Protein 5JOU (pdb70)

CATH classification: 2.60.40.1760 (+4 more: 2.60.120.380, 3.20.20.80, 2.60.40.1180)

B-factor: mean 16.51, std 10.69, range [5.91, 84.86]

Radius of gyration: 28.53 Å; Cα contacts (8 Å, |Δi|>4): 2496; chains: 1; bounding box: 74×86×73 Å

Nearest PDB structures (foldseek):
  5jou-assembly1_A  TM=1.001E+00  e=0.000E+00  Bacteroides ovatus
  7knc-assembly1_A  TM=9.736E-01  e=0.000E+00  Xanthomonas citri pv. citri str. 306
  2xvl-assembly1_A  TM=9.568E-01  e=0.000E+00  Cellvibrio japonicus
  2xvg-assembly1_A  TM=9.580E-01  e=0.000E+00  Cellvibrio japonicus
  6jr7-assembly4_D  TM=8.750E-01  e=1.855E-64  Flavobacterium johnsoniae UW101

Secondary structure (DSSP, 8-state):
--HHHH---S-GGGSSEEE-SSEEEEE-SS--TTS-SEEEEEEEETTEEEEEEESSSS---PPPSSPPPPSS----EEEEETTEEEEE-SSEEEEEETTT--EEEEETT--EEEEB-TT--EEEEEEEETTEEEEEEEEEE---TT--EEEEEE-SS-----TT--EEE--BTTBEEEEEEEETTTEEEEE---S-EEES--SPPEEHHHHEEEE-TTS-BT-EEEEEE-SSS--EEEEES--EE-STTGGGGS-TT---TT-EEEEEEEEEESS-EEEEEEEEE-EEEEEEETTEEEEEEEEE-TTS-EEEEEEEEE-TT--EEEEEEEE--SSS--EEEEEE----HHHHTSEEEEEEEESSEEEEEEE-SSHHHHHHHHHHHH-PPPPPPGGGGSEEE--TT--SHHHHHHHHHHHHHHT----EEEE-S--S-TT-TTS----TTT-S-HHHHHHHHHHTT-EEEEEE-SEEETTSHHHHHHHHTT-B--HHHHTT-B-SSTT--BEEEB-TTSHHHHHHHHHHHHHHTGGGT--EEEE--TTT-SSTT--HHHHHHHT--BTTB-TTTS-S-HHHHHHHHHHHHHHHH-TTBPP-EEESS--TTGGGGSEEEE--S-BS-HHHHHHHHHHHHHHHHTT---EE--BT-SB--HHHHHHHHHHHHH----HHHHHHHHHHHHHHHHHTTSSSEEE--SSSP-SHHHHS-TTSHHHHHHHHHHHHHHHTHHHHHHHHHHHHHS---SEE-HHHH-TT-GGGTT--S-EEETTTEEE----STT-SEEEEEE-SSS-EEETTT--EE-SSEEEEEE--TT---EEEETT-EEEE----SSTTSS---EEEEEEE-SS-EEEEEEE--SSBSGGGGT--EEEEEEEETTTTEEEEPPPB---TT--SSEEEEEEEEBTTB-----TT---EEEEESSS-EEEE-

Structure (mmCIF, N/CA/C/O backbone):
data_5JOU
#
_entry.id   5JOU
#
_cell.length_a   76.892
_cell.length_b   109.020
_cell.length_c   145.064
_cell.angle_alpha   90.00
_cell.angle_beta   90.00
_cell.angle_gamma   90.00
#
_symmetry.space_group_name_H-M   'P 21 21 21'
#
loop_
_entity.id
_entity.type
_entity.pdbx_description
1 polymer 'Alpha-xylosidase BoGH31A'
2 non-polymer 'NICKEL (II) ION'
3 non-polymer 1,2-ETHANEDIOL
4 water water
#
loop_
_atom_site.group_PDB
_atom_site.id
_atom_site.type_symbol
_atom_site.label_atom_id
_atom_site.label_alt_id
_atom_site.label_comp_id
_atom_site.label_asym_id
_atom_site.label_entity_id
_atom_site.label_seq_id
_atom_site.pdbx_PDB_ins_code
_atom_site.Cartn_x
_atom_site.Cartn_y
_atom_site.Cartn_z
_atom_site.occupancy
_atom_site.B_iso_or_equiv
_atom_site.auth_seq_id
_atom_site.auth_comp_id
_atom_site.auth_asym_id
_atom_site.auth_atom_id
_atom_site.pdbx_PDB_model_num
ATOM 1 N N . GLY A 1 2 ? 66.952 161.492 19.829 1.00 27.28 1 GLY A N 1
ATOM 2 C CA . GLY A 1 2 ? 66.723 160.342 20.748 1.00 29.10 1 GLY A CA 1
ATOM 3 C C . GLY A 1 2 ? 66.488 159.059 19.983 1.00 31.42 1 GLY A C 1
ATOM 4 O O . GLY A 1 2 ? 66.530 159.054 18.746 1.00 27.64 1 GLY A O 1
ATOM 5 N N . SER A 1 3 ? 66.210 157.983 20.723 1.00 36.94 2 SER A N 1
ATOM 6 C CA . SER A 1 3 ? 66.014 156.648 20.132 1.00 41.46 2 SER A CA 1
ATOM 7 C C . SER A 1 3 ? 64.722 156.554 19.292 1.00 46.23 2 SER A C 1
ATOM 8 O O . SER A 1 3 ? 63.800 157.364 19.463 1.00 45.42 2 SER A O 1
ATOM 11 N N . SER A 1 4 ? 64.672 155.556 18.404 1.00 49.81 3 SER A N 1
ATOM 12 C CA . SER A 1 4 ? 63.475 155.224 17.618 1.00 56.51 3 SER A CA 1
ATOM 13 C C . SER A 1 4 ? 62.223 155.067 18.504 1.00 59.89 3 SER A C 1
ATOM 14 O O . SER A 1 4 ? 61.142 155.555 18.140 1.00 60.66 3 SER A O 1
ATOM 17 N N . HIS A 1 5 ? 62.390 154.395 19.653 1.00 60.69 4 HIS A N 1
ATOM 18 C CA . HIS A 1 5 ? 61.331 154.242 20.671 1.00 61.10 4 HIS A CA 1
ATOM 19 C C . HIS A 1 5 ? 60.878 155.584 21.263 1.00 61.35 4 HIS A C 1
ATOM 20 O O . HIS A 1 5 ? 59.670 155.835 21.371 1.00 63.09 4 HIS A O 1
ATOM 22 N N . HIS A 1 6 ? 61.844 156.431 21.637 1.00 59.10 5 HIS A N 1
ATOM 23 C CA . HIS A 1 6 ? 61.565 157.765 22.197 1.00 58.33 5 HIS A CA 1
ATOM 24 C C . HIS A 1 6 ? 60.774 158.674 21.237 1.00 57.92 5 HIS A C 1
ATOM 25 O O . HIS A 1 6 ? 59.841 159.355 21.671 1.00 57.46 5 HIS A O 1
ATOM 27 N N . HIS A 1 7 ? 61.138 158.673 19.948 1.00 55.45 6 HIS A N 1
ATOM 28 C CA . HIS A 1 7 ? 60.453 159.503 18.926 1.00 54.73 6 HIS A CA 1
ATOM 29 C C . HIS A 1 7 ? 59.019 159.038 18.604 1.00 55.88 6 HIS A C 1
ATOM 30 O O . HIS A 1 7 ? 58.130 159.875 18.397 1.00 54.10 6 HIS A O 1
ATOM 37 N N . HIS A 1 8 ? 58.801 157.719 18.547 1.00 57.32 7 HIS A N 1
ATOM 38 C CA . HIS A 1 8 ? 57.513 157.147 18.117 1.00 59.23 7 HIS A CA 1
ATOM 39 C C . HIS A 1 8 ? 57.060 155.990 19.019 1.00 60.50 7 HIS A C 1
ATOM 40 O O . HIS A 1 8 ? 57.595 154.879 18.962 1.00 59.11 7 HIS A O 1
ATOM 47 N N . PHE A 1 18 ? 40.253 154.963 28.088 1.00 38.30 17 PHE A N 1
ATOM 48 C CA . PHE A 1 18 ? 39.703 153.620 27.936 1.00 36.13 17 PHE A CA 1
ATOM 49 C C . PHE A 1 18 ? 39.129 153.340 26.536 1.00 37.57 17 PHE A C 1
ATOM 50 O O . PHE A 1 18 ? 39.259 152.215 26.032 1.00 38.93 17 PHE A O 1
ATOM 58 N N . GLN A 1 19 ? 38.502 154.348 25.918 1.00 37.47 18 GLN A N 1
ATOM 59 C CA . GLN A 1 19 ? 37.767 154.170 24.648 1.00 37.93 18 GLN A CA 1
ATOM 60 C C . GLN A 1 19 ? 38.315 154.935 23.411 1.00 37.03 18 GLN A C 1
ATOM 61 O O . GLN A 1 19 ? 37.601 155.058 22.413 1.00 38.93 18 GLN A O 1
ATOM 63 N N . GLY A 1 20 ? 39.552 155.435 23.452 1.00 33.51 19 GLY A N 1
ATOM 64 C CA . GLY A 1 20 ? 40.141 156.120 22.273 1.00 30.74 19 GLY A CA 1
ATOM 65 C C . GLY A 1 20 ? 40.332 155.154 21.107 1.00 25.78 19 GLY A C 1
ATOM 66 O O . GLY A 1 20 ? 40.126 153.939 21.272 1.00 25.95 19 GLY A O 1
ATOM 67 N N . PRO A 1 21 ? 40.692 155.665 19.908 1.00 21.10 20 PRO A N 1
ATOM 68 C CA . PRO A 1 21 ? 40.895 154.725 18.801 1.00 18.87 20 PRO A CA 1
ATOM 69 C C . PRO A 1 21 ? 42.058 153.771 19.114 1.00 17.70 20 PRO A C 1
ATOM 70 O O . PRO A 1 21 ? 43.034 154.177 19.742 1.00 15.86 20 PRO A O 1
ATOM 74 N N . ALA A 1 22 ? 41.914 152.518 18.689 1.00 17.55 21 ALA A N 1
ATOM 75 C CA . ALA A 1 22 ? 42.949 151.490 18.889 1.00 17.21 21 ALA A CA 1
ATOM 76 C C . ALA A 1 22 ? 44.324 151.875 18.367 1.00 17.19 21 ALA A C 1
ATOM 77 O O . ALA A 1 22 ? 45.334 151.434 18.932 1.00 16.29 21 ALA A O 1
ATOM 79 N N . SER A 1 23 ? 44.397 152.711 17.324 1.00 15.56 22 SER A N 1
ATOM 80 C CA . SER A 1 23 ? 45.684 153.158 16.783 1.00 15.74 22 SER A CA 1
ATOM 81 C C . SER A 1 23 ? 46.550 153.966 17.750 1.00 15.89 22 SER A C 1
ATOM 82 O O . SER A 1 23 ? 47.728 154.180 17.476 1.00 16.28 22 SER A O 1
ATOM 85 N N . ASN A 1 24 ? 45.965 154.425 18.861 1.00 16.17 23 ASN A N 1
ATOM 86 C CA . ASN A 1 24 ? 46.720 155.101 19.919 1.00 16.50 23 ASN A CA 1
ATOM 87 C C . ASN A 1 24 ? 47.320 154.147 20.956 1.00 17.81 23 ASN A C 1
ATOM 88 O O . ASN A 1 24 ? 48.138 154.573 21.757 1.00 19.43 23 ASN A O 1
ATOM 93 N N . LYS A 1 25 ? 46.907 152.882 20.937 1.00 17.33 24 LYS A N 1
ATOM 94 C CA . LYS A 1 25 ? 47.188 151.942 22.021 1.00 17.78 24 LYS A CA 1
ATOM 95 C C . LYS A 1 25 ? 48.256 150.944 21.559 1.00 16.18 24 LYS A C 1
ATOM 96 O O . LYS A 1 25 ? 48.383 150.678 20.374 1.00 15.32 24 LYS A O 1
ATOM 102 N N . VAL A 1 26 ? 49.021 150.418 22.507 1.00 14.79 25 VAL A N 1
ATOM 103 C CA . VAL A 1 26 ? 49.970 149.351 22.223 1.00 14.79 25 VAL A CA 1
ATOM 104 C C . VAL A 1 26 ? 49.230 148.070 21.829 1.00 14.85 25 VAL A C 1
ATOM 105 O O . VAL A 1 26 ? 49.729 147.288 21.015 1.00 14.34 25 VAL A O 1
ATOM 109 N N . TYR A 1 27 ? 48.061 147.840 22.403 1.00 15.40 26 TYR A N 1
ATOM 110 C CA . TYR A 1 27 ? 47.276 146.655 22.061 1.00 16.88 26 TYR A CA 1
ATOM 111 C C . TYR A 1 27 ? 45.799 146.976 22.088 1.00 17.88 26 TYR A C 1
ATOM 112 O O . TYR A 1 27 ? 45.374 147.978 22.697 1.00 17.57 26 TYR A O 1
ATOM 121 N N . GLU A 1 28 ? 45.026 146.110 21.436 1.00 17.66 27 GLU A N 1
ATOM 122 C CA . GLU A 1 28 ? 43.561 146.192 21.377 1.00 19.17 27 GLU A CA 1
ATOM 123 C C . GLU A 1 28 ? 43.008 144.832 21.731 1.00 19.57 27 GLU A C 1
ATOM 124 O O . GLU A 1 28 ? 43.427 143.832 21.129 1.00 18.80 27 GLU A O 1
ATOM 130 N N . LYS A 1 29 ? 42.080 144.775 22.679 1.00 18.15 28 LYS A N 1
ATOM 131 C CA . LYS A 1 29 ? 41.360 143.552 22.977 1.00 19.12 28 LYS A CA 1
ATOM 132 C C . LYS A 1 29 ? 39.998 143.570 22.309 1.00 19.37 28 LYS A C 1
ATOM 133 O O . LYS A 1 29 ? 39.281 144.548 22.405 1.00 18.34 28 LYS A O 1
ATOM 139 N N . THR A 1 30 ? 39.657 142.472 21.642 1.00 19.71 29 THR A N 1
ATOM 140 C CA . THR A 1 30 ? 38.338 142.248 21.068 1.00 21.19 29 THR A CA 1
ATOM 141 C C . THR A 1 30 ? 37.666 141.101 21.826 1.00 22.15 29 THR A C 1
ATOM 142 O O . THR A 1 30 ? 38.212 140.568 22.824 1.00 22.36 29 THR A O 1
ATOM 146 N N . GLY A 1 31 ? 36.504 140.695 21.330 1.00 20.11 30 GLY A N 1
ATOM 147 C CA . GLY A 1 31 ? 35.759 139.589 21.905 1.00 21.63 30 GLY A CA 1
ATOM 148 C C . GLY A 1 31 ? 36.483 138.266 22.101 1.00 20.71 30 GLY A C 1
ATOM 149 O O . GLY A 1 31 ? 36.157 137.519 23.029 1.00 22.90 30 GLY A O 1
ATOM 150 N N . ASP A 1 32 ? 37.389 137.910 21.198 1.00 18.88 31 ASP A N 1
ATOM 151 C CA . ASP A 1 32 ? 38.132 136.641 21.366 1.00 17.78 31 ASP A CA 1
ATOM 152 C C . ASP A 1 32 ? 39.628 136.770 21.144 1.00 16.52 31 ASP A C 1
ATOM 153 O O . ASP A 1 32 ? 40.316 135.752 21.088 1.00 15.34 31 ASP A O 1
ATOM 158 N N . SER A 1 33 ? 40.155 137.984 21.046 1.00 15.39 32 SER A N 1
ATOM 159 C CA A SER A 1 33 ? 41.574 138.129 20.766 0.50 15.97 32 SER A CA 1
ATOM 160 C CA B SER A 1 33 ? 41.558 138.184 20.674 0.50 15.53 32 SER A CA 1
ATOM 161 C C . SER A 1 33 ? 42.174 139.393 21.333 1.00 15.79 32 SER A C 1
ATOM 162 O O . SER A 1 33 ? 41.455 140.304 21.761 1.00 15.76 32 SER A O 1
ATOM 167 N N . VAL A 1 34 ? 43.506 139.408 21.352 1.00 14.09 33 VAL A N 1
ATOM 168 C CA A VAL A 1 34 ? 44.277 140.626 21.586 0.50 13.76 33 VAL A CA 1
ATOM 169 C CA B VAL A 1 34 ? 44.288 140.603 21.608 0.50 14.07 33 VAL A CA 1
ATOM 170 C C . VAL A 1 34 ? 45.210 140.835 20.404 1.00 13.35 33 VAL A C 1
ATOM 171 O O . VAL A 1 34 ? 45.868 139.893 19.962 1.00 12.26 33 VAL A O 1
ATOM 178 N N . ILE A 1 35 ? 45.240 142.059 19.874 1.00 12.66 34 ILE A N 1
ATOM 179 C CA A ILE A 1 35 ? 46.157 142.440 18.797 0.50 12.64 34 ILE A CA 1
ATOM 180 C CA B ILE A 1 35 ? 46.167 142.435 18.801 0.50 12.75 34 ILE A CA 1
ATOM 181 C C . ILE A 1 35 ? 47.211 143.402 19.360 1.00 12.53 34 ILE A C 1
ATOM 182 O O . ILE A 1 35 ? 46.877 144.468 19.876 1.00 12.45 34 ILE A O 1
ATOM 191 N N . VAL A 1 36 ? 48.480 143.028 19.244 1.00 12.67 35 VAL A N 1
ATOM 192 C CA . VAL A 1 36 ? 49.586 143.812 19.782 1.00 12.75 35 VAL A CA 1
ATOM 193 C C . VAL A 1 36 ? 50.397 144.420 18.659 1.00 12.69 35 VAL A C 1
ATOM 194 O O . VAL A 1 36 ? 50.733 143.722 17.700 1.00 11.57 35 VAL A O 1
ATOM 198 N N . LYS A 1 37 ? 50.696 145.726 18.776 1.00 12.62 36 LYS A N 1
ATOM 199 C CA . LYS A 1 37 ? 51.566 146.443 17.838 1.00 13.25 36 LYS A CA 1
ATOM 200 C C . LYS A 1 37 ? 53.007 146.336 18.293 1.00 12.98 36 LYS A C 1
ATOM 201 O O . LYS A 1 37 ? 53.364 146.770 19.405 1.00 13.05 36 LYS A O 1
ATOM 207 N N . VAL A 1 38 ? 53.846 145.759 17.448 1.00 11.85 37 VAL A N 1
ATOM 208 C CA . VAL A 1 38 ? 55.252 145.586 17.784 1.00 12.83 37 VAL A CA 1
ATOM 209 C C . VAL A 1 38 ? 55.896 146.974 17.941 1.00 12.58 37 VAL A C 1
ATOM 210 O O . VAL A 1 38 ? 55.776 147.830 17.067 1.00 12.82 37 VAL A O 1
ATOM 214 N N . GLN A 1 39 ? 56.508 147.199 19.099 1.00 13.35 38 GLN A N 1
ATOM 215 C CA . GLN A 1 39 ? 56.996 148.532 19.444 1.00 14.60 38 GLN A CA 1
ATOM 216 C C . GLN A 1 39 ? 58.409 148.787 18.977 1.00 16.07 38 GLN A C 1
ATOM 217 O O . GLN A 1 39 ? 58.765 149.948 18.764 1.00 16.33 38 GLN A O 1
ATOM 223 N N . HIS A 1 40 ? 59.232 147.743 18.849 1.00 16.49 39 HIS A N 1
ATOM 224 C CA A HIS A 1 40 ? 60.573 147.885 18.312 0.67 18.19 39 HIS A CA 1
ATOM 225 C CA B HIS A 1 40 ? 60.594 147.880 18.323 0.33 17.35 39 HIS A CA 1
ATOM 226 C C . HIS A 1 40 ? 60.644 147.163 16.969 1.00 17.99 39 HIS A C 1
ATOM 227 O O . HIS A 1 40 ? 61.092 146.024 16.876 1.00 17.54 39 HIS A O 1
ATOM 240 N N . LYS A 1 41 ? 60.162 147.836 15.934 1.00 18.58 40 LYS A N 1
ATOM 241 C CA A LYS A 1 41 ? 60.069 147.251 14.593 0.50 19.90 40 LYS A CA 1
ATOM 242 C CA B LYS A 1 41 ? 60.065 147.263 14.589 0.50 20.04 40 LYS A CA 1
ATOM 243 C C . LYS A 1 41 ? 61.450 146.974 13.998 1.00 19.77 40 LYS A C 1
ATOM 244 O O . LYS A 1 41 ? 62.348 147.806 14.087 1.00 19.01 40 LYS A O 1
ATOM 255 N N . GLU A 1 42 ? 61.615 145.784 13.415 1.00 18.84 41 GLU A N 1
ATOM 256 C CA . GLU A 1 42 ? 62.805 145.409 12.655 1.00 19.48 41 GLU A CA 1
ATOM 257 C C . GLU A 1 42 ? 62.495 145.151 11.185 1.00 17.98 41 GLU A C 1
ATOM 258 O O . GLU A 1 42 ? 61.359 144.791 10.815 1.00 14.98 41 GLU A O 1
ATOM 264 N N . THR A 1 43 ? 63.529 145.292 10.359 1.00 17.12 42 THR A N 1
ATOM 265 C CA . THR A 1 43 ? 63.447 144.989 8.938 1.00 17.75 42 THR A CA 1
ATOM 266 C C . THR A 1 43 ? 63.119 143.507 8.801 1.00 15.76 42 THR A C 1
ATOM 267 O O . THR A 1 43 ? 63.779 142.671 9.410 1.00 16.08 42 THR A O 1
ATOM 271 N N . GLY A 1 44 ? 62.092 143.207 8.018 1.00 14.73 43 GLY A N 1
ATOM 272 C CA . GLY A 1 44 ? 61.627 141.833 7.870 1.00 13.41 43 GLY A CA 1
ATOM 273 C C . GLY A 1 44 ? 60.876 141.256 9.068 1.00 13.05 43 GLY A C 1
ATOM 274 O O . GLY A 1 44 ? 60.443 140.108 9.021 1.00 12.76 43 GLY A O 1
ATOM 275 N N . GLY A 1 45 ? 60.667 142.043 10.124 1.00 11.86 44 GLY A N 1
ATOM 276 C CA . GLY A 1 45 ? 59.988 141.556 11.309 1.00 11.60 44 GLY A CA 1
ATOM 277 C C . GLY A 1 45 ? 58.497 141.802 11.288 1.00 11.08 44 GLY A C 1
ATOM 278 O O . GLY A 1 45 ? 57.976 142.453 10.393 1.00 11.66 44 GLY A O 1
ATOM 279 N N . PRO A 1 46 ? 57.788 141.277 12.295 1.00 10.66 45 PRO A N 1
ATOM 280 C CA . PRO A 1 46 ? 56.369 141.530 12.411 1.00 11.01 45 PRO A CA 1
ATOM 281 C C . PRO A 1 46 ? 56.032 142.979 12.769 1.00 11.43 45 PRO A C 1
ATOM 282 O O . PRO A 1 46 ? 56.797 143.639 13.450 1.00 10.41 45 PRO A O 1
ATOM 286 N N . ARG A 1 47 ? 54.882 143.447 12.296 1.00 11.85 46 ARG A N 1
ATOM 287 C CA . ARG A 1 47 ? 54.298 144.719 12.742 1.00 13.16 46 ARG A CA 1
ATOM 288 C C . ARG A 1 47 ? 53.137 144.497 13.739 1.00 12.15 46 ARG A C 1
ATOM 289 O O . ARG A 1 47 ? 52.945 145.301 14.683 1.00 12.36 46 ARG A O 1
ATOM 297 N N . LEU A 1 48 ? 52.339 143.454 13.506 1.00 11.22 47 LEU A N 1
ATOM 298 C CA . LEU A 1 48 ? 51.208 143.090 14.369 1.00 10.92 47 LEU A CA 1
ATOM 299 C C . LEU A 1 48 ? 51.299 141.619 14.758 1.00 10.77 47 LEU A C 1
ATOM 300 O O . LEU A 1 48 ? 51.646 140.799 13.904 1.00 10.17 47 LEU A O 1
ATOM 305 N N . VAL A 1 49 ? 50.964 141.307 16.013 1.00 10.07 48 VAL A N 1
ATOM 306 C CA . VAL A 1 49 ? 50.856 139.923 16.489 1.00 10.35 48 VAL A CA 1
ATOM 307 C C . VAL A 1 49 ? 49.530 139.760 17.227 1.00 10.75 48 VAL A C 1
ATOM 308 O O . VAL A 1 49 ? 49.220 140.541 18.138 1.00 11.70 48 VAL A O 1
ATOM 312 N N . ARG A 1 50 ? 48.729 138.772 16.833 1.00 10.33 49 ARG A N 1
ATOM 313 C CA . ARG A 1 50 ? 47.437 138.522 17.451 1.00 10.92 49 ARG A CA 1
ATOM 314 C C . ARG A 1 50 ? 47.415 137.173 18.178 1.00 10.80 49 ARG A C 1
ATOM 315 O O . ARG A 1 50 ? 47.874 136.160 17.630 1.00 10.37 49 ARG A O 1
ATOM 323 N N . LEU A 1 51 ? 46.897 137.172 19.419 1.00 10.64 50 LEU A N 1
ATOM 324 C CA . LEU A 1 51 ? 46.557 135.931 20.126 1.00 11.05 50 LEU A CA 1
ATOM 325 C C . LEU A 1 51 ? 45.051 135.804 20.151 1.00 11.83 50 LEU A C 1
ATOM 326 O O . LEU A 1 51 ? 44.364 136.675 20.733 1.00 12.41 50 LEU A O 1
ATOM 331 N N . GLN A 1 52 ? 44.522 134.761 19.499 1.00 11.47 51 GLN A N 1
ATOM 332 C CA . GLN A 1 52 ? 43.082 134.504 19.444 1.00 11.85 51 GLN A CA 1
ATOM 333 C C . GLN A 1 52 ? 42.758 133.222 20.199 1.00 12.06 51 GLN A C 1
ATOM 334 O O . GLN A 1 52 ? 43.358 132.161 19.952 1.00 11.14 51 GLN A O 1
ATOM 340 N N . VAL A 1 53 ? 41.810 133.311 21.128 1.00 11.71 52 VAL A N 1
ATOM 341 C CA . VAL A 1 53 ? 41.424 132.153 21.948 1.00 12.01 52 VAL A CA 1
ATOM 342 C C . VAL A 1 53 ? 40.395 131.308 21.187 1.00 12.50 52 VAL A C 1
ATOM 343 O O . VAL A 1 53 ? 39.325 131.806 20.850 1.00 12.81 52 VAL A O 1
ATOM 347 N N . MET A 1 54 ? 40.742 130.050 20.892 1.00 12.68 53 MET A N 1
ATOM 348 C CA . MET A 1 54 ? 39.854 129.111 20.184 1.00 13.92 53 MET A CA 1
ATOM 349 C C . MET A 1 54 ? 39.200 128.073 21.099 1.00 13.31 53 MET A C 1
ATOM 350 O O . MET A 1 54 ? 38.215 127.446 20.709 1.00 13.94 53 MET A O 1
ATOM 355 N N . GLY A 1 55 ? 39.769 127.858 22.276 1.00 12.66 54 GLY A N 1
ATOM 356 C CA . GLY A 1 55 ? 39.287 126.860 23.234 1.00 12.72 54 GLY A CA 1
ATOM 357 C C . GLY A 1 55 ? 40.142 126.964 24.480 1.00 12.55 54 GLY A C 1
ATOM 358 O O . GLY A 1 55 ? 41.138 127.704 24.482 1.00 11.99 54 GLY A O 1
ATOM 359 N N . ASP A 1 56 ? 39.790 126.235 25.536 1.00 13.66 55 ASP A N 1
ATOM 360 C CA . ASP A 1 56 ? 40.580 126.267 26.778 1.00 14.29 55 ASP A CA 1
ATOM 361 C C . ASP A 1 56 ? 42.076 125.949 26.558 1.00 13.42 55 ASP A C 1
ATOM 362 O O . ASP A 1 56 ? 42.958 126.532 27.204 1.00 13.25 55 ASP A O 1
ATOM 367 N N . LYS A 1 57 ? 42.361 125.016 25.645 1.00 12.43 56 LYS A N 1
ATOM 368 C CA . LYS A 1 57 ? 43.740 124.585 25.388 1.00 11.88 56 LYS A CA 1
ATOM 369 C C . LYS A 1 57 ? 44.260 125.011 23.999 1.00 11.24 56 LYS A C 1
ATOM 370 O O . LYS A 1 57 ? 45.317 124.535 23.583 1.00 11.05 56 LYS A O 1
ATOM 376 N N . LEU A 1 58 ? 43.526 125.880 23.299 1.00 10.24 57 LEU A N 1
ATOM 377 C CA . LEU A 1 58 ? 43.724 126.121 21.856 1.00 10.14 57 LEU A CA 1
ATOM 378 C C . LEU A 1 58 ? 43.927 127.619 21.585 1.00 9.78 57 LEU A C 1
ATOM 379 O O . LEU A 1 58 ? 43.009 128.431 21.795 1.00 9.53 57 LEU A O 1
ATOM 384 N N . ILE A 1 59 ? 45.127 127.998 21.126 1.00 9.30 58 ILE A N 1
ATOM 385 C CA . ILE A 1 59 ? 45.437 129.394 20.814 1.00 9.26 58 ILE A CA 1
ATOM 386 C C . ILE A 1 59 ? 45.852 129.537 19.336 1.00 9.21 58 ILE A C 1
ATOM 387 O O . ILE A 1 59 ? 46.751 128.815 18.876 1.00 9.09 58 ILE A O 1
ATOM 392 N N . HIS A 1 60 ? 45.214 130.472 18.635 1.00 9.27 59 HIS A N 1
ATOM 393 C CA . HIS A 1 60 ? 45.532 130.840 17.248 1.00 9.30 59 HIS A CA 1
ATOM 394 C C . HIS A 1 60 ? 46.410 132.080 17.273 1.00 9.44 59 HIS A C 1
ATOM 395 O O . HIS A 1 60 ? 45.981 133.143 17.752 1.00 9.39 59 HIS A O 1
ATOM 402 N N . VAL A 1 61 ? 47.637 131.940 16.781 1.00 8.68 60 VAL A N 1
ATOM 403 C CA . VAL A 1 61 ? 48.577 133.052 16.651 1.00 8.87 60 VAL A CA 1
ATOM 404 C C . VAL A 1 61 ? 48.588 133.512 15.198 1.00 9.38 60 VAL A C 1
ATOM 405 O O . VAL A 1 61 ? 48.730 132.701 14.264 1.00 9.71 60 VAL A O 1
ATOM 409 N N . SER A 1 62 ? 48.427 134.818 14.996 1.00 9.27 61 SER A N 1
ATOM 410 C CA . SER A 1 62 ? 48.626 135.423 13.681 1.00 9.14 61 SER A CA 1
ATOM 411 C C . SER A 1 62 ? 49.658 136.534 13.759 1.00 8.98 61 SER A C 1
ATOM 412 O O . SER A 1 62 ? 49.774 137.220 14.779 1.00 9.12 61 SER A O 1
ATOM 415 N N . ALA A 1 63 ? 50.422 136.708 12.691 1.00 8.76 62 ALA A N 1
ATOM 416 C CA . ALA A 1 63 ? 51.366 137.800 12.637 1.00 8.80 62 ALA A CA 1
ATOM 417 C C . ALA A 1 63 ? 51.493 138.289 11.215 1.00 9.04 62 ALA A C 1
ATOM 418 O O . ALA A 1 63 ? 51.364 137.515 10.259 1.00 8.62 62 ALA A O 1
ATOM 420 N N . THR A 1 64 ? 51.763 139.586 11.060 1.00 9.11 63 THR A N 1
ATOM 421 C CA . THR A 1 64 ? 51.950 140.145 9.725 1.00 9.26 63 THR A CA 1
ATOM 422 C C . THR A 1 64 ? 52.918 141.310 9.735 1.00 9.73 63 THR A C 1
ATOM 423 O O . THR A 1 64 ? 53.058 141.969 10.768 1.00 9.45 63 THR A O 1
ATOM 427 N N . ALA A 1 65 ? 53.566 141.541 8.592 1.00 10.17 64 ALA A N 1
ATOM 428 C CA . ALA A 1 65 ? 54.382 142.743 8.363 1.00 11.19 64 ALA A CA 1
ATOM 429 C C . ALA A 1 65 ? 53.548 143.965 7.946 1.00 11.85 64 ALA A C 1
ATOM 430 O O . ALA A 1 65 ? 54.057 145.098 7.956 1.00 12.54 64 ALA A O 1
ATOM 432 N N . ASP A 1 66 ? 52.290 143.741 7.576 1.00 11.81 65 ASP A N 1
ATOM 433 C CA . ASP A 1 66 ? 51.361 144.804 7.174 1.00 12.83 65 ASP A CA 1
ATOM 434 C C . ASP A 1 66 ? 50.771 145.487 8.411 1.00 12.53 65 ASP A C 1
ATOM 435 O O . ASP A 1 66 ? 50.925 145.007 9.538 1.00 12.20 65 ASP A O 1
ATOM 440 N N . SER A 1 67 ? 50.054 146.588 8.184 1.00 12.51 66 SER A N 1
ATOM 441 C CA . SER A 1 67 ? 49.363 147.316 9.251 1.00 12.63 66 SER A CA 1
ATOM 442 C C . SER A 1 67 ? 47.903 146.886 9.426 1.00 13.15 66 SER A C 1
ATOM 443 O O . SER A 1 67 ? 47.152 147.523 10.159 1.00 13.72 66 SER A O 1
ATOM 446 N N . LYS A 1 68 ? 47.499 145.810 8.735 1.00 13.80 67 LYS A N 1
ATOM 447 C CA . LYS A 1 68 ? 46.256 145.109 9.015 1.00 14.19 67 LYS A CA 1
ATOM 448 C C . LYS A 1 68 ? 46.436 143.647 8.620 1.00 12.97 67 LYS A C 1
ATOM 449 O O . LYS A 1 68 ? 47.335 143.328 7.840 1.00 12.12 67 LYS A O 1
ATOM 455 N N . PHE A 1 69 ? 45.583 142.788 9.163 1.00 12.32 68 PHE A N 1
ATOM 456 C CA . PHE A 1 69 ? 45.582 141.357 8.795 1.00 12.29 68 PHE A CA 1
ATOM 457 C C . PHE A 1 69 ? 44.769 141.157 7.533 1.00 12.87 68 PHE A C 1
ATOM 458 O O . PHE A 1 69 ? 43.729 141.772 7.369 1.00 12.66 68 PHE A O 1
ATOM 466 N N . ALA A 1 70 ? 45.249 140.293 6.651 1.00 13.62 69 ALA A N 1
ATOM 467 C CA . ALA A 1 70 ? 44.485 139.874 5.488 1.00 13.42 69 ALA A CA 1
ATOM 468 C C . ALA A 1 70 ? 43.317 138.965 5.888 1.00 13.86 69 ALA A C 1
ATOM 469 O O . ALA A 1 70 ? 42.250 139.027 5.283 1.00 15.35 69 ALA A O 1
ATOM 471 N N . ASP A 1 71 ? 43.534 138.114 6.900 1.00 14.11 70 ASP A N 1
ATOM 472 C CA . ASP A 1 71 ? 42.543 137.160 7.416 1.00 13.93 70 ASP A CA 1
ATOM 473 C C . ASP A 1 71 ? 41.735 136.408 6.362 1.00 14.25 70 ASP A C 1
ATOM 474 O O . ASP A 1 71 ? 40.488 136.400 6.393 1.00 13.86 70 ASP A O 1
ATOM 479 N N . PRO A 1 72 ? 42.439 135.696 5.474 1.00 14.70 71 PRO A N 1
ATOM 480 C CA . PRO A 1 72 ? 41.715 134.789 4.576 1.00 15.17 71 PRO A CA 1
ATOM 481 C C . PRO A 1 72 ? 40.995 133.686 5.350 1.00 15.58 71 PRO A C 1
ATOM 482 O O . PRO A 1 72 ? 41.364 133.367 6.485 1.00 15.58 71 PRO A O 1
ATOM 486 N N . GLN A 1 73 ? 39.956 133.130 4.747 1.00 16.34 72 GLN A N 1
ATOM 487 C CA . GLN A 1 73 ? 39.251 131.998 5.345 1.00 17.80 72 GLN A CA 1
ATOM 488 C C . GLN A 1 73 ? 40.173 130.766 5.333 1.00 14.85 72 GLN A C 1
ATOM 489 O O . GLN A 1 73 ? 40.778 130.464 4.308 1.00 15.98 72 GLN A O 1
ATOM 495 N N . SER A 1 74 ? 40.289 130.074 6.468 1.00 12.17 73 SER A N 1
ATOM 496 C CA . SER A 1 74 ? 41.124 128.863 6.516 1.00 11.09 73 SER A CA 1
ATOM 497 C C . SER A 1 74 ? 40.486 127.733 5.732 1.00 10.60 73 SER A C 1
ATOM 498 O O . SER A 1 74 ? 39.269 127.550 5.785 1.00 11.17 73 SER A O 1
ATOM 501 N N . LEU A 1 75 ? 41.307 126.943 5.039 1.00 10.03 74 LEU A N 1
ATOM 502 C CA . LEU A 1 75 ? 40.818 125.735 4.394 1.00 10.38 74 LEU A CA 1
ATOM 503 C C . LEU A 1 75 ? 40.758 124.576 5.376 1.00 10.25 74 LEU A C 1
ATOM 504 O O . LEU A 1 75 ? 40.048 123.609 5.118 1.00 10.24 74 LEU A O 1
ATOM 509 N N . ILE A 1 76 ? 41.493 124.665 6.493 1.00 10.51 75 ILE A N 1
ATOM 510 C CA . ILE A 1 76 ? 41.620 123.532 7.420 1.00 10.74 75 ILE A CA 1
ATOM 511 C C . ILE A 1 76 ? 40.888 123.654 8.753 1.00 11.00 75 ILE A C 1
ATOM 512 O O . ILE A 1 76 ? 40.412 122.650 9.278 1.00 10.44 75 ILE A O 1
ATOM 517 N N . VAL A 1 77 ? 40.801 124.870 9.304 1.00 12.08 76 VAL A N 1
ATOM 518 C CA . VAL A 1 77 ? 40.197 125.072 10.613 1.00 12.44 76 VAL A CA 1
ATOM 519 C C . VAL A 1 77 ? 38.703 125.318 10.447 1.00 13.60 76 VAL A C 1
ATOM 520 O O . VAL A 1 77 ? 38.285 126.179 9.659 1.00 14.71 76 VAL A O 1
ATOM 524 N N . VAL A 1 78 ? 37.914 124.542 11.189 1.00 13.18 77 VAL A N 1
ATOM 525 C CA . VAL A 1 78 ? 36.441 124.636 11.181 1.00 14.51 77 VAL A CA 1
ATOM 526 C C . VAL A 1 78 ? 35.909 125.550 12.321 1.00 15.33 77 VAL A C 1
ATOM 527 O O . VAL A 1 78 ? 36.612 125.799 13.305 1.00 15.32 77 VAL A O 1
ATOM 531 N N . PRO A 1 79 ? 34.645 126.021 12.210 1.00 17.82 78 PRO A N 1
ATOM 532 C CA . PRO A 1 79 ? 34.035 126.792 13.323 1.00 18.17 78 PRO A CA 1
ATOM 533 C C . PRO A 1 79 ? 33.987 125.989 14.630 1.00 17.75 78 PRO A C 1
ATOM 534 O O . PRO A 1 79 ? 33.670 124.792 14.609 1.00 16.94 78 PRO A O 1
ATOM 538 N N . GLN A 1 80 ? 34.315 126.633 15.753 1.00 18.74 79 GLN A N 1
ATOM 539 C CA . GLN A 1 80 ? 34.323 125.966 17.067 1.00 19.94 79 GLN A CA 1
ATOM 540 C C . GLN A 1 80 ? 32.968 125.971 17.785 1.00 23.70 79 GLN A C 1
ATOM 541 O O . GLN A 1 80 ? 32.120 126.803 17.496 1.00 24.95 79 GLN A O 1
ATOM 547 N N . LYS A 1 81 ? 32.791 125.016 18.703 1.00 27.00 80 LYS A N 1
ATOM 548 C CA . LYS A 1 81 ? 31.481 124.731 19.317 1.00 30.77 80 LYS A CA 1
ATOM 549 C C . LYS A 1 81 ? 30.996 125.816 20.283 1.00 32.83 80 LYS A C 1
ATOM 550 O O . LYS A 1 81 ? 29.821 126.205 20.240 1.00 33.52 80 LYS A O 1
ATOM 552 N N . LYS A 1 82 ? 31.897 126.279 21.149 1.00 33.63 81 LYS A N 1
ATOM 553 C CA . LYS A 1 82 ? 31.551 127.153 22.281 1.00 34.87 81 LYS A CA 1
ATOM 554 C C . LYS A 1 82 ? 32.479 128.363 22.370 1.00 35.20 81 LYS A C 1
ATOM 555 O O . LYS A 1 82 ? 33.605 128.329 21.873 1.00 34.17 81 LYS A O 1
ATOM 557 N N . GLN A 1 83 ? 31.986 129.429 23.004 1.00 34.48 82 GLN A N 1
ATOM 558 C CA . GLN A 1 83 ? 32.807 130.577 23.390 1.00 33.75 82 GLN A CA 1
ATOM 559 C C . GLN A 1 83 ? 33.689 130.149 24.560 1.00 30.13 82 GLN A C 1
ATOM 560 O O . GLN A 1 83 ? 33.324 129.259 25.341 1.00 30.81 82 GLN A O 1
ATOM 562 N N . THR A 1 84 ? 34.872 130.749 24.663 1.00 26.21 83 THR A N 1
ATOM 563 C CA . THR A 1 84 ? 35.809 130.388 25.720 1.00 23.74 83 THR A CA 1
ATOM 564 C C . THR A 1 84 ? 36.090 131.603 26.573 1.00 22.99 83 THR A C 1
ATOM 565 O O . THR A 1 84 ? 36.416 132.643 26.034 1.00 24.31 83 THR A O 1
ATOM 569 N N . SER A 1 85 ? 36.011 131.444 27.890 1.00 23.35 84 SER A N 1
ATOM 570 C CA . SER A 1 85 ? 36.298 132.547 28.806 1.00 25.03 84 SER A CA 1
ATOM 571 C C . SER A 1 85 ? 37.806 132.716 28.982 1.00 21.32 84 SER A C 1
ATOM 572 O O . SER A 1 85 ? 38.569 131.737 29.032 1.00 19.96 84 SER A O 1
ATOM 575 N N . PHE A 1 86 ? 38.241 133.963 29.060 1.00 18.31 85 PHE A N 1
ATOM 576 C CA . PHE A 1 86 ? 39.653 134.241 29.267 1.00 16.88 85 PHE A CA 1
ATOM 577 C C . PHE A 1 86 ? 39.840 135.612 29.878 1.00 15.81 85 PHE A C 1
ATOM 578 O O . PHE A 1 86 ? 38.939 136.450 29.835 1.00 15.95 85 PHE A O 1
ATOM 586 N N . ALA A 1 87 ? 41.016 135.834 30.439 1.00 14.96 86 ALA A N 1
ATOM 587 C CA . ALA A 1 87 ? 41.388 137.142 30.969 1.00 14.94 86 ALA A CA 1
ATOM 588 C C . ALA A 1 87 ? 42.600 137.618 30.220 1.00 14.21 86 ALA A C 1
ATOM 589 O O . ALA A 1 87 ? 43.337 136.814 29.651 1.00 13.41 86 ALA A O 1
ATOM 591 N N . VAL A 1 88 ? 42.799 138.935 30.224 1.00 13.83 87 VAL A N 1
ATOM 592 C CA . VAL A 1 88 ? 43.996 139.552 29.678 1.00 14.09 87 VAL A CA 1
ATOM 593 C C . VAL A 1 88 ? 44.590 140.455 30.759 1.00 14.76 87 VAL A C 1
ATOM 594 O O . VAL A 1 88 ? 43.854 141.220 31.413 1.00 14.49 87 VAL A O 1
ATOM 598 N N . VAL A 1 89 ? 45.901 140.357 30.948 1.00 14.09 88 VAL A N 1
ATOM 599 C CA . VAL A 1 89 ? 46.644 141.256 31.842 1.00 14.76 88 VAL A CA 1
ATOM 600 C C . VAL A 1 89 ? 47.811 141.859 31.089 1.00 15.08 88 VAL A C 1
ATOM 601 O O . VAL A 1 89 ? 48.589 141.119 30.460 1.00 15.15 88 VAL A O 1
ATOM 605 N N A GLN A 1 90 ? 47.917 143.188 31.122 0.50 14.71 89 GLN A N 1
ATOM 606 N N B GLN A 1 90 ? 47.953 143.178 31.166 0.50 14.52 89 GLN A N 1
ATOM 607 C CA A GLN A 1 90 ? 49.113 143.891 30.669 0.50 14.84 89 GLN A CA 1
ATOM 608 C CA B GLN A 1 90 ? 49.118 143.868 30.634 0.50 14.55 89 GLN A CA 1
ATOM 609 C C A GLN A 1 90 ? 49.923 144.288 31.888 0.50 14.66 89 GLN A C 1
ATOM 610 C C B GLN A 1 90 ? 49.944 144.372 31.809 0.50 14.47 89 GLN A C 1
ATOM 611 O O A GLN A 1 90 ? 49.400 144.901 32.821 0.50 13.68 89 GLN A O 1
ATOM 612 O O B GLN A 1 90 ? 49.447 145.143 32.630 0.50 13.57 89 GLN A O 1
ATOM 623 N N . ASN A 1 91 ? 51.197 143.912 31.878 1.00 14.25 90 ASN A N 1
ATOM 624 C CA . ASN A 1 91 ? 52.121 144.191 32.974 1.00 14.81 90 ASN A CA 1
ATOM 625 C C . ASN A 1 91 ? 53.432 144.620 32.325 1.00 14.72 90 ASN A C 1
ATOM 626 O O . ASN A 1 91 ? 54.237 143.765 31.949 1.00 14.99 90 ASN A O 1
ATOM 631 N N . GLY A 1 92 ? 53.627 145.927 32.177 1.00 14.41 91 GLY A N 1
ATOM 632 C CA . GLY A 1 92 ? 54.792 146.462 31.457 1.00 14.46 91 GLY A CA 1
ATOM 633 C C . GLY A 1 92 ? 54.813 145.939 30.027 1.00 13.68 91 GLY A C 1
ATOM 634 O O . GLY A 1 92 ? 53.809 146.025 29.335 1.00 14.09 91 GLY A O 1
ATOM 635 N N . ASP A 1 93 ? 55.945 145.366 29.619 1.00 13.01 92 ASP A N 1
ATOM 636 C CA . ASP A 1 93 ? 56.139 144.864 28.240 1.00 12.81 92 ASP A CA 1
ATOM 637 C C . ASP A 1 93 ? 55.350 143.571 27.958 1.00 12.94 92 ASP A C 1
ATOM 638 O O . ASP A 1 93 ? 55.194 143.194 26.777 1.00 12.55 92 ASP A O 1
ATOM 643 N N . THR A 1 94 ? 54.870 142.883 29.000 1.00 12.02 93 THR A N 1
ATOM 644 C CA . THR A 1 94 ? 54.219 141.573 28.827 1.00 12.92 93 THR A CA 1
ATOM 645 C C . THR A 1 94 ? 52.695 141.699 28.802 1.00 13.06 93 THR A C 1
ATOM 646 O O . THR A 1 94 ? 52.088 142.319 29.697 1.00 13.36 93 THR A O 1
ATOM 650 N N . ILE A 1 95 ? 52.081 141.118 27.775 1.00 12.40 94 ILE A N 1
ATOM 651 C CA . ILE A 1 95 ? 50.622 140.968 27.688 1.00 12.19 94 ILE A CA 1
ATOM 652 C C . ILE A 1 95 ? 50.297 139.481 27.718 1.00 12.61 94 ILE A C 1
ATOM 653 O O . ILE A 1 95 ? 50.827 138.712 26.885 1.00 11.71 94 ILE A O 1
ATOM 658 N N . THR A 1 96 ? 49.463 139.072 28.678 1.00 12.25 95 THR A N 1
ATOM 659 C CA . THR A 1 96 ? 49.156 137.643 28.903 1.00 12.26 95 THR A CA 1
ATOM 660 C C . THR A 1 96 ? 47.666 137.365 28.775 1.00 12.83 95 THR A C 1
ATOM 661 O O . THR A 1 96 ? 46.831 138.047 29.433 1.00 12.00 95 THR A O 1
ATOM 665 N N . VAL A 1 97 ? 47.328 136.390 27.919 1.00 12.29 96 VAL A N 1
ATOM 666 C CA . VAL A 1 97 ? 45.970 135.883 27.713 1.00 12.41 96 VAL A CA 1
ATOM 667 C C . VAL A 1 97 ? 45.896 134.569 28.492 1.00 12.94 96 VAL A C 1
ATOM 668 O O . VAL A 1 97 ? 46.702 133.658 28.247 1.00 12.69 96 VAL A O 1
ATOM 672 N N . SER A 1 98 ? 44.973 134.458 29.444 1.00 13.09 97 SER A N 1
ATOM 673 C CA A SER A 1 98 ? 44.848 133.267 30.294 0.50 12.97 97 SER A CA 1
ATOM 674 C CA B SER A 1 98 ? 44.848 133.272 30.292 0.50 13.40 97 SER A CA 1
ATOM 675 C C . SER A 1 98 ? 43.462 132.649 30.172 1.00 13.30 97 SER A C 1
ATOM 676 O O . SER A 1 98 ? 42.453 133.340 30.348 1.00 13.35 97 SER A O 1
ATOM 681 N N . THR A 1 99 ? 43.428 131.358 29.842 1.00 12.92 98 THR A N 1
ATOM 682 C CA . THR A 1 99 ? 42.221 130.552 29.915 1.00 13.03 98 THR A CA 1
ATOM 683 C C . THR A 1 99 ? 42.318 129.751 31.206 1.00 14.96 98 THR A C 1
ATOM 684 O O . THR A 1 99 ? 43.249 129.928 31.992 1.00 15.11 98 THR A O 1
ATOM 688 N N . GLU A 1 100 ? 41.388 128.823 31.401 1.00 16.71 99 GLU A N 1
ATOM 689 C CA A GLU A 1 100 ? 41.435 127.918 32.552 0.50 17.90 99 GLU A CA 1
ATOM 690 C CA B GLU A 1 100 ? 41.442 127.920 32.547 0.50 17.43 99 GLU A CA 1
ATOM 691 C C . GLU A 1 100 ? 42.662 127.000 32.513 1.00 17.73 99 GLU A C 1
ATOM 692 O O . GLU A 1 100 ? 43.116 126.538 33.567 1.00 18.18 99 GLU A O 1
ATOM 703 N N . GLU A 1 101 ? 43.191 126.733 31.306 1.00 15.77 100 GLU A N 1
ATOM 704 C CA . GLU A 1 101 ? 44.241 125.724 31.120 1.00 15.44 100 GLU A CA 1
ATOM 705 C C . GLU A 1 101 ? 45.605 126.191 30.619 1.00 14.37 100 GLU A C 1
ATOM 706 O O . GLU A 1 101 ? 46.577 125.480 30.851 1.00 13.74 100 GLU A O 1
ATOM 712 N N . VAL A 1 102 ? 45.657 127.329 29.912 1.00 13.46 101 VAL A N 1
ATOM 713 C CA A VAL A 1 102 ? 46.922 127.824 29.365 0.50 12.98 101 VAL A CA 1
ATOM 714 C CA B VAL A 1 102 ? 46.865 127.836 29.240 0.50 13.20 101 VAL A CA 1
ATOM 715 C C . VAL A 1 102 ? 47.025 129.332 29.501 1.00 13.05 101 VAL A C 1
ATOM 716 O O . VAL A 1 102 ? 46.034 130.033 29.625 1.00 13.34 101 VAL A O 1
ATOM 723 N N . LYS A 1 103 ? 48.259 129.808 29.523 1.00 12.77 102 LYS A N 1
ATOM 724 C CA . LYS A 1 103 ? 48.577 131.227 29.503 1.00 13.22 102 LYS A CA 1
ATOM 725 C C . LYS A 1 103 ? 49.464 131.451 28.299 1.00 12.99 102 LYS A C 1
ATOM 726 O O . LYS A 1 103 ? 50.512 130.813 28.181 1.00 13.13 102 LYS A O 1
ATOM 732 N N . ALA A 1 104 ? 49.036 132.326 27.402 1.00 11.20 103 ALA A N 1
ATOM 733 C CA . ALA A 1 104 ? 49.805 132.687 26.216 1.00 10.79 103 ALA A CA 1
ATOM 734 C C . ALA A 1 104 ? 50.215 134.132 26.375 1.00 10.76 103 ALA A C 1
ATOM 735 O O . ALA A 1 104 ? 49.351 134.993 26.557 1.00 10.21 103 ALA A O 1
ATOM 737 N N . SER A 1 105 ? 51.516 134.402 26.309 1.00 10.98 104 SER A N 1
ATOM 738 C CA . SER A 1 105 ? 52.049 135.756 26.523 1.00 11.34 104 SER A CA 1
ATOM 739 C C . SER A 1 105 ? 52.779 136.251 25.279 1.00 11.61 104 SER A C 1
ATOM 740 O O . SER A 1 105 ? 53.326 135.465 24.515 1.00 10.67 104 SER A O 1
ATOM 743 N N . VAL A 1 106 ? 52.792 137.564 25.104 1.00 11.28 105 VAL A N 1
ATOM 744 C CA . VAL A 1 106 ? 53.528 138.208 24.030 1.00 11.07 105 VAL A CA 1
ATOM 745 C C . VAL A 1 106 ? 54.217 139.444 24.590 1.00 10.94 105 VAL A C 1
ATOM 746 O O . VAL A 1 106 ? 53.652 140.124 25.451 1.00 10.24 105 VAL A O 1
ATOM 750 N N . LEU A 1 107 ? 55.442 139.713 24.138 1.00 10.34 106 LEU A N 1
ATOM 751 C CA . LEU A 1 107 ? 56.112 140.979 24.449 1.00 10.78 106 LEU A CA 1
ATOM 752 C C . LEU A 1 107 ? 55.746 142.017 23.423 1.00 11.12 106 LEU A C 1
ATOM 753 O O . LEU A 1 107 ? 55.854 141.766 22.214 1.00 10.75 106 LEU A O 1
ATOM 758 N N . ALA A 1 108 ? 55.320 143.193 23.884 1.00 10.60 107 ALA A N 1
ATOM 759 C CA . ALA A 1 108 ? 55.029 144.294 22.977 1.00 10.72 107 ALA A CA 1
ATOM 760 C C . ALA A 1 108 ? 56.254 144.758 22.174 1.00 10.73 107 ALA A C 1
ATOM 761 O O . ALA A 1 108 ? 56.135 145.118 21.000 1.00 11.60 107 ALA A O 1
ATOM 763 N N . SER A 1 109 ? 57.414 144.761 22.820 1.00 11.00 108 SER A N 1
ATOM 764 C CA . SER A 1 109 ? 58.662 145.201 22.203 1.00 11.29 108 SER A CA 1
ATOM 765 C C . SER A 1 109 ? 59.005 144.428 20.924 1.00 11.33 108 SER A C 1
ATOM 766 O O . SER A 1 109 ? 59.248 145.033 19.885 1.00 11.40 108 SER A O 1
ATOM 769 N N . THR A 1 110 ? 59.002 143.101 21.014 1.00 10.57 109 THR A N 1
ATOM 770 C CA . THR A 1 110 ? 59.429 142.243 19.901 1.00 10.67 109 THR A CA 1
ATOM 771 C C . THR A 1 110 ? 58.344 141.440 19.203 1.00 10.82 109 THR A C 1
ATOM 772 O O . THR A 1 110 ? 58.569 140.953 18.082 1.00 11.24 109 THR A O 1
ATOM 776 N N . GLY A 1 111 ? 57.200 141.255 19.855 1.00 10.16 110 GLY A N 1
ATOM 777 C CA . GLY A 1 111 ? 56.170 140.356 19.363 1.00 10.06 110 GLY A CA 1
ATOM 778 C C . GLY A 1 111 ? 56.442 138.880 19.646 1.00 9.98 110 GLY A C 1
ATOM 779 O O . GLY A 1 111 ? 55.703 138.023 19.141 1.00 10.01 110 GLY A O 1
ATOM 780 N N . GLU A 1 112 ? 57.467 138.572 20.434 1.00 9.90 111 GLU A N 1
ATOM 781 C CA . GLU A 1 112 ? 57.785 137.158 20.723 1.00 10.05 111 GLU A CA 1
ATOM 782 C C . GLU A 1 112 ? 56.747 136.575 21.704 1.00 9.70 111 GLU A C 1
ATOM 783 O O . GLU A 1 112 ? 56.276 137.282 22.606 1.00 9.40 111 GLU A O 1
ATOM 789 N N . VAL A 1 113 ? 56.386 135.305 21.488 1.00 9.48 112 VAL A N 1
ATOM 790 C CA . VAL A 1 113 ? 55.296 134.607 22.181 1.00 9.40 112 VAL A CA 1
ATOM 791 C C . VAL A 1 113 ? 55.795 133.396 22.988 1.00 9.54 112 VAL A C 1
ATOM 792 O O . VAL A 1 113 ? 56.729 132.702 22.568 1.00 9.33 112 VAL A O 1
ATOM 796 N N . TRP A 1 114 ? 55.189 133.128 24.146 1.00 9.75 113 TRP A N 1
ATOM 797 C CA . TRP A 1 114 ? 55.424 131.872 24.842 1.00 10.22 113 TRP A CA 1
ATOM 798 C C . TRP A 1 114 ? 54.154 131.380 25.520 1.00 9.94 113 TRP A C 1
ATOM 799 O O . TRP A 1 114 ? 53.238 132.144 25.783 1.00 10.31 113 TRP A O 1
ATOM 810 N N . PHE A 1 115 ? 54.128 130.091 25.800 1.00 9.47 114 PHE A N 1
ATOM 811 C CA . PHE A 1 115 ? 52.970 129.414 26.337 1.00 9.49 114 PHE A CA 1
ATOM 812 C C . PHE A 1 115 ? 53.339 128.665 27.615 1.00 9.80 114 PHE A C 1
ATOM 813 O O . PHE A 1 115 ? 54.362 127.964 27.659 1.00 10.21 114 PHE A O 1
ATOM 821 N N . THR A 1 116 ? 52.492 128.788 28.637 1.00 10.52 115 THR A N 1
ATOM 822 C CA . THR A 1 116 ? 52.676 128.065 29.905 1.00 11.35 115 THR A CA 1
ATOM 823 C C . THR A 1 116 ? 51.380 127.347 30.264 1.00 11.88 115 THR A C 1
ATOM 824 O O . THR A 1 116 ? 50.306 127.658 29.717 1.00 11.01 115 THR A O 1
ATOM 828 N N . ASP A 1 117 ? 51.486 126.401 31.198 1.00 12.45 116 ASP A N 1
ATOM 829 C CA . ASP A 1 117 ? 50.292 125.823 31.818 1.00 14.00 116 ASP A CA 1
ATOM 830 C C . ASP A 1 117 ? 49.691 126.797 32.843 1.00 15.23 116 ASP A C 1
ATOM 831 O O . ASP A 1 117 ? 50.184 127.909 33.017 1.00 13.84 116 ASP A O 1
ATOM 836 N N . LYS A 1 118 ? 48.613 126.368 33.497 1.00 16.43 117 LYS A N 1
ATOM 837 C CA . LYS A 1 118 ? 47.890 127.210 34.447 1.00 18.88 117 LYS A CA 1
ATOM 838 C C . LYS A 1 118 ? 48.725 127.648 35.659 1.00 18.56 117 LYS A C 1
ATOM 839 O O . LYS A 1 118 ? 48.351 128.613 36.343 1.00 20.05 117 LYS A O 1
ATOM 845 N N . ASN A 1 119 ? 49.817 126.937 35.945 1.00 18.13 118 ASN A N 1
ATOM 846 C CA . ASN A 1 119 ? 50.713 127.270 37.053 1.00 18.46 118 ASN A CA 1
ATOM 847 C C . ASN A 1 119 ? 51.977 128.008 36.614 1.00 18.42 118 ASN A C 1
ATOM 848 O O . ASN A 1 119 ? 52.892 128.217 37.412 1.00 20.19 118 ASN A O 1
ATOM 853 N N . GLY A 1 120 ? 52.033 128.407 35.349 1.00 17.69 119 GLY A N 1
ATOM 854 C CA . GLY A 1 120 ? 53.171 129.135 34.826 1.00 17.38 119 GLY A CA 1
ATOM 855 C C . GLY A 1 120 ? 54.364 128.294 34.422 1.00 16.72 119 GLY A C 1
ATOM 856 O O . GLY A 1 120 ? 55.416 128.877 34.136 1.00 17.73 119 GLY A O 1
ATOM 857 N N . GLU A 1 121 ? 54.225 126.962 34.363 1.00 15.95 120 GLU A N 1
ATOM 858 C CA A GLU A 1 121 ? 55.298 126.079 33.885 0.50 16.20 120 GLU A CA 1
ATOM 859 C CA B GLU A 1 121 ? 55.320 126.108 33.894 0.50 16.24 120 GLU A CA 1
ATOM 860 C C . GLU A 1 121 ? 55.385 126.168 32.360 1.00 15.06 120 GLU A C 1
ATOM 861 O O . GLU A 1 121 ? 54.369 125.995 31.680 1.00 13.86 120 GLU A O 1
ATOM 872 N N . LEU A 1 122 ? 56.584 126.426 31.832 1.00 13.63 121 LEU A N 1
ATOM 873 C CA . LEU A 1 122 ? 56.764 126.648 30.393 1.00 12.21 121 LEU A CA 1
ATOM 874 C C . LEU A 1 122 ? 56.445 125.396 29.576 1.00 11.63 121 LEU A C 1
ATOM 875 O O . LEU A 1 122 ? 56.906 124.297 29.913 1.00 11.78 121 LEU A O 1
ATOM 880 N N . ILE A 1 123 ? 55.660 125.578 28.505 1.00 10.43 122 ILE A N 1
ATOM 881 C CA . ILE A 1 123 ? 55.368 124.508 27.532 1.00 10.32 122 ILE A CA 1
ATOM 882 C C . ILE A 1 123 ? 56.187 124.713 26.245 1.00 9.86 122 ILE A C 1
ATOM 883 O O . ILE A 1 123 ? 56.823 123.774 25.742 1.00 10.14 122 ILE A O 1
ATOM 888 N N . LEU A 1 124 ? 56.148 125.937 25.712 1.00 9.28 123 LEU A N 1
ATOM 889 C CA . LEU A 1 124 ? 56.758 126.268 24.418 1.00 8.96 123 LEU A CA 1
ATOM 890 C C . LEU A 1 124 ? 57.134 127.744 24.390 1.00 9.14 123 LEU A C 1
ATOM 891 O O . LEU A 1 124 ? 56.284 128.583 24.706 1.00 9.52 123 LEU A O 1
ATOM 896 N N . GLN A 1 125 ? 58.369 128.069 23.990 1.00 9.28 124 GLN A N 1
ATOM 897 C CA . GLN A 1 125 ? 58.852 129.442 23.890 1.00 9.73 124 GLN A CA 1
ATOM 898 C C . GLN A 1 125 ? 59.367 129.762 22.495 1.00 9.15 124 GLN A C 1
ATOM 899 O O . GLN A 1 125 ? 60.200 129.025 21.965 1.00 9.18 124 GLN A O 1
ATOM 905 N N . GLU A 1 126 ? 58.911 130.871 21.918 1.00 9.02 125 GLU A N 1
ATOM 906 C CA . GLU A 1 126 ? 59.490 131.402 20.677 1.00 8.77 125 GLU A CA 1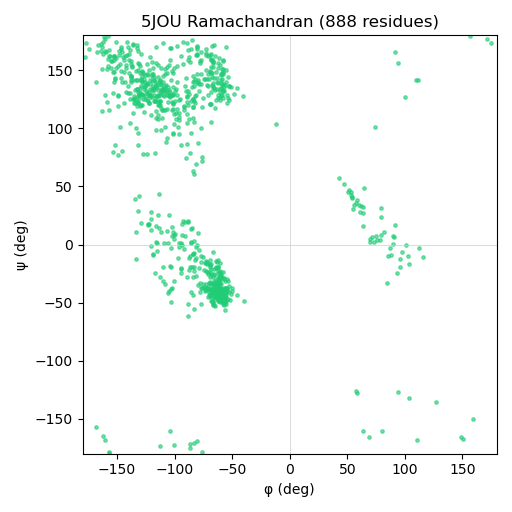
ATOM 907 C C . GLU A 1 126 ? 60.973 131.726 20.815 1.00 8.77 125 GLU A C 1
ATOM 908 O O . GLU A 1 126 ? 61.462 132.051 21.912 1.00 8.49 125 GLU A O 1
ATOM 914 N N . ASN A 1 127 ? 61.695 131.631 19.697 1.00 9.10 126 ASN A N 1
ATOM 915 C CA . ASN A 1 127 ? 63.095 132.061 19.639 1.00 9.74 126 ASN A CA 1
ATOM 916 C C . ASN A 1 127 ? 63.253 133.353 20.423 1.00 10.17 126 ASN A C 1
ATOM 917 O O . ASN A 1 127 ? 62.511 134.317 20.182 1.00 9.47 126 ASN A O 1
ATOM 922 N N . LYS A 1 128 ? 64.217 133.378 21.343 1.00 11.04 127 LYS A N 1
ATOM 923 C CA . LYS A 1 128 ? 64.409 134.544 22.220 1.00 11.90 127 LYS A CA 1
ATOM 924 C C . LYS A 1 128 ? 64.733 135.796 21.370 1.00 11.50 127 LYS A C 1
ATOM 925 O O . LYS A 1 128 ? 65.561 135.751 20.458 1.00 11.49 127 LYS A O 1
ATOM 931 N N . GLY A 1 129 ? 64.031 136.890 21.657 1.00 11.26 128 GLY A N 1
ATOM 932 C CA . GLY A 1 129 ? 64.156 138.115 20.873 1.00 11.28 128 GLY A CA 1
ATOM 933 C C . GLY A 1 129 ? 63.234 138.164 19.662 1.00 11.13 128 GLY A C 1
ATOM 934 O O . GLY A 1 129 ? 63.179 139.172 18.970 1.00 12.19 128 GLY A O 1
ATOM 935 N N . GLY A 1 130 ? 62.485 137.085 19.419 1.00 10.53 129 GLY A N 1
ATOM 936 C CA . GLY A 1 130 ? 61.634 136.956 18.244 1.00 10.59 129 GLY A CA 1
ATOM 937 C C . GLY A 1 130 ? 62.176 135.928 17.269 1.00 10.40 129 GLY A C 1
ATOM 938 O O . GLY A 1 130 ? 63.380 135.814 17.071 1.00 10.27 129 GLY A O 1
ATOM 939 N N . GLY A 1 131 ? 61.267 135.175 16.665 1.00 10.32 130 GLY A N 1
ATOM 940 C CA . GLY A 1 131 ? 61.607 134.122 15.729 1.00 10.61 130 GLY A CA 1
ATOM 941 C C . GLY A 1 131 ? 60.873 134.164 14.394 1.00 10.92 130 GLY A C 1
ATOM 942 O O . GLY A 1 131 ? 60.893 133.165 13.647 1.00 10.67 130 GLY A O 1
ATOM 943 N N . LYS A 1 132 ? 60.293 135.321 14.055 1.00 11.24 131 LYS A N 1
ATOM 944 C CA . LYS A 1 132 ? 59.448 135.485 12.873 1.00 12.22 131 LYS A CA 1
ATOM 945 C C . LYS A 1 132 ? 60.079 136.423 11.843 1.00 12.59 131 LYS A C 1
ATOM 946 O O . LYS A 1 132 ? 60.476 137.536 12.192 1.00 13.09 131 LYS A O 1
ATOM 952 N N . THR A 1 133 ? 60.168 135.983 10.590 1.00 12.03 132 THR A N 1
ATOM 953 C CA A THR A 1 133 ? 60.722 136.781 9.490 0.50 12.42 132 THR A CA 1
ATOM 954 C CA B THR A 1 133 ? 60.653 136.845 9.517 0.50 12.12 132 THR A CA 1
ATOM 955 C C . THR A 1 133 ? 59.690 136.767 8.346 1.00 12.14 132 THR A C 1
ATOM 956 O O . THR A 1 133 ? 59.064 135.724 8.100 1.00 11.63 132 THR A O 1
ATOM 963 N N . PHE A 1 134 ? 59.547 137.899 7.656 1.00 11.44 133 PHE A N 1
ATOM 964 C CA . PHE A 1 134 ? 58.644 138.068 6.542 1.00 11.46 133 PHE A CA 1
ATOM 965 C C . PHE A 1 134 ? 59.414 138.627 5.348 1.00 12.58 133 PHE A C 1
ATOM 966 O O . PHE A 1 134 ? 60.097 139.636 5.490 1.00 14.39 133 PHE A O 1
ATOM 974 N N . THR A 1 135 ? 59.287 137.980 4.189 1.00 11.63 134 THR A N 1
ATOM 975 C CA . THR A 1 135 ? 59.931 138.418 2.943 1.00 12.87 134 THR A CA 1
ATOM 976 C C . THR A 1 135 ? 58.842 138.470 1.859 1.00 13.28 134 THR A C 1
ATOM 977 O O . THR A 1 135 ? 58.173 137.479 1.613 1.00 12.63 134 THR A O 1
ATOM 981 N N . PRO A 1 136 ? 58.599 139.641 1.248 1.00 14.47 135 PRO A N 1
ATOM 982 C CA . PRO A 1 136 ? 57.563 139.719 0.222 1.00 14.55 135 PRO A CA 1
ATOM 983 C C . PRO A 1 136 ? 57.819 138.775 -0.953 1.00 15.12 135 PRO A C 1
ATOM 984 O O . PRO A 1 136 ? 58.974 138.541 -1.316 1.00 16.40 135 PRO A O 1
ATOM 988 N N . ILE A 1 137 ? 56.743 138.198 -1.481 1.00 14.50 136 ILE A N 1
ATOM 989 C CA . ILE A 1 137 ? 56.797 137.379 -2.690 1.00 14.58 136 ILE A CA 1
ATOM 990 C C . ILE A 1 137 ? 55.591 137.737 -3.557 1.00 14.91 136 ILE A C 1
ATOM 991 O O . ILE A 1 137 ? 54.509 138.045 -3.032 1.00 15.19 136 ILE A O 1
ATOM 996 N N . GLU A 1 138 ? 55.792 137.713 -4.875 1.00 16.82 137 GLU A N 1
ATOM 997 C CA . GLU A 1 138 ? 54.726 138.004 -5.829 1.00 18.00 137 GLU A CA 1
ATOM 998 C C . GLU A 1 138 ? 54.697 136.917 -6.892 1.00 17.24 137 GLU A C 1
ATOM 999 O O . GLU A 1 138 ? 55.739 136.595 -7.452 1.00 17.86 137 GLU A O 1
ATOM 1005 N N . VAL A 1 139 ? 53.516 136.347 -7.136 1.00 17.40 138 VAL A N 1
ATOM 1006 C CA . VAL A 1 139 ? 53.326 135.297 -8.144 1.00 18.34 138 VAL A CA 1
ATOM 1007 C C . VAL A 1 139 ? 52.061 135.613 -8.948 1.00 18.57 138 VAL A C 1
ATOM 1008 O O . VAL A 1 139 ? 50.996 135.766 -8.375 1.00 19.13 138 VAL A O 1
ATOM 1012 N N . GLU A 1 140 ? 52.195 135.764 -10.267 1.00 21.19 139 GLU A N 1
ATOM 1013 C CA . GLU A 1 140 ? 51.043 135.983 -11.155 1.00 22.63 139 GLU A CA 1
ATOM 1014 C C . GLU A 1 140 ? 50.161 137.146 -10.708 1.00 23.31 139 GLU A C 1
ATOM 1015 O O . GLU A 1 140 ? 48.943 137.015 -10.639 1.00 25.10 139 GLU A O 1
ATOM 1021 N N . GLY A 1 141 ? 50.786 138.266 -10.345 1.00 23.33 140 GLY A N 1
ATOM 1022 C CA . GLY A 1 141 ? 50.055 139.427 -9.848 1.00 24.57 140 GLY A CA 1
ATOM 1023 C C . GLY A 1 141 ? 49.399 139.309 -8.468 1.00 25.13 140 GLY A C 1
ATOM 1024 O O . GLY A 1 141 ? 48.698 140.218 -8.046 1.00 27.32 140 GLY A O 1
ATOM 1025 N N . THR A 1 142 ? 49.615 138.194 -7.757 1.00 23.34 141 THR A N 1
ATOM 1026 C CA . THR A 1 142 ? 49.125 138.030 -6.391 1.00 22.07 141 THR A CA 1
ATOM 1027 C C . THR A 1 142 ? 50.317 138.253 -5.461 1.00 20.91 141 THR A C 1
ATOM 1028 O O . THR A 1 142 ? 51.443 137.978 -5.835 1.00 20.46 141 THR A O 1
ATOM 1032 N N . LYS A 1 143 ? 50.065 138.769 -4.266 1.00 20.74 142 LYS A N 1
ATOM 1033 C CA . LYS A 1 143 ? 51.142 139.120 -3.340 1.00 20.57 142 LYS A CA 1
ATOM 1034 C C . LYS A 1 143 ? 50.973 138.386 -2.028 1.00 17.09 142 LYS A C 1
ATOM 1035 O O . LYS A 1 143 ? 49.864 138.078 -1.616 1.00 16.78 142 LYS A O 1
ATOM 1041 N N . GLY A 1 144 ? 52.103 138.112 -1.382 1.00 15.22 143 GLY A N 1
ATOM 1042 C CA . GLY A 1 144 ? 52.095 137.470 -0.064 1.00 14.05 143 GLY A CA 1
ATOM 1043 C C . GLY A 1 144 ? 53.468 137.533 0.562 1.00 13.31 143 GLY A C 1
ATOM 1044 O O . GLY A 1 144 ? 54.282 138.399 0.205 1.00 13.05 143 GLY A O 1
ATOM 1045 N N . TYR A 1 145 ? 53.734 136.616 1.496 1.00 12.65 144 TYR A N 1
ATOM 1046 C CA . TYR A 1 145 ? 54.992 136.565 2.202 1.00 12.13 144 TYR A CA 1
ATOM 1047 C C . TYR A 1 145 ? 55.554 135.159 2.251 1.00 11.09 144 TYR A C 1
ATOM 1048 O O . TYR A 1 145 ? 54.805 134.202 2.408 1.00 10.39 144 TYR A O 1
ATOM 1057 N N . THR A 1 146 ? 56.870 135.061 2.115 1.00 10.69 145 THR A N 1
ATOM 1058 C CA . THR A 1 146 ? 57.615 133.902 2.571 1.00 10.23 145 THR A CA 1
ATOM 1059 C C . THR A 1 146 ? 57.887 134.126 4.060 1.00 10.41 145 THR A C 1
ATOM 1060 O O . THR A 1 146 ? 58.460 135.163 4.445 1.00 10.42 145 THR A O 1
ATOM 1064 N N . VAL A 1 147 ? 57.502 133.176 4.908 1.00 10.14 146 VAL A N 1
ATOM 1065 C CA . VAL A 1 147 ? 57.567 133.368 6.358 1.00 10.60 146 VAL A CA 1
ATOM 1066 C C . VAL A 1 147 ? 58.391 132.282 7.027 1.00 11.12 146 VAL A C 1
ATOM 1067 O O . VAL A 1 147 ? 58.280 131.108 6.639 1.00 10.61 146 VAL A O 1
ATOM 1071 N N . CYS A 1 148 ? 59.212 132.685 8.007 1.00 11.26 147 CYS A N 1
ATOM 1072 C CA A CYS A 1 148 ? 59.902 131.764 8.930 0.50 11.38 147 CYS A CA 1
ATOM 1073 C CA B CYS A 1 148 ? 59.850 131.738 8.903 0.50 12.31 147 CYS A CA 1
ATOM 1074 C C . CYS A 1 148 ? 59.357 131.968 10.333 1.00 11.92 147 CYS A C 1
ATOM 1075 O O . CYS A 1 148 ? 59.198 133.107 10.748 1.00 12.32 147 CYS A O 1
ATOM 1080 N N . GLN A 1 149 ? 59.103 130.877 11.067 1.00 10.82 148 GLN A N 1
ATOM 1081 C CA . GLN A 1 149 ? 58.763 130.921 12.511 1.00 9.88 148 GLN A CA 1
ATOM 1082 C C . GLN A 1 149 ? 59.643 129.898 13.223 1.00 9.50 148 GLN A C 1
ATOM 1083 O O . GLN A 1 149 ? 59.546 128.727 12.920 1.00 8.81 148 GLN A O 1
ATOM 1089 N N . VAL A 1 150 ? 60.434 130.346 14.197 1.00 9.42 149 VAL A N 1
ATOM 1090 C CA . VAL A 1 150 ? 61.372 129.493 14.940 1.00 8.99 149 VAL A CA 1
ATOM 1091 C C . VAL A 1 150 ? 61.012 129.551 16.442 1.00 8.85 149 VAL A C 1
ATOM 1092 O O . VAL A 1 150 ? 60.743 130.637 16.987 1.00 8.67 149 VAL A O 1
ATOM 1096 N N . PHE A 1 151 ? 61.052 128.385 17.092 1.00 8.27 150 PHE A N 1
ATOM 1097 C CA . PHE A 1 151 ? 60.864 128.248 18.533 1.00 8.50 150 PHE A CA 1
ATOM 1098 C C . PHE A 1 151 ? 62.111 127.657 19.163 1.00 8.75 150 PHE A C 1
ATOM 1099 O O . PHE A 1 151 ? 62.766 126.777 18.585 1.00 9.06 150 PHE A O 1
ATOM 1107 N N . GLU A 1 152 ? 62.405 128.070 20.391 1.00 8.84 151 GLU A N 1
ATOM 1108 C CA . GLU A 1 152 ? 63.350 127.347 21.228 1.00 9.46 151 GLU A CA 1
ATOM 1109 C C . GLU A 1 152 ? 62.892 125.910 21.409 1.00 9.20 151 GLU A C 1
ATOM 1110 O O . GLU A 1 152 ? 61.692 125.623 21.389 1.00 9.14 151 GLU A O 1
ATOM 1116 N N . SER A 1 153 ? 63.845 125.001 21.602 1.00 9.26 152 SER A N 1
ATOM 1117 C CA . SER A 1 153 ? 63.543 123.576 21.851 1.00 9.52 152 SER A CA 1
ATOM 1118 C C . SER A 1 153 ? 64.617 122.941 22.737 1.00 10.12 152 SER A C 1
ATOM 1119 O O . SER A 1 153 ? 65.792 122.937 22.356 1.00 10.65 152 SER A O 1
ATOM 1122 N N . PRO A 1 154 ? 64.235 122.428 23.923 1.00 11.01 153 PRO A N 1
ATOM 1123 C CA . PRO A 1 154 ? 65.264 121.808 24.777 1.00 11.41 153 PRO A CA 1
ATOM 1124 C C . PRO A 1 154 ? 65.815 120.502 24.216 1.00 11.90 153 PRO A C 1
ATOM 1125 O O . PRO A 1 154 ? 65.205 119.869 23.328 1.00 11.19 153 PRO A O 1
ATOM 1129 N N . GLU A 1 155 ? 66.964 120.096 24.745 1.00 12.46 154 GLU A N 1
ATOM 1130 C CA . GLU A 1 155 ? 67.666 118.914 24.231 1.00 14.65 154 GLU A CA 1
ATOM 1131 C C . GLU A 1 155 ? 66.838 117.634 24.352 1.00 13.14 154 GLU A C 1
ATOM 1132 O O . GLU A 1 155 ? 67.025 116.726 23.533 1.00 13.20 154 GLU A O 1
ATOM 1138 N N . ASP A 1 156 ? 65.958 117.566 25.352 1.00 11.94 155 ASP A N 1
ATOM 1139 C CA . ASP A 1 156 ? 65.117 116.380 25.593 1.00 12.04 155 ASP A CA 1
ATOM 1140 C C . ASP A 1 156 ? 63.753 116.412 24.888 1.00 11.09 155 ASP A C 1
ATOM 1141 O O . ASP A 1 156 ? 62.952 115.516 25.114 1.00 11.26 155 ASP A O 1
ATOM 1146 N N . GLU A 1 157 ? 63.513 117.398 24.029 1.00 10.29 156 GLU A N 1
ATOM 1147 C CA . GLU A 1 157 ? 62.267 117.450 23.240 1.00 9.80 156 GLU A CA 1
ATOM 1148 C C . GLU A 1 157 ? 62.364 116.516 22.029 1.00 9.44 156 GLU A C 1
ATOM 1149 O O . GLU A 1 157 ? 63.406 116.464 21.365 1.00 9.46 156 GLU A O 1
ATOM 1155 N N . ALA A 1 158 ? 61.257 115.813 21.754 1.00 8.89 157 ALA A N 1
ATOM 1156 C CA . ALA A 1 158 ? 61.112 114.897 20.609 1.00 8.77 157 ALA A CA 1
ATOM 1157 C C . ALA A 1 158 ? 59.879 115.305 19.805 1.00 8.49 157 ALA A C 1
ATOM 1158 O O . ALA A 1 158 ? 58.889 115.772 20.392 1.00 8.66 157 ALA A O 1
ATOM 1160 N N . PHE A 1 159 ? 59.941 115.134 18.483 1.00 8.10 158 PHE A N 1
ATOM 1161 C CA . PHE A 1 159 ? 58.886 115.609 17.561 1.00 8.09 158 PHE A CA 1
ATOM 1162 C C . PHE A 1 159 ? 58.400 114.490 16.621 1.00 7.93 158 PHE A C 1
ATOM 1163 O O . PHE A 1 159 ? 59.200 113.718 16.099 1.00 7.76 158 PHE A O 1
ATOM 1171 N N . TYR A 1 160 ? 57.096 114.436 16.381 1.00 7.62 159 TYR A N 1
ATOM 1172 C CA . TYR A 1 160 ? 56.466 113.432 15.509 1.00 7.83 159 TYR A CA 1
ATOM 1173 C C . TYR A 1 160 ? 55.386 114.082 14.666 1.00 7.68 159 TYR A C 1
ATOM 1174 O O . TYR A 1 160 ? 54.748 115.032 15.108 1.00 8.53 159 TYR A O 1
ATOM 1183 N N . GLY A 1 161 ? 55.190 113.579 13.453 1.00 7.19 160 GLY A N 1
ATOM 1184 C CA . GLY A 1 161 ? 54.157 114.092 12.565 1.00 7.40 160 GLY A CA 1
ATOM 1185 C C . GLY A 1 161 ? 54.711 114.463 11.196 1.00 7.23 160 GLY A C 1
ATOM 1186 O O . GLY A 1 161 ? 55.462 113.698 10.618 1.00 7.45 160 GLY A O 1
ATOM 1187 N N . LEU A 1 162 ? 54.300 115.625 10.681 1.00 7.23 161 LEU A N 1
ATOM 1188 C CA . LEU A 1 162 ? 54.658 116.127 9.338 1.00 7.38 161 LEU A CA 1
ATOM 1189 C C . LEU A 1 162 ? 54.042 115.390 8.159 1.00 7.44 161 LEU A C 1
ATOM 1190 O O . LEU A 1 162 ? 54.294 115.752 7.005 1.00 7.51 161 LEU A O 1
ATOM 1195 N N . GLY A 1 163 ? 53.211 114.392 8.433 1.00 7.56 162 GLY A N 1
ATOM 1196 C CA . GLY A 1 163 ? 52.606 113.529 7.424 1.00 7.89 162 GLY A CA 1
ATOM 1197 C C . GLY A 1 163 ? 53.247 112.164 7.332 1.00 7.94 162 GLY A C 1
ATOM 1198 O O . GLY A 1 163 ? 53.498 111.518 8.343 1.00 8.80 162 GLY A O 1
ATOM 1199 N N . GLN A 1 164 ? 53.550 111.753 6.099 1.00 7.61 163 GLN A N 1
ATOM 1200 C CA . GLN A 1 164 ? 54.019 110.401 5.763 1.00 7.63 163 GLN A CA 1
ATOM 1201 C C . GLN A 1 164 ? 55.132 110.551 4.737 1.00 7.82 163 GLN A C 1
ATOM 1202 O O . GLN A 1 164 ? 54.869 110.796 3.555 1.00 8.10 163 GLN A O 1
ATOM 1208 N N . HIS A 1 165 ? 56.367 110.361 5.196 1.00 7.42 164 HIS A N 1
ATOM 1209 C CA A HIS A 1 165 ? 57.544 110.506 4.352 0.50 7.42 164 HIS A CA 1
ATOM 1210 C CA B HIS A 1 165 ? 57.562 110.503 4.357 0.50 7.65 164 HIS A CA 1
ATOM 1211 C C . HIS A 1 165 ? 58.302 109.176 4.291 1.00 7.64 164 HIS A C 1
ATOM 1212 O O . HIS A 1 165 ? 58.079 108.316 5.130 1.00 7.69 164 HIS A O 1
ATOM 1225 N N . GLN A 1 166 ? 59.175 109.027 3.284 1.00 7.76 165 GLN A N 1
ATOM 1226 C CA . GLN A 1 166 ? 59.737 107.711 2.891 1.00 8.25 165 GLN A CA 1
ATOM 1227 C C . GLN A 1 166 ? 61.240 107.576 3.112 1.00 8.32 165 GLN A C 1
ATOM 1228 O O . GLN A 1 166 ? 61.885 106.710 2.475 1.00 8.68 165 GLN A O 1
ATOM 1234 N N . ALA A 1 167 ? 61.784 108.351 4.056 1.00 8.32 166 ALA A N 1
ATOM 1235 C CA . ALA A 1 167 ? 63.211 108.297 4.396 1.00 8.58 166 ALA A CA 1
ATOM 1236 C C . ALA A 1 167 ? 63.528 107.526 5.682 1.00 8.62 166 ALA A C 1
ATOM 1237 O O . ALA A 1 167 ? 64.668 107.504 6.141 1.00 9.21 166 ALA A O 1
ATOM 1239 N N . ASP A 1 168 ? 62.518 106.872 6.255 1.00 9.12 167 ASP A N 1
ATOM 1240 C CA . ASP A 1 168 ? 62.639 106.140 7.499 1.00 9.58 167 ASP A CA 1
ATOM 1241 C C . ASP A 1 168 ? 63.166 106.977 8.656 1.00 9.57 167 ASP A C 1
ATOM 1242 O O . ASP A 1 168 ? 63.850 106.448 9.547 1.00 10.58 167 ASP A O 1
ATOM 1247 N N . GLU A 1 169 ? 62.819 108.259 8.672 1.00 9.13 168 GLU A N 1
ATOM 1248 C CA . GLU A 1 169 ? 63.152 109.119 9.805 1.00 9.26 168 GLU A CA 1
ATOM 1249 C C . GLU A 1 169 ? 62.125 108.967 10.917 1.00 9.36 168 GLU A C 1
ATOM 1250 O O . GLU A 1 169 ? 60.924 108.864 10.669 1.00 9.03 168 GLU A O 1
ATOM 1256 N N . PHE A 1 170 ? 62.594 108.966 12.162 1.00 8.93 169 PHE A N 1
ATOM 1257 C CA . PHE A 1 170 ? 61.694 108.890 13.298 1.00 9.36 169 PHE A CA 1
ATOM 1258 C C . PHE A 1 170 ? 62.282 109.639 14.486 1.00 9.19 169 PHE A C 1
ATOM 1259 O O . PHE A 1 170 ? 63.420 109.371 14.870 1.00 9.81 169 PHE A O 1
ATOM 1267 N N . ASN A 1 171 ? 61.463 110.543 15.053 1.00 8.62 170 ASN A N 1
ATOM 1268 C CA . ASN A 1 171 ? 61.860 111.632 15.952 1.00 8.55 170 ASN A CA 1
ATOM 1269 C C . ASN A 1 171 ? 62.541 112.732 15.150 1.00 8.31 170 ASN A C 1
ATOM 1270 O O . ASN A 1 171 ? 63.717 112.623 14.774 1.00 8.48 170 ASN A O 1
ATOM 1275 N N . TYR A 1 172 ? 61.785 113.788 14.869 1.00 8.29 171 TYR A N 1
ATOM 1276 C CA . TYR A 1 172 ? 62.275 114.880 14.019 1.00 8.64 171 TYR A CA 1
ATOM 1277 C C . TYR A 1 172 ? 63.118 115.931 14.747 1.00 8.74 171 TYR A C 1
ATOM 1278 O O . TYR A 1 172 ? 63.525 116.921 14.127 1.00 8.84 171 TYR A O 1
ATOM 1287 N N . LYS A 1 173 ? 63.395 115.744 16.040 1.00 8.69 172 LYS A N 1
ATOM 1288 C CA . LYS A 1 173 ? 64.344 116.634 16.749 1.00 8.69 172 LYS A CA 1
ATOM 1289 C C . LYS A 1 173 ? 65.654 116.719 15.990 1.00 8.59 172 LYS A C 1
ATOM 1290 O O . LYS A 1 173 ? 66.307 115.695 15.725 1.00 9.22 172 LYS A O 1
ATOM 1296 N N . GLY A 1 174 ? 66.055 117.940 15.655 1.00 8.69 173 GLY A N 1
ATOM 1297 C CA . GLY A 1 174 ? 67.274 118.185 14.916 1.00 8.83 173 GLY A CA 1
ATOM 1298 C C . GLY A 1 174 ? 67.276 117.787 13.455 1.00 9.03 173 GLY A C 1
ATOM 1299 O O . GLY A 1 174 ? 68.329 117.876 12.802 1.00 9.34 173 GLY A O 1
ATOM 1300 N N . LYS A 1 175 ? 66.125 117.361 12.914 1.00 8.81 174 LYS A N 1
ATOM 1301 C CA A LYS A 1 175 ? 66.050 116.855 11.534 0.50 8.93 174 LYS A CA 1
ATOM 1302 C CA B LYS A 1 175 ? 66.056 116.847 11.538 0.50 9.15 174 LYS A CA 1
ATOM 1303 C C . LYS A 1 175 ? 65.367 117.833 10.600 1.00 8.64 174 LYS A C 1
ATOM 1304 O O . LYS A 1 175 ? 64.804 118.841 11.047 1.00 8.88 174 LYS A O 1
ATOM 1315 N N . ASN A 1 176 ? 65.451 117.539 9.299 1.00 8.47 175 ASN A N 1
ATOM 1316 C CA . ASN A 1 176 ? 64.888 118.363 8.220 1.00 8.41 175 ASN A CA 1
ATOM 1317 C C . ASN A 1 176 ? 63.857 117.567 7.413 1.00 8.15 175 ASN A C 1
ATOM 1318 O O . ASN A 1 176 ? 64.031 116.377 7.196 1.00 8.46 175 ASN A O 1
ATOM 1323 N N . GLU A 1 177 ? 62.804 118.225 6.941 1.00 7.89 176 GLU A N 1
ATOM 1324 C CA . GLU A 1 177 ? 61.938 117.628 5.910 1.00 8.24 176 GLU A CA 1
ATOM 1325 C C . GLU A 1 177 ? 61.282 118.715 5.069 1.00 8.36 176 GLU A C 1
ATOM 1326 O O . GLU A 1 177 ? 60.909 119.778 5.586 1.00 8.24 176 GLU A O 1
ATOM 1332 N N . GLU A 1 178 ? 61.202 118.448 3.755 1.00 8.54 177 GLU A N 1
ATOM 1333 C CA . GLU A 1 178 ? 60.510 119.294 2.781 1.00 8.85 177 GLU A CA 1
ATOM 1334 C C . GLU A 1 178 ? 59.035 118.864 2.692 1.00 8.65 177 GLU A C 1
ATOM 1335 O O . GLU A 1 178 ? 58.742 117.655 2.597 1.00 8.69 177 GLU A O 1
ATOM 1341 N N . LEU A 1 179 ? 58.124 119.850 2.747 1.00 8.38 178 LEU A N 1
ATOM 1342 C CA . LEU A 1 179 ? 56.688 119.585 2.743 1.00 8.97 178 LEU A CA 1
ATOM 1343 C C . LEU A 1 179 ? 56.070 119.964 1.387 1.00 9.07 178 LEU A C 1
ATOM 1344 O O . LEU A 1 179 ? 55.675 121.107 1.166 1.00 8.78 178 LEU A O 1
ATOM 1349 N N . PHE A 1 180 ? 56.028 118.973 0.492 1.00 8.75 179 PHE A N 1
ATOM 1350 C CA . PHE A 1 180 ? 55.319 119.018 -0.787 1.00 8.69 179 PHE A CA 1
ATOM 1351 C C . PHE A 1 180 ? 54.684 117.623 -0.990 1.00 8.45 179 PHE A C 1
ATOM 1352 O O . PHE A 1 180 ? 55.029 116.674 -0.248 1.00 8.05 179 PHE A O 1
ATOM 1360 N N . GLN A 1 181 ? 53.811 117.486 -1.997 1.00 8.52 180 GLN A N 1
ATOM 1361 C CA . GLN A 1 181 ? 53.087 116.237 -2.254 1.00 8.56 180 GLN A CA 1
ATOM 1362 C C . GLN A 1 181 ? 53.624 115.524 -3.490 1.00 8.97 180 GLN A C 1
ATOM 1363 O O . GLN A 1 181 ? 53.752 116.137 -4.545 1.00 9.34 180 GLN A O 1
ATOM 1369 N N . TYR A 1 182 ? 53.956 114.244 -3.360 1.00 9.01 181 TYR A N 1
ATOM 1370 C CA . TYR A 1 182 ? 54.375 113.449 -4.510 1.00 9.47 181 TYR A CA 1
ATOM 1371 C C . TYR A 1 182 ? 54.217 111.968 -4.157 1.00 9.62 181 TYR A C 1
ATOM 1372 O O . TYR A 1 182 ? 54.745 111.559 -3.121 1.00 10.87 181 TYR A O 1
ATOM 1381 N N . ASN A 1 183 ? 53.533 111.203 -5.014 1.00 9.60 182 ASN A N 1
ATOM 1382 C CA . ASN A 1 183 ? 53.361 109.727 -4.903 1.00 9.32 182 ASN A CA 1
ATOM 1383 C C . ASN A 1 183 ? 54.284 109.047 -3.865 1.00 8.88 182 ASN A C 1
ATOM 1384 O O . ASN A 1 183 ? 55.479 108.864 -4.106 1.00 9.25 182 ASN A O 1
ATOM 1389 N N . THR A 1 184 ? 53.695 108.697 -2.729 1.00 8.91 183 THR A N 1
ATOM 1390 C CA . THR A 1 184 ? 54.317 108.098 -1.525 1.00 8.67 183 THR A CA 1
ATOM 1391 C C . THR A 1 184 ? 54.705 109.077 -0.413 1.00 8.38 183 THR A C 1
ATOM 1392 O O . THR A 1 184 ? 54.991 108.656 0.712 1.00 8.67 183 THR A O 1
ATOM 1396 N N . LYS A 1 185 ? 54.683 110.363 -0.726 1.00 8.30 184 LYS A N 1
ATOM 1397 C CA . LYS A 1 185 ? 55.095 111.414 0.199 1.00 8.20 184 LYS A CA 1
ATOM 1398 C C . LYS A 1 185 ? 53.918 112.338 0.424 1.00 8.28 184 LYS A C 1
ATOM 1399 O O . LYS A 1 185 ? 53.494 113.043 -0.487 1.00 8.54 184 LYS A O 1
ATOM 1405 N N . VAL A 1 186 ? 53.369 112.309 1.638 1.00 8.40 185 VAL A N 1
ATOM 1406 C CA . VAL A 1 186 ? 52.207 113.099 1.993 1.00 8.56 185 VAL A CA 1
ATOM 1407 C C . VAL A 1 186 ? 52.598 114.084 3.096 1.00 8.68 185 VAL A C 1
ATOM 1408 O O . VAL A 1 186 ? 53.070 113.680 4.175 1.00 8.93 185 VAL A O 1
ATOM 1412 N N . SER A 1 187 ? 52.384 115.367 2.841 1.00 8.40 186 SER A N 1
ATOM 1413 C CA . SER A 1 187 ? 52.776 116.392 3.794 1.00 8.31 186 SER A CA 1
ATOM 1414 C C . SER A 1 187 ? 51.570 116.947 4.544 1.00 8.51 186 SER A C 1
ATOM 1415 O O . SER A 1 187 ? 50.522 117.249 3.955 1.00 8.64 186 SER A O 1
ATOM 1418 N N . VAL A 1 188 ? 51.714 117.011 5.862 1.00 8.53 187 VAL A N 1
ATOM 1419 C CA . VAL A 1 188 ? 50.690 117.550 6.759 1.00 8.49 187 VAL A CA 1
ATOM 1420 C C . VAL A 1 188 ? 51.441 118.511 7.702 1.00 8.64 187 VAL A C 1
ATOM 1421 O O . VAL A 1 188 ? 52.329 118.066 8.413 1.00 8.10 187 VAL A O 1
ATOM 1425 N N . PRO A 1 189 ? 51.102 119.815 7.711 1.00 8.53 188 PRO A N 1
ATOM 1426 C CA . PRO A 1 189 ? 51.928 120.791 8.446 1.00 8.69 188 PRO A CA 1
ATOM 1427 C C . PRO A 1 189 ? 51.544 120.848 9.939 1.00 9.21 188 PRO A C 1
ATOM 1428 O O . PRO A 1 189 ? 51.061 121.876 10.429 1.00 8.82 188 PRO A O 1
ATOM 1432 N N . PHE A 1 190 ? 51.740 119.723 10.625 1.00 8.97 189 PHE A N 1
ATOM 1433 C CA . PHE A 1 190 ? 51.340 119.524 12.025 1.00 8.95 189 PHE A CA 1
ATOM 1434 C C . PHE A 1 190 ? 52.443 118.682 12.695 1.00 9.10 189 PHE A C 1
ATOM 1435 O O . PHE A 1 190 ? 52.837 117.657 12.147 1.00 8.74 189 PHE A O 1
ATOM 1443 N N . VAL A 1 191 ? 52.922 119.110 13.860 1.00 8.62 190 VAL A N 1
ATOM 1444 C CA . VAL A 1 191 ? 53.905 118.358 14.634 1.00 8.84 190 VAL A CA 1
ATOM 1445 C C . VAL A 1 191 ? 53.416 118.223 16.088 1.00 8.87 190 VAL A C 1
ATOM 1446 O O . VAL A 1 191 ? 52.771 119.132 16.614 1.00 8.26 190 VAL A O 1
ATOM 1450 N N . VAL A 1 192 ? 53.667 117.071 16.694 1.00 8.63 191 VAL A N 1
ATOM 1451 C CA . VAL A 1 192 ? 53.342 116.824 18.097 1.00 8.93 191 VAL A CA 1
ATOM 1452 C C . VAL A 1 192 ? 54.635 116.615 18.853 1.00 9.14 191 VAL A C 1
ATOM 1453 O O . VAL A 1 192 ? 55.533 115.924 18.363 1.00 9.17 191 VAL A O 1
ATOM 1457 N N . SER A 1 193 ? 54.722 117.209 20.044 1.00 8.99 192 SER A N 1
ATOM 1458 C CA . SER A 1 193 ? 55.889 117.143 20.898 1.00 9.47 192 SER A CA 1
ATOM 1459 C C . SER A 1 193 ? 55.657 116.240 22.099 1.00 9.68 192 SER A C 1
ATOM 1460 O O . SER A 1 193 ? 54.533 116.146 22.618 1.00 9.58 192 SER A O 1
ATOM 1463 N N . ASN A 1 194 ? 56.719 115.585 22.550 1.00 9.40 193 ASN A N 1
ATOM 1464 C CA . ASN A 1 194 ? 56.662 114.861 23.838 1.00 10.01 193 ASN A CA 1
ATOM 1465 C C . ASN A 1 194 ? 56.497 115.753 25.071 1.00 10.70 193 ASN A C 1
ATOM 1466 O O . ASN A 1 194 ? 56.331 115.232 26.171 1.00 11.20 193 ASN A O 1
ATOM 1471 N N . LYS A 1 195 ? 56.558 117.072 24.875 1.00 11.10 194 LYS A N 1
ATOM 1472 C CA . LYS A 1 195 ? 56.188 118.041 25.889 1.00 11.75 194 LYS A CA 1
ATOM 1473 C C . LYS A 1 195 ? 54.683 118.337 25.899 1.00 11.16 194 LYS A C 1
ATOM 1474 O O . LYS A 1 195 ? 54.244 119.302 26.522 1.00 11.47 194 LYS A O 1
ATOM 1480 N N . ASN A 1 196 ? 53.895 117.497 25.220 1.00 10.89 195 ASN A N 1
ATOM 1481 C CA . ASN A 1 196 ? 52.430 117.528 25.285 1.00 11.04 195 ASN A CA 1
ATOM 1482 C C . ASN A 1 196 ? 51.798 118.800 24.731 1.00 10.40 195 ASN A C 1
ATOM 1483 O O . ASN A 1 196 ? 50.915 119.418 25.331 1.00 10.58 195 ASN A O 1
ATOM 1488 N N . TYR A 1 197 ? 52.247 119.170 23.537 1.00 9.47 196 TYR A N 1
ATOM 1489 C CA . TYR A 1 197 ? 51.553 120.182 22.753 1.00 8.86 196 TYR A CA 1
ATOM 1490 C C . TYR A 1 197 ? 51.753 119.834 21.273 1.00 8.79 196 TYR A C 1
ATOM 1491 O O . TYR A 1 197 ? 52.578 118.972 20.931 1.00 8.09 196 TYR A O 1
ATOM 1500 N N . GLY A 1 198 ? 50.970 120.486 20.427 1.00 8.27 197 GLY A N 1
ATOM 1501 C CA . GLY A 1 198 ? 51.127 120.421 18.981 1.00 8.33 197 GLY A CA 1
ATOM 1502 C C . GLY A 1 198 ? 51.127 121.810 18.364 1.00 8.26 197 GLY A C 1
ATOM 1503 O O . GLY A 1 198 ? 50.509 122.763 18.928 1.00 8.30 197 GLY A O 1
ATOM 1504 N N . ILE A 1 199 ? 51.754 121.921 17.188 1.00 7.78 198 ILE A N 1
ATOM 1505 C CA . ILE A 1 199 ? 51.730 123.146 16.386 1.00 8.17 198 ILE A CA 1
ATOM 1506 C C . ILE A 1 199 ? 51.232 122.797 14.985 1.00 8.24 198 ILE A C 1
ATOM 1507 O O . ILE A 1 199 ? 51.777 121.921 14.349 1.00 8.64 198 ILE A O 1
ATOM 1512 N N . LEU A 1 200 ? 50.193 123.481 14.544 1.00 8.40 199 LEU A N 1
ATOM 1513 C CA . LEU A 1 200 ? 49.605 123.375 13.206 1.00 8.60 199 LEU A CA 1
ATOM 1514 C C . LEU A 1 200 ? 49.901 124.669 12.457 1.00 8.85 199 LEU A C 1
ATOM 1515 O O . LEU A 1 200 ? 49.427 125.753 12.861 1.00 9.00 199 LEU A O 1
ATOM 1520 N N . LEU A 1 201 ? 50.674 124.565 11.378 1.00 8.52 200 LEU A N 1
ATOM 1521 C CA . LEU A 1 201 ? 50.986 125.724 10.545 1.00 8.89 200 LEU A CA 1
ATOM 1522 C C . LEU A 1 201 ? 49.943 125.809 9.421 1.00 8.90 200 LEU A C 1
ATOM 1523 O O . LEU A 1 201 ? 49.852 124.930 8.569 1.00 8.23 200 LEU A O 1
ATOM 1528 N N . ASP A 1 202 ? 49.160 126.883 9.421 1.00 8.47 201 ASP A N 1
ATOM 1529 C CA . ASP A 1 202 ? 48.116 127.055 8.425 1.00 8.94 201 ASP A CA 1
ATOM 1530 C C . ASP A 1 202 ? 48.680 127.725 7.160 1.00 9.05 201 ASP A C 1
ATOM 1531 O O . ASP A 1 202 ? 48.529 128.940 6.933 1.00 9.18 201 ASP A O 1
ATOM 1536 N N . SER A 1 203 ? 49.348 126.906 6.352 1.00 8.40 202 SER A N 1
ATOM 1537 C CA . SER A 1 203 ? 49.894 127.310 5.056 1.00 8.47 202 SER A CA 1
ATOM 1538 C C . SER A 1 203 ? 49.611 126.197 4.050 1.00 8.70 202 SER A C 1
ATOM 1539 O O . SER A 1 203 ? 49.667 125.011 4.404 1.00 8.72 202 SER A O 1
ATOM 1542 N N . TYR A 1 204 ? 49.344 126.589 2.802 1.00 8.68 203 TYR A N 1
ATOM 1543 C CA . TYR A 1 204 ? 49.067 125.634 1.707 1.00 8.96 203 TYR A CA 1
ATOM 1544 C C . TYR A 1 204 ? 50.205 125.572 0.674 1.00 8.89 203 TYR A C 1
ATOM 1545 O O . TYR A 1 204 ? 50.107 124.805 -0.288 1.00 9.07 203 TYR A O 1
ATOM 1554 N N . SER A 1 205 ? 51.281 126.337 0.883 1.00 8.34 204 SER A N 1
ATOM 1555 C CA . SER A 1 205 ? 52.412 126.366 -0.037 1.00 8.17 204 SER A CA 1
ATOM 1556 C C . SER A 1 205 ? 53.452 125.301 0.319 1.00 8.38 204 SER A C 1
ATOM 1557 O O . SER A 1 205 ? 53.336 124.607 1.328 1.00 8.31 204 SER A O 1
ATOM 1560 N N . PHE A 1 206 ? 54.451 125.159 -0.541 1.00 8.29 205 PHE A N 1
ATOM 1561 C CA A PHE A 1 206 ? 55.666 124.441 -0.190 0.50 8.48 205 PHE A CA 1
ATOM 1562 C CA B PHE A 1 206 ? 55.686 124.436 -0.189 0.50 8.76 205 PHE A CA 1
ATOM 1563 C C . PHE A 1 206 ? 56.148 124.992 1.163 1.00 8.69 205 PHE A C 1
ATOM 1564 O O . PHE A 1 206 ? 56.214 126.231 1.355 1.00 9.09 205 PHE A O 1
ATOM 1579 N N . CYS A 1 207 ? 56.437 124.090 2.108 1.00 8.52 206 CYS A N 1
ATOM 1580 C CA . CYS A 1 207 ? 56.972 124.461 3.431 1.00 8.66 206 CYS A CA 1
ATOM 1581 C C . CYS A 1 207 ? 58.184 123.581 3.756 1.00 8.91 206 CYS A C 1
ATOM 1582 O O . CYS A 1 207 ? 58.434 122.558 3.073 1.00 8.40 206 CYS A O 1
ATOM 1585 N N . ARG A 1 208 ? 58.941 123.965 4.783 1.00 8.75 207 ARG A N 1
ATOM 1586 C CA . ARG A 1 208 ? 60.050 123.150 5.332 1.00 9.26 207 ARG A CA 1
ATOM 1587 C C . ARG A 1 208 ? 60.025 123.147 6.862 1.00 9.53 207 ARG A C 1
ATOM 1588 O O . ARG A 1 208 ? 59.749 124.173 7.495 1.00 10.12 207 ARG A O 1
ATOM 1596 N N . PHE A 1 209 ? 60.330 121.988 7.439 1.00 8.48 208 PHE A N 1
ATOM 1597 C CA . PHE A 1 209 ? 60.584 121.831 8.873 1.00 8.34 208 PHE A CA 1
ATOM 1598 C C . PHE A 1 209 ? 62.094 121.667 9.002 1.00 8.23 208 PHE A C 1
ATOM 1599 O O . PHE A 1 209 ? 62.707 120.796 8.329 1.00 7.90 208 PHE A O 1
ATOM 1607 N N . GLY A 1 210 ? 62.689 122.474 9.871 1.00 8.07 209 GLY A N 1
ATOM 1608 C CA . GLY A 1 210 ? 64.145 122.424 10.092 1.00 8.28 209 GLY A CA 1
ATOM 1609 C C . GLY A 1 210 ? 64.873 123.426 9.219 1.00 8.50 209 GLY A C 1
ATOM 1610 O O . GLY A 1 210 ? 64.560 124.627 9.231 1.00 8.68 209 GLY A O 1
ATOM 1611 N N . ASN A 1 211 ? 65.857 122.968 8.461 1.00 8.99 210 ASN A N 1
ATOM 1612 C CA . ASN A 1 211 ? 66.669 123.896 7.628 1.00 9.26 210 ASN A CA 1
ATOM 1613 C C . ASN A 1 211 ? 65.767 124.585 6.589 1.00 9.71 210 ASN A C 1
ATOM 1614 O O . ASN A 1 211 ? 65.065 123.897 5.825 1.00 8.99 210 ASN A O 1
ATOM 1619 N N . PRO A 1 212 ? 65.768 125.942 6.538 1.00 10.30 211 PRO A N 1
ATOM 1620 C CA . PRO A 1 212 ? 64.894 126.599 5.557 1.00 10.86 211 PRO A CA 1
ATOM 1621 C C . PRO A 1 212 ? 65.435 126.622 4.105 1.00 11.34 211 PRO A C 1
ATOM 1622 O O . PRO A 1 212 ? 64.720 127.067 3.184 1.00 12.07 211 PRO A O 1
ATOM 1626 N N . ASN A 1 213 ? 66.662 126.141 3.889 1.00 11.77 212 ASN A N 1
ATOM 1627 C CA . ASN A 1 213 ? 67.315 126.252 2.575 1.00 12.51 212 ASN A CA 1
ATOM 1628 C C . ASN A 1 213 ? 67.171 124.974 1.750 1.00 12.53 212 ASN A C 1
ATOM 1629 O O . ASN A 1 213 ? 67.056 123.874 2.328 1.00 12.09 212 ASN A O 1
ATOM 1634 N N . ASP A 1 214 ? 67.210 125.124 0.423 1.00 12.61 213 ASP A N 1
ATOM 1635 C CA A ASP A 1 214 ? 67.320 123.901 -0.382 0.50 12.30 213 ASP A CA 1
ATOM 1636 C CA B ASP A 1 214 ? 67.411 124.036 -0.561 0.50 12.81 213 ASP A CA 1
ATOM 1637 C C . ASP A 1 214 ? 68.702 123.284 -0.212 1.00 12.06 213 ASP A C 1
ATOM 1638 O O . ASP A 1 214 ? 69.684 123.933 0.167 1.00 12.48 213 ASP A O 1
ATOM 1647 N N . TYR A 1 215 ? 68.740 121.975 -0.436 1.00 12.04 214 TYR A N 1
ATOM 1648 C CA . TYR A 1 215 ? 70.003 121.256 -0.557 1.00 11.51 214 TYR A CA 1
ATOM 1649 C C . TYR A 1 215 ? 70.796 121.822 -1.737 1.00 12.14 214 TYR A C 1
ATOM 1650 O O . TYR A 1 215 ? 70.224 122.352 -2.695 1.00 12.52 214 TYR A O 1
ATOM 1659 N N . SER A 1 216 ? 72.112 121.668 -1.666 1.00 12.13 215 SER A N 1
ATOM 1660 C CA . SER A 1 216 ? 73.026 122.133 -2.716 1.00 13.06 215 SER A CA 1
ATOM 1661 C C . SER A 1 216 ? 73.634 120.971 -3.511 1.00 12.27 215 SER A C 1
ATOM 1662 O O . SER A 1 216 ? 73.910 119.907 -2.963 1.00 10.87 215 SER A O 1
ATOM 1665 N N . GLN A 1 217 ? 73.867 121.212 -4.803 1.00 12.78 216 GLN A N 1
ATOM 1666 C CA A GLN A 1 217 ? 74.643 120.254 -5.602 0.50 12.48 216 GLN A CA 1
ATOM 1667 C CA B GLN A 1 217 ? 74.694 120.334 -5.657 0.50 12.91 216 GLN A CA 1
ATOM 1668 C C . GLN A 1 217 ? 76.069 120.175 -5.043 1.00 12.42 216 GLN A C 1
ATOM 1669 O O . GLN A 1 217 ? 76.597 121.129 -4.449 1.00 12.17 216 GLN A O 1
ATOM 1680 N N . LEU A 1 218 ? 76.702 119.018 -5.226 1.00 11.82 217 LEU A N 1
ATOM 1681 C CA . LEU A 1 218 ? 77.979 118.730 -4.557 1.00 12.32 217 LEU A CA 1
ATOM 1682 C C . LEU A 1 218 ? 79.080 119.711 -4.952 1.00 12.53 217 LEU A C 1
ATOM 1683 O O . LEU A 1 218 ? 79.920 120.055 -4.112 1.00 13.18 217 LEU A O 1
ATOM 1688 N N . ASN A 1 219 ? 79.057 120.167 -6.199 1.00 13.73 218 ASN A N 1
ATOM 1689 C CA . ASN A 1 219 ? 80.081 121.123 -6.659 1.00 15.41 218 ASN A CA 1
ATOM 1690 C C . ASN A 1 219 ? 79.940 122.524 -6.077 1.00 16.60 218 ASN A C 1
ATOM 1691 O O . ASN A 1 219 ? 80.897 123.298 -6.155 1.00 16.25 218 ASN A O 1
ATOM 1696 N N . ARG A 1 220 ? 78.793 122.856 -5.488 1.00 16.78 219 ARG A N 1
ATOM 1697 C CA . ARG A 1 220 ? 78.639 124.158 -4.823 1.00 19.38 219 ARG A CA 1
ATOM 1698 C C . ARG A 1 220 ? 79.221 124.187 -3.430 1.00 18.19 219 ARG A C 1
ATOM 1699 O O . ARG A 1 220 ? 79.620 125.255 -2.947 1.00 17.95 219 ARG A O 1
ATOM 1707 N N . ILE A 1 221 ? 79.281 123.033 -2.776 1.00 17.59 220 ILE A N 1
ATOM 1708 C CA . ILE A 1 221 ? 79.739 122.986 -1.389 1.00 17.76 220 ILE A CA 1
ATOM 1709 C C . ILE A 1 221 ? 80.984 122.156 -1.093 1.00 16.38 220 ILE A C 1
ATOM 1710 O O . ILE A 1 221 ? 81.505 122.244 0.010 1.00 16.26 220 ILE A O 1
ATOM 1715 N N . PHE A 1 222 ? 81.478 121.387 -2.067 1.00 14.45 221 PHE A N 1
ATOM 1716 C CA . PHE A 1 222 ? 82.737 120.645 -1.929 1.00 13.21 221 PHE A CA 1
ATOM 1717 C C . PHE A 1 222 ? 83.650 120.953 -3.122 1.00 13.04 221 PHE A C 1
ATOM 1718 O O . PHE A 1 222 ? 83.188 121.245 -4.233 1.00 13.14 221 PHE A O 1
ATOM 1726 N N . LYS A 1 223 ? 84.951 120.913 -2.863 1.00 12.40 222 LYS A N 1
ATOM 1727 C CA A LYS A 1 223 ? 85.923 120.690 -3.921 0.50 12.53 222 LYS A CA 1
ATOM 1728 C CA B LYS A 1 223 ? 85.916 120.707 -3.908 0.50 13.30 222 LYS A CA 1
ATOM 1729 C C . LYS A 1 223 ? 85.796 119.215 -4.281 1.00 12.64 222 LYS A C 1
ATOM 1730 O O . LYS A 1 223 ? 85.709 118.358 -3.386 1.00 11.78 222 LYS A O 1
ATOM 1741 N N . LEU A 1 224 ? 85.754 118.922 -5.581 1.00 12.38 223 LEU A N 1
ATOM 1742 C CA . LEU A 1 224 ? 85.636 117.548 -6.105 1.00 12.50 223 LEU A CA 1
ATOM 1743 C C . LEU A 1 224 ? 86.915 117.131 -6.819 1.00 12.77 223 LEU A C 1
ATOM 1744 O O . LEU A 1 224 ? 87.493 117.936 -7.551 1.00 13.07 223 LEU A O 1
ATOM 1749 N N . TYR A 1 225 ? 87.354 115.893 -6.593 1.00 12.27 224 TYR A N 1
ATOM 1750 C CA . TYR A 1 225 ? 88.492 115.301 -7.312 1.00 13.24 224 TYR A CA 1
ATOM 1751 C C . TYR A 1 225 ? 88.033 113.997 -7.960 1.00 13.63 224 TYR A C 1
ATOM 1752 O O . TYR A 1 225 ? 87.328 113.196 -7.328 1.00 12.67 224 TYR A O 1
ATOM 1761 N N . ASP A 1 226 ? 88.450 113.762 -9.203 1.00 13.89 225 ASP A N 1
ATOM 1762 C CA . ASP A 1 226 ? 87.942 112.612 -9.965 1.00 14.08 225 ASP A CA 1
ATOM 1763 C C . ASP A 1 226 ? 88.775 111.367 -9.654 1.00 14.66 225 ASP A C 1
ATOM 1764 O O . ASP A 1 226 ? 89.646 111.408 -8.775 1.00 13.77 225 ASP A O 1
ATOM 1769 N N . LYS A 1 227 ? 88.509 110.262 -10.350 1.00 16.12 226 LYS A N 1
ATOM 1770 C CA . LYS A 1 227 ? 89.167 108.982 -10.084 1.00 17.42 226 LYS A CA 1
ATOM 1771 C C . LYS A 1 227 ? 90.692 109.056 -10.241 1.00 18.07 226 LYS A C 1
ATOM 1772 O O . LYS A 1 227 ? 91.409 108.309 -9.598 1.00 17.76 226 LYS A O 1
ATOM 1778 N N . THR A 1 228 ? 91.178 109.976 -11.071 1.00 18.68 227 THR A N 1
ATOM 1779 C CA . THR A 1 228 ? 92.629 110.169 -11.278 1.00 19.97 227 THR A CA 1
ATOM 1780 C C . THR A 1 228 ? 93.229 111.258 -10.381 1.00 20.07 227 THR A C 1
ATOM 1781 O O . THR A 1 228 ? 94.420 111.559 -10.478 1.00 21.98 227 THR A O 1
ATOM 1785 N N . GLY A 1 229 ? 92.411 111.870 -9.532 1.00 18.23 228 GLY A N 1
ATOM 1786 C CA . GLY A 1 229 ? 92.857 112.916 -8.613 1.00 17.44 228 GLY A CA 1
ATOM 1787 C C . GLY A 1 229 ? 92.785 114.341 -9.149 1.00 17.59 228 GLY A C 1
ATOM 1788 O O . GLY A 1 229 ? 93.282 115.260 -8.490 1.00 17.70 228 GLY A O 1
ATOM 1789 N N . GLN A 1 230 ? 92.199 114.537 -10.329 1.00 16.65 229 GLN A N 1
ATOM 1790 C CA . GLN A 1 230 ? 92.105 115.858 -10.950 1.00 17.98 229 GLN A CA 1
ATOM 1791 C C . GLN A 1 230 ? 90.924 116.638 -10.414 1.00 16.40 229 GLN A C 1
ATOM 1792 O O . GLN A 1 230 ? 89.777 116.180 -10.514 1.00 14.51 229 GLN A O 1
ATOM 1798 N N . GLU A 1 231 ? 91.207 117.822 -9.875 1.00 15.16 230 GLU A N 1
ATOM 1799 C CA . GLU A 1 231 ? 90.192 118.679 -9.270 1.00 14.94 230 GLU A CA 1
ATOM 1800 C C . GLU A 1 231 ? 89.160 119.143 -10.295 1.00 14.58 230 GLU A C 1
ATOM 1801 O O . GLU A 1 231 ? 89.482 119.286 -11.490 1.00 14.84 230 GLU A O 1
ATOM 1807 N N . GLY A 1 232 ? 87.921 119.349 -9.842 1.00 12.92 231 GLY A N 1
ATOM 1808 C CA . GLY A 1 232 ? 86.882 119.970 -10.650 1.00 12.80 231 GLY A CA 1
ATOM 1809 C C . GLY A 1 232 ? 85.729 119.078 -11.063 1.00 12.65 231 GLY A C 1
ATOM 1810 O O . GLY A 1 232 ? 84.784 119.549 -11.688 1.00 13.16 231 GLY A O 1
ATOM 1811 N N . ALA A 1 233 ? 85.794 117.799 -10.716 1.00 11.72 232 ALA A N 1
ATOM 1812 C CA . ALA A 1 233 ? 84.749 116.851 -11.115 1.00 12.04 232 ALA A CA 1
ATOM 1813 C C . ALA A 1 233 ? 84.885 115.560 -10.357 1.00 11.53 232 ALA A C 1
ATOM 1814 O O . ALA A 1 233 ? 85.926 115.303 -9.752 1.00 11.09 232 ALA A O 1
ATOM 1816 N N . LEU A 1 234 ? 83.829 114.745 -10.420 1.00 11.32 233 LEU A N 1
ATOM 1817 C CA . LEU A 1 234 ? 83.896 113.310 -10.128 1.00 11.24 233 LEU A CA 1
ATOM 1818 C C . LEU A 1 234 ? 84.009 112.539 -11.461 1.00 11.41 233 LEU A C 1
ATOM 1819 O O . LEU A 1 234 ? 83.899 113.130 -12.524 1.00 12.03 233 LEU A O 1
ATOM 1824 N N . THR A 1 235 ? 84.264 111.235 -11.390 1.00 11.49 234 THR A N 1
ATOM 1825 C CA . THR A 1 235 ? 84.285 110.353 -12.566 1.00 11.86 234 THR A CA 1
ATOM 1826 C C . THR A 1 235 ? 82.981 109.558 -12.643 1.00 11.86 234 THR A C 1
ATOM 1827 O O . THR A 1 235 ? 82.504 109.063 -11.616 1.00 11.79 234 THR A O 1
ATOM 1831 N N . GLY A 1 236 ? 82.420 109.472 -13.849 1.00 11.17 235 GLY A N 1
ATOM 1832 C CA . GLY A 1 236 ? 81.309 108.548 -14.158 1.00 11.39 235 GLY A CA 1
ATOM 1833 C C . GLY A 1 236 ? 81.742 107.472 -15.146 1.00 11.99 235 GLY A C 1
ATOM 1834 O O . GLY A 1 236 ? 82.197 107.781 -16.255 1.00 12.26 235 GLY A O 1
ATOM 1835 N N . THR A 1 237 ? 81.600 106.209 -14.736 1.00 12.32 236 THR A N 1
ATOM 1836 C CA . THR A 1 237 ? 81.956 105.040 -15.553 1.00 12.87 236 THR A CA 1
ATOM 1837 C C . THR A 1 237 ? 80.642 104.332 -15.846 1.00 13.17 236 THR A C 1
ATOM 1838 O O . THR A 1 237 ? 79.935 103.970 -14.909 1.00 13.44 236 THR A O 1
ATOM 1842 N N . TYR A 1 238 ? 80.302 104.191 -17.133 1.00 13.11 237 TYR A N 1
ATOM 1843 C CA . TYR A 1 238 ? 79.037 103.611 -17.568 1.00 13.42 237 TYR A CA 1
ATOM 1844 C C . TYR A 1 238 ? 79.321 102.320 -18.353 1.00 14.97 237 TYR A C 1
ATOM 1845 O O . TYR A 1 238 ? 79.835 102.372 -19.488 1.00 15.47 237 TYR A O 1
ATOM 1854 N N . VAL A 1 239 ? 78.993 101.173 -17.749 1.00 15.68 238 VAL A N 1
ATOM 1855 C CA . VAL A 1 239 ? 79.174 99.855 -18.400 1.00 16.70 238 VAL A CA 1
ATOM 1856 C C . VAL A 1 239 ? 77.818 99.420 -18.928 1.00 17.04 238 VAL A C 1
ATOM 1857 O O . VAL A 1 239 ? 76.948 99.013 -18.122 1.00 18.08 238 VAL A O 1
ATOM 1861 N N . PRO A 1 240 ? 77.598 99.524 -20.259 1.00 18.26 239 PRO A N 1
ATOM 1862 C CA . PRO A 1 240 ? 76.306 99.118 -20.812 1.00 18.99 239 PRO A CA 1
ATOM 1863 C C . PRO A 1 240 ? 76.180 97.598 -20.812 1.00 20.67 239 PRO A C 1
ATOM 1864 O O . PRO A 1 240 ? 77.188 96.891 -20.667 1.00 20.60 239 PRO A O 1
ATOM 1868 N N . LYS A 1 241 ? 74.951 97.111 -20.948 1.00 22.16 240 LYS A N 1
ATOM 1869 C CA . LYS A 1 241 ? 74.696 95.670 -21.045 1.00 25.39 240 LYS A CA 1
ATOM 1870 C C . LYS A 1 241 ? 75.416 95.085 -22.265 1.00 24.88 240 LYS A C 1
ATOM 1871 O O . LYS A 1 241 ? 76.061 94.043 -22.153 1.00 26.26 240 LYS A O 1
ATOM 1877 N N . LYS A 1 242 ? 75.311 95.773 -23.401 1.00 24.68 241 LYS A N 1
ATOM 1878 C CA . LYS A 1 242 ? 76.094 95.449 -24.606 1.00 27.39 241 LYS A CA 1
ATOM 1879 C C . LYS A 1 242 ? 76.871 96.668 -25.073 1.00 26.39 241 LYS A C 1
ATOM 1880 O O . LYS A 1 242 ? 76.323 97.765 -25.106 1.00 27.98 241 LYS A O 1
ATOM 1882 N N . GLY A 1 243 ? 78.132 96.472 -25.454 1.00 26.92 242 GLY A N 1
ATOM 1883 C CA . GLY A 1 243 ? 78.952 97.539 -26.061 1.00 26.21 242 GLY A CA 1
ATOM 1884 C C . GLY A 1 243 ? 80.093 98.057 -25.201 1.00 24.98 242 GLY A C 1
ATOM 1885 O O . GLY A 1 243 ? 80.436 97.469 -24.182 1.00 24.95 242 GLY A O 1
ATOM 1886 N N . GLU A 1 244 ? 80.679 99.171 -25.632 1.00 23.95 243 GLU A N 1
ATOM 1887 C CA . GLU A 1 244 ? 81.898 99.714 -25.021 1.00 23.75 243 GLU A CA 1
ATOM 1888 C C . GLU A 1 244 ? 81.583 100.538 -23.760 1.00 21.74 243 GLU A C 1
ATOM 1889 O O . GLU A 1 244 ? 80.610 101.267 -23.731 1.00 21.01 243 GLU A O 1
ATOM 1891 N N . THR A 1 245 ? 82.448 100.431 -22.761 1.00 21.00 244 THR A N 1
ATOM 1892 C CA . THR A 1 245 ? 82.351 101.233 -21.533 1.00 20.71 244 THR A CA 1
ATOM 1893 C C . THR A 1 245 ? 82.734 102.694 -21.810 1.00 20.67 244 THR A C 1
ATOM 1894 O O . THR A 1 245 ? 83.704 102.966 -22.530 1.00 21.05 244 THR A O 1
ATOM 1898 N N . LEU A 1 246 ? 81.960 103.618 -21.241 1.00 19.45 245 LEU A N 1
ATOM 1899 C CA . LEU A 1 246 ? 82.190 105.044 -21.361 1.00 19.23 245 LEU A CA 1
ATOM 1900 C C . LEU A 1 246 ? 82.668 105.559 -20.009 1.00 18.55 245 LEU A C 1
ATOM 1901 O O . LEU A 1 246 ? 82.077 105.239 -18.978 1.00 17.20 245 LEU A O 1
ATOM 1906 N N . VAL A 1 247 ? 83.747 106.342 -20.024 1.00 16.67 246 VAL A N 1
ATOM 1907 C CA . VAL A 1 247 ? 84.240 107.033 -18.844 1.00 16.57 246 VAL A CA 1
ATOM 1908 C C . VAL A 1 247 ? 84.267 108.532 -19.174 1.00 16.39 246 VAL A C 1
ATOM 1909 O O . VAL A 1 247 ? 84.793 108.948 -20.224 1.00 16.06 246 VAL A O 1
ATOM 1913 N N . ARG A 1 248 ? 83.665 109.345 -18.302 1.00 14.63 247 ARG A N 1
ATOM 1914 C CA . ARG A 1 248 ? 83.695 110.802 -18.434 1.00 14.09 247 ARG A CA 1
ATOM 1915 C C . ARG A 1 248 ? 83.742 111.464 -17.052 1.00 13.98 247 ARG A C 1
ATOM 1916 O O . ARG A 1 248 ? 83.526 110.818 -15.999 1.00 12.76 247 ARG A O 1
ATOM 1924 N N . ARG A 1 249 ? 84.065 112.751 -17.061 1.00 13.75 248 ARG A N 1
ATOM 1925 C CA . ARG A 1 249 ? 84.008 113.560 -15.845 1.00 13.77 248 ARG A CA 1
ATOM 1926 C C . ARG A 1 249 ? 82.582 114.059 -15.650 1.00 13.17 248 ARG A C 1
ATOM 1927 O O . ARG A 1 249 ? 81.879 114.348 -16.621 1.00 13.37 248 ARG A O 1
ATOM 1935 N N . GLU A 1 250 ? 82.167 114.155 -14.387 1.00 12.65 249 GLU A N 1
ATOM 1936 C CA . GLU A 1 250 ? 80.829 114.642 -14.026 1.00 12.61 249 GLU A CA 1
ATOM 1937 C C . GLU A 1 250 ? 80.977 115.914 -13.199 1.00 13.13 249 GLU A C 1
ATOM 1938 O O . GLU A 1 250 ? 81.703 115.919 -12.227 1.00 13.11 249 GLU A O 1
ATOM 1944 N N . ASP A 1 251 ? 80.271 116.977 -13.579 1.00 14.02 250 ASP A N 1
ATOM 1945 C CA . ASP A 1 251 ? 80.261 118.230 -12.807 1.00 16.12 250 ASP A CA 1
ATOM 1946 C C . ASP A 1 251 ? 79.578 118.033 -11.456 1.00 15.67 250 ASP A C 1
ATOM 1947 O O . ASP A 1 251 ? 79.963 118.641 -10.470 1.00 15.08 250 ASP A O 1
ATOM 1952 N N . SER A 1 252 ? 78.537 117.202 -11.462 1.00 15.47 251 SER A N 1
ATOM 1953 C CA . SER A 1 252 ? 77.592 117.081 -10.368 1.00 16.08 251 SER A CA 1
ATOM 1954 C C . SER A 1 252 ? 76.836 115.765 -10.563 1.00 15.82 251 SER A C 1
ATOM 1955 O O . SER A 1 252 ? 76.557 115.394 -11.717 1.00 16.99 251 SER A O 1
ATOM 1958 N N . ILE A 1 253 ? 76.379 115.142 -9.480 1.00 13.45 252 ILE A N 1
ATOM 1959 C CA . ILE A 1 253 ? 75.528 113.954 -9.613 1.00 13.00 252 ILE A CA 1
ATOM 1960 C C . ILE A 1 253 ? 74.104 114.436 -9.379 1.00 12.32 252 ILE A C 1
ATOM 1961 O O . ILE A 1 253 ? 73.690 114.597 -8.236 1.00 10.87 252 ILE A O 1
ATOM 1966 N N . TYR A 1 254 ? 73.388 114.742 -10.461 1.00 11.83 253 TYR A N 1
ATOM 1967 C CA . TYR A 1 254 ? 72.054 115.337 -10.335 1.00 12.48 253 TYR A CA 1
ATOM 1968 C C . TYR A 1 254 ? 71.205 115.002 -11.553 1.00 12.36 253 TYR A C 1
ATOM 1969 O O . TYR A 1 254 ? 71.031 115.810 -12.471 1.00 13.10 253 TYR A O 1
ATOM 1978 N N . PHE A 1 255 ? 70.665 113.787 -11.545 1.00 11.56 254 PHE A N 1
ATOM 1979 C CA . PHE A 1 255 ? 69.861 113.296 -12.651 1.00 11.40 254 PHE A CA 1
ATOM 1980 C C . PHE A 1 255 ? 68.540 112.896 -12.018 1.00 11.18 254 PHE A C 1
ATOM 1981 O O . PHE A 1 255 ? 68.284 111.714 -11.773 1.00 10.97 254 PHE A O 1
ATOM 1989 N N . GLU A 1 256 ? 67.725 113.914 -11.737 1.00 11.20 255 GLU A N 1
ATOM 1990 C CA . GLU A 1 256 ? 66.587 113.780 -10.799 1.00 11.64 255 GLU A CA 1
ATOM 1991 C C . GLU A 1 256 ? 65.216 114.082 -11.378 1.00 12.04 255 GLU A C 1
ATOM 1992 O O . GLU A 1 256 ? 64.212 113.983 -10.666 1.00 12.61 255 GLU A O 1
ATOM 1998 N N . ASN A 1 257 ? 65.151 114.454 -12.655 1.00 12.22 256 ASN A N 1
ATOM 1999 C CA . ASN A 1 257 ? 63.871 114.790 -13.282 1.00 12.82 256 ASN A CA 1
ATOM 2000 C C . ASN A 1 257 ? 63.999 114.748 -14.787 1.00 13.11 256 ASN A C 1
ATOM 2001 O O . ASN A 1 257 ? 65.091 114.530 -15.304 1.00 12.01 256 ASN A O 1
ATOM 2006 N N . LEU A 1 258 ? 62.879 114.917 -15.485 1.00 13.84 257 LEU A N 1
ATOM 2007 C CA . LEU A 1 258 ? 62.870 114.753 -16.945 1.00 15.33 257 LEU A CA 1
ATOM 2008 C C . LEU A 1 258 ? 63.881 115.668 -17.644 1.00 15.84 257 LEU A C 1
ATOM 2009 O O . LEU A 1 258 ? 64.506 115.242 -18.614 1.00 17.13 257 LEU A O 1
ATOM 2014 N N . LYS A 1 259 ? 64.060 116.890 -17.148 1.00 16.30 258 LYS A N 1
ATOM 2015 C CA . LYS A 1 259 ? 65.070 117.803 -17.718 1.00 18.17 258 LYS A CA 1
ATOM 2016 C C . LYS A 1 259 ? 66.499 117.331 -17.498 1.00 17.44 258 LYS A C 1
ATOM 2017 O O . LYS A 1 259 ? 67.303 117.324 -18.431 1.00 18.77 258 LYS A O 1
ATOM 2023 N N . THR A 1 260 ? 66.833 116.972 -16.261 1.00 15.66 259 THR A N 1
ATOM 2024 C CA . THR A 1 260 ? 68.220 116.687 -15.916 1.00 14.96 259 THR A CA 1
ATOM 2025 C C . THR A 1 260 ? 68.710 115.305 -16.343 1.00 14.76 259 THR A C 1
ATOM 2026 O O . THR A 1 260 ? 69.921 115.118 -16.471 1.00 14.75 259 THR A O 1
ATOM 2030 N N . ILE A 1 261 ? 67.808 114.346 -16.593 1.00 14.57 260 ILE A N 1
ATOM 2031 C CA . ILE A 1 261 ? 68.237 113.055 -17.143 1.00 14.95 260 ILE A CA 1
ATOM 2032 C C . ILE A 1 261 ? 68.730 113.177 -18.592 1.00 15.86 260 ILE A C 1
ATOM 2033 O O . ILE A 1 261 ? 69.446 112.301 -19.070 1.00 15.72 260 ILE A O 1
ATOM 2038 N N . GLU A 1 262 ? 68.383 114.274 -19.260 1.00 16.74 261 GLU A N 1
ATOM 2039 C CA . GLU A 1 262 ? 68.992 114.607 -20.564 1.00 18.88 261 GLU A CA 1
ATOM 2040 C C . GLU A 1 262 ? 70.494 114.880 -20.474 1.00 18.02 261 GLU A C 1
ATOM 2041 O O . GLU A 1 262 ? 71.180 114.902 -21.509 1.00 18.16 261 GLU A O 1
ATOM 2047 N N . ASN A 1 263 ? 71.023 115.077 -19.261 1.00 16.15 262 ASN A N 1
ATOM 2048 C CA . ASN A 1 263 ? 72.466 115.234 -19.055 1.00 15.66 262 ASN A CA 1
ATOM 2049 C C . ASN A 1 263 ? 73.257 113.933 -18.938 1.00 14.57 262 ASN A C 1
ATOM 2050 O O . ASN A 1 263 ? 74.471 113.960 -18.944 1.00 15.15 262 ASN A O 1
ATOM 2055 N N . LEU A 1 264 ? 72.577 112.796 -18.857 1.00 13.97 263 LEU A N 1
ATOM 2056 C CA . LEU A 1 264 ? 73.242 111.498 -18.906 1.00 14.07 263 LEU A CA 1
ATOM 2057 C C . LEU A 1 264 ? 73.769 111.237 -20.338 1.00 15.31 263 LEU A C 1
ATOM 2058 O O . LEU A 1 264 ? 73.313 111.910 -21.290 1.00 16.35 263 LEU A O 1
ATOM 2063 N N . PRO A 1 265 ? 74.711 110.282 -20.501 1.00 16.65 264 PRO A N 1
ATOM 2064 C CA . PRO A 1 265 ? 75.362 110.108 -21.825 1.00 17.80 264 PRO A CA 1
ATOM 2065 C C . PRO A 1 265 ? 74.382 109.773 -22.935 1.00 20.12 264 PRO A C 1
ATOM 2066 O O . PRO A 1 265 ? 73.502 108.933 -22.744 1.00 19.83 264 PRO A O 1
ATOM 2070 N N . LYS A 1 266 ? 74.525 110.438 -24.080 1.00 24.00 265 LYS A N 1
ATOM 2071 C CA . LYS A 1 266 ? 73.480 110.423 -25.108 1.00 30.00 265 LYS A CA 1
ATOM 2072 C C . LYS A 1 266 ? 73.234 109.078 -25.794 1.00 32.54 265 LYS A C 1
ATOM 2073 O O . LYS A 1 266 ? 72.073 108.762 -26.081 1.00 38.87 265 LYS A O 1
ATOM 2079 N N . LYS A 1 267 ? 74.279 108.301 -26.066 1.00 33.58 266 LYS A N 1
ATOM 2080 C CA . LYS A 1 267 ? 74.112 107.057 -26.849 1.00 36.07 266 LYS A CA 1
ATOM 2081 C C . LYS A 1 267 ? 74.407 105.826 -26.009 1.00 34.61 266 LYS A C 1
ATOM 2082 O O . LYS A 1 267 ? 75.092 104.913 -26.470 1.00 37.38 266 LYS A O 1
ATOM 2084 N N . LEU A 1 268 ? 73.913 105.809 -24.770 1.00 29.25 267 LEU A N 1
ATOM 2085 C CA . LEU A 1 268 ? 74.266 104.760 -23.834 1.00 26.36 267 LEU A CA 1
ATOM 2086 C C . LEU A 1 268 ? 73.008 104.243 -23.161 1.00 24.93 267 LEU A C 1
ATOM 2087 O O . LEU A 1 268 ? 72.497 104.889 -22.237 1.00 23.70 267 LEU A O 1
ATOM 2092 N N . PRO A 1 269 ? 72.481 103.093 -23.634 1.00 22.89 268 PRO A N 1
ATOM 2093 C CA . PRO A 1 269 ? 71.224 102.641 -23.039 1.00 22.06 268 PRO A CA 1
ATOM 2094 C C . PRO A 1 269 ? 71.415 102.246 -21.580 1.00 20.22 268 PRO A C 1
ATOM 2095 O O . PRO A 1 269 ? 72.386 101.545 -21.237 1.00 18.31 268 PRO A O 1
ATOM 2099 N N . LEU A 1 270 ? 70.493 102.708 -20.737 1.00 19.00 269 LEU A N 1
ATOM 2100 C CA . LEU A 1 270 ? 70.594 102.503 -19.291 1.00 18.36 269 LEU A CA 1
ATOM 2101 C C . LEU A 1 270 ? 70.083 101.145 -18.782 1.00 17.87 269 LEU A C 1
ATOM 2102 O O . LEU A 1 270 ? 70.518 100.692 -17.722 1.00 15.64 269 LEU A O 1
ATOM 2107 N N . MET A 1 271 ? 69.209 100.464 -19.527 1.00 19.17 270 MET A N 1
ATOM 2108 C CA . MET A 1 271 ? 68.661 99.185 -19.050 1.00 20.11 270 MET A CA 1
ATOM 2109 C C . MET A 1 271 ? 69.738 98.110 -19.019 1.00 18.94 270 MET A C 1
ATOM 2110 O O . MET A 1 271 ? 70.371 97.817 -20.038 1.00 19.38 270 MET A O 1
ATOM 2115 N N . GLY A 1 272 ? 69.989 97.546 -17.838 1.00 17.55 271 GLY A N 1
ATOM 2116 C CA . GLY A 1 272 ? 71.075 96.599 -17.677 1.00 17.97 271 GLY A CA 1
ATOM 2117 C C . GLY A 1 272 ? 72.479 97.195 -17.555 1.00 17.57 271 GLY A C 1
ATOM 2118 O O . GLY A 1 272 ? 73.464 96.455 -17.477 1.00 18.39 271 GLY A O 1
ATOM 2119 N N . ALA A 1 273 ? 72.578 98.519 -17.523 1.00 16.91 272 ALA A N 1
ATOM 2120 C CA . ALA A 1 273 ? 73.865 99.167 -17.337 1.00 16.52 272 ALA A CA 1
ATOM 2121 C C . ALA A 1 273 ? 74.285 99.123 -15.867 1.00 16.51 272 ALA A C 1
ATOM 2122 O O . ALA A 1 273 ? 73.433 98.959 -14.980 1.00 16.57 272 ALA A O 1
ATOM 2124 N N . LYS A 1 274 ? 75.589 99.246 -15.621 1.00 15.85 273 LYS A N 1
ATOM 2125 C CA A LYS A 1 274 ? 76.117 99.442 -14.266 0.50 15.64 273 LYS A CA 1
ATOM 2126 C CA B LYS A 1 274 ? 76.146 99.400 -14.287 0.50 16.28 273 LYS A CA 1
ATOM 2127 C C . LYS A 1 274 ? 76.988 100.692 -14.273 1.00 15.42 273 LYS A C 1
ATOM 2128 O O . LYS A 1 274 ? 77.983 100.789 -15.001 1.00 16.03 273 LYS A O 1
ATOM 2139 N N . VAL A 1 275 ? 76.584 101.666 -13.471 1.00 13.99 274 VAL A N 1
ATOM 2140 C CA . VAL A 1 275 ? 77.204 102.979 -13.473 1.00 12.81 274 VAL A CA 1
ATOM 2141 C C . VAL A 1 275 ? 77.864 103.187 -12.118 1.00 12.86 274 VAL A C 1
ATOM 2142 O O . VAL A 1 275 ? 77.255 102.894 -11.069 1.00 12.98 274 VAL A O 1
ATOM 2146 N N . THR A 1 276 ? 79.099 103.702 -12.126 1.00 12.28 275 THR A N 1
ATOM 2147 C CA . THR A 1 276 ? 79.804 104.035 -10.898 1.00 12.79 275 THR A CA 1
ATOM 2148 C C . THR A 1 276 ? 80.233 105.508 -10.936 1.00 12.40 275 THR A C 1
ATOM 2149 O O . THR A 1 276 ? 80.924 105.932 -11.876 1.00 12.62 275 THR A O 1
ATOM 2153 N N . TYR A 1 277 ? 79.815 106.261 -9.924 1.00 12.05 276 TYR A N 1
ATOM 2154 C CA . TYR A 1 277 ? 80.266 107.643 -9.722 1.00 11.96 276 TYR A CA 1
ATOM 2155 C C . TYR A 1 277 ? 81.262 107.628 -8.599 1.00 12.58 276 TYR A C 1
ATOM 2156 O O . TYR A 1 277 ? 80.957 107.114 -7.514 1.00 12.48 276 TYR A O 1
ATOM 2165 N N . GLU A 1 278 ? 82.457 108.184 -8.827 1.00 12.76 277 GLU A N 1
ATOM 2166 C CA . GLU A 1 278 ? 83.481 108.117 -7.811 1.00 13.82 277 GLU A CA 1
ATOM 2167 C C . GLU A 1 278 ? 84.513 109.216 -7.856 1.00 13.33 277 GLU A C 1
ATOM 2168 O O . GLU A 1 278 ? 84.738 109.848 -8.903 1.00 13.00 277 GLU A O 1
ATOM 2174 N N . GLY A 1 279 ? 85.134 109.399 -6.696 1.00 12.29 278 GLY A N 1
ATOM 2175 C CA . GLY A 1 279 ? 86.230 110.353 -6.527 1.00 12.16 278 GLY A CA 1
ATOM 2176 C C . GLY A 1 279 ? 86.392 110.710 -5.068 1.00 12.12 278 GLY A C 1
ATOM 2177 O O . GLY A 1 279 ? 86.146 109.875 -4.185 1.00 11.61 278 GLY A O 1
ATOM 2178 N N . GLU A 1 280 ? 86.853 111.930 -4.811 1.00 11.84 279 GLU A N 1
ATOM 2179 C CA . GLU A 1 280 ? 86.967 112.451 -3.442 1.00 12.58 279 GLU A CA 1
ATOM 2180 C C . GLU A 1 280 ? 86.292 113.816 -3.337 1.00 12.00 279 GLU A C 1
ATOM 2181 O O . GLU A 1 280 ? 86.228 114.562 -4.309 1.00 11.60 279 GLU A O 1
ATOM 2187 N N . ILE A 1 281 ? 85.756 114.100 -2.152 1.00 12.05 280 ILE A N 1
ATOM 2188 C CA . ILE A 1 281 ? 85.151 115.399 -1.846 1.00 12.14 280 ILE A CA 1
ATOM 2189 C C . ILE A 1 281 ? 85.906 116.038 -0.684 1.00 12.38 280 ILE A C 1
ATOM 2190 O O . ILE A 1 281 ? 86.405 115.339 0.199 1.00 12.20 280 ILE A O 1
ATOM 2195 N N . GLU A 1 282 ? 85.996 117.368 -0.706 1.00 12.46 281 GLU A N 1
ATOM 2196 C CA . GLU A 1 282 ? 86.723 118.130 0.316 1.00 13.29 281 GLU A CA 1
ATOM 2197 C C . GLU A 1 282 ? 85.879 119.345 0.710 1.00 13.10 281 GLU A C 1
ATOM 2198 O O . GLU A 1 282 ? 85.673 120.231 -0.119 1.00 12.52 281 GLU A O 1
ATOM 2204 N N . PRO A 1 283 ? 85.384 119.370 1.967 1.00 13.26 282 PRO A N 1
ATOM 2205 C CA . PRO A 1 283 ? 84.599 120.524 2.409 1.00 14.38 282 PRO A CA 1
ATOM 2206 C C . PRO A 1 283 ? 85.489 121.688 2.840 1.00 14.81 282 PRO A C 1
ATOM 2207 O O . PRO A 1 283 ? 86.687 121.515 3.084 1.00 14.44 282 PRO A O 1
ATOM 2211 N N . ALA A 1 284 ? 84.869 122.857 2.920 1.00 15.34 283 ALA A N 1
ATOM 2212 C CA . ALA A 1 284 ? 85.551 124.070 3.357 1.00 16.22 283 ALA A CA 1
ATOM 2213 C C . ALA A 1 284 ? 85.197 124.448 4.811 1.00 16.68 283 ALA A C 1
ATOM 2214 O O . ALA A 1 284 ? 85.714 125.436 5.324 1.00 17.72 283 ALA A O 1
ATOM 2216 N N . GLN A 1 285 ? 84.302 123.708 5.462 1.00 16.84 284 GLN A N 1
ATOM 2217 C CA . GLN A 1 285 ? 84.019 123.898 6.888 1.00 18.49 284 GLN A CA 1
ATOM 2218 C C . GLN A 1 285 ? 83.847 122.550 7.573 1.00 17.67 284 GLN A C 1
ATOM 2219 O O . GLN A 1 285 ? 83.722 121.522 6.893 1.00 16.76 284 GLN A O 1
ATOM 2225 N N . THR A 1 286 ? 83.909 122.557 8.908 1.00 16.39 285 THR A N 1
ATOM 2226 C CA . THR A 1 286 ? 83.883 121.360 9.741 1.00 16.06 285 THR A CA 1
ATOM 2227 C C . THR A 1 286 ? 82.530 121.218 10.436 1.00 15.91 285 THR A C 1
ATOM 2228 O O . THR A 1 286 ? 81.988 122.204 10.941 1.00 16.16 285 THR A O 1
ATOM 2232 N N . GLY A 1 287 ? 81.990 119.999 10.430 1.00 14.59 286 GLY A N 1
ATOM 2233 C CA . GLY A 1 287 ? 80.716 119.701 11.099 1.00 14.23 286 GLY A CA 1
ATOM 2234 C C . GLY A 1 287 ? 79.944 118.587 10.437 1.00 13.50 286 GLY A C 1
ATOM 2235 O O . GLY A 1 287 ? 80.484 117.865 9.604 1.00 12.65 286 GLY A O 1
ATOM 2236 N N . GLU A 1 288 ? 78.678 118.435 10.830 1.00 13.23 287 GLU A N 1
ATOM 2237 C CA . GLU A 1 288 ? 77.815 117.379 10.283 1.00 13.68 287 GLU A CA 1
ATOM 2238 C C . GLU A 1 288 ? 77.187 117.848 8.975 1.00 12.39 287 GLU A C 1
ATOM 2239 O O . GLU A 1 288 ? 76.339 118.748 8.970 1.00 12.42 287 GLU A O 1
ATOM 2245 N N . PHE A 1 289 ? 77.636 117.266 7.865 1.00 11.88 288 PHE A N 1
ATOM 2246 C CA . PHE A 1 289 ? 77.038 117.478 6.553 1.00 11.44 288 PHE A CA 1
ATOM 2247 C C . PHE A 1 289 ? 75.869 116.518 6.412 1.00 11.48 288 PHE A C 1
ATOM 2248 O O . PHE A 1 289 ? 75.975 115.341 6.728 1.00 12.78 288 PHE A O 1
ATOM 2256 N N . LYS A 1 290 ? 74.764 117.040 5.899 1.00 10.52 289 LYS A N 1
ATOM 2257 C CA . LYS A 1 290 ? 73.535 116.291 5.755 1.00 10.41 289 LYS A CA 1
ATOM 2258 C C . LYS A 1 290 ? 73.247 116.065 4.268 1.00 10.40 289 LYS A C 1
ATOM 2259 O O . LYS A 1 290 ? 73.050 117.029 3.512 1.00 12.46 289 LYS A O 1
ATOM 2265 N N . PHE A 1 291 ? 73.224 114.802 3.856 1.00 9.65 290 PHE A N 1
ATOM 2266 C CA . PHE A 1 291 ? 73.100 114.417 2.451 1.00 9.01 290 PHE A CA 1
ATOM 2267 C C . PHE A 1 291 ? 71.700 113.906 2.147 1.00 9.18 290 PHE A C 1
ATOM 2268 O O . PHE A 1 291 ? 71.012 113.392 3.048 1.00 8.77 290 PHE A O 1
ATOM 2276 N N . ILE A 1 292 ? 71.303 114.029 0.886 1.00 9.27 291 ILE A N 1
ATOM 2277 C CA . ILE A 1 292 ? 70.065 113.433 0.365 1.00 9.15 291 ILE A CA 1
ATOM 2278 C C . ILE A 1 292 ? 70.347 112.760 -0.977 1.00 9.46 291 ILE A C 1
ATOM 2279 O O . ILE A 1 292 ? 70.913 113.385 -1.894 1.00 8.75 291 ILE A O 1
ATOM 2284 N N . LEU A 1 293 ? 69.971 111.482 -1.061 1.00 9.44 292 LEU A N 1
ATOM 2285 C CA . LEU A 1 293 ? 70.097 110.667 -2.275 1.00 9.91 292 LEU A CA 1
ATOM 2286 C C . LEU A 1 293 ? 68.740 110.505 -2.915 1.00 10.35 292 LEU A C 1
ATOM 2287 O O . LEU A 1 293 ? 67.790 110.116 -2.231 1.00 10.37 292 LEU A O 1
ATOM 2292 N N . TYR A 1 294 ? 68.646 110.817 -4.210 1.00 10.80 293 TYR A N 1
ATOM 2293 C CA . TYR A 1 294 ? 67.454 110.573 -5.010 1.00 11.17 293 TYR A CA 1
ATOM 2294 C C . TYR A 1 294 ? 67.759 109.418 -5.958 1.00 10.69 293 TYR A C 1
ATOM 2295 O O . TYR A 1 294 ? 68.825 109.400 -6.585 1.00 10.64 293 TYR A O 1
ATOM 2304 N N . TYR A 1 295 ? 66.870 108.431 -6.019 1.00 9.81 294 TYR A N 1
ATOM 2305 C CA . TYR A 1 295 ? 67.203 107.182 -6.713 1.00 9.77 294 TYR A CA 1
ATOM 2306 C C . TYR A 1 295 ? 66.018 106.433 -7.317 1.00 10.02 294 TYR A C 1
ATOM 2307 O O . TYR A 1 295 ? 64.918 106.409 -6.759 1.00 10.37 294 TYR A O 1
ATOM 2316 N N . ALA A 1 296 ? 66.284 105.834 -8.477 1.00 9.78 295 ALA A N 1
ATOM 2317 C CA . ALA A 1 296 ? 65.536 104.674 -8.983 1.00 10.19 295 ALA A CA 1
ATOM 2318 C C . ALA A 1 296 ? 66.550 103.686 -9.528 1.00 10.37 295 ALA A C 1
ATOM 2319 O O . ALA A 1 296 ? 67.758 103.957 -9.577 1.00 9.75 295 ALA A O 1
ATOM 2321 N N . GLY A 1 297 ? 66.086 102.500 -9.888 1.00 10.98 296 GLY A N 1
ATOM 2322 C CA . GLY A 1 297 ? 66.998 101.393 -10.061 1.00 11.13 296 GLY A CA 1
ATOM 2323 C C . GLY A 1 297 ? 67.585 100.955 -8.721 1.00 10.94 296 GLY A C 1
ATOM 2324 O O . GLY A 1 297 ? 67.071 101.347 -7.659 1.00 11.20 296 GLY A O 1
ATOM 2325 N N . TYR A 1 298 ? 68.643 100.148 -8.791 1.00 11.05 297 TYR A N 1
ATOM 2326 C CA . TYR A 1 298 ? 69.375 99.669 -7.604 1.00 10.87 297 TYR A CA 1
ATOM 2327 C C . TYR A 1 298 ? 70.503 100.662 -7.327 1.00 11.03 297 TYR A C 1
ATOM 2328 O O . TYR A 1 298 ? 71.183 101.075 -8.258 1.00 11.61 297 TYR A O 1
ATOM 2337 N N . VAL A 1 299 ? 70.711 101.029 -6.062 1.00 10.50 298 VAL A N 1
ATOM 2338 C CA . VAL A 1 299 ? 71.745 102.039 -5.722 1.00 10.58 298 VAL A CA 1
ATOM 2339 C C . VAL A 1 299 ? 72.390 101.726 -4.369 1.00 10.88 298 VAL A C 1
ATOM 2340 O O . VAL A 1 299 ? 71.688 101.307 -3.424 1.00 10.90 298 VAL A O 1
ATOM 2344 N N . LYS A 1 300 ? 73.708 101.913 -4.307 1.00 11.48 299 LYS A N 1
ATOM 2345 C CA . LYS A 1 300 ? 74.482 101.846 -3.057 1.00 12.24 299 LYS A CA 1
ATOM 2346 C C . LYS A 1 300 ? 75.352 103.105 -2.962 1.00 11.26 299 LYS A C 1
ATOM 2347 O O . LYS A 1 300 ? 75.805 103.589 -3.988 1.00 10.94 299 LYS A O 1
ATOM 2353 N N . VAL A 1 301 ? 75.602 103.589 -1.745 1.00 10.44 300 VAL A N 1
ATOM 2354 C CA . VAL A 1 301 ? 76.525 104.728 -1.530 1.00 10.58 300 VAL A CA 1
ATOM 2355 C C . VAL A 1 301 ? 77.532 104.363 -0.442 1.00 10.94 300 VAL A C 1
ATOM 2356 O O . VAL A 1 301 ? 77.162 103.791 0.594 1.00 10.90 300 VAL A O 1
ATOM 2360 N N . TYR A 1 302 ? 78.804 104.684 -0.719 1.00 10.91 301 TYR A N 1
ATOM 2361 C CA . TYR A 1 302 ? 79.902 104.607 0.219 1.00 11.77 301 TYR A CA 1
ATOM 2362 C C . TYR A 1 302 ? 80.511 106.003 0.387 1.00 11.94 301 TYR A C 1
ATOM 2363 O O . TYR A 1 302 ? 80.749 106.692 -0.597 1.00 11.54 301 TYR A O 1
ATOM 2372 N N . LEU A 1 303 ? 80.761 106.399 1.632 1.00 12.52 302 LEU A N 1
ATOM 2373 C CA . LEU A 1 303 ? 81.448 107.660 1.952 1.00 13.81 302 LEU A CA 1
ATOM 2374 C C . LEU A 1 303 ? 82.522 107.350 2.963 1.00 15.89 302 LEU A C 1
ATOM 2375 O O . LEU A 1 303 ? 82.241 106.716 3.994 1.00 16.09 302 LEU A O 1
ATOM 2380 N N . ASN A 1 304 ? 83.749 107.770 2.677 1.00 17.57 303 ASN A N 1
ATOM 2381 C CA . ASN A 1 304 ? 84.866 107.537 3.590 1.00 21.68 303 ASN A CA 1
ATOM 2382 C C . ASN A 1 304 ? 84.954 106.049 3.932 1.00 23.59 303 ASN A C 1
ATOM 2383 O O . ASN A 1 304 ? 85.122 105.685 5.103 1.00 25.14 303 ASN A O 1
ATOM 2388 N N . ASN A 1 305 ? 84.789 105.214 2.903 1.00 25.07 304 ASN A N 1
ATOM 2389 C CA . ASN A 1 305 ? 84.839 103.751 2.992 1.00 28.05 304 ASN A CA 1
ATOM 2390 C C . ASN A 1 305 ? 83.746 103.084 3.872 1.00 28.28 304 ASN A C 1
ATOM 2391 O O . ASN A 1 305 ? 83.873 101.908 4.225 1.00 32.72 304 ASN A O 1
ATOM 2396 N N . GLU A 1 306 ? 82.686 103.823 4.207 1.00 25.98 305 GLU A N 1
ATOM 2397 C CA . GLU A 1 306 ? 81.587 103.320 5.039 1.00 24.70 305 GLU A CA 1
ATOM 2398 C C . GLU A 1 306 ? 80.394 103.115 4.110 1.00 20.91 305 GLU A C 1
ATOM 2399 O O . GLU A 1 306 ? 80.105 104.005 3.308 1.00 17.15 305 GLU A O 1
ATOM 2405 N N . PRO A 1 307 ? 79.652 101.990 4.266 1.00 18.89 306 PRO A N 1
ATOM 2406 C CA . PRO A 1 307 ? 78.417 101.806 3.495 1.00 17.45 306 PRO A CA 1
ATOM 2407 C C . PRO A 1 307 ? 77.243 102.654 4.037 1.00 16.37 306 PRO A C 1
ATOM 2408 O O . PRO A 1 307 ? 76.287 102.130 4.631 1.00 16.67 306 PRO A O 1
ATOM 2412 N N . VAL A 1 308 ? 77.279 103.948 3.757 1.00 14.37 307 VAL A N 1
ATOM 2413 C CA . VAL A 1 308 ? 76.307 104.879 4.297 1.00 13.52 307 VAL A CA 1
ATOM 2414 C C . VAL A 1 308 ? 74.902 104.679 3.735 1.00 12.59 307 VAL A C 1
ATOM 2415 O O . VAL A 1 308 ? 73.913 105.040 4.386 1.00 12.86 307 VAL A O 1
ATOM 2419 N N . VAL A 1 309 ? 74.796 104.130 2.521 1.00 11.50 308 VAL A N 1
ATOM 2420 C CA . VAL A 1 309 ? 73.488 103.712 2.000 1.00 10.92 308 VAL A CA 1
ATOM 2421 C C . VAL A 1 309 ? 73.607 102.297 1.444 1.00 10.76 308 VAL A C 1
ATOM 2422 O O . VAL A 1 309 ? 74.018 102.112 0.291 1.00 10.37 308 VAL A O 1
ATOM 2426 N N . PRO A 1 310 ? 73.252 101.292 2.268 1.00 10.86 309 PRO A N 1
ATOM 2427 C CA . PRO A 1 310 ? 73.128 99.917 1.766 1.00 10.79 309 PRO A CA 1
ATOM 2428 C C . PRO A 1 310 ? 72.056 99.841 0.685 1.00 10.76 309 PRO A C 1
ATOM 2429 O O . PRO A 1 310 ? 71.208 100.731 0.589 1.00 9.63 309 PRO A O 1
ATOM 2433 N N . GLU A 1 311 ? 72.096 98.798 -0.135 1.00 11.31 310 GLU A N 1
ATOM 2434 C CA . GLU A 1 311 ? 71.336 98.801 -1.398 1.00 11.48 310 GLU A CA 1
ATOM 2435 C C . GLU A 1 311 ? 69.847 99.094 -1.224 1.00 11.24 310 GLU A C 1
ATOM 2436 O O . GLU A 1 311 ? 69.180 98.451 -0.397 1.00 11.55 310 GLU A O 1
ATOM 2442 N N . ARG A 1 312 ? 69.349 100.063 -1.989 1.00 10.64 311 ARG A N 1
ATOM 2443 C CA . ARG A 1 312 ? 67.916 100.360 -2.089 1.00 10.75 311 ARG A CA 1
ATOM 2444 C C . ARG A 1 312 ? 67.504 100.215 -3.546 1.00 10.58 311 ARG A C 1
ATOM 2445 O O . ARG A 1 312 ? 68.350 100.242 -4.452 1.00 10.29 311 ARG A O 1
ATOM 2453 N N . TRP A 1 313 ? 66.194 100.063 -3.772 1.00 10.03 312 TRP A N 1
ATOM 2454 C CA . TRP A 1 313 ? 65.648 99.986 -5.135 1.00 10.30 312 TRP A CA 1
ATOM 2455 C C . TRP A 1 313 ? 64.275 100.610 -5.244 1.00 10.76 312 TRP A C 1
ATOM 2456 O O . TRP A 1 313 ? 63.463 100.509 -4.326 1.00 10.82 312 TRP A O 1
ATOM 2467 N N . ARG A 1 314 ? 64.057 101.252 -6.387 1.00 11.36 313 ARG A N 1
ATOM 2468 C CA . ARG A 1 314 ? 62.742 101.647 -6.855 1.00 12.36 313 ARG A CA 1
ATOM 2469 C C . ARG A 1 314 ? 62.715 101.469 -8.363 1.00 13.74 313 ARG A C 1
ATOM 2470 O O . ARG A 1 314 ? 63.738 101.320 -9.047 1.00 12.65 313 ARG A O 1
ATOM 2478 N N . THR A 1 315 ? 61.495 101.439 -8.866 1.00 17.98 314 THR A N 1
ATOM 2479 C CA . THR A 1 315 ? 61.295 101.398 -10.297 1.00 19.94 314 THR A CA 1
ATOM 2480 C C . THR A 1 315 ? 61.431 102.810 -10.873 1.00 18.27 314 THR A C 1
ATOM 2481 O O . THR A 1 315 ? 61.221 103.830 -10.192 1.00 16.19 314 THR A O 1
ATOM 2485 N N A ALA A 1 316 ? 61.992 102.687 -12.064 0.50 18.46 315 ALA A N 1
ATOM 2486 N N B ALA A 1 316 ? 61.535 103.023 -12.208 0.50 17.24 315 ALA A N 1
ATOM 2487 C CA A ALA A 1 316 ? 62.585 103.696 -12.813 0.50 17.30 315 ALA A CA 1
ATOM 2488 C CA B ALA A 1 316 ? 61.369 104.415 -12.810 0.50 15.54 315 ALA A CA 1
ATOM 2489 C C A ALA A 1 316 ? 61.686 104.903 -12.777 0.50 16.59 315 ALA A C 1
ATOM 2490 C C B ALA A 1 316 ? 59.962 105.074 -12.721 0.50 14.86 315 ALA A C 1
ATOM 2491 O O A ALA A 1 316 ? 62.183 105.999 -12.726 0.50 16.29 315 ALA A O 1
ATOM 2492 O O B ALA A 1 316 ? 59.806 106.307 -12.740 0.50 14.22 315 ALA A O 1
ATOM 2495 N N A TRP A 1 317 ? 60.376 104.670 -12.695 0.50 16.79 316 TRP A N 1
ATOM 2496 N N B TRP A 1 317 ? 58.928 104.250 -12.707 0.50 13.79 316 TRP A N 1
ATOM 2497 C CA A TRP A 1 317 ? 59.363 105.722 -12.725 0.50 16.35 316 TRP A CA 1
ATOM 2498 C CA B TRP A 1 317 ? 57.583 104.700 -12.373 0.50 13.56 316 TRP A CA 1
ATOM 2499 C C A TRP A 1 317 ? 58.649 106.206 -11.403 0.50 16.59 316 TRP A C 1
ATOM 2500 C C B TRP A 1 317 ? 57.592 105.579 -11.123 0.50 14.20 316 TRP A C 1
ATOM 2501 O O A TRP A 1 317 ? 58.169 107.335 -11.467 0.50 15.99 316 TRP A O 1
ATOM 2502 O O B TRP A 1 317 ? 56.633 106.337 -10.932 0.50 13.42 316 TRP A O 1
ATOM 2523 N N . ASN A 1 318 ? 58.613 105.456 -10.246 1.00 16.84 317 ASN A N 1
ATOM 2524 C CA . ASN A 1 318 ? 58.477 106.121 -8.924 1.00 15.24 317 ASN A CA 1
ATOM 2525 C C . ASN A 1 318 ? 59.736 106.098 -8.012 1.00 14.79 317 ASN A C 1
ATOM 2526 O O . ASN A 1 318 ? 59.827 105.249 -7.107 1.00 13.81 317 ASN A O 1
ATOM 2531 N N . PRO A 1 319 ? 60.655 107.037 -8.228 1.00 14.06 318 PRO A N 1
ATOM 2532 C CA . PRO A 1 319 ? 61.902 107.172 -7.470 1.00 14.25 318 PRO A CA 1
ATOM 2533 C C . PRO A 1 319 ? 61.645 107.574 -6.024 1.00 14.43 318 PRO A C 1
ATOM 2534 O O . PRO A 1 319 ? 60.501 107.897 -5.671 1.00 16.34 318 PRO A O 1
ATOM 2538 N N . ASN A 1 320 ? 62.683 107.537 -5.205 1.00 11.87 319 ASN A N 1
ATOM 2539 C CA . ASN A 1 320 ? 62.561 107.914 -3.792 1.00 11.04 319 ASN A CA 1
ATOM 2540 C C . ASN A 1 320 ? 63.766 108.735 -3.348 1.00 10.67 319 ASN A C 1
ATOM 2541 O O . ASN A 1 320 ? 64.770 108.779 -4.080 1.00 10.69 319 ASN A O 1
ATOM 2546 N N . SER A 1 321 ? 63.654 109.351 -2.166 1.00 10.08 320 SER A N 1
ATOM 2547 C CA . SER A 1 321 ? 64.753 110.057 -1.491 1.00 10.45 320 SER A CA 1
ATOM 2548 C C . SER A 1 321 ? 65.132 109.301 -0.212 1.00 10.74 320 SER A C 1
ATOM 2549 O O . SER A 1 321 ? 64.259 108.782 0.503 1.00 10.56 320 SER A O 1
ATOM 2552 N N . TYR A 1 322 ? 66.428 109.234 0.078 1.00 10.54 321 TYR A N 1
ATOM 2553 C CA . TYR A 1 322 ? 66.917 108.692 1.357 1.00 10.61 321 TYR A CA 1
ATOM 2554 C C . TYR A 1 322 ? 68.050 109.586 1.869 1.00 10.16 321 TYR A C 1
ATOM 2555 O O . TYR A 1 322 ? 68.891 110.040 1.081 1.00 10.29 321 TYR A O 1
ATOM 2564 N N . LYS A 1 323 ? 68.080 109.831 3.181 1.00 9.70 322 LYS A N 1
ATOM 2565 C CA . LYS A 1 323 ? 69.049 110.780 3.776 1.00 9.67 322 LYS A CA 1
ATOM 2566 C C . LYS A 1 323 ? 70.075 110.075 4.635 1.00 10.21 322 LYS A C 1
ATOM 2567 O O . LYS A 1 323 ? 69.802 109.016 5.216 1.00 10.87 322 LYS A O 1
ATOM 2573 N N . PHE A 1 324 ? 71.266 110.679 4.730 1.00 10.15 323 PHE A N 1
ATOM 2574 C CA . PHE A 1 324 ? 72.292 110.233 5.670 1.00 10.27 323 PHE A CA 1
ATOM 2575 C C . PHE A 1 324 ? 73.148 111.437 6.007 1.00 10.53 323 PHE A C 1
ATOM 2576 O O . PHE A 1 324 ? 73.131 112.409 5.281 1.00 10.86 323 PHE A O 1
ATOM 2584 N N . ALA A 1 325 ? 73.895 111.344 7.096 1.00 10.45 324 ALA A N 1
ATOM 2585 C CA . ALA A 1 325 ? 74.743 112.449 7.529 1.00 10.99 324 ALA A CA 1
ATOM 2586 C C . ALA A 1 325 ? 76.085 111.941 7.981 1.00 11.75 324 ALA A C 1
ATOM 2587 O O . ALA A 1 325 ? 76.210 110.807 8.463 1.00 12.52 324 ALA A O 1
ATOM 2589 N N . ALA A 1 326 ? 77.078 112.821 7.902 1.00 11.92 325 ALA A N 1
ATOM 2590 C CA . ALA A 1 326 ? 78.417 112.477 8.360 1.00 13.14 325 ALA A CA 1
ATOM 2591 C C . ALA A 1 326 ? 79.180 113.716 8.820 1.00 13.15 325 ALA A C 1
ATOM 2592 O O . ALA A 1 326 ? 79.074 114.786 8.208 1.00 12.59 325 ALA A O 1
ATOM 2594 N N . HIS A 1 327 ? 79.970 113.544 9.884 1.00 13.58 326 HIS A N 1
ATOM 2595 C CA . HIS A 1 327 ? 80.898 114.590 10.325 1.00 14.93 326 HIS A CA 1
ATOM 2596 C C . HIS A 1 327 ? 82.096 114.610 9.377 1.00 14.67 326 HIS A C 1
ATOM 2597 O O . HIS A 1 327 ? 82.713 113.571 9.167 1.00 15.27 326 HIS A O 1
ATOM 2604 N N . LEU A 1 328 ? 82.410 115.777 8.811 1.00 14.69 327 LEU A N 1
ATOM 2605 C CA . LEU A 1 328 ? 83.566 115.944 7.924 1.00 14.36 327 LEU A CA 1
ATOM 2606 C C . LEU A 1 328 ? 84.404 117.111 8.426 1.00 14.95 327 LEU A C 1
ATOM 2607 O O . LEU A 1 328 ? 83.863 118.061 8.964 1.00 14.38 327 LEU A O 1
ATOM 2612 N N . GLU A 1 329 ? 85.719 117.018 8.229 1.00 15.17 328 GLU A N 1
ATOM 2613 C CA . GLU A 1 329 ? 86.680 118.045 8.627 1.00 15.94 328 GLU A CA 1
ATOM 2614 C C . GLU A 1 329 ? 87.068 118.931 7.441 1.00 16.16 328 GLU A C 1
ATOM 2615 O O . GLU A 1 329 ? 87.364 118.422 6.355 1.00 15.83 328 GLU A O 1
ATOM 2617 N N . ALA A 1 330 ? 87.078 120.254 7.649 1.00 15.28 329 ALA A N 1
ATOM 2618 C CA . ALA A 1 330 ? 87.472 121.211 6.615 1.00 16.12 329 ALA A CA 1
ATOM 2619 C C . ALA A 1 330 ? 88.852 120.849 6.037 1.00 16.41 329 ALA A C 1
ATOM 2620 O O . ALA A 1 330 ? 89.756 120.478 6.780 1.00 17.19 329 ALA A O 1
ATOM 2622 N N . GLY A 1 331 ? 88.982 120.918 4.720 1.00 16.75 330 GLY A N 1
ATOM 2623 C CA . GLY A 1 331 ? 90.267 120.681 4.055 1.00 17.39 330 GLY A CA 1
ATOM 2624 C C . GLY A 1 331 ? 90.758 119.255 3.922 1.00 18.14 330 GLY A C 1
ATOM 2625 O O . GLY A 1 331 ? 91.859 119.044 3.400 1.00 18.74 330 GLY A O 1
ATOM 2626 N N . LYS A 1 332 ? 89.968 118.267 4.351 1.00 17.33 331 LYS A N 1
ATOM 2627 C CA . LYS A 1 332 ? 90.364 116.864 4.244 1.00 18.11 331 LYS A CA 1
ATOM 2628 C C . LYS A 1 332 ? 89.563 116.210 3.144 1.00 16.78 331 LYS A C 1
ATOM 2629 O O . LYS A 1 332 ? 88.351 116.388 3.075 1.00 16.32 331 LYS A O 1
ATOM 2635 N N . ARG A 1 333 ? 90.246 115.485 2.264 1.00 15.00 332 ARG A N 1
ATOM 2636 C CA . ARG A 1 333 ? 89.589 114.774 1.184 1.00 15.05 332 ARG A CA 1
ATOM 2637 C C . ARG A 1 333 ? 89.072 113.460 1.702 1.00 14.32 332 ARG A C 1
ATOM 2638 O O . ARG A 1 333 ? 89.786 112.763 2.433 1.00 14.58 332 ARG A O 1
ATOM 2646 N N . VAL A 1 334 ? 87.839 113.112 1.327 1.00 13.16 333 VAL A N 1
ATOM 2647 C CA A VAL A 1 334 ? 87.305 111.793 1.676 0.50 12.54 333 VAL A CA 1
ATOM 2648 C CA B VAL A 1 334 ? 87.172 111.872 1.720 0.50 13.21 333 VAL A CA 1
ATOM 2649 C C . VAL A 1 334 ? 86.715 111.134 0.444 1.00 12.54 333 VAL A C 1
ATOM 2650 O O . VAL A 1 334 ? 86.141 111.776 -0.437 1.00 12.23 333 VAL A O 1
ATOM 2657 N N . PRO A 1 335 ? 86.913 109.808 0.344 1.00 12.53 334 PRO A N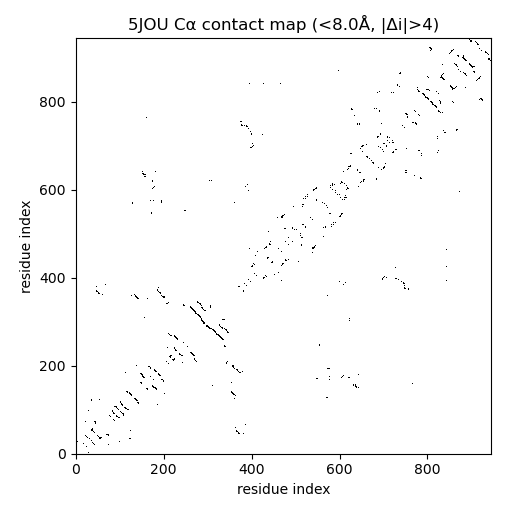 1
ATOM 2658 C CA . PRO A 1 335 ? 86.366 109.124 -0.832 1.00 12.36 334 PRO A CA 1
ATOM 2659 C C . PRO A 1 335 ? 84.838 109.011 -0.842 1.00 11.98 334 PRO A C 1
ATOM 2660 O O . PRO A 1 335 ? 84.200 108.905 0.216 1.00 11.63 334 PRO A O 1
ATOM 2664 N N . LEU A 1 336 ? 84.292 109.070 -2.045 1.00 11.52 335 LEU A N 1
ATOM 2665 C CA . LEU A 1 336 ? 82.854 108.924 -2.281 1.00 11.59 335 LEU A CA 1
ATOM 2666 C C . LEU A 1 336 ? 82.673 107.986 -3.446 1.00 11.66 335 LEU A C 1
ATOM 2667 O O . LEU A 1 336 ? 83.339 108.140 -4.479 1.00 11.17 335 LEU A O 1
ATOM 2672 N N . LYS A 1 337 ? 81.768 107.016 -3.300 1.00 11.76 336 LYS A N 1
ATOM 2673 C CA . LYS A 1 337 ? 81.428 106.127 -4.423 1.00 12.35 336 LYS A CA 1
ATOM 2674 C C . LYS A 1 337 ? 79.925 105.848 -4.427 1.00 11.77 336 LYS A C 1
ATOM 2675 O O . LYS A 1 337 ? 79.363 105.492 -3.395 1.00 11.83 336 LYS A O 1
ATOM 2681 N N . ILE A 1 338 ? 79.299 106.014 -5.587 1.00 11.49 337 ILE A N 1
ATOM 2682 C CA . ILE A 1 338 ? 77.907 105.625 -5.808 1.00 11.92 337 ILE A CA 1
ATOM 2683 C C . ILE A 1 338 ? 77.929 104.528 -6.862 1.00 12.42 337 ILE A C 1
ATOM 2684 O O . ILE A 1 338 ? 78.505 104.700 -7.943 1.00 12.00 337 ILE A O 1
ATOM 2689 N N . GLU A 1 339 ? 77.298 103.396 -6.543 1.00 12.83 338 GLU A N 1
ATOM 2690 C CA . GLU A 1 339 ? 77.085 102.327 -7.516 1.00 14.42 338 GLU A CA 1
ATOM 2691 C C . GLU A 1 339 ? 75.602 102.247 -7.852 1.00 13.87 338 GLU A C 1
ATOM 2692 O O . GLU A 1 339 ? 74.757 102.171 -6.936 1.00 13.77 338 GLU A O 1
ATOM 2698 N N . TRP A 1 340 ? 75.285 102.269 -9.149 1.00 12.92 339 TRP A N 1
ATOM 2699 C CA . TRP A 1 340 ? 73.921 102.470 -9.637 1.00 13.39 339 TRP A CA 1
ATOM 2700 C C . TRP A 1 340 ? 73.642 101.522 -10.802 1.00 14.26 339 TRP A C 1
ATOM 2701 O O . TRP A 1 340 ? 74.416 101.477 -11.769 1.00 14.64 339 TRP A O 1
ATOM 2712 N N . GLN A 1 341 ? 72.575 100.736 -10.681 1.00 14.48 340 GLN A N 1
ATOM 2713 C CA . GLN A 1 341 ? 72.058 99.951 -11.809 1.00 15.40 340 GLN A CA 1
ATOM 2714 C C . GLN A 1 341 ? 70.716 100.520 -12.195 1.00 14.73 340 GLN A C 1
ATOM 2715 O O . GLN A 1 341 ? 69.704 100.243 -11.531 1.00 13.60 340 GLN A O 1
ATOM 2721 N N . PRO A 1 342 ? 70.675 101.368 -13.242 1.00 13.94 341 PRO A N 1
ATOM 2722 C CA . PRO A 1 342 ? 69.453 102.103 -13.572 1.00 13.79 341 PRO A CA 1
ATOM 2723 C C . PRO A 1 342 ? 68.169 101.273 -13.668 1.00 14.40 341 PRO A C 1
ATOM 2724 O O . PRO A 1 342 ? 67.113 101.760 -13.274 1.00 14.25 341 PRO A O 1
ATOM 2728 N N . ASP A 1 343 ? 68.288 100.065 -14.205 1.00 15.15 342 ASP A N 1
ATOM 2729 C CA . ASP A 1 343 ? 67.155 99.103 -14.251 1.00 16.51 342 ASP A CA 1
ATOM 2730 C C . ASP A 1 343 ? 65.971 99.593 -15.098 1.00 18.05 342 ASP A C 1
ATOM 2731 O O . ASP A 1 343 ? 64.802 99.198 -14.886 1.00 19.24 342 ASP A O 1
ATOM 2736 N N . GLY A 1 344 ? 66.260 100.443 -16.074 1.00 17.71 343 GLY A N 1
ATOM 2737 C CA . GLY A 1 344 ? 65.254 100.937 -16.985 1.00 18.39 343 GLY A CA 1
ATOM 2738 C C . GLY A 1 344 ? 65.873 101.851 -18.016 1.00 19.30 343 GLY A C 1
ATOM 2739 O O . GLY A 1 344 ? 66.970 102.386 -17.802 1.00 18.63 343 GLY A O 1
ATOM 2740 N N . GLY A 1 345 ? 65.165 102.059 -19.120 1.00 20.66 344 GLY A N 1
ATOM 2741 C CA . GLY A 1 345 ? 65.615 103.006 -20.139 1.00 21.08 344 GLY A CA 1
ATOM 2742 C C . GLY A 1 345 ? 65.662 104.430 -19.614 1.00 20.82 344 GLY A C 1
ATOM 2743 O O . GLY A 1 345 ? 66.512 105.215 -20.023 1.00 21.26 344 GLY A O 1
ATOM 2744 N N . GLN A 1 346 ? 64.735 104.741 -18.700 1.00 19.99 345 GLN A N 1
ATOM 2745 C CA A GLN A 1 346 ? 64.783 105.999 -17.957 0.50 20.20 345 GLN A CA 1
ATOM 2746 C CA B GLN A 1 346 ? 64.700 105.984 -17.951 0.50 20.46 345 GLN A CA 1
ATOM 2747 C C . GLN A 1 346 ? 64.961 105.628 -16.493 1.00 19.56 345 GLN A C 1
ATOM 2748 O O . GLN A 1 346 ? 64.407 104.637 -16.017 1.00 20.58 345 GLN A O 1
ATOM 2759 N N . SER A 1 347 ? 65.803 106.384 -15.795 1.00 16.77 346 SER A N 1
ATOM 2760 C CA . SER A 1 347 ? 66.041 106.135 -14.353 1.00 14.51 346 SER A CA 1
ATOM 2761 C C . SER A 1 347 ? 66.629 107.418 -13.740 1.00 13.66 346 SER A C 1
ATOM 2762 O O . SER A 1 347 ? 66.873 108.384 -14.452 1.00 12.72 346 SER A O 1
ATOM 2765 N N . TYR A 1 348 ? 66.858 107.408 -12.428 1.00 12.21 347 TYR A N 1
ATOM 2766 C CA . TYR A 1 348 ? 67.235 108.617 -11.677 1.00 11.72 347 TYR A CA 1
ATOM 2767 C C . TYR A 1 348 ? 68.341 108.319 -10.672 1.00 11.48 347 TYR A C 1
ATOM 2768 O O . TYR A 1 348 ? 68.381 107.243 -10.085 1.00 11.00 347 TYR A O 1
ATOM 2777 N N . CYS A 1 349 ? 69.244 109.284 -10.497 1.00 11.07 348 CYS A N 1
ATOM 2778 C CA . CYS A 1 349 ? 70.306 109.209 -9.487 1.00 11.30 348 CYS A CA 1
ATOM 2779 C C . CYS A 1 349 ? 70.803 110.621 -9.204 1.00 10.85 348 CYS A C 1
ATOM 2780 O O . CYS A 1 349 ? 71.208 111.321 -10.133 1.00 11.40 348 CYS A O 1
ATOM 2783 N N . GLY A 1 350 ? 70.745 111.040 -7.947 1.00 9.74 349 GLY A N 1
ATOM 2784 C CA . GLY A 1 350 ? 71.297 112.332 -7.554 1.00 9.86 349 GLY A CA 1
ATOM 2785 C C . GLY A 1 350 ? 71.733 112.379 -6.120 1.00 9.47 349 GLY A C 1
ATOM 2786 O O . GLY A 1 350 ? 71.142 111.725 -5.269 1.00 9.32 349 GLY A O 1
ATOM 2787 N N . LEU A 1 351 ? 72.768 113.161 -5.833 1.00 9.04 350 LEU A N 1
ATOM 2788 C CA . LEU A 1 351 ? 73.240 113.336 -4.470 1.00 8.88 350 LEU A CA 1
ATOM 2789 C C . LEU A 1 351 ? 73.503 114.816 -4.223 1.00 9.08 350 LEU A C 1
ATOM 2790 O O . LEU A 1 351 ? 74.201 115.470 -4.994 1.00 8.89 350 LEU A O 1
ATOM 2795 N N . ARG A 1 352 ? 72.868 115.337 -3.172 1.00 8.89 351 ARG A N 1
ATOM 2796 C CA . ARG A 1 352 ? 73.005 116.732 -2.750 1.00 8.87 351 ARG A CA 1
ATOM 2797 C C . ARG A 1 352 ? 73.248 116.797 -1.243 1.00 8.93 351 ARG A C 1
ATOM 2798 O O . ARG A 1 352 ? 73.102 115.796 -0.539 1.00 8.52 351 ARG A O 1
ATOM 2806 N N . ALA A 1 353 ? 73.609 117.986 -0.739 1.00 9.17 352 ALA A N 1
ATOM 2807 C CA . ALA A 1 353 ? 73.892 118.152 0.678 1.00 9.97 352 ALA A CA 1
ATOM 2808 C C . ALA A 1 353 ? 73.656 119.551 1.218 1.00 10.70 352 ALA A C 1
ATOM 2809 O O . ALA A 1 353 ? 73.571 120.505 0.466 1.00 10.44 352 ALA A O 1
ATOM 2811 N N . LEU A 1 354 ? 73.543 119.618 2.547 1.00 11.56 353 LEU A N 1
ATOM 2812 C CA . LEU A 1 354 ? 73.513 120.870 3.301 1.00 11.85 353 LEU A CA 1
ATOM 2813 C C . LEU A 1 354 ? 74.785 121.002 4.095 1.00 12.00 353 LEU A C 1
ATOM 2814 O O . LEU A 1 354 ? 75.240 120.033 4.698 1.00 12.67 353 LEU A O 1
ATOM 2819 N N . THR A 1 355 ? 75.333 122.217 4.145 1.00 12.92 354 THR A N 1
ATOM 2820 C CA . THR A 1 355 ? 76.473 122.496 4.994 1.00 13.56 354 THR A CA 1
ATOM 2821 C C . THR A 1 355 ? 76.068 122.435 6.476 1.00 13.74 354 THR A C 1
ATOM 2822 O O . THR A 1 355 ? 74.882 122.542 6.810 1.00 12.90 354 THR A O 1
ATOM 2826 N N . PRO A 1 356 ? 77.035 122.233 7.369 1.00 13.73 355 PRO A N 1
ATOM 2827 C CA . PRO A 1 356 ? 76.720 122.078 8.791 1.00 13.39 355 PRO A CA 1
ATOM 2828 C C . PRO A 1 356 ? 76.018 123.275 9.389 1.00 13.69 355 PRO A C 1
ATOM 2829 O O . PRO A 1 356 ? 76.382 124.420 9.108 1.00 13.46 355 PRO A O 1
ATOM 2833 N N . VAL A 1 357 ? 75.026 122.999 10.221 1.00 13.22 356 VAL A N 1
ATOM 2834 C CA . VAL A 1 357 ? 74.351 124.032 11.006 1.00 13.98 356 VAL A CA 1
ATOM 2835 C C . VAL A 1 357 ? 74.716 123.790 12.464 1.00 14.74 356 VAL A C 1
ATOM 2836 O O . VAL A 1 357 ? 74.676 122.676 12.952 1.00 14.69 356 VAL A O 1
ATOM 2840 N N . ASN A 1 358 ? 75.103 124.864 13.155 1.00 17.19 357 ASN A N 1
ATOM 2841 C CA . ASN A 1 358 ? 75.415 124.788 14.565 1.00 19.46 357 ASN A CA 1
ATOM 2842 C C . ASN A 1 358 ? 74.302 124.042 15.287 1.00 18.28 357 ASN A C 1
ATOM 2843 O O . ASN A 1 358 ? 73.137 124.388 15.101 1.00 15.78 357 ASN A O 1
ATOM 2848 N N . PRO A 1 359 ? 74.639 123.031 16.099 1.00 17.74 358 PRO A N 1
ATOM 2849 C CA . PRO A 1 359 ? 73.610 122.274 16.812 1.00 18.07 358 PRO A CA 1
ATOM 2850 C C . PRO A 1 359 ? 72.621 123.115 17.650 1.00 17.24 358 PRO A C 1
ATOM 2851 O O . PRO A 1 359 ? 71.470 122.718 17.796 1.00 17.69 358 PRO A O 1
ATOM 2855 N N . GLU A 1 360 ? 73.075 124.249 18.190 1.00 16.09 359 GLU A N 1
ATOM 2856 C CA . GLU A 1 360 ? 72.194 125.175 18.929 1.00 16.55 359 GLU A CA 1
ATOM 2857 C C . GLU A 1 360 ? 71.062 125.675 18.037 1.00 15.79 359 GLU A C 1
ATOM 2858 O O . GLU A 1 360 ? 69.935 125.828 18.502 1.00 17.37 359 GLU A O 1
ATOM 2860 N N . GLU A 1 361 ? 71.341 125.934 16.765 1.00 14.18 360 GLU A N 1
ATOM 2861 C CA . GLU A 1 361 ? 70.307 126.355 15.815 1.00 13.48 360 GLU A CA 1
ATOM 2862 C C . GLU A 1 361 ? 69.571 125.170 15.186 1.00 11.86 360 GLU A C 1
ATOM 2863 O O . GLU A 1 361 ? 68.367 125.218 15.024 1.00 11.44 360 GLU A O 1
ATOM 2869 N N . GLN A 1 362 ? 70.297 124.104 14.840 1.00 10.66 361 GLN A N 1
ATOM 2870 C CA . GLN A 1 362 ? 69.683 122.946 14.192 1.00 9.77 361 GLN A CA 1
ATOM 2871 C C . GLN A 1 362 ? 68.700 122.232 15.110 1.00 9.68 361 GLN A C 1
ATOM 2872 O O . GLN A 1 362 ? 67.764 121.578 14.609 1.00 8.91 361 GLN A O 1
ATOM 2878 N N . GLY A 1 363 ? 68.899 122.345 16.431 1.00 9.43 362 GLY A N 1
ATOM 2879 C CA . GLY A 1 363 ? 67.956 121.745 17.374 1.00 9.18 362 GLY A CA 1
ATOM 2880 C C . GLY A 1 363 ? 66.654 122.497 17.578 1.00 8.92 362 GLY A C 1
ATOM 2881 O O . GLY A 1 363 ? 65.708 121.935 18.131 1.00 8.55 362 GLY A O 1
ATOM 2882 N N . LYS A 1 364 ? 66.600 123.752 17.156 1.00 8.85 363 LYS A N 1
ATOM 2883 C CA . LYS A 1 364 ? 65.370 124.545 17.282 1.00 8.64 363 LYS A CA 1
ATOM 2884 C C . LYS A 1 364 ? 64.246 124.008 16.394 1.00 8.83 363 LYS A C 1
ATOM 2885 O O . LYS A 1 364 ? 64.478 123.257 15.445 1.00 8.67 363 LYS A O 1
ATOM 2891 N N . GLN A 1 365 ? 63.008 124.350 16.764 1.00 8.64 364 GLN A N 1
ATOM 2892 C CA . GLN A 1 365 ? 61.835 124.015 15.965 1.00 8.84 364 GLN A CA 1
ATOM 2893 C C . GLN A 1 365 ? 61.651 125.147 14.958 1.00 9.08 364 GLN A C 1
ATOM 2894 O O . GLN A 1 365 ? 61.249 126.233 15.344 1.00 9.26 364 GLN A O 1
ATOM 2900 N N . SER A 1 366 ? 61.947 124.883 13.686 1.00 9.35 365 SER A N 1
ATOM 2901 C CA A SER A 1 366 ? 61.926 125.893 12.629 0.50 9.37 365 SER A CA 1
ATOM 2902 C CA B SER A 1 366 ? 61.907 125.893 12.636 0.50 9.69 365 SER A CA 1
ATOM 2903 C C . SER A 1 366 ? 60.924 125.538 11.541 1.00 9.46 365 SER A C 1
ATOM 2904 O O . SER A 1 366 ? 60.973 124.438 10.987 1.00 9.55 365 SER A O 1
ATOM 2909 N N . TRP A 1 367 ? 60.042 126.484 11.227 1.00 8.89 366 TRP A N 1
ATOM 2910 C CA . TRP A 1 367 ? 59.102 126.343 10.135 1.00 9.06 366 TRP A CA 1
ATOM 2911 C C . TRP A 1 367 ? 59.387 127.404 9.074 1.00 9.20 366 TRP A C 1
ATOM 2912 O O . TRP A 1 367 ? 59.626 128.570 9.422 1.00 10.06 366 TRP A O 1
ATOM 2923 N N . TRP A 1 368 ? 59.331 127.009 7.796 1.00 8.79 367 TRP A N 1
ATOM 2924 C CA . TRP A 1 368 ? 59.467 127.925 6.660 1.00 8.95 367 TRP A CA 1
ATOM 2925 C C . TRP A 1 368 ? 58.306 127.679 5.729 1.00 8.90 367 TRP A C 1
ATOM 2926 O O . TRP A 1 368 ? 57.940 126.527 5.488 1.00 9.10 367 TRP A O 1
ATOM 2937 N N . SER A 1 369 ? 57.696 128.756 5.229 1.00 8.60 368 SER A N 1
ATOM 2938 C CA . SER A 1 369 ? 56.538 128.655 4.322 1.00 8.74 368 SER A CA 1
ATOM 2939 C C . SER A 1 369 ? 56.759 129.589 3.127 1.00 9.12 368 SER A C 1
ATOM 2940 O O . SER A 1 369 ? 56.966 130.795 3.315 1.00 9.02 368 SER A O 1
ATOM 2943 N N . GLU A 1 370 ? 56.714 129.041 1.919 1.00 8.93 369 GLU A N 1
ATOM 2944 C CA . GLU A 1 370 ? 56.979 129.854 0.724 1.00 9.57 369 GLU A CA 1
ATOM 2945 C C . GLU A 1 370 ? 55.998 131.023 0.471 1.00 9.49 369 GLU A C 1
ATOM 2946 O O . GLU A 1 370 ? 56.428 132.107 0.041 1.00 10.02 369 GLU A O 1
ATOM 2952 N N . MET A 1 371 ? 54.697 130.817 0.677 1.00 9.36 370 MET A N 1
ATOM 2953 C CA . MET A 1 371 ? 53.727 131.869 0.328 1.00 9.70 370 MET A CA 1
ATOM 2954 C C . MET A 1 371 ? 52.415 131.752 1.080 1.00 9.29 370 MET A C 1
ATOM 2955 O O . MET A 1 371 ? 51.694 130.787 0.886 1.00 8.92 370 MET A O 1
ATOM 2960 N N . THR A 1 372 ? 52.119 132.756 1.914 1.00 9.07 371 THR A N 1
ATOM 2961 C CA . THR A 1 372 ? 50.823 132.938 2.565 1.00 9.44 371 THR A CA 1
ATOM 2962 C C . THR A 1 372 ? 50.530 134.449 2.581 1.00 10.07 371 THR A C 1
ATOM 2963 O O . THR A 1 372 ? 51.388 135.245 2.197 1.00 10.66 371 THR A O 1
ATOM 2967 N N . LYS A 1 373 ? 49.341 134.839 3.020 1.00 10.56 372 LYS A N 1
ATOM 2968 C CA . LYS A 1 373 ? 49.001 136.257 3.141 1.00 11.91 372 LYS A CA 1
ATOM 2969 C C . LYS A 1 373 ? 49.426 136.863 4.480 1.00 11.52 372 LYS A C 1
ATOM 2970 O O . LYS A 1 373 ? 49.496 138.085 4.596 1.00 12.02 372 LYS A O 1
ATOM 2976 N N . GLN A 1 374 ? 49.651 135.998 5.470 1.00 10.24 373 GLN A N 1
ATOM 2977 C CA . GLN A 1 374 ? 50.125 136.339 6.802 1.00 10.38 373 GLN A CA 1
ATOM 2978 C C . GLN A 1 374 ? 50.614 135.031 7.464 1.00 10.10 373 GLN A C 1
ATOM 2979 O O . GLN A 1 374 ? 50.392 133.953 6.920 1.00 10.55 373 GLN A O 1
ATOM 2985 N N . LEU A 1 375 ? 51.232 135.121 8.640 1.00 9.73 374 LEU A N 1
ATOM 2986 C CA . LEU A 1 375 ? 51.534 133.930 9.440 1.00 9.97 374 LEU A CA 1
ATOM 2987 C C . LEU A 1 375 ? 50.313 133.550 10.270 1.00 9.71 374 LEU A C 1
ATOM 2988 O O . LEU A 1 375 ? 49.748 134.394 10.985 1.00 9.51 374 LEU A O 1
ATOM 2993 N N . ASP A 1 376 ? 49.869 132.306 10.142 1.00 9.81 375 ASP A N 1
ATOM 2994 C CA . ASP A 1 376 ? 48.828 131.749 10.997 1.00 10.13 375 ASP A CA 1
ATOM 2995 C C . ASP A 1 376 ? 49.285 130.389 11.515 1.00 9.51 375 ASP A C 1
ATOM 2996 O O . ASP A 1 376 ? 49.627 129.498 10.703 1.00 9.47 375 ASP A O 1
ATOM 3001 N N . TYR A 1 377 ? 49.330 130.216 12.841 1.00 8.87 376 TYR A N 1
ATOM 3002 C CA . TYR A 1 377 ? 49.566 128.881 13.410 1.00 8.72 376 TYR A CA 1
ATOM 3003 C C . TYR A 1 377 ? 48.691 128.641 14.617 1.00 8.69 376 TYR A C 1
ATOM 3004 O O . TYR A 1 377 ? 48.138 129.587 15.203 1.00 9.08 376 TYR A O 1
ATOM 3013 N N . TYR A 1 378 ? 48.490 127.371 14.944 1.00 8.35 377 TYR A N 1
ATOM 3014 C CA . TYR A 1 378 ? 47.647 126.991 16.069 1.00 8.38 377 TYR A CA 1
ATOM 3015 C C . TYR A 1 378 ? 48.457 126.174 17.064 1.00 8.38 377 TYR A C 1
ATOM 3016 O O . TYR A 1 378 ? 49.116 125.213 16.675 1.00 8.44 377 TYR A O 1
ATOM 3025 N N . PHE A 1 379 ? 48.411 126.590 18.332 1.00 8.43 378 PHE A N 1
ATOM 3026 C CA . PHE A 1 379 ? 49.031 125.899 19.466 1.00 8.60 378 PHE A CA 1
ATOM 3027 C C . PHE A 1 379 ? 47.943 125.143 20.189 1.00 8.77 378 PHE A C 1
ATOM 3028 O O . PHE A 1 379 ? 46.923 125.752 20.524 1.00 8.71 378 PHE A O 1
ATOM 3036 N N . MET A 1 380 ? 48.159 123.850 20.443 1.00 9.08 379 MET A N 1
ATOM 3037 C CA . MET A 1 380 ? 47.222 123.068 21.241 1.00 9.47 379 MET A CA 1
ATOM 3038 C C . MET A 1 380 ? 47.943 122.312 22.341 1.00 9.63 379 MET A C 1
ATOM 3039 O O . MET A 1 380 ? 48.843 121.514 22.066 1.00 9.51 379 MET A O 1
ATOM 3044 N N . ALA A 1 381 ? 47.588 122.602 23.599 1.00 9.51 380 ALA A N 1
ATOM 3045 C CA . ALA A 1 381 ? 48.195 121.929 24.746 1.00 10.02 380 ALA A CA 1
ATOM 3046 C C . ALA A 1 381 ? 47.357 120.724 25.136 1.00 10.16 380 ALA A C 1
ATOM 3047 O O . ALA A 1 381 ? 46.150 120.678 24.874 1.00 10.72 380 ALA A O 1
ATOM 3049 N N . GLY A 1 382 ? 47.993 119.755 25.788 1.00 10.73 381 GLY A N 1
ATOM 3050 C CA . GLY A 1 382 ? 47.284 118.588 26.295 1.00 10.76 381 GLY A CA 1
ATOM 3051 C C . GLY A 1 382 ? 47.884 118.007 27.562 1.00 11.52 381 GLY A C 1
ATOM 3052 O O . GLY A 1 382 ? 49.029 118.290 27.899 1.00 11.86 381 GLY A O 1
ATOM 3053 N N . GLU A 1 383 ? 47.095 117.188 28.249 1.00 12.39 382 GLU A N 1
ATOM 3054 C CA . GLU A 1 383 ? 47.558 116.396 29.400 1.00 13.58 382 GLU A CA 1
ATOM 3055 C C . GLU A 1 383 ? 48.466 115.261 28.950 1.00 13.03 382 GLU A C 1
ATOM 3056 O O . GLU A 1 383 ? 49.256 114.744 29.721 1.00 13.97 382 GLU A O 1
ATOM 3058 N N . ASN A 1 384 ? 48.305 114.858 27.690 1.00 11.81 383 ASN A N 1
ATOM 3059 C CA . ASN A 1 384 ? 49.076 113.802 27.087 1.00 12.11 383 ASN A CA 1
ATOM 3060 C C . ASN A 1 384 ? 48.950 113.934 25.556 1.00 11.56 383 ASN A C 1
ATOM 3061 O O . ASN A 1 384 ? 48.254 114.827 25.064 1.00 10.82 383 ASN A O 1
ATOM 3066 N N . MET A 1 385 ? 49.616 113.067 24.807 1.00 11.11 384 MET A N 1
ATOM 3067 C CA A MET A 1 385 ? 49.620 113.202 23.352 0.50 11.48 384 MET A CA 1
ATOM 3068 C CA B MET A 1 385 ? 49.595 113.162 23.339 0.50 10.60 384 MET A CA 1
ATOM 3069 C C . MET A 1 385 ? 48.216 112.942 22.733 1.00 10.72 384 MET A C 1
ATOM 3070 O O . MET A 1 385 ? 47.849 113.581 21.751 1.00 10.42 384 MET A O 1
ATOM 3079 N N . ASP A 1 386 ? 47.413 112.038 23.310 1.00 10.58 385 ASP A N 1
ATOM 3080 C CA . ASP A 1 386 ? 46.020 111.886 22.848 1.00 10.92 385 ASP A CA 1
ATOM 3081 C C . ASP A 1 386 ? 45.219 113.200 23.001 1.00 10.16 385 ASP A C 1
ATOM 3082 O O . ASP A 1 386 ? 44.368 113.520 22.159 1.00 9.79 385 ASP A O 1
ATOM 3087 N N . ASP A 1 387 ? 45.468 113.931 24.082 1.00 10.24 386 ASP A N 1
ATOM 3088 C CA . ASP A 1 387 ? 44.759 115.192 24.322 1.00 10.11 386 ASP A CA 1
ATOM 3089 C C . ASP A 1 387 ? 45.194 116.272 23.318 1.00 9.68 386 ASP A C 1
ATOM 3090 O O . ASP A 1 387 ? 44.388 117.092 22.891 1.00 9.10 386 ASP A O 1
ATOM 3095 N N . VAL A 1 388 ? 46.455 116.237 22.910 1.00 8.77 387 VAL A N 1
ATOM 3096 C CA . VAL A 1 388 ? 46.937 117.101 21.827 1.00 8.72 387 VAL A CA 1
ATOM 3097 C C . VAL A 1 388 ? 46.183 116.778 20.518 1.00 8.68 387 VAL A C 1
ATOM 3098 O O . VAL A 1 388 ? 45.706 117.694 19.807 1.00 8.64 387 VAL A O 1
ATOM 3102 N N . ILE A 1 389 ? 46.087 115.497 20.180 1.00 8.83 388 ILE A N 1
ATOM 3103 C CA A ILE A 1 389 ? 45.343 115.053 18.991 0.50 8.80 388 ILE A CA 1
ATOM 3104 C CA B ILE A 1 389 ? 45.351 115.099 18.980 0.50 8.96 388 ILE A CA 1
ATOM 3105 C C . ILE A 1 389 ? 43.871 115.495 19.092 1.00 8.74 388 ILE A C 1
ATOM 3106 O O . ILE A 1 389 ? 43.268 115.898 18.100 1.00 8.53 388 ILE A O 1
ATOM 3115 N N . SER A 1 390 ? 43.295 115.426 20.293 1.00 8.47 389 SER A N 1
ATOM 3116 C CA . SER A 1 390 ? 41.936 115.930 20.465 1.00 8.75 389 SER A CA 1
ATOM 3117 C C . SER A 1 390 ? 41.827 117.416 20.079 1.00 8.52 389 SER A C 1
ATOM 3118 O O . SER A 1 390 ? 40.852 117.811 19.436 1.00 8.27 389 SER A O 1
ATOM 3121 N N . GLY A 1 391 ? 42.811 118.238 20.457 1.00 8.48 390 GLY A N 1
ATOM 3122 C CA . GLY A 1 391 ? 42.857 119.651 20.010 1.00 8.30 390 GLY A CA 1
ATOM 3123 C C . GLY A 1 391 ? 42.860 119.787 18.491 1.00 7.99 390 GLY A C 1
ATOM 3124 O O . GLY A 1 391 ? 42.140 120.608 17.922 1.00 8.26 390 GLY A O 1
ATOM 3125 N N . TYR A 1 392 ? 43.678 118.967 17.837 1.00 7.54 391 TYR A N 1
ATOM 3126 C CA . TYR A 1 392 ? 43.732 118.927 16.376 1.00 7.40 391 TYR A CA 1
ATOM 3127 C C . TYR A 1 392 ? 42.350 118.546 15.760 1.00 7.72 391 TYR A C 1
ATOM 3128 O O . TYR A 1 392 ? 41.947 119.118 14.744 1.00 7.90 391 TYR A O 1
ATOM 3137 N N . ARG A 1 393 ? 41.651 117.580 16.377 1.00 7.81 392 ARG A N 1
ATOM 3138 C CA . ARG A 1 393 ? 40.329 117.155 15.903 1.00 7.63 392 ARG A CA 1
ATOM 3139 C C . ARG A 1 393 ? 39.287 118.243 16.164 1.00 8.02 392 ARG A C 1
ATOM 3140 O O . ARG A 1 393 ? 38.415 118.481 15.333 1.00 7.59 392 ARG A O 1
ATOM 3148 N N . SER A 1 394 ? 39.391 118.916 17.306 1.00 7.59 393 SER A N 1
ATOM 3149 C CA . SER A 1 394 ? 38.533 120.099 17.535 1.00 8.47 393 SER A CA 1
ATOM 3150 C C . SER A 1 394 ? 38.724 121.145 16.439 1.00 8.72 393 SER A C 1
ATOM 3151 O O . SER A 1 394 ? 37.760 121.624 15.854 1.00 9.31 393 SER A O 1
ATOM 3154 N N . LEU A 1 395 ? 39.978 121.480 16.153 1.00 8.69 394 LEU A N 1
ATOM 3155 C CA . LEU A 1 395 ? 40.285 122.550 15.202 1.00 8.56 394 LEU A CA 1
ATOM 3156 C C . LEU A 1 395 ? 40.007 122.173 13.751 1.00 8.44 394 LEU A C 1
ATOM 3157 O O . LEU A 1 395 ? 39.578 123.019 12.983 1.00 8.84 394 LEU A O 1
ATOM 3162 N N . THR A 1 396 ? 40.277 120.924 13.362 1.00 8.26 395 THR A N 1
ATOM 3163 C CA . THR A 1 396 ? 40.183 120.536 11.938 1.00 8.43 395 THR A CA 1
ATOM 3164 C C . THR A 1 396 ? 39.110 119.495 11.619 1.00 8.67 395 THR A C 1
ATOM 3165 O O . THR A 1 396 ? 38.942 119.114 10.446 1.00 9.29 395 THR A O 1
ATOM 3169 N N . GLY A 1 397 ? 38.358 119.081 12.637 1.00 8.66 396 GLY A N 1
ATOM 3170 C CA . GLY A 1 397 ? 37.187 118.217 12.482 1.00 8.96 396 GLY A CA 1
ATOM 3171 C C . GLY A 1 397 ? 37.407 116.827 13.053 1.00 9.23 396 GLY A C 1
ATOM 3172 O O . GLY A 1 397 ? 38.493 116.243 12.927 1.00 9.45 396 GLY A O 1
ATOM 3173 N N . LYS A 1 398 ? 36.371 116.277 13.673 1.00 9.08 397 LYS A N 1
ATOM 3174 C CA . LYS A 1 398 ? 36.404 114.913 14.172 1.00 9.47 397 LYS A CA 1
ATOM 3175 C C . LYS A 1 398 ? 36.429 113.903 13.026 1.00 8.95 397 LYS A C 1
ATOM 3176 O O . LYS A 1 398 ? 35.908 114.157 11.931 1.00 8.93 397 LYS A O 1
ATOM 3182 N N . SER A 1 399 ? 37.080 112.767 13.266 1.00 8.76 398 SER A N 1
ATOM 3183 C CA . SER A 1 399 ? 37.057 111.636 12.322 1.00 8.77 398 SER A CA 1
ATOM 3184 C C . SER A 1 399 ? 35.795 110.786 12.560 1.00 9.00 398 SER A C 1
ATOM 3185 O O . SER A 1 399 ? 35.635 110.232 13.667 1.00 8.99 398 SER A O 1
ATOM 3188 N N . PRO A 1 400 ? 34.903 110.675 11.540 1.00 8.62 399 PRO A N 1
ATOM 3189 C CA . PRO A 1 400 ? 33.805 109.725 11.688 1.00 8.66 399 PRO A CA 1
ATOM 3190 C C . PRO A 1 400 ? 34.242 108.286 11.927 1.00 8.70 399 PRO A C 1
ATOM 3191 O O . PRO A 1 400 ? 35.376 107.881 11.613 1.00 8.58 399 PRO A O 1
ATOM 3195 N N . VAL A 1 401 ? 33.339 107.493 12.486 1.00 8.64 400 VAL A N 1
ATOM 3196 C CA . VAL A 1 401 ? 33.604 106.049 12.643 1.00 8.41 400 VAL A CA 1
ATOM 3197 C C . VAL A 1 401 ? 33.594 105.434 11.231 1.00 8.55 400 VAL A C 1
ATOM 3198 O O . VAL A 1 401 ? 32.594 105.541 10.511 1.00 8.33 400 VAL A O 1
ATOM 3202 N N . MET A 1 402 ? 34.692 104.818 10.803 1.00 8.23 401 MET A N 1
ATOM 3203 C CA . MET A 1 402 ? 34.675 104.142 9.511 1.00 8.42 401 MET A CA 1
ATOM 3204 C C . MET A 1 402 ? 33.588 103.047 9.505 1.00 8.34 401 MET A C 1
ATOM 3205 O O . MET A 1 402 ? 33.292 102.448 10.553 1.00 8.35 401 MET A O 1
ATOM 3210 N N . PRO A 1 403 ? 32.976 102.804 8.331 1.00 8.27 402 PRO A N 1
ATOM 3211 C CA . PRO A 1 403 ? 32.062 101.657 8.270 1.00 8.22 402 PRO A CA 1
ATOM 3212 C C . PRO A 1 403 ? 32.763 100.384 8.744 1.00 8.12 402 PRO A C 1
ATOM 3213 O O . PRO A 1 403 ? 33.949 100.192 8.480 1.00 7.60 402 PRO A O 1
ATOM 3217 N N . LYS A 1 404 ? 32.033 99.506 9.430 1.00 8.29 403 LYS A N 1
ATOM 3218 C CA . LYS A 1 404 ? 32.656 98.347 10.070 1.00 8.77 403 LYS A CA 1
ATOM 3219 C C . LYS A 1 404 ? 33.376 97.465 9.053 1.00 8.46 403 LYS A C 1
ATOM 3220 O O . LYS A 1 404 ? 34.462 96.953 9.328 1.00 8.18 403 LYS A O 1
ATOM 3226 N N . TRP A 1 405 ? 32.783 97.306 7.875 1.00 8.31 404 TRP A N 1
ATOM 3227 C CA . TRP A 1 405 ? 33.376 96.518 6.809 1.00 8.51 404 TRP A CA 1
ATOM 3228 C C . TRP A 1 405 ? 34.778 96.996 6.420 1.00 8.25 404 TRP A C 1
ATOM 3229 O O . TRP A 1 405 ? 35.624 96.169 6.042 1.00 8.17 404 TRP A O 1
ATOM 3240 N N . ALA A 1 406 ? 35.056 98.301 6.538 1.00 7.86 405 ALA A N 1
ATOM 3241 C CA . ALA A 1 406 ? 36.394 98.845 6.256 1.00 8.24 405 ALA A CA 1
ATOM 3242 C C . ALA A 1 406 ? 37.483 98.343 7.197 1.00 8.01 405 ALA A C 1
ATOM 3243 O O . ALA A 1 406 ? 38.674 98.443 6.856 1.00 8.28 405 ALA A O 1
ATOM 3245 N N . MET A 1 407 ? 37.085 97.836 8.360 1.00 8.09 406 MET A N 1
ATOM 3246 C CA . MET A 1 407 ? 37.999 97.273 9.355 1.00 8.17 406 MET A CA 1
ATOM 3247 C C . MET A 1 407 ? 38.378 95.806 9.091 1.00 8.22 406 MET A C 1
ATOM 3248 O O . MET A 1 407 ? 39.267 95.254 9.774 1.00 8.08 406 MET A O 1
ATOM 3253 N N . GLY A 1 408 ? 37.721 95.177 8.111 1.00 7.79 407 GLY A N 1
ATOM 3254 C CA . GLY A 1 408 ? 38.086 93.828 7.664 1.00 8.07 407 GLY A CA 1
ATOM 3255 C C . GLY A 1 408 ? 39.167 93.806 6.606 1.00 8.11 407 GLY A C 1
ATOM 3256 O O . GLY A 1 408 ? 39.769 94.827 6.307 1.00 9.33 407 GLY A O 1
ATOM 3257 N N . PHE A 1 409 ? 39.426 92.631 6.040 1.00 7.80 408 PHE A N 1
ATOM 3258 C CA . PHE A 1 409 ? 40.466 92.492 5.034 1.00 7.46 408 PHE A CA 1
ATOM 3259 C C . PHE A 1 409 ? 40.002 93.028 3.667 1.00 7.50 408 PHE A C 1
ATOM 3260 O O . PHE A 1 409 ? 38.877 92.786 3.270 1.00 7.62 408 PHE A O 1
ATOM 3268 N N . TRP A 1 410 ? 40.896 93.742 2.983 1.00 7.41 409 TRP A N 1
ATOM 3269 C CA . TRP A 1 410 ? 40.701 94.274 1.627 1.00 7.62 409 TRP A CA 1
ATOM 3270 C C . TRP A 1 410 ? 41.645 93.550 0.664 1.00 7.87 409 TRP A C 1
ATOM 3271 O O . TRP A 1 410 ? 42.887 93.613 0.846 1.00 8.12 409 TRP A O 1
ATOM 3282 N N . GLN A 1 411 ? 41.096 92.932 -0.380 1.00 7.83 410 GLN A N 1
ATOM 3283 C CA . GLN A 1 411 ? 41.914 92.381 -1.468 1.00 8.14 410 GLN A CA 1
ATOM 3284 C C . GLN A 1 411 ? 41.840 93.272 -2.691 1.00 8.51 410 GLN A C 1
ATOM 3285 O O . GLN A 1 411 ? 40.750 93.637 -3.156 1.00 8.11 410 GLN A O 1
ATOM 3291 N N . SER A 1 412 ? 43.009 93.628 -3.207 1.00 8.80 411 SER A N 1
ATOM 3292 C CA . SER A 1 412 ? 43.106 94.450 -4.405 1.00 8.96 411 SER A CA 1
ATOM 3293 C C . SER A 1 412 ? 44.103 93.859 -5.404 1.00 9.04 411 SER A C 1
ATOM 3294 O O . SER A 1 412 ? 44.812 92.863 -5.123 1.00 8.75 411 SER A O 1
ATOM 3297 N N . ARG A 1 413 ? 44.117 94.453 -6.598 1.00 9.26 412 ARG A N 1
ATOM 3298 C CA . ARG A 1 413 ? 45.086 94.093 -7.655 1.00 9.39 412 ARG A CA 1
ATOM 3299 C C . ARG A 1 413 ? 45.298 95.287 -8.574 1.00 9.70 412 ARG A C 1
ATOM 3300 O O . ARG A 1 413 ? 44.359 96.059 -8.769 1.00 9.31 412 ARG A O 1
ATOM 3308 N N . GLU A 1 414 ? 46.508 95.422 -9.135 1.00 10.10 413 GLU A N 1
ATOM 3309 C CA . GLU A 1 414 ? 46.749 96.308 -10.314 1.00 10.60 413 GLU A CA 1
ATOM 3310 C C . GLU A 1 414 ? 46.964 95.344 -11.483 1.00 10.59 413 GLU A C 1
ATOM 3311 O O . GLU A 1 414 ? 48.107 94.935 -11.706 1.00 10.50 413 GLU A O 1
ATOM 3317 N N . LYS A 1 415 ? 45.916 94.908 -12.204 1.00 10.04 414 LYS A N 1
ATOM 3318 C CA . LYS A 1 415 ? 44.493 95.238 -12.017 1.00 10.60 414 LYS A CA 1
ATOM 3319 C C . LYS A 1 415 ? 43.658 93.988 -12.297 1.00 9.97 414 LYS A C 1
ATOM 3320 O O . LYS A 1 415 ? 44.104 93.092 -13.041 1.00 10.14 414 LYS A O 1
ATOM 3326 N N . TYR A 1 416 ? 42.461 93.889 -11.722 1.00 9.70 415 TYR A N 1
ATOM 3327 C CA . TYR A 1 416 ? 41.492 92.891 -12.228 1.00 9.67 415 TYR A CA 1
ATOM 3328 C C . TYR A 1 416 ? 41.080 93.387 -13.602 1.00 10.80 415 TYR A C 1
ATOM 3329 O O . TYR A 1 416 ? 40.622 94.528 -13.739 1.00 10.30 415 TYR A O 1
ATOM 3338 N N . ASN A 1 417 ? 41.314 92.556 -14.619 1.00 11.39 416 ASN A N 1
ATOM 3339 C CA . ASN A 1 417 ? 41.091 92.975 -16.026 1.00 12.46 416 ASN A CA 1
ATOM 3340 C C . ASN A 1 417 ? 39.679 92.757 -16.548 1.00 12.24 416 ASN A C 1
ATOM 3341 O O . ASN A 1 417 ? 39.266 93.397 -17.543 1.00 12.91 416 ASN A O 1
ATOM 3346 N N . THR A 1 418 ? 38.939 91.848 -15.905 1.00 12.17 417 THR A N 1
ATOM 3347 C CA . THR A 1 418 ? 37.591 91.503 -16.309 1.00 12.45 417 THR A CA 1
ATOM 3348 C C . THR A 1 418 ? 36.683 91.273 -15.107 1.00 12.90 417 THR A C 1
ATOM 3349 O O . THR A 1 418 ? 37.135 91.032 -13.987 1.00 12.59 417 THR A O 1
ATOM 3353 N N . GLN A 1 419 ? 35.389 91.299 -15.381 1.00 12.75 418 GLN A N 1
ATOM 3354 C CA . GLN A 1 419 ? 34.354 90.961 -14.420 1.00 13.29 418 GLN A CA 1
ATOM 3355 C C . GLN A 1 419 ? 34.536 89.554 -13.844 1.00 13.75 418 GLN A C 1
ATOM 3356 O O . GLN A 1 419 ? 34.475 89.366 -12.624 1.00 12.10 418 GLN A O 1
ATOM 3362 N N . GLU A 1 420 ? 34.822 88.583 -14.712 1.00 13.75 419 GLU A N 1
ATOM 3363 C CA . GLU A 1 420 ? 35.089 87.208 -14.275 1.00 16.02 419 GLU A CA 1
ATOM 3364 C C . GLU A 1 420 ? 36.281 87.114 -13.311 1.00 14.56 419 GLU A C 1
ATOM 3365 O O . GLU A 1 420 ? 36.219 86.361 -12.320 1.00 13.48 419 GLU A O 1
ATOM 3371 N N . GLU A 1 421 ? 37.353 87.863 -13.580 1.00 13.97 420 GLU A N 1
ATOM 3372 C CA . GLU A 1 421 ? 38.524 87.812 -12.727 1.00 13.53 420 GLU A CA 1
ATOM 3373 C C . GLU A 1 421 ? 38.236 88.332 -11.315 1.00 12.71 420 GLU A C 1
ATOM 3374 O O . GLU A 1 421 ? 38.625 87.721 -10.308 1.00 11.91 420 GLU A O 1
ATOM 3380 N N . MET A 1 422 ? 37.546 89.462 -11.234 1.00 12.33 421 MET A N 1
ATOM 3381 C CA A MET A 1 422 ? 37.228 90.069 -9.947 0.50 11.59 421 MET A CA 1
ATOM 3382 C CA B MET A 1 422 ? 37.263 90.046 -9.921 0.50 12.81 421 MET A CA 1
ATOM 3383 C C . MET A 1 422 ? 36.329 89.140 -9.124 1.00 12.04 421 MET A C 1
ATOM 3384 O O . MET A 1 422 ? 36.602 88.855 -7.951 1.00 11.39 421 MET A O 1
ATOM 3393 N N . LEU A 1 423 ? 35.244 88.658 -9.749 1.00 11.69 422 LEU A N 1
ATOM 3394 C CA . LEU A 1 423 ? 34.304 87.800 -9.053 1.00 12.07 422 LEU A CA 1
ATOM 3395 C C . LEU A 1 423 ? 34.955 86.473 -8.654 1.00 11.65 422 LEU A C 1
ATOM 3396 O O . LEU A 1 423 ? 34.659 85.929 -7.599 1.00 11.58 422 LEU A O 1
ATOM 3401 N N . GLY A 1 424 ? 35.842 85.964 -9.499 1.00 11.34 423 GLY A N 1
ATOM 3402 C CA . GLY A 1 424 ? 36.575 84.730 -9.208 1.00 10.79 423 GLY A CA 1
ATOM 3403 C C . GLY A 1 424 ? 37.479 84.839 -7.979 1.00 10.72 423 GLY A C 1
ATOM 3404 O O . GLY A 1 424 ? 37.574 83.908 -7.166 1.00 10.63 423 GLY A O 1
ATOM 3405 N N . ALA A 1 425 ? 38.128 85.987 -7.829 1.00 9.71 424 ALA A N 1
ATOM 3406 C CA . ALA A 1 425 ? 38.956 86.250 -6.653 1.00 9.88 424 ALA A CA 1
ATOM 3407 C C . ALA A 1 425 ? 38.127 86.247 -5.381 1.00 9.76 424 ALA A C 1
ATOM 3408 O O . ALA A 1 425 ? 38.472 85.554 -4.425 1.00 9.92 424 ALA A O 1
ATOM 3410 N N . LEU A 1 426 ? 37.006 86.972 -5.381 1.00 9.62 425 LEU A N 1
ATOM 3411 C CA . LEU A 1 426 ? 36.126 87.019 -4.207 1.00 9.71 425 LEU A CA 1
ATOM 3412 C C . LEU A 1 426 ? 35.586 85.618 -3.852 1.00 10.19 425 LEU A C 1
ATOM 3413 O O . LEU A 1 426 ? 35.635 85.187 -2.680 1.00 10.14 425 LEU A O 1
ATOM 3418 N N . LYS A 1 427 ? 35.132 84.879 -4.869 1.00 10.00 426 LYS A N 1
ATOM 3419 C CA . LYS A 1 427 ? 34.604 83.531 -4.622 1.00 10.81 426 LYS A CA 1
ATOM 3420 C C . LYS A 1 427 ? 35.700 82.612 -4.065 1.00 10.64 426 LYS A C 1
ATOM 3421 O O . LYS A 1 427 ? 35.422 81.735 -3.239 1.00 10.77 426 LYS A O 1
ATOM 3427 N N . GLY A 1 428 ? 36.940 82.845 -4.501 1.00 10.01 427 GLY A N 1
ATOM 3428 C CA . GLY A 1 428 ? 38.101 82.127 -3.995 1.00 9.53 427 GLY A CA 1
ATOM 3429 C C . GLY A 1 428 ? 38.318 82.240 -2.490 1.00 9.36 427 GLY A C 1
ATOM 3430 O O . GLY A 1 428 ? 38.650 81.259 -1.833 1.00 10.12 427 GLY A O 1
ATOM 3431 N N . PHE A 1 429 ? 38.075 83.420 -1.917 1.00 8.76 428 PHE A N 1
ATOM 3432 C CA . PHE A 1 429 ? 38.115 83.589 -0.462 1.00 9.30 428 PHE A CA 1
ATOM 3433 C C . PHE A 1 429 ? 37.000 82.810 0.237 1.00 9.29 428 PHE A C 1
ATOM 3434 O O . PHE A 1 429 ? 37.231 82.088 1.210 1.00 9.66 428 PHE A O 1
ATOM 3442 N N . ARG A 1 430 ? 35.785 82.966 -0.274 1.00 8.90 429 ARG A N 1
ATOM 3443 C CA . ARG A 1 430 ? 34.630 82.312 0.334 1.00 8.84 429 ARG A CA 1
ATOM 3444 C C . ARG A 1 430 ? 34.756 80.790 0.316 1.00 9.18 429 ARG A C 1
ATOM 3445 O O . ARG A 1 430 ? 34.525 80.131 1.332 1.00 9.03 429 ARG A O 1
ATOM 3453 N N . ASP A 1 431 ? 35.182 80.256 -0.825 1.00 9.08 430 ASP A N 1
ATOM 3454 C CA . ASP A 1 431 ? 35.366 78.806 -0.969 1.00 10.09 430 ASP A CA 1
ATOM 3455 C C . ASP A 1 431 ? 36.506 78.237 -0.098 1.00 9.96 430 ASP A C 1
ATOM 3456 O O . ASP A 1 431 ? 36.446 77.071 0.312 1.00 11.74 430 ASP A O 1
ATOM 3461 N N . ARG A 1 432 ? 37.514 79.050 0.212 1.00 9.65 431 ARG A N 1
ATOM 3462 C CA . ARG A 1 432 ? 38.620 78.621 1.081 1.00 9.60 431 ARG A CA 1
ATOM 3463 C C . ARG A 1 432 ? 38.418 78.957 2.567 1.00 9.85 431 ARG A C 1
ATOM 3464 O O . ARG A 1 432 ? 39.271 78.631 3.398 1.00 10.18 431 ARG A O 1
ATOM 3472 N N . LYS A 1 433 ? 37.299 79.597 2.911 1.00 10.14 432 LYS A N 1
ATOM 3473 C CA . LYS A 1 433 ? 37.037 80.070 4.270 1.00 10.55 432 LYS A CA 1
ATOM 3474 C C . LYS A 1 433 ? 38.162 80.966 4.792 1.00 9.79 432 LYS A C 1
ATOM 3475 O O . LYS A 1 433 ? 38.570 80.881 5.951 1.00 10.43 432 LYS A O 1
ATOM 3481 N N . ILE A 1 434 ? 38.655 81.822 3.905 1.00 9.27 433 ILE A N 1
ATOM 3482 C CA . ILE A 1 434 ? 39.605 82.874 4.269 1.00 8.67 433 ILE A CA 1
ATOM 3483 C C . ILE A 1 434 ? 38.769 84.149 4.318 1.00 8.47 433 ILE A C 1
ATOM 3484 O O . ILE A 1 434 ? 38.231 84.556 3.272 1.00 9.01 433 ILE A O 1
ATOM 3489 N N . PRO A 1 435 ? 38.643 84.759 5.507 1.00 8.25 434 PRO A N 1
ATOM 3490 C CA . PRO A 1 435 ? 37.695 85.880 5.627 1.00 8.40 434 PRO A CA 1
ATOM 3491 C C . PRO A 1 435 ? 38.135 87.130 4.85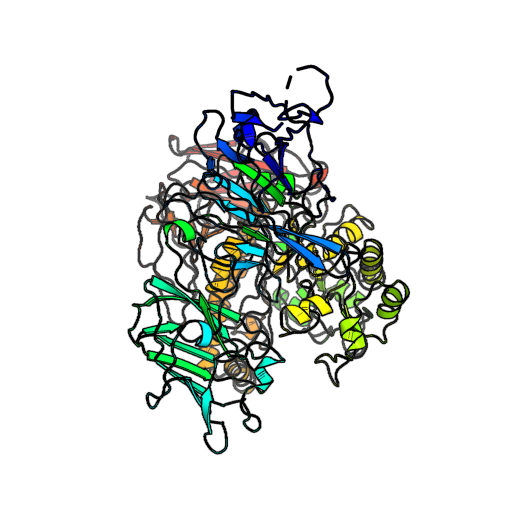1 1.00 8.42 434 PRO A C 1
ATOM 3492 O O . PRO A 1 435 ? 39.334 87.371 4.635 1.00 8.67 434 PRO A O 1
ATOM 3496 N N . LEU A 1 436 ? 37.140 87.921 4.438 1.00 8.05 435 LEU A N 1
ATOM 3497 C CA . LEU A 1 436 ? 37.358 89.107 3.606 1.00 8.41 435 LEU A CA 1
ATOM 3498 C C . LEU A 1 436 ? 36.085 89.929 3.566 1.00 8.11 435 LEU A C 1
ATOM 3499 O O . LEU A 1 436 ? 35.003 89.357 3.434 1.00 8.17 435 LEU A O 1
ATOM 3504 N N . ASP A 1 437 ? 36.221 91.261 3.626 1.00 7.82 436 ASP A N 1
ATOM 3505 C CA . ASP A 1 437 ? 35.104 92.184 3.422 1.00 7.73 436 ASP A CA 1
ATOM 3506 C C . ASP A 1 437 ? 35.079 92.891 2.092 1.00 7.90 436 ASP A C 1
ATOM 3507 O O . ASP A 1 437 ? 33.996 93.118 1.571 1.00 8.17 436 ASP A O 1
ATOM 3512 N N . ASN A 1 438 ? 36.242 93.329 1.588 1.00 7.55 437 ASN A N 1
ATOM 3513 C CA . ASN A 1 438 ? 36.307 94.322 0.510 1.00 7.85 437 ASN A CA 1
ATOM 3514 C C . ASN A 1 438 ? 37.132 93.849 -0.664 1.00 7.91 437 ASN A C 1
ATOM 3515 O O . ASN A 1 438 ? 38.189 93.213 -0.484 1.00 8.04 437 ASN A O 1
ATOM 3520 N N . ILE A 1 439 ? 36.649 94.147 -1.868 1.00 8.54 438 ILE A N 1
ATOM 3521 C CA . ILE A 1 439 ? 37.370 93.847 -3.100 1.00 9.07 438 ILE A CA 1
ATOM 3522 C C . ILE A 1 439 ? 37.413 95.107 -3.964 1.00 8.81 438 ILE A C 1
ATOM 3523 O O . ILE A 1 439 ? 36.442 95.884 -3.989 1.00 8.16 438 ILE A O 1
ATOM 3528 N N . VAL A 1 440 ? 38.542 95.342 -4.638 1.00 7.98 439 VAL A N 1
ATOM 3529 C CA . VAL A 1 440 ? 38.828 96.639 -5.247 1.00 8.16 439 VAL A CA 1
ATOM 3530 C C . VAL A 1 440 ? 39.080 96.493 -6.735 1.00 8.24 439 VAL A C 1
ATOM 3531 O O . VAL A 1 440 ? 39.906 95.685 -7.150 1.00 8.59 439 VAL A O 1
ATOM 3535 N N . LEU A 1 441 ? 38.418 97.329 -7.527 1.00 8.15 440 LEU A N 1
ATOM 3536 C CA . LEU A 1 441 ? 38.657 97.468 -8.960 1.00 8.91 440 LEU A CA 1
ATOM 3537 C C . LEU A 1 441 ? 39.498 98.718 -9.252 1.00 9.21 440 LEU A C 1
ATOM 3538 O O . LEU A 1 441 ? 39.092 99.846 -8.965 1.00 9.47 440 LEU A O 1
ATOM 3543 N N . ASP A 1 442 ? 40.652 98.508 -9.880 1.00 9.46 441 ASP A N 1
ATOM 3544 C CA . ASP A 1 442 ? 41.614 99.560 -10.199 1.00 9.89 441 ASP A CA 1
ATOM 3545 C C . ASP A 1 442 ? 41.223 100.272 -11.511 1.00 10.75 441 ASP A C 1
ATOM 3546 O O . ASP A 1 442 ? 40.112 100.082 -12.039 1.00 10.83 441 ASP A O 1
ATOM 3551 N N . TRP A 1 443 ? 42.140 101.109 -11.982 1.00 10.79 442 TRP A N 1
ATOM 3552 C CA . TRP A 1 443 ? 42.045 101.827 -13.252 1.00 11.64 442 TRP A CA 1
ATOM 3553 C C . TRP A 1 443 ? 41.818 100.938 -14.483 1.00 11.97 442 TRP A C 1
ATOM 3554 O O . TRP A 1 443 ? 41.874 99.697 -14.412 1.00 11.06 442 TRP A O 1
ATOM 3565 N N . ASN A 1 444 ? 41.515 101.596 -15.599 1.00 12.57 443 ASN A N 1
ATOM 3566 C CA . ASN A 1 444 ? 41.457 100.973 -16.929 1.00 13.74 443 ASN A CA 1
ATOM 3567 C C . ASN A 1 444 ? 40.399 99.879 -17.048 1.00 13.34 443 ASN A C 1
ATOM 3568 O O . ASN A 1 444 ? 40.549 98.902 -17.794 1.00 13.40 443 ASN A O 1
ATOM 3573 N N . HIS A 1 445 ? 39.315 100.092 -16.308 1.00 12.49 444 HIS A N 1
ATOM 3574 C CA . HIS A 1 445 ? 38.069 99.315 -16.464 1.00 12.55 444 HIS A CA 1
ATOM 3575 C C . HIS A 1 445 ? 37.195 99.950 -17.553 1.00 12.67 444 HIS A C 1
ATOM 3576 O O . HIS A 1 445 ? 36.180 99.372 -17.975 1.00 13.03 444 HIS A O 1
ATOM 3583 N N . TRP A 1 446 ? 37.604 101.142 -17.990 1.00 12.87 445 TRP A N 1
ATOM 3584 C CA . TRP A 1 446 ? 36.979 101.898 -19.078 1.00 13.23 445 TRP A CA 1
ATOM 3585 C C . TRP A 1 446 ? 37.547 101.504 -20.452 1.00 13.57 445 TRP A C 1
ATOM 3586 O O . TRP A 1 446 ? 38.615 100.924 -20.536 1.00 14.58 445 TRP A O 1
ATOM 3597 N N . PRO A 1 447 ? 36.822 101.821 -21.547 1.00 14.46 446 PRO A N 1
ATOM 3598 C CA . PRO A 1 447 ? 37.451 101.647 -22.874 1.00 14.46 446 PRO A CA 1
ATOM 3599 C C . PRO A 1 447 ? 38.752 102.432 -22.938 1.00 15.54 446 PRO A C 1
ATOM 3600 O O . PRO A 1 447 ? 38.807 103.568 -22.438 1.00 15.04 446 PRO A O 1
ATOM 3604 N N . GLU A 1 448 ? 39.801 101.832 -23.508 1.00 16.37 447 GLU A N 1
ATOM 3605 C CA . GLU A 1 448 ? 41.153 102.424 -23.458 1.00 16.85 447 GLU A CA 1
ATOM 3606 C C . GLU A 1 448 ? 41.216 103.932 -23.773 1.00 16.20 447 GLU A C 1
ATOM 3607 O O . GLU A 1 448 ? 41.911 104.669 -23.077 1.00 15.60 447 GLU A O 1
ATOM 3613 N N . ASN A 1 449 ? 40.501 104.391 -24.801 1.00 16.48 448 ASN A N 1
ATOM 3614 C CA . ASN A 1 449 ? 40.596 105.802 -25.231 1.00 16.50 448 ASN A CA 1
ATOM 3615 C C . ASN A 1 449 ? 39.680 106.781 -24.476 1.00 15.94 448 ASN A C 1
ATOM 3616 O O . ASN A 1 449 ? 39.508 107.934 -24.899 1.00 15.37 448 ASN A O 1
ATOM 3621 N N . ALA A 1 450 ? 39.108 106.351 -23.352 1.00 14.79 449 ALA A N 1
ATOM 3622 C CA . ALA A 1 450 ? 38.043 107.109 -22.682 1.00 14.16 449 ALA A CA 1
ATOM 3623 C C . ALA A 1 450 ? 38.198 107.243 -21.151 1.00 13.78 449 ALA A C 1
ATOM 3624 O O . ALA A 1 450 ? 37.217 107.210 -20.415 1.00 12.50 449 ALA A O 1
ATOM 3626 N N . TRP A 1 451 ? 39.433 107.443 -20.704 1.00 13.88 450 TRP A N 1
ATOM 3627 C CA . TRP A 1 451 ? 39.716 107.795 -19.299 1.00 13.16 450 TRP A CA 1
ATOM 3628 C C . TRP A 1 451 ? 38.921 109.031 -18.910 1.00 13.36 450 TRP A C 1
ATOM 3629 O O . TRP A 1 451 ? 39.089 110.095 -19.538 1.00 13.20 450 TRP A O 1
ATOM 3640 N N . GLY A 1 452 ? 38.086 108.898 -17.877 1.00 12.64 451 GLY A N 1
ATOM 3641 C CA . GLY A 1 452 ? 37.287 110.005 -17.363 1.00 13.62 451 GLY A CA 1
ATOM 3642 C C . GLY A 1 452 ? 35.845 109.936 -17.807 1.00 13.66 451 GLY A C 1
ATOM 3643 O O . GLY A 1 452 ? 35.016 110.711 -17.315 1.00 13.76 451 GLY A O 1
ATOM 3644 N N . SER A 1 453 ? 35.532 109.031 -18.746 1.00 14.11 452 SER A N 1
ATOM 3645 C CA . SER A 1 453 ? 34.128 108.796 -19.166 1.00 14.13 452 SER A CA 1
ATOM 3646 C C . SER A 1 453 ? 33.294 108.090 -18.118 1.00 15.00 452 SER A C 1
ATOM 3647 O O . SER A 1 453 ? 32.066 108.199 -18.130 1.00 14.38 452 SER A O 1
ATOM 3650 N N . HIS A 1 454 ? 33.959 107.331 -17.236 1.00 14.11 453 HIS A N 1
ATOM 3651 C CA . HIS A 1 454 ? 33.317 106.549 -16.189 1.00 13.95 453 HIS A CA 1
ATOM 3652 C C . HIS A 1 454 ? 32.369 105.484 -16.730 1.00 14.67 453 HIS A C 1
ATOM 3653 O O . HIS A 1 454 ? 31.438 105.081 -16.045 1.00 14.92 453 HIS A O 1
ATOM 3660 N N . GLU A 1 455 ? 32.665 105.014 -17.936 1.00 15.86 454 GLU A N 1
ATOM 3661 C CA . GLU A 1 455 ? 31.931 103.917 -18.554 1.00 18.07 454 GLU A CA 1
ATOM 3662 C C . GLU A 1 455 ? 32.835 102.694 -18.550 1.00 16.93 454 GLU A C 1
ATOM 3663 O O . GLU A 1 455 ? 34.049 102.824 -18.563 1.00 18.13 454 GLU A O 1
ATOM 3669 N N . PHE A 1 456 ? 32.233 101.513 -18.490 1.00 15.86 455 PHE A N 1
ATOM 3670 C CA . PHE A 1 456 ? 32.959 100.247 -18.472 1.00 15.83 455 PHE A CA 1
ATOM 3671 C C . PHE A 1 456 ? 33.175 99.717 -19.875 1.00 16.18 455 PHE A C 1
ATOM 3672 O O . PHE A 1 456 ? 32.294 99.851 -20.730 1.00 16.37 455 PHE A O 1
ATOM 3680 N N . ASP A 1 457 ? 34.334 99.108 -20.104 1.00 15.46 456 ASP A N 1
ATOM 3681 C CA . ASP A 1 457 ? 34.622 98.360 -21.336 1.00 16.14 456 ASP A CA 1
ATOM 3682 C C . ASP A 1 457 ? 33.744 97.117 -21.314 1.00 16.66 456 ASP A C 1
ATOM 3683 O O . ASP A 1 457 ? 33.997 96.196 -20.552 1.00 15.28 456 ASP A O 1
ATOM 3688 N N . LYS A 1 458 ? 32.686 97.099 -22.125 1.00 17.38 457 LYS A N 1
ATOM 3689 C CA . LYS A 1 458 ? 31.715 95.986 -22.086 1.00 18.09 457 LYS A CA 1
ATOM 3690 C C . LYS A 1 458 ? 32.215 94.629 -22.616 1.00 17.51 457 LYS A C 1
ATOM 3691 O O . LYS A 1 458 ? 31.621 93.587 -22.300 1.00 17.87 457 LYS A O 1
ATOM 3697 N N . ALA A 1 459 ? 33.314 94.624 -23.361 1.00 16.92 458 ALA A N 1
ATOM 3698 C CA . ALA A 1 459 ? 33.992 93.364 -23.702 1.00 17.05 458 ALA A CA 1
ATOM 3699 C C . ALA A 1 459 ? 34.555 92.653 -22.454 1.00 17.21 458 ALA A C 1
ATOM 3700 O O . ALA A 1 459 ? 34.565 91.420 -22.388 1.00 19.20 458 ALA A O 1
ATOM 3702 N N . ARG A 1 460 ? 35.017 93.432 -21.478 1.00 15.64 459 ARG A N 1
ATOM 3703 C CA . ARG A 1 460 ? 35.642 92.888 -20.259 1.00 14.78 459 ARG A CA 1
ATOM 3704 C C . ARG A 1 460 ? 34.694 92.862 -19.062 1.00 14.04 459 ARG A C 1
ATOM 3705 O O . ARG A 1 460 ? 34.807 92.000 -18.181 1.00 13.95 459 ARG A O 1
ATOM 3713 N N . PHE A 1 461 ? 33.777 93.821 -19.014 1.00 14.05 460 PHE A N 1
ATOM 3714 C CA . PHE A 1 461 ? 32.789 93.926 -17.949 1.00 14.12 460 PHE A CA 1
ATOM 3715 C C . PHE A 1 461 ? 31.405 94.016 -18.583 1.00 15.08 460 PHE A C 1
ATOM 3716 O O . PHE A 1 461 ? 30.830 95.094 -18.658 1.00 16.46 460 PHE A O 1
ATOM 3724 N N . PRO A 1 462 ? 30.856 92.874 -19.035 1.00 16.48 461 PRO A N 1
ATOM 3725 C CA . PRO A 1 462 ? 29.595 92.937 -19.796 1.00 17.64 461 PRO A CA 1
ATOM 3726 C C . PRO A 1 462 ? 28.359 93.423 -19.028 1.00 17.32 461 PRO A C 1
ATOM 3727 O O . PRO A 1 462 ? 27.406 93.902 -19.656 1.00 17.27 461 PRO A O 1
ATOM 3731 N N . ASP A 1 463 ? 28.332 93.265 -17.701 1.00 16.15 462 ASP A N 1
ATOM 3732 C CA . ASP A 1 463 ? 27.205 93.707 -16.903 1.00 15.83 462 ASP A CA 1
ATOM 3733 C C . ASP A 1 463 ? 27.682 94.215 -15.531 1.00 14.63 462 ASP A C 1
ATOM 3734 O O . ASP A 1 463 ? 27.619 93.497 -14.540 1.00 13.66 462 ASP A O 1
ATOM 3739 N N . PRO A 1 464 ? 28.168 95.467 -15.489 1.00 14.05 463 PRO A N 1
ATOM 3740 C CA . PRO A 1 464 ? 28.714 96.012 -14.242 1.00 13.76 463 PRO A CA 1
ATOM 3741 C C . PRO A 1 464 ? 27.751 96.001 -13.057 1.00 14.75 463 PRO A C 1
ATOM 3742 O O . PRO A 1 464 ? 28.170 95.674 -11.929 1.00 13.43 463 PRO A O 1
ATOM 3746 N N . LYS A 1 465 ? 26.471 96.304 -13.288 1.00 13.85 464 LYS A N 1
ATOM 3747 C CA . LYS A 1 465 ? 25.476 96.232 -12.205 1.00 15.18 464 LYS A CA 1
ATOM 3748 C C . LYS A 1 465 ? 25.342 94.791 -11.666 1.00 14.65 464 LYS A C 1
ATOM 3749 O O . LYS A 1 465 ? 25.345 94.582 -10.441 1.00 13.65 464 LYS A O 1
ATOM 3755 N N . ALA A 1 466 ? 25.270 93.797 -12.558 1.00 13.26 465 ALA A N 1
ATOM 3756 C CA . ALA A 1 466 ? 25.219 92.395 -12.103 1.00 13.64 465 ALA A CA 1
ATOM 3757 C C . ALA A 1 466 ? 26.488 92.033 -11.306 1.00 12.95 465 ALA A C 1
ATOM 3758 O O . ALA A 1 466 ? 26.384 91.316 -10.328 1.00 12.81 465 ALA A O 1
ATOM 3760 N N . MET A 1 467 ? 27.654 92.545 -11.723 1.00 12.96 466 MET A N 1
ATOM 3761 C CA . MET A 1 467 ? 28.906 92.301 -10.973 1.00 12.79 466 MET A CA 1
ATOM 3762 C C . MET A 1 467 ? 28.802 92.824 -9.530 1.00 12.22 466 MET A C 1
ATOM 3763 O O . MET A 1 467 ? 29.130 92.102 -8.584 1.00 11.42 466 MET A O 1
ATOM 3768 N N . VAL A 1 468 ? 28.334 94.061 -9.353 1.00 12.03 467 VAL A N 1
ATOM 3769 C CA . VAL A 1 468 ? 28.262 94.652 -8.010 1.00 11.76 467 VAL A CA 1
ATOM 3770 C C . VAL A 1 468 ? 27.209 93.933 -7.190 1.00 11.36 467 VAL A C 1
ATOM 3771 O O . VAL A 1 468 ? 27.433 93.633 -6.013 1.00 10.66 467 VAL A O 1
ATOM 3775 N N . ASP A 1 469 ? 26.082 93.578 -7.821 1.00 11.86 468 ASP A N 1
ATOM 3776 C CA . ASP A 1 469 ? 25.092 92.771 -7.119 1.00 12.45 468 ASP A CA 1
ATOM 3777 C C . ASP A 1 469 ? 25.661 91.416 -6.624 1.00 11.82 468 ASP A C 1
ATOM 3778 O O . ASP A 1 469 ? 25.327 90.974 -5.520 1.00 11.97 468 ASP A O 1
ATOM 3783 N N . SER A 1 470 ? 26.493 90.767 -7.441 1.00 11.56 469 SER A N 1
ATOM 3784 C CA . SER A 1 470 ? 27.134 89.507 -7.058 1.00 11.51 469 SER A CA 1
ATOM 3785 C C . SER A 1 470 ? 28.117 89.678 -5.910 1.00 10.97 469 SER A C 1
ATOM 3786 O O . SER A 1 470 ? 28.166 88.845 -5.017 1.00 10.57 469 SER A O 1
ATOM 3789 N N . ILE A 1 471 ? 28.879 90.770 -5.936 1.00 10.23 470 ILE A N 1
ATOM 3790 C CA . ILE A 1 471 ? 29.786 91.093 -4.828 1.00 9.82 470 ILE A CA 1
ATOM 3791 C C . ILE A 1 471 ? 28.981 91.233 -3.532 1.00 9.26 470 ILE A C 1
ATOM 3792 O O . ILE A 1 471 ? 29.328 90.662 -2.494 1.00 8.66 470 ILE A O 1
ATOM 3797 N N . HIS A 1 472 ? 27.874 91.973 -3.606 1.00 8.90 471 HIS A N 1
ATOM 3798 C CA A HIS A 1 472 ? 26.997 92.161 -2.446 0.50 8.92 471 HIS A CA 1
ATOM 3799 C CA B HIS A 1 472 ? 27.021 92.159 -2.436 0.50 8.64 471 HIS A CA 1
ATOM 3800 C C . HIS A 1 472 ? 26.347 90.856 -1.983 1.00 8.80 471 HIS A C 1
ATOM 3801 O O . HIS A 1 472 ? 26.202 90.618 -0.773 1.00 8.11 471 HIS A O 1
ATOM 3814 N N . ALA A 1 473 ? 25.948 90.020 -2.944 1.00 8.82 472 ALA A N 1
ATOM 3815 C CA . ALA A 1 473 ? 25.371 88.714 -2.599 1.00 9.23 472 ALA A CA 1
ATOM 3816 C C . ALA A 1 473 ? 26.371 87.809 -1.842 1.00 9.45 472 ALA A C 1
ATOM 3817 O O . ALA A 1 473 ? 25.968 86.997 -0.992 1.00 9.93 472 ALA A O 1
ATOM 3819 N N . MET A 1 474 ? 27.664 88.018 -2.099 1.00 9.53 473 MET A N 1
ATOM 3820 C CA . MET A 1 474 ? 28.723 87.325 -1.356 1.00 10.04 473 MET A CA 1
ATOM 3821 C C . MET A 1 474 ? 29.177 88.118 -0.110 1.00 9.38 473 MET A C 1
ATOM 3822 O O . MET A 1 474 ? 30.252 87.870 0.431 1.00 9.22 473 MET A O 1
ATOM 3827 N N . HIS A 1 475 ? 28.341 89.045 0.355 1.00 9.13 474 HIS A N 1
ATOM 3828 C CA . HIS A 1 475 ? 28.558 89.810 1.591 1.00 9.63 474 HIS A CA 1
ATOM 3829 C C . HIS A 1 475 ? 29.877 90.569 1.568 1.00 9.69 474 HIS A C 1
ATOM 3830 O O . HIS A 1 475 ? 30.567 90.678 2.592 1.00 10.23 474 HIS A O 1
ATOM 3837 N N . ALA A 1 476 ? 30.235 91.061 0.391 1.00 8.94 475 ALA A N 1
ATOM 3838 C CA . ALA A 1 476 ? 31.424 91.908 0.265 1.00 9.13 475 ALA A CA 1
ATOM 3839 C C . ALA A 1 476 ? 31.037 93.320 -0.176 1.00 9.45 475 ALA A C 1
ATOM 3840 O O . ALA A 1 476 ? 29.883 93.581 -0.574 1.00 9.73 475 ALA A O 1
ATOM 3842 N N . ARG A 1 477 ? 32.021 94.212 -0.122 1.00 9.13 476 ARG A N 1
ATOM 3843 C CA A ARG A 1 477 ? 31.872 95.598 -0.543 0.50 9.42 476 ARG A CA 1
ATOM 3844 C CA B ARG A 1 477 ? 31.840 95.587 -0.542 0.50 9.98 476 ARG A CA 1
ATOM 3845 C C . ARG A 1 477 ? 32.831 95.888 -1.671 1.00 9.54 476 ARG A C 1
ATOM 3846 O O . ARG A 1 477 ? 33.939 95.319 -1.709 1.00 9.33 476 ARG A O 1
ATOM 3861 N N . MET A 1 478 ? 32.420 96.778 -2.588 1.00 9.57 477 MET A N 1
ATOM 3862 C CA . MET A 1 478 ? 33.256 97.148 -3.734 1.00 10.03 477 MET A CA 1
ATOM 3863 C C . MET A 1 478 ? 33.759 98.586 -3.653 1.00 9.49 477 MET A C 1
ATOM 3864 O O . MET A 1 478 ? 32.984 99.502 -3.409 1.00 8.93 477 MET A O 1
ATOM 3869 N N . MET A 1 479 ? 35.045 98.763 -3.915 1.00 8.70 478 MET A N 1
ATOM 3870 C CA . MET A 1 479 ? 35.678 100.058 -4.128 1.00 8.95 478 MET A CA 1
ATOM 3871 C C . MET A 1 479 ? 36.164 100.152 -5.560 1.00 8.85 478 MET A C 1
ATOM 3872 O O . MET A 1 479 ? 36.626 99.163 -6.122 1.00 8.79 478 MET A O 1
ATOM 3877 N N . ILE A 1 480 ? 36.071 101.341 -6.145 1.00 8.84 479 ILE A N 1
ATOM 3878 C CA . ILE A 1 480 ? 36.543 101.596 -7.510 1.00 8.94 479 ILE A CA 1
ATOM 3879 C C . ILE A 1 480 ? 37.472 102.803 -7.568 1.00 8.99 479 ILE A C 1
ATOM 3880 O O . ILE A 1 480 ? 37.266 103.788 -6.852 1.00 8.79 479 ILE A O 1
ATOM 3885 N N . SER A 1 481 ? 38.459 102.707 -8.452 1.00 9.11 480 SER A N 1
ATOM 3886 C CA . SER A 1 481 ? 39.385 103.793 -8.749 1.00 9.94 480 SER A CA 1
ATOM 3887 C C . SER A 1 481 ? 38.715 104.920 -9.516 1.00 10.37 480 SER A C 1
ATOM 3888 O O . SER A 1 481 ? 38.106 104.659 -10.546 1.00 11.21 480 SER A O 1
ATOM 3891 N N . VAL A 1 482 ? 38.880 106.163 -9.022 1.00 10.31 481 VAL A N 1
ATOM 3892 C CA A VAL A 1 482 ? 38.467 107.388 -9.722 0.50 10.09 481 VAL A CA 1
ATOM 3893 C CA B VAL A 1 482 ? 38.498 107.349 -9.781 0.50 10.93 481 VAL A CA 1
ATOM 3894 C C . VAL A 1 482 ? 39.593 108.416 -9.585 1.00 10.60 481 VAL A C 1
ATOM 3895 O O . VAL A 1 482 ? 39.891 108.857 -8.465 1.00 10.48 481 VAL A O 1
ATOM 3902 N N . TRP A 1 483 ? 40.227 108.770 -10.700 1.00 10.84 482 TRP A N 1
ATOM 3903 C CA . TRP A 1 483 ? 41.275 109.801 -10.752 1.00 10.87 482 TRP A CA 1
ATOM 3904 C C . TRP A 1 483 ? 40.623 111.184 -10.973 1.00 11.24 482 TRP A C 1
ATOM 3905 O O . TRP A 1 483 ? 39.454 111.252 -11.363 1.00 11.26 482 TRP A O 1
ATOM 3916 N N . PRO A 1 484 ? 41.385 112.289 -10.783 1.00 10.78 483 PRO A N 1
ATOM 3917 C CA . PRO A 1 484 ? 40.923 113.636 -11.177 1.00 11.34 483 PRO A CA 1
ATOM 3918 C C . PRO A 1 484 ? 41.283 113.966 -12.646 1.00 11.46 483 PRO A C 1
ATOM 3919 O O . PRO A 1 484 ? 41.259 115.156 -13.034 1.00 11.02 483 PRO A O 1
ATOM 3923 N N . LYS A 1 485 ? 41.561 112.916 -13.438 1.00 11.05 484 LYS A N 1
ATOM 3924 C CA . LYS A 1 485 ? 42.172 112.963 -14.776 1.00 11.54 484 LYS A CA 1
ATOM 3925 C C . LYS A 1 485 ? 41.112 112.631 -15.819 1.00 11.56 484 LYS A C 1
ATOM 3926 O O . LYS A 1 485 ? 40.331 111.682 -15.644 1.00 11.91 484 LYS A O 1
ATOM 3932 N N . PHE A 1 486 ? 41.099 113.402 -16.906 1.00 11.92 485 PHE A N 1
ATOM 3933 C CA . PHE A 1 486 ? 40.103 113.237 -17.986 1.00 12.20 485 PHE A CA 1
ATOM 3934 C C . PHE A 1 486 ? 40.807 113.387 -19.334 1.00 12.48 485 PHE A C 1
ATOM 3935 O O . PHE A 1 486 ? 41.574 114.329 -19.537 1.00 12.92 485 PHE A O 1
ATOM 3943 N N . TYR A 1 487 ? 40.576 112.441 -20.247 1.00 13.37 486 TYR A N 1
ATOM 3944 C CA . TYR A 1 487 ? 41.076 112.596 -21.610 1.00 13.38 486 TYR A CA 1
ATOM 3945 C C . TYR A 1 487 ? 40.352 113.748 -22.329 1.00 14.00 486 TYR A C 1
ATOM 3946 O O . TYR A 1 487 ? 39.138 113.949 -22.146 1.00 13.65 486 TYR A O 1
ATOM 3955 N N . VAL A 1 488 ? 41.104 114.467 -23.171 1.00 14.58 487 VAL A N 1
ATOM 3956 C CA . VAL A 1 488 ? 40.581 115.683 -23.831 1.00 15.53 487 VAL A CA 1
ATOM 3957 C C . VAL A 1 488 ? 39.388 115.399 -24.742 1.00 15.80 487 VAL A C 1
ATOM 3958 O O . VAL A 1 488 ? 38.594 116.289 -24.990 1.00 15.69 487 VAL A O 1
ATOM 3962 N N . THR A 1 489 ? 39.251 114.155 -25.204 1.00 16.67 488 THR A N 1
ATOM 3963 C CA . THR A 1 489 ? 38.143 113.772 -26.090 1.00 16.87 488 THR A CA 1
ATOM 3964 C C . THR A 1 489 ? 36.822 113.483 -25.385 1.00 17.75 488 THR A C 1
ATOM 3965 O O . THR A 1 489 ? 35.781 113.364 -26.055 1.00 18.57 488 THR A O 1
ATOM 3969 N N . THR A 1 490 ? 36.832 113.363 -24.051 1.00 16.92 489 THR A N 1
ATOM 3970 C CA . THR A 1 490 ? 35.642 112.992 -23.305 1.00 16.37 489 THR A CA 1
ATOM 3971 C C . THR A 1 490 ? 34.687 114.174 -23.071 1.00 16.88 489 THR A C 1
ATOM 3972 O O . THR A 1 490 ? 35.106 115.324 -22.883 1.00 16.20 489 THR A O 1
ATOM 3976 N N . GLU A 1 491 ? 33.397 113.864 -23.058 1.00 18.25 490 GLU A N 1
ATOM 3977 C CA A GLU A 1 491 ? 32.358 114.836 -22.716 0.50 18.88 490 GLU A CA 1
ATOM 3978 C CA B GLU A 1 491 ? 32.393 114.864 -22.736 0.50 18.58 490 GLU A CA 1
ATOM 3979 C C . GLU A 1 491 ? 32.610 115.418 -21.327 1.00 17.69 490 GLU A C 1
ATOM 3980 O O . GLU A 1 491 ? 32.455 116.604 -21.113 1.00 16.26 490 GLU A O 1
ATOM 3991 N N . HIS A 1 492 ? 33.006 114.563 -20.376 1.00 16.26 491 HIS A N 1
ATOM 3992 C CA . HIS A 1 492 ? 33.281 115.031 -19.009 1.00 15.13 491 HIS A CA 1
ATOM 3993 C C . HIS A 1 492 ? 34.425 116.073 -18.967 1.00 14.56 491 HIS A C 1
ATOM 3994 O O . HIS A 1 492 ? 34.277 117.107 -18.316 1.00 14.78 491 HIS A O 1
ATOM 4001 N N . PHE A 1 493 ? 35.520 115.839 -19.693 1.00 14.13 492 PHE A N 1
ATOM 4002 C CA . PHE A 1 493 ? 36.615 116.840 -19.830 1.00 14.49 492 PHE A CA 1
ATOM 4003 C C . PHE A 1 493 ? 36.063 118.161 -20.339 1.00 15.26 492 PHE A C 1
ATOM 4004 O O . PHE A 1 493 ? 36.357 119.235 -19.809 1.00 15.66 492 PHE A O 1
ATOM 4012 N N . LYS A 1 494 ? 35.268 118.063 -21.398 1.00 17.41 493 LYS A N 1
ATOM 4013 C CA . LYS A 1 494 ? 34.728 119.249 -22.050 1.00 18.46 493 LYS A CA 1
ATOM 4014 C C . LYS A 1 494 ? 33.779 120.027 -21.123 1.00 18.36 493 LYS A C 1
ATOM 4015 O O . LYS A 1 494 ? 33.767 121.268 -21.162 1.00 19.69 493 LYS A O 1
ATOM 4021 N N . GLU A 1 495 ? 33.023 119.338 -20.268 1.00 17.71 494 GLU A N 1
ATOM 4022 C CA . GLU A 1 495 ? 32.187 120.032 -19.267 1.00 19.39 494 GLU A CA 1
ATOM 4023 C C . GLU A 1 495 ? 33.030 120.901 -18.321 1.00 18.23 494 GLU A C 1
ATOM 4024 O O . GLU A 1 495 ? 32.688 122.042 -18.061 1.00 18.76 494 GLU A O 1
ATOM 4030 N N . PHE A 1 496 ? 34.111 120.346 -17.778 1.00 16.08 495 PHE A N 1
ATOM 4031 C CA . PHE A 1 496 ? 35.034 121.153 -16.977 1.00 15.43 495 PHE A CA 1
ATOM 4032 C C . PHE A 1 496 ? 35.637 122.286 -17.809 1.00 16.17 495 PHE A C 1
ATOM 4033 O O . PHE A 1 496 ? 35.659 123.441 -17.369 1.00 16.99 495 PHE A O 1
ATOM 4041 N N . ASP A 1 497 ? 36.143 121.948 -18.993 1.00 17.09 496 ASP A N 1
ATOM 4042 C CA . ASP A 1 497 ? 36.949 122.880 -19.776 1.00 17.71 496 ASP A CA 1
ATOM 4043 C C . ASP A 1 497 ? 36.156 124.116 -20.192 1.00 18.75 496 ASP A C 1
ATOM 4044 O O . ASP A 1 497 ? 36.677 125.225 -20.122 1.00 19.20 496 ASP A O 1
ATOM 4049 N N . GLU A 1 498 ? 34.900 123.924 -20.592 1.00 19.85 497 GLU A N 1
ATOM 4050 C CA . GLU A 1 498 ? 34.062 125.047 -21.026 1.00 21.95 497 GLU A CA 1
ATOM 4051 C C . GLU A 1 498 ? 33.754 126.026 -19.879 1.00 21.42 497 GLU A C 1
ATOM 4052 O O . GLU A 1 498 ? 33.411 127.180 -20.142 1.00 19.57 497 GLU A O 1
ATOM 4058 N N . ASN A 1 499 ? 33.871 125.567 -18.622 1.00 20.03 498 ASN A N 1
ATOM 4059 C CA . ASN A 1 499 ? 33.684 126.414 -17.435 1.00 19.47 498 ASN A CA 1
ATOM 4060 C C . ASN A 1 499 ? 34.982 126.979 -16.847 1.00 19.18 498 ASN A C 1
ATOM 4061 O O . ASN A 1 499 ? 34.937 127.683 -15.846 1.00 19.52 498 ASN A O 1
ATOM 4066 N N . GLY A 1 500 ? 36.116 126.672 -17.466 1.00 17.17 499 GLY A N 1
ATOM 4067 C CA . GLY A 1 500 ? 37.425 127.118 -16.983 1.00 17.12 499 GLY A CA 1
ATOM 4068 C C . GLY A 1 500 ? 37.977 126.301 -15.811 1.00 17.39 499 GLY A C 1
ATOM 4069 O O . GLY A 1 500 ? 38.822 126.799 -15.058 1.00 18.74 499 GLY A O 1
ATOM 4070 N N . TRP A 1 501 ? 37.527 125.055 -15.659 1.00 16.16 500 TRP A N 1
ATOM 4071 C CA . TRP A 1 501 ? 37.841 124.255 -14.461 1.00 15.93 500 TRP A CA 1
ATOM 4072 C C . TRP A 1 501 ? 38.863 123.139 -14.679 1.00 15.71 500 TRP A C 1
ATOM 4073 O O . TRP A 1 501 ? 39.014 122.294 -13.797 1.00 14.58 500 TRP A O 1
ATOM 4084 N N . MET A 1 502 ? 39.530 123.145 -15.839 1.00 15.76 501 MET A N 1
ATOM 4085 C CA A MET A 1 502 ? 40.624 122.188 -16.146 0.50 15.61 501 MET A CA 1
ATOM 4086 C CA B MET A 1 502 ? 40.591 122.202 -16.172 0.50 15.54 501 MET A CA 1
ATOM 4087 C C . MET A 1 502 ? 41.941 122.933 -16.162 1.00 15.71 501 MET A C 1
ATOM 4088 O O . MET A 1 502 ? 42.076 123.988 -16.797 1.00 15.47 501 MET A O 1
ATOM 4097 N N . TYR A 1 503 ? 42.951 122.386 -15.477 1.00 14.79 502 TYR A N 1
ATOM 4098 C CA . TYR A 1 503 ? 44.286 122.955 -15.579 1.00 14.05 502 TYR A CA 1
ATOM 4099 C C . TYR A 1 503 ? 44.745 122.806 -17.046 1.00 14.92 502 TYR A C 1
ATOM 4100 O O . TYR A 1 503 ? 44.576 121.745 -17.642 1.00 14.91 502 TYR A O 1
ATOM 4109 N N . GLN A 1 504 ? 45.301 123.872 -17.629 1.00 16.12 503 GLN A N 1
ATOM 4110 C CA . GLN A 1 504 ? 45.621 123.896 -19.073 1.00 16.66 503 GLN A CA 1
ATOM 4111 C C . GLN A 1 504 ? 47.019 123.505 -19.480 1.00 16.38 503 GLN A C 1
ATOM 4112 O O . GLN A 1 504 ? 47.244 123.150 -20.645 1.00 15.56 503 GLN A O 1
ATOM 4118 N N . GLN A 1 505 ? 47.981 123.579 -18.569 1.00 15.74 504 GLN A N 1
ATOM 4119 C CA . GLN A 1 505 ? 49.370 123.362 -18.958 1.00 16.30 504 GLN A CA 1
ATOM 4120 C C . GLN A 1 505 ? 49.606 121.995 -19.638 1.00 15.47 504 GLN A C 1
ATOM 4121 O O . GLN A 1 505 ? 50.296 121.913 -20.670 1.00 15.10 504 GLN A O 1
ATOM 4127 N N . SER A 1 506 ? 49.044 120.926 -19.076 1.00 14.69 505 SER A N 1
ATOM 4128 C CA . SER A 1 506 ? 49.213 119.600 -19.678 1.00 14.63 505 SER A CA 1
ATOM 4129 C C . SER A 1 506 ? 48.606 119.502 -21.091 1.00 15.43 505 SER A C 1
ATOM 4130 O O . SER A 1 506 ? 49.072 118.722 -21.923 1.00 16.05 505 SER A O 1
ATOM 4133 N N . VAL A 1 507 ? 47.560 120.287 -21.325 1.00 16.17 506 VAL A N 1
ATOM 4134 C CA . VAL A 1 507 ? 46.879 120.333 -22.618 1.00 17.46 506 VAL A CA 1
ATOM 4135 C C . VAL A 1 507 ? 47.715 121.171 -23.603 1.00 19.10 506 VAL A C 1
ATOM 4136 O O . VAL A 1 507 ? 48.043 120.709 -24.710 1.00 18.33 506 VAL A O 1
ATOM 4140 N N . LYS A 1 508 ? 48.090 122.374 -23.180 1.00 19.79 507 LYS A N 1
ATOM 4141 C CA . LYS A 1 508 ? 48.917 123.283 -23.990 1.00 22.24 507 LYS A CA 1
ATOM 4142 C C . LYS A 1 508 ? 50.233 122.640 -24.445 1.00 21.59 507 LYS A C 1
ATOM 4143 O O . LYS A 1 508 ? 50.674 122.853 -25.582 1.00 21.72 507 LYS A O 1
ATOM 4149 N N . ASP A 1 509 ? 50.858 121.865 -23.556 1.00 19.44 508 ASP A N 1
ATOM 4150 C CA . ASP A 1 509 ? 52.129 121.195 -23.845 1.00 19.14 508 ASP A CA 1
ATOM 4151 C C . ASP A 1 509 ? 52.005 119.837 -24.550 1.00 18.49 508 ASP A C 1
ATOM 4152 O O . ASP A 1 509 ? 53.032 119.170 -24.776 1.00 18.39 508 ASP A O 1
ATOM 4157 N N . SER A 1 510 ? 50.776 119.425 -24.872 1.00 17.95 509 SER A N 1
ATOM 4158 C CA . SER A 1 510 ? 50.495 118.205 -25.639 1.00 18.74 509 SER A CA 1
ATOM 4159 C C . SER A 1 510 ? 51.047 116.944 -24.960 1.00 17.97 509 SER A C 1
ATOM 4160 O O . SER A 1 510 ? 51.553 116.024 -25.611 1.00 17.71 509 SER A O 1
ATOM 4163 N N . LEU A 1 511 ? 50.963 116.895 -23.637 1.00 16.72 510 LEU A N 1
ATOM 4164 C CA . LEU A 1 511 ? 51.477 115.732 -22.916 1.00 15.76 510 LEU A CA 1
ATOM 4165 C C . LEU A 1 511 ? 50.631 114.515 -23.262 1.00 16.41 510 LEU A C 1
ATOM 4166 O O . LEU A 1 511 ? 49.407 114.614 -23.373 1.00 16.59 510 LEU A O 1
ATOM 4171 N N . LYS A 1 512 ? 51.295 113.381 -23.456 1.00 16.93 511 LYS A N 1
ATOM 4172 C CA . LYS A 1 512 ? 50.632 112.096 -23.659 1.00 17.92 511 LYS A CA 1
ATOM 4173 C C . LYS A 1 512 ? 50.944 111.201 -22.477 1.00 16.61 511 LYS A C 1
ATOM 4174 O O . LYS A 1 512 ? 52.083 111.169 -22.004 1.00 17.32 511 LYS A O 1
ATOM 4180 N N . ASP A 1 513 ? 49.947 110.452 -22.028 1.00 15.73 512 ASP A N 1
ATOM 4181 C CA . ASP A 1 513 ? 50.152 109.468 -20.949 1.00 15.39 512 ASP A CA 1
ATOM 4182 C C . ASP A 1 513 ? 50.769 108.162 -21.489 1.00 15.70 512 ASP A C 1
ATOM 4183 O O . ASP A 1 513 ? 51.220 108.108 -22.639 1.00 16.28 512 ASP A O 1
ATOM 4188 N N . TRP A 1 514 ? 50.786 107.129 -20.652 1.00 15.09 513 TRP A N 1
ATOM 4189 C CA . TRP A 1 514 ? 51.527 105.887 -20.884 1.00 15.58 513 TRP A CA 1
ATOM 4190 C C . TRP A 1 514 ? 50.658 104.777 -21.497 1.00 16.02 513 TRP A C 1
ATOM 4191 O O . TRP A 1 514 ? 51.144 103.668 -21.739 1.00 17.43 513 TRP A O 1
ATOM 4202 N N . VAL A 1 515 ? 49.369 105.044 -21.703 1.00 15.63 514 VAL A N 1
ATOM 4203 C CA . VAL A 1 515 ? 48.414 103.999 -22.067 1.00 15.71 514 VAL A CA 1
ATOM 4204 C C . VAL A 1 515 ? 48.351 103.847 -23.589 1.00 16.77 514 VAL A C 1
ATOM 4205 O O . VAL A 1 515 ? 48.039 104.802 -24.305 1.00 15.59 514 VAL A O 1
ATOM 4209 N N . GLY A 1 516 ? 48.622 102.638 -24.074 1.00 17.71 515 GLY A N 1
ATOM 4210 C CA . GLY A 1 516 ? 48.515 102.362 -25.514 1.00 19.07 515 GLY A CA 1
ATOM 4211 C C . GLY A 1 516 ? 49.411 103.307 -26.299 1.00 19.12 515 GLY A C 1
ATOM 4212 O O . GLY A 1 516 ? 50.581 103.421 -25.970 1.00 20.33 515 GLY A O 1
ATOM 4213 N N . PRO A 1 517 ? 48.860 104.028 -27.298 1.00 20.58 516 PRO A N 1
ATOM 4214 C CA . PRO A 1 517 ? 49.684 104.963 -28.076 1.00 20.86 516 PRO A CA 1
ATOM 4215 C C . PRO A 1 517 ? 49.987 106.291 -27.357 1.00 20.69 516 PRO A C 1
ATOM 4216 O O . PRO A 1 517 ? 50.797 107.071 -27.836 1.00 19.99 516 PRO A O 1
ATOM 4220 N N . GLY A 1 518 ? 49.334 106.540 -26.223 1.00 19.77 517 GLY A N 1
ATOM 4221 C CA . GLY A 1 518 ? 49.536 107.777 -25.462 1.00 18.64 517 GLY A CA 1
ATOM 4222 C C . GLY A 1 518 ? 48.397 108.715 -25.789 1.00 17.96 517 GLY A C 1
ATOM 4223 O O . GLY A 1 518 ? 48.101 108.959 -26.983 1.00 18.81 517 GLY A O 1
ATOM 4224 N N . TYR A 1 519 ? 47.733 109.214 -24.747 1.00 16.14 518 TYR A N 1
ATOM 4225 C CA . TYR A 1 519 ? 46.549 110.048 -24.908 1.00 16.12 518 TYR A CA 1
ATOM 4226 C C . TYR A 1 519 ? 46.724 111.394 -24.216 1.00 15.54 518 TYR A C 1
ATOM 4227 O O . TYR A 1 519 ? 47.368 111.491 -23.162 1.00 14.41 518 TYR A O 1
ATOM 4236 N N . HIS A 1 520 ? 46.134 112.424 -24.815 1.00 15.25 519 HIS A N 1
ATOM 4237 C CA . HIS A 1 520 ? 46.140 113.775 -24.251 1.00 16.24 519 HIS A CA 1
ATOM 4238 C C . HIS A 1 520 ? 45.128 113.850 -23.121 1.00 14.77 519 HIS A C 1
ATOM 4239 O O . HIS A 1 520 ? 44.069 113.215 -23.190 1.00 13.69 519 HIS A O 1
ATOM 4246 N N . TYR A 1 521 ? 45.433 114.655 -22.102 1.00 13.97 520 TYR A N 1
ATOM 4247 C CA . TYR A 1 521 ? 44.648 114.657 -20.874 1.00 13.35 520 TYR A CA 1
ATOM 4248 C C . TYR A 1 521 ? 44.829 115.939 -20.057 1.00 12.89 520 TYR A C 1
ATOM 4249 O O . TYR A 1 521 ? 45.776 116.704 -20.274 1.00 12.73 520 TYR A O 1
ATOM 4258 N N . GLY A 1 522 ? 43.930 116.134 -19.090 1.00 12.84 521 GLY A N 1
ATOM 4259 C CA . GLY A 1 522 ? 44.131 117.137 -18.039 1.00 12.91 521 GLY A CA 1
ATOM 4260 C C . GLY A 1 522 ? 43.547 116.712 -16.709 1.00 12.22 521 GLY A C 1
ATOM 4261 O O . GLY A 1 522 ? 42.797 115.726 -16.629 1.00 12.34 521 GLY A O 1
ATOM 4262 N N . PHE A 1 523 ? 43.877 117.480 -15.669 1.00 12.28 522 PHE A N 1
ATOM 4263 C CA . PHE A 1 523 ? 43.320 117.308 -14.310 1.00 12.08 522 PHE A CA 1
ATOM 4264 C C . PHE A 1 523 ? 42.427 118.502 -13.933 1.00 12.24 522 PHE A C 1
ATOM 4265 O O . PHE A 1 523 ? 42.767 119.647 -14.245 1.00 12.71 522 PHE A O 1
ATOM 4273 N N . TYR A 1 524 ? 41.316 118.232 -13.245 1.00 12.02 523 TYR A N 1
ATOM 4274 C CA . TYR A 1 524 ? 40.366 119.297 -12.845 1.00 11.63 523 TYR A CA 1
ATOM 4275 C C . TYR A 1 524 ? 40.850 120.098 -11.618 1.00 11.72 523 TYR A C 1
ATOM 4276 O O . TYR A 1 524 ? 41.637 119.607 -10.791 1.00 11.85 523 TYR A O 1
ATOM 4285 N N . ASP A 1 525 ? 40.360 121.325 -11.493 1.00 11.44 524 ASP A N 1
ATOM 4286 C CA . ASP A 1 525 ? 40.724 122.201 -10.371 1.00 11.45 524 ASP A CA 1
ATOM 4287 C C . ASP A 1 525 ? 39.819 121.938 -9.163 1.00 11.17 524 ASP A C 1
ATOM 4288 O O . ASP A 1 525 ? 38.735 122.529 -9.009 1.00 10.57 524 ASP A O 1
ATOM 4293 N N . ALA A 1 526 ? 40.318 121.104 -8.251 1.00 11.08 525 ALA A N 1
ATOM 4294 C CA . ALA A 1 526 ? 39.592 120.762 -7.027 1.00 11.23 525 ALA A CA 1
ATOM 4295 C C . ALA A 1 526 ? 39.350 121.949 -6.083 1.00 11.24 525 ALA A C 1
ATOM 4296 O O . ALA A 1 526 ? 38.486 121.866 -5.232 1.00 11.21 525 ALA A O 1
ATOM 4298 N N . TYR A 1 527 ? 40.111 123.036 -6.213 1.00 11.63 526 TYR A N 1
ATOM 4299 C CA . TYR A 1 527 ? 39.904 124.237 -5.380 1.00 11.46 526 TYR A CA 1
ATOM 4300 C C . TYR A 1 527 ? 38.653 125.048 -5.769 1.00 12.49 526 TYR A C 1
ATOM 4301 O O . TYR A 1 527 ? 38.220 125.907 -4.997 1.00 12.80 526 TYR A O 1
ATOM 4310 N N . ASP A 1 528 ? 38.089 124.797 -6.958 1.00 12.26 527 ASP A N 1
ATOM 4311 C CA . ASP A 1 528 ? 36.846 125.483 -7.363 1.00 12.46 527 ASP A CA 1
ATOM 4312 C C . ASP A 1 528 ? 35.622 124.734 -6.839 1.00 12.22 527 ASP A C 1
ATOM 4313 O O . ASP A 1 528 ? 35.468 123.558 -7.121 1.00 11.93 527 ASP A O 1
ATOM 4318 N N . PRO A 1 529 ? 34.749 125.404 -6.070 1.00 12.47 528 PRO A N 1
ATOM 4319 C CA . PRO A 1 529 ? 33.610 124.668 -5.462 1.00 12.59 528 PRO A CA 1
ATOM 4320 C C . PRO A 1 529 ? 32.587 124.119 -6.458 1.00 13.14 528 PRO A C 1
ATOM 4321 O O . PRO A 1 529 ? 31.976 123.072 -6.218 1.00 12.22 528 PRO A O 1
ATOM 4325 N N . ASP A 1 530 ? 32.406 124.811 -7.587 1.00 13.49 529 ASP A N 1
ATOM 4326 C CA . ASP A 1 530 ? 31.521 124.287 -8.634 1.00 14.32 529 ASP A CA 1
ATOM 4327 C C . ASP A 1 530 ? 32.153 123.137 -9.414 1.00 13.28 529 ASP A C 1
ATOM 4328 O O . ASP A 1 530 ? 31.460 122.204 -9.791 1.00 14.38 529 ASP A O 1
ATOM 4333 N N . ALA A 1 531 ? 33.466 123.171 -9.607 1.00 12.83 530 ALA A N 1
ATOM 4334 C CA . ALA A 1 531 ? 34.173 122.032 -10.207 1.00 12.58 530 ALA A CA 1
ATOM 4335 C C . ALA A 1 531 ? 34.048 120.790 -9.315 1.00 12.31 530 ALA A C 1
ATOM 4336 O O . ALA A 1 531 ? 33.842 119.695 -9.819 1.00 11.30 530 ALA A O 1
ATOM 4338 N N . ARG A 1 532 ? 34.153 120.964 -7.992 1.00 12.03 531 ARG A N 1
ATOM 4339 C CA . ARG A 1 532 ? 33.934 119.833 -7.058 1.00 12.05 531 ARG A CA 1
ATOM 4340 C C . ARG A 1 532 ? 32.547 119.215 -7.207 1.00 12.10 531 ARG A C 1
ATOM 4341 O O . ARG A 1 532 ? 32.399 117.989 -7.193 1.00 12.69 531 ARG A O 1
ATOM 4349 N N . LYS A 1 533 ? 31.525 120.062 -7.325 1.00 12.05 532 LYS A N 1
ATOM 4350 C CA . LYS A 1 533 ? 30.181 119.557 -7.504 1.00 12.95 532 LYS A CA 1
ATOM 4351 C C . LYS A 1 533 ? 30.022 118.768 -8.792 1.00 12.49 532 LYS A C 1
ATOM 4352 O O . LYS A 1 533 ? 29.352 117.748 -8.788 1.00 13.07 532 LYS A O 1
ATOM 4358 N N . LEU A 1 534 ? 30.621 119.256 -9.880 1.00 12.52 533 LEU A N 1
ATOM 4359 C CA . LEU A 1 534 ? 30.553 118.576 -11.168 1.00 12.43 533 LEU A CA 1
ATOM 4360 C C . LEU A 1 534 ? 31.301 117.246 -11.126 1.00 12.07 533 LEU A C 1
ATOM 4361 O O . LEU A 1 534 ? 30.825 116.255 -11.670 1.00 11.77 533 LEU A O 1
ATOM 4366 N N . PHE A 1 535 ? 32.468 117.229 -10.465 1.00 11.40 534 PHE A N 1
ATOM 4367 C CA . PHE A 1 535 ? 33.275 116.010 -10.334 1.00 10.99 534 PHE A CA 1
ATOM 4368 C C . PHE A 1 535 ? 32.469 114.911 -9.617 1.00 11.15 534 PHE A C 1
ATOM 4369 O O . PHE A 1 535 ? 32.405 113.774 -10.102 1.00 10.75 534 PHE A O 1
ATOM 4377 N N . TRP A 1 536 ? 31.833 115.264 -8.494 1.00 11.30 535 TRP A N 1
ATOM 4378 C CA . TRP A 1 536 ? 30.927 114.334 -7.816 1.00 11.58 535 TRP A CA 1
ATOM 4379 C C . TRP A 1 536 ? 29.726 113.979 -8.702 1.00 12.61 535 TRP A C 1
ATOM 4380 O O . TRP A 1 536 ? 29.385 112.806 -8.830 1.00 13.24 535 TRP A O 1
ATOM 4391 N N . LYS A 1 537 ? 29.082 114.974 -9.318 1.00 13.20 536 LYS A N 1
ATOM 4392 C CA . LYS A 1 537 ? 27.907 114.671 -10.149 1.00 14.43 536 LYS A CA 1
ATOM 4393 C C . LYS A 1 537 ? 28.187 113.607 -11.248 1.00 13.71 536 LYS A C 1
ATOM 4394 O O . LYS A 1 537 ? 27.360 112.704 -11.482 1.00 13.41 536 LYS A O 1
ATOM 4400 N N . GLN A 1 538 ? 29.354 113.675 -11.880 1.00 13.87 537 GLN A N 1
ATOM 4401 C CA . GLN A 1 538 ? 29.717 112.676 -12.893 1.00 13.78 537 GLN A CA 1
ATOM 4402 C C . GLN A 1 538 ? 29.840 111.269 -12.275 1.00 13.96 537 GLN A C 1
ATOM 4403 O O . GLN A 1 538 ? 29.356 110.279 -12.854 1.00 13.47 537 GLN A O 1
ATOM 4409 N N . MET A 1 539 ? 30.454 111.176 -11.089 1.00 13.18 538 MET A N 1
ATOM 4410 C CA . MET A 1 539 ? 30.512 109.897 -10.364 1.00 13.47 538 MET A CA 1
ATOM 4411 C C . MET A 1 539 ? 29.127 109.404 -9.956 1.00 13.51 538 MET A C 1
ATOM 4412 O O . MET A 1 539 ? 28.831 108.205 -10.062 1.00 14.39 538 MET A O 1
ATOM 4417 N N . TYR A 1 540 ? 28.275 110.336 -9.527 1.00 13.37 539 TYR A N 1
ATOM 4418 C CA . TYR A 1 540 ? 26.914 110.035 -9.138 1.00 14.84 539 TYR A CA 1
ATOM 4419 C C . TYR A 1 540 ? 26.068 109.477 -10.298 1.00 14.53 539 TYR A C 1
ATOM 4420 O O . TYR A 1 540 ? 25.268 108.568 -10.085 1.00 14.76 539 TYR A O 1
ATOM 4429 N N . GLU A 1 541 ? 26.267 110.013 -11.497 1.00 15.00 540 GLU A N 1
ATOM 4430 C CA A GLU A 1 541 ? 25.470 109.585 -12.647 0.67 16.07 540 GLU A CA 1
ATOM 4431 C CA B GLU A 1 541 ? 25.496 109.604 -12.683 0.33 15.31 540 GLU A CA 1
ATOM 4432 C C . GLU A 1 541 ? 25.960 108.260 -13.226 1.00 15.60 540 GLU A C 1
ATOM 4433 O O . GLU A 1 541 ? 25.152 107.469 -13.715 1.00 15.89 540 GLU A O 1
ATOM 4444 N N . HIS A 1 542 ? 27.264 107.984 -13.136 1.00 14.88 541 HIS A N 1
ATOM 4445 C CA . HIS A 1 542 ? 27.863 106.809 -13.785 1.00 15.06 541 HIS A CA 1
ATOM 4446 C C . HIS A 1 542 ? 28.179 105.637 -12.866 1.00 14.73 541 HIS A C 1
ATOM 4447 O O . HIS A 1 542 ? 28.019 104.489 -13.262 1.00 14.68 541 HIS A O 1
ATOM 4454 N N . TYR A 1 543 ? 28.644 105.902 -11.643 1.00 13.65 542 TYR A N 1
ATOM 4455 C CA . TYR A 1 543 ? 29.081 104.815 -10.744 1.00 13.02 542 TYR A CA 1
ATOM 4456 C C . TYR A 1 543 ? 28.119 104.505 -9.602 1.00 13.42 542 TYR A C 1
ATOM 4457 O O . TYR A 1 543 ? 27.878 103.336 -9.284 1.00 12.42 542 TYR A O 1
ATOM 4466 N N . TYR A 1 544 ? 27.562 105.545 -8.981 1.00 13.95 543 TYR A N 1
ATOM 4467 C CA . TYR A 1 544 ? 26.702 105.388 -7.805 1.00 14.74 543 TYR A CA 1
ATOM 4468 C C . TYR A 1 544 ? 25.502 104.465 -8.026 1.00 15.17 543 TYR A C 1
ATOM 4469 O O . TYR A 1 544 ? 25.214 103.640 -7.153 1.00 14.65 543 TYR A O 1
ATOM 4478 N N . PRO A 1 545 ? 24.804 104.567 -9.192 1.00 15.18 544 PRO A N 1
ATOM 4479 C CA . PRO A 1 545 ? 23.667 103.642 -9.415 1.00 15.44 544 PRO A CA 1
ATOM 4480 C C . PRO A 1 545 ? 24.040 102.152 -9.470 1.00 14.90 544 PRO A C 1
ATOM 4481 O O . PRO A 1 545 ? 23.170 101.307 -9.280 1.00 14.75 544 PRO A O 1
ATOM 4485 N N . LEU A 1 546 ? 25.319 101.840 -9.720 1.00 14.24 545 LEU A N 1
ATOM 4486 C CA . LEU A 1 546 ? 25.784 100.449 -9.716 1.00 14.49 545 LEU A CA 1
ATOM 4487 C C . LEU A 1 546 ? 25.830 99.858 -8.298 1.00 13.89 545 LEU A C 1
ATOM 4488 O O . LEU A 1 546 ? 25.889 98.641 -8.144 1.00 14.11 545 LEU A O 1
ATOM 4493 N N . GLY A 1 547 ? 25.793 100.707 -7.266 1.00 12.84 546 GLY A N 1
ATOM 4494 C CA . GLY A 1 547 ? 25.859 100.264 -5.887 1.00 13.01 546 GLY A CA 1
ATOM 4495 C C . GLY A 1 547 ? 27.262 100.203 -5.296 1.00 12.27 546 GLY A C 1
ATOM 4496 O O . GLY A 1 547 ? 27.458 99.609 -4.241 1.00 12.61 546 GLY A O 1
ATOM 4497 N N . ILE A 1 548 ? 28.212 100.866 -5.942 1.00 12.00 547 ILE A N 1
ATOM 4498 C CA . ILE A 1 548 ? 29.592 100.918 -5.458 1.00 12.68 547 ILE A CA 1
ATOM 4499 C C . ILE A 1 548 ? 29.635 101.571 -4.065 1.00 11.79 547 ILE A C 1
ATOM 4500 O O . ILE A 1 5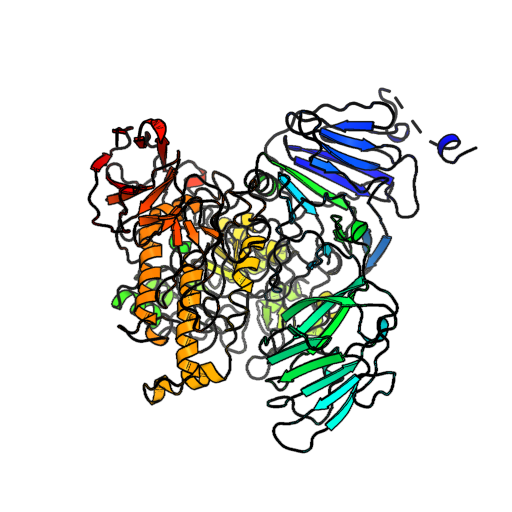48 ? 28.934 102.556 -3.817 1.00 11.89 547 ILE A O 1
ATOM 4505 N N . ASP A 1 549 ? 30.382 100.961 -3.131 1.00 10.45 548 ASP A N 1
ATOM 4506 C CA . ASP A 1 549 ? 30.363 101.301 -1.709 1.00 10.23 548 ASP A CA 1
ATOM 4507 C C . ASP A 1 549 ? 31.428 102.296 -1.278 1.00 9.84 548 ASP A C 1
ATOM 4508 O O . ASP A 1 549 ? 31.267 102.976 -0.263 1.00 10.07 548 ASP A O 1
ATOM 4513 N N . ALA A 1 550 ? 32.522 102.365 -2.028 1.00 9.08 549 ALA A N 1
ATOM 4514 C CA . ALA A 1 550 ? 33.729 103.061 -1.579 1.00 8.97 549 ALA A CA 1
ATOM 4515 C C . ALA A 1 550 ? 34.491 103.602 -2.778 1.00 8.91 549 ALA A C 1
ATOM 4516 O O . ALA A 1 550 ? 34.420 103.051 -3.893 1.00 9.21 549 ALA A O 1
ATOM 4518 N N . TRP A 1 551 ? 35.227 104.681 -2.546 1.00 8.84 550 TRP A N 1
ATOM 4519 C CA . TRP A 1 551 ? 35.867 105.453 -3.598 1.00 8.98 550 TRP A CA 1
ATOM 4520 C C . TRP A 1 551 ? 37.379 105.544 -3.417 1.00 9.32 550 TRP A C 1
ATOM 4521 O O . TRP A 1 551 ? 37.853 106.010 -2.381 1.00 8.89 550 TRP A O 1
ATOM 4532 N N . TRP A 1 552 ? 38.122 105.088 -4.421 1.00 9.29 551 TRP A N 1
ATOM 4533 C CA . TRP A 1 552 ? 39.582 105.065 -4.363 1.00 9.85 551 TRP A CA 1
ATOM 4534 C C . TRP A 1 552 ? 40.087 106.266 -5.174 1.00 9.98 551 TRP A C 1
ATOM 4535 O O . TRP A 1 552 ? 40.208 106.187 -6.402 1.00 9.79 551 TRP A O 1
ATOM 4546 N N . MET A 1 553 ? 40.377 107.368 -4.480 1.00 10.12 552 MET A N 1
ATOM 4547 C CA . MET A 1 553 ? 40.615 108.671 -5.134 1.00 10.77 552 MET A CA 1
ATOM 4548 C C . MET A 1 553 ? 42.109 108.823 -5.345 1.00 11.09 552 MET A C 1
ATOM 4549 O O . MET A 1 553 ? 42.852 109.381 -4.500 1.00 10.84 552 MET A O 1
ATOM 4554 N N . ASP A 1 554 ? 42.562 108.278 -6.463 1.00 10.93 553 ASP A N 1
ATOM 4555 C CA . ASP A 1 554 ? 43.987 108.146 -6.741 1.00 11.11 553 ASP A CA 1
ATOM 4556 C C . ASP A 1 554 ? 44.518 109.488 -7.257 1.00 11.01 553 ASP A C 1
ATOM 4557 O O . ASP A 1 554 ? 43.762 110.379 -7.627 1.00 10.86 553 ASP A O 1
ATOM 4562 N N . ALA A 1 555 ? 45.835 109.637 -7.224 1.00 10.49 554 ALA A N 1
ATOM 4563 C CA . ALA A 1 555 ? 46.546 110.714 -7.897 1.00 10.74 554 ALA A CA 1
ATOM 4564 C C . ALA A 1 555 ? 46.160 112.121 -7.455 1.00 10.73 554 ALA A C 1
ATOM 4565 O O . ALA A 1 555 ? 46.239 113.079 -8.245 1.00 10.21 554 ALA A O 1
ATOM 4567 N N . SER A 1 556 ? 45.827 112.252 -6.174 1.00 10.69 555 SER A N 1
ATOM 4568 C CA . SER A 1 556 ? 45.285 113.491 -5.615 1.00 10.81 555 SER A CA 1
ATOM 4569 C C . SER A 1 556 ? 46.361 114.465 -5.119 1.00 10.96 555 SER A C 1
ATOM 4570 O O . SER A 1 556 ? 46.053 115.383 -4.344 1.00 10.75 555 SER A O 1
ATOM 4573 N N . GLU A 1 557 ? 47.607 114.307 -5.592 1.00 10.70 556 GLU A N 1
ATOM 4574 C CA . GLU A 1 557 ? 48.698 115.247 -5.262 1.00 10.71 556 GLU A CA 1
ATOM 4575 C C . GLU A 1 557 ? 48.532 116.723 -5.728 1.00 10.83 556 GLU A C 1
ATOM 4576 O O . GLU A 1 557 ? 48.978 117.593 -4.970 1.00 10.37 556 GLU A O 1
ATOM 4582 N N . PRO A 1 558 ? 47.991 117.058 -6.914 1.00 10.85 557 PRO A N 1
ATOM 4583 C CA . PRO A 1 558 ? 47.594 116.174 -8.022 1.00 10.93 557 PRO A CA 1
ATOM 4584 C C . PRO A 1 558 ? 48.792 115.747 -8.865 1.00 11.50 557 PRO A C 1
ATOM 4585 O O . PRO A 1 558 ? 49.664 116.566 -9.167 1.00 11.68 557 PRO A O 1
ATOM 4589 N N . ASN A 1 559 ? 48.810 114.488 -9.281 1.00 11.85 558 ASN A N 1
ATOM 4590 C CA . ASN A 1 559 ? 49.930 113.935 -10.050 1.00 12.07 558 ASN A CA 1
ATOM 4591 C C . ASN A 1 559 ? 49.705 114.120 -11.555 1.00 12.31 558 ASN A C 1
ATOM 4592 O O . ASN A 1 559 ? 49.386 113.181 -12.279 1.00 12.35 558 ASN A O 1
ATOM 4597 N N . VAL A 1 560 ? 49.879 115.347 -12.014 1.00 12.32 559 VAL A N 1
ATOM 4598 C CA . VAL A 1 560 ? 49.594 115.678 -13.410 1.00 12.25 559 VAL A CA 1
ATOM 4599 C C . VAL A 1 560 ? 50.629 115.036 -14.352 1.00 12.57 559 VAL A C 1
ATOM 4600 O O . VAL A 1 560 ? 50.244 114.498 -15.375 1.00 12.38 559 VAL A O 1
ATOM 4604 N N . ARG A 1 561 ? 51.919 115.085 -13.996 1.00 12.36 560 ARG A N 1
ATOM 4605 C CA A ARG A 1 561 ? 52.996 114.478 -14.787 0.50 13.08 560 ARG A CA 1
ATOM 4606 C CA B ARG A 1 561 ? 52.982 114.443 -14.780 0.50 12.89 560 ARG A CA 1
ATOM 4607 C C . ARG A 1 561 ? 54.120 113.992 -13.862 1.00 12.99 560 ARG A C 1
ATOM 4608 O O . ARG A 1 561 ? 54.695 114.788 -13.109 1.00 13.66 560 ARG A O 1
ATOM 4623 N N . ASP A 1 562 ? 54.448 112.702 -13.934 1.00 13.03 561 ASP A N 1
ATOM 4624 C CA . ASP A 1 562 ? 55.562 112.120 -13.143 1.00 13.72 561 ASP A CA 1
ATOM 4625 C C . ASP A 1 562 ? 56.931 112.759 -13.431 1.00 13.71 561 ASP A C 1
ATOM 4626 O O . ASP A 1 562 ? 57.226 113.162 -14.570 1.00 13.13 561 ASP A O 1
ATOM 4631 N N . CYS A 1 563 ? 57.749 112.821 -12.379 1.00 13.52 562 CYS A N 1
ATOM 4632 C CA . CYS A 1 563 ? 59.189 113.076 -12.474 1.00 14.34 562 CYS A CA 1
ATOM 4633 C C . CYS A 1 563 ? 59.527 114.451 -13.039 1.00 14.32 562 CYS A C 1
ATOM 4634 O O . CYS A 1 563 ? 60.553 114.627 -13.694 1.00 13.79 562 CYS A O 1
ATOM 4637 N N . THR A 1 564 ? 58.665 115.426 -12.756 1.00 14.52 563 THR A N 1
ATOM 4638 C CA . THR A 1 564 ? 58.865 116.808 -13.199 1.00 15.40 563 THR A CA 1
ATOM 4639 C C . THR A 1 564 ? 59.423 117.639 -12.042 1.00 16.09 563 THR A C 1
ATOM 4640 O O . THR A 1 564 ? 59.150 117.329 -10.863 1.00 16.09 563 THR A O 1
ATOM 4644 N N . ASP A 1 565 ? 60.193 118.690 -12.355 1.00 16.57 564 ASP A N 1
ATOM 4645 C CA . ASP A 1 565 ? 60.756 119.541 -11.303 1.00 17.04 564 ASP A CA 1
ATOM 4646 C C . ASP A 1 565 ? 59.712 120.432 -10.633 1.00 17.25 564 ASP A C 1
ATOM 4647 O O . ASP A 1 565 ? 58.563 120.537 -11.087 1.00 16.11 564 ASP A O 1
ATOM 4652 N N . LEU A 1 566 ? 60.105 121.048 -9.525 1.00 17.59 565 LEU A N 1
ATOM 4653 C CA . LEU A 1 566 ? 59.178 121.855 -8.717 1.00 17.67 565 LEU A CA 1
ATOM 4654 C C . LEU A 1 566 ? 58.497 122.954 -9.528 1.00 17.78 565 LEU A C 1
ATOM 4655 O O . LEU A 1 566 ? 57.281 123.117 -9.456 1.00 16.29 565 LEU A O 1
ATOM 4660 N N . GLU A 1 567 ? 59.294 123.677 -10.318 1.00 17.93 566 GLU A N 1
ATOM 4661 C CA . GLU A 1 567 ? 58.789 124.758 -11.153 1.00 18.84 566 GLU A CA 1
ATOM 4662 C C . GLU A 1 567 ? 57.687 124.272 -12.096 1.00 17.43 566 GLU A C 1
ATOM 4663 O O . GLU A 1 567 ? 56.609 124.872 -12.167 1.00 17.27 566 GLU A O 1
ATOM 4669 N N . TYR A 1 568 ? 57.941 123.171 -12.803 1.00 15.58 567 TYR A N 1
ATOM 4670 C CA . TYR A 1 568 ? 56.968 122.662 -13.768 1.00 15.09 567 TYR A CA 1
ATOM 4671 C C . TYR A 1 568 ? 55.763 122.029 -13.048 1.00 14.27 567 TYR A C 1
ATOM 4672 O O . TYR A 1 568 ? 54.628 122.131 -13.535 1.00 13.35 567 TYR A O 1
ATOM 4681 N N . ARG A 1 569 ? 55.973 121.397 -11.888 1.00 13.41 568 ARG A N 1
ATOM 4682 C CA . ARG A 1 569 ? 54.811 120.868 -11.130 1.00 13.82 568 ARG A CA 1
ATOM 4683 C C . ARG A 1 569 ? 53.862 122.014 -10.773 1.00 13.33 568 ARG A C 1
ATOM 4684 O O . ARG A 1 569 ? 52.645 121.879 -10.938 1.00 12.89 568 ARG A O 1
ATOM 4692 N N . LYS A 1 570 ? 54.415 123.158 -10.361 1.00 12.71 569 LYS A N 1
ATOM 4693 C CA . LYS A 1 570 ? 53.595 124.353 -10.084 1.00 13.04 569 LYS A CA 1
ATOM 4694 C C . LYS A 1 570 ? 52.845 124.831 -11.331 1.00 13.37 569 LYS A C 1
ATOM 4695 O O . LYS A 1 570 ? 51.644 125.129 -11.281 1.00 13.27 569 LYS A O 1
ATOM 4701 N N . ALA A 1 571 ? 53.535 124.874 -12.470 1.00 13.86 570 ALA A N 1
ATOM 4702 C CA . ALA A 1 571 ? 52.874 125.257 -13.729 1.00 13.46 570 ALA A CA 1
ATOM 4703 C C . ALA A 1 571 ? 51.729 124.293 -14.068 1.00 13.90 570 ALA A C 1
ATOM 4704 O O . ALA A 1 571 ? 50.669 124.721 -14.549 1.00 13.71 570 ALA A O 1
ATOM 4706 N N . LEU A 1 572 ? 51.929 122.994 -13.806 1.00 13.19 571 LEU A N 1
ATOM 4707 C CA . LEU A 1 572 ? 50.930 121.989 -14.126 1.00 13.48 571 LEU A CA 1
ATOM 4708 C C . LEU A 1 572 ? 49.660 122.017 -13.272 1.00 13.48 571 LEU A C 1
ATOM 4709 O O . LEU A 1 572 ? 48.629 121.506 -13.726 1.00 13.95 571 LEU A O 1
ATOM 4714 N N . CYS A 1 573 ? 49.721 122.575 -12.057 1.00 13.26 572 CYS A N 1
ATOM 4715 C CA . CYS A 1 573 ? 48.576 122.496 -11.139 1.00 13.46 572 CYS A CA 1
ATOM 4716 C C . CYS A 1 573 ? 48.022 123.857 -10.713 1.00 13.29 572 CYS A C 1
ATOM 4717 O O . CYS A 1 573 ? 47.409 123.997 -9.645 1.00 12.07 572 CYS A O 1
ATOM 4720 N N . GLY A 1 574 ? 48.192 124.854 -11.585 1.00 13.58 573 GLY A N 1
ATOM 4721 C CA . GLY A 1 574 ? 47.515 126.131 -11.410 1.00 14.03 573 GLY A CA 1
ATOM 4722 C C . GLY A 1 574 ? 47.373 126.903 -12.719 1.00 14.63 573 GLY A C 1
ATOM 4723 O O . GLY A 1 574 ? 47.802 126.424 -13.771 1.00 14.49 573 GLY A O 1
ATOM 4724 N N . PRO A 1 575 ? 46.772 128.092 -12.687 1.00 14.71 574 PRO A N 1
ATOM 4725 C CA . PRO A 1 575 ? 46.220 128.720 -11.478 1.00 14.59 574 PRO A CA 1
ATOM 4726 C C . PRO A 1 575 ? 45.013 127.993 -10.892 1.00 13.81 574 PRO A C 1
ATOM 4727 O O . PRO A 1 575 ? 44.332 127.250 -11.601 1.00 14.08 574 PRO A O 1
ATOM 4731 N N . THR A 1 576 ? 44.768 128.191 -9.593 1.00 12.70 575 THR A N 1
ATOM 4732 C CA . THR A 1 576 ? 43.608 127.608 -8.933 1.00 12.53 575 THR A CA 1
ATOM 4733 C C . THR A 1 576 ? 42.566 128.693 -8.730 1.00 12.83 575 THR A C 1
ATOM 4734 O O . THR A 1 576 ? 42.848 129.887 -8.883 1.00 13.47 575 THR A O 1
ATOM 4738 N N . ALA A 1 577 ? 41.367 128.273 -8.350 1.00 13.13 576 ALA A N 1
ATOM 4739 C CA . ALA A 1 577 ? 40.279 129.210 -8.075 1.00 13.08 576 ALA A CA 1
ATOM 4740 C C . ALA A 1 577 ? 40.583 130.193 -6.939 1.00 13.01 576 ALA A C 1
ATOM 4741 O O . ALA A 1 577 ? 40.012 131.283 -6.894 1.00 12.91 576 ALA A O 1
ATOM 4743 N N . LEU A 1 578 ? 41.480 129.821 -6.029 1.00 12.47 577 LEU A N 1
ATOM 4744 C CA . LEU A 1 578 ? 41.806 130.643 -4.863 1.00 12.45 577 LEU A CA 1
ATOM 4745 C C . LEU A 1 578 ? 43.049 131.514 -5.005 1.00 12.55 577 LEU A C 1
ATOM 4746 O O . LEU A 1 578 ? 43.289 132.374 -4.149 1.00 12.68 577 LEU A O 1
ATOM 4751 N N . GLY A 1 579 ? 43.839 131.282 -6.052 1.00 11.69 578 GLY A N 1
ATOM 4752 C CA . GLY A 1 579 ? 45.127 131.951 -6.255 1.00 12.06 578 GLY A CA 1
ATOM 4753 C C . GLY A 1 579 ? 46.107 131.044 -6.986 1.00 11.54 578 GLY A C 1
ATOM 4754 O O . GLY A 1 579 ? 45.719 130.022 -7.576 1.00 11.61 578 GLY A O 1
ATOM 4755 N N . SER A 1 580 ? 47.371 131.427 -6.960 1.00 11.08 579 SER A N 1
ATOM 4756 C CA . SER A 1 580 ? 48.419 130.691 -7.663 1.00 10.64 579 SER A CA 1
ATOM 4757 C C . SER A 1 580 ? 48.634 129.319 -7.028 1.00 11.06 579 SER A C 1
ATOM 4758 O O . SER A 1 580 ? 48.336 129.104 -5.835 1.00 10.74 579 SER A O 1
ATOM 4761 N N . SER A 1 581 ? 49.207 128.423 -7.818 1.00 10.98 580 SER A N 1
ATOM 4762 C CA . SER A 1 581 ? 49.616 127.124 -7.299 1.00 11.21 580 SER A CA 1
ATOM 4763 C C . SER A 1 581 ? 50.775 127.231 -6.334 1.00 10.54 580 SER A C 1
ATOM 4764 O O . SER A 1 581 ? 51.020 126.305 -5.561 1.00 11.15 580 SER A O 1
ATOM 4767 N N . THR A 1 582 ? 51.534 128.320 -6.393 1.00 10.21 581 THR A N 1
ATOM 4768 C CA . THR A 1 582 ? 52.599 128.553 -5.415 1.00 10.33 581 THR A CA 1
ATOM 4769 C C . THR A 1 582 ? 51.981 128.752 -4.028 1.00 10.33 581 THR A C 1
ATOM 4770 O O . THR A 1 582 ? 52.474 128.210 -3.034 1.00 11.12 581 THR A O 1
ATOM 4774 N N . GLU A 1 583 ? 50.904 129.523 -3.964 1.00 10.29 582 GLU A N 1
ATOM 4775 C CA . GLU A 1 583 ? 50.202 129.723 -2.695 1.00 10.54 582 GLU A CA 1
ATOM 4776 C C . GLU A 1 583 ? 49.339 128.501 -2.289 1.00 9.76 582 GLU A C 1
ATOM 4777 O O . GLU A 1 583 ? 49.259 128.154 -1.093 1.00 9.62 582 GLU A O 1
ATOM 4783 N N . PHE A 1 584 ? 48.713 127.854 -3.279 1.00 9.53 583 PHE A N 1
ATOM 4784 C CA . PHE A 1 584 ? 47.800 126.723 -3.079 1.00 9.87 583 PHE A CA 1
ATOM 4785 C C . PHE A 1 584 ? 48.411 125.491 -3.765 1.00 9.91 583 PHE A C 1
ATOM 4786 O O . PHE A 1 584 ? 48.044 125.121 -4.894 1.00 10.01 583 PHE A O 1
ATOM 4794 N N . PHE A 1 585 ? 49.383 124.894 -3.070 1.00 9.55 584 PHE A N 1
ATOM 4795 C CA . PHE A 1 585 ? 50.233 123.842 -3.629 1.00 9.93 584 PHE A CA 1
ATOM 4796 C C . PHE A 1 585 ? 49.968 122.460 -3.026 1.00 9.77 584 PHE A C 1
ATOM 4797 O O . PHE A 1 585 ? 50.153 121.468 -3.721 1.00 9.85 584 PHE A O 1
ATOM 4805 N N . ASN A 1 586 ? 49.567 122.397 -1.752 1.00 8.79 585 ASN A N 1
ATOM 4806 C CA . ASN A 1 586 ? 49.570 121.128 -0.969 1.00 8.63 585 ASN A CA 1
ATOM 4807 C C . ASN A 1 586 ? 48.212 120.591 -0.509 1.00 8.92 585 ASN A C 1
ATOM 4808 O O . ASN A 1 586 ? 48.142 119.493 0.068 1.00 8.94 585 ASN A O 1
ATOM 4813 N N . ALA A 1 587 ? 47.125 121.346 -0.740 1.00 8.62 586 ALA A N 1
ATOM 4814 C CA . ALA A 1 587 ? 45.818 120.997 -0.187 1.00 8.74 586 ALA A CA 1
ATOM 4815 C C . ALA A 1 587 ? 44.834 120.293 -1.142 1.00 8.93 586 ALA A C 1
ATOM 4816 O O . ALA A 1 587 ? 43.680 120.121 -0.793 1.00 9.25 586 ALA A O 1
ATOM 4818 N N . TYR A 1 588 ? 45.285 119.880 -2.323 1.00 9.20 587 TYR A N 1
ATOM 4819 C CA . TYR A 1 588 ? 44.380 119.336 -3.346 1.00 9.10 587 TYR A CA 1
ATOM 4820 C C . TYR A 1 588 ? 43.581 118.150 -2.827 1.00 8.77 587 TYR A C 1
ATOM 4821 O O . TYR A 1 588 ? 42.390 118.066 -3.076 1.00 8.05 587 TYR A O 1
ATOM 4830 N N . ALA A 1 589 ? 44.230 117.217 -2.132 1.00 8.51 588 ALA A N 1
ATOM 4831 C CA . ALA A 1 589 ? 43.528 116.022 -1.657 1.00 8.57 588 ALA A CA 1
ATOM 4832 C C . ALA A 1 589 ? 42.429 116.316 -0.638 1.00 8.42 588 ALA A C 1
ATOM 4833 O O . ALA A 1 589 ? 41.446 115.563 -0.541 1.00 8.37 588 ALA A O 1
ATOM 4835 N N . LEU A 1 590 ? 42.610 117.373 0.149 1.00 8.62 589 LEU A N 1
ATOM 4836 C CA . LEU A 1 590 ? 41.579 117.811 1.080 1.00 8.80 589 LEU A CA 1
ATOM 4837 C C . LEU A 1 590 ? 40.358 118.309 0.307 1.00 9.05 589 LEU A C 1
ATOM 4838 O O . LEU A 1 590 ? 39.217 117.924 0.615 1.00 9.09 589 LEU A O 1
ATOM 4843 N N . MET A 1 591 ? 40.605 119.107 -0.721 1.00 9.66 590 MET A N 1
ATOM 4844 C CA . MET A 1 591 ? 39.512 119.678 -1.539 1.00 10.60 590 MET A CA 1
ATOM 4845 C C . MET A 1 591 ? 38.772 118.552 -2.277 1.00 10.15 590 MET A C 1
ATOM 4846 O O . MET A 1 591 ? 37.539 118.478 -2.279 1.00 9.22 590 MET A O 1
ATOM 4851 N N . ASN A 1 592 ? 39.541 117.638 -2.856 1.00 9.82 591 ASN A N 1
ATOM 4852 C CA . ASN A 1 592 ? 39.000 116.487 -3.616 1.00 10.21 591 ASN A CA 1
ATOM 4853 C C . ASN A 1 592 ? 38.165 115.583 -2.699 1.00 9.94 591 ASN A C 1
ATOM 4854 O O . ASN A 1 592 ? 37.073 115.087 -3.082 1.00 10.01 591 ASN A O 1
ATOM 4859 N N . ALA A 1 593 ? 38.647 115.367 -1.470 1.00 9.14 592 ALA A N 1
ATOM 4860 C CA . ALA A 1 593 ? 37.899 114.562 -0.498 1.00 9.07 592 ALA A CA 1
ATOM 4861 C C . ALA A 1 593 ? 36.578 115.231 -0.090 1.00 9.28 592 ALA A C 1
ATOM 4862 O O . ALA A 1 593 ? 35.562 114.529 0.030 1.00 8.72 592 ALA A O 1
ATOM 4864 N N . GLU A 1 594 ? 36.579 116.556 0.127 1.00 9.20 593 GLU A N 1
ATOM 4865 C CA A GLU A 1 594 ? 35.332 117.295 0.400 0.50 9.58 593 GLU A CA 1
ATOM 4866 C CA B GLU A 1 594 ? 35.343 117.310 0.397 0.50 10.12 593 GLU A CA 1
ATOM 4867 C C . GLU A 1 594 ? 34.290 117.055 -0.686 1.00 9.84 593 GLU A C 1
ATOM 4868 O O . GLU A 1 594 ? 33.102 116.866 -0.384 1.00 9.87 593 GLU A O 1
ATOM 4879 N N . ALA A 1 595 ? 34.737 117.046 -1.934 1.00 9.63 594 ALA A N 1
ATOM 4880 C CA . ALA A 1 595 ? 33.840 116.862 -3.083 1.00 9.29 594 ALA A CA 1
ATOM 4881 C C . ALA A 1 595 ? 33.033 115.598 -2.970 1.00 9.65 594 ALA A C 1
ATOM 4882 O O . ALA A 1 595 ? 31.828 115.586 -3.205 1.00 10.83 594 ALA A O 1
ATOM 4884 N N . ILE A 1 596 ? 33.708 114.533 -2.570 1.00 9.13 595 ILE A N 1
ATOM 4885 C CA . ILE A 1 596 ? 33.082 113.219 -2.517 1.00 9.73 595 ILE A CA 1
ATOM 4886 C C . ILE A 1 596 ? 32.296 112.999 -1.220 1.00 9.37 595 ILE A C 1
ATOM 4887 O O . ILE A 1 596 ? 31.178 112.437 -1.239 1.00 9.89 595 ILE A O 1
ATOM 4892 N N . TYR A 1 597 ? 32.855 113.385 -0.077 1.00 9.25 596 TYR A N 1
ATOM 4893 C CA . TYR A 1 597 ? 32.173 113.187 1.193 1.00 8.98 596 TYR A CA 1
ATOM 4894 C C . TYR A 1 597 ? 30.902 114.040 1.262 1.00 9.31 596 TYR A C 1
ATOM 4895 O O . TYR A 1 597 ? 29.809 113.527 1.555 1.00 8.91 596 TYR A O 1
ATOM 4904 N N . ASP A 1 598 ? 31.030 115.333 0.988 1.00 9.53 597 ASP A N 1
ATOM 4905 C CA . ASP A 1 598 ? 29.842 116.193 1.008 1.00 10.25 597 ASP A CA 1
ATOM 4906 C C . ASP A 1 598 ? 28.915 115.820 -0.155 1.00 10.28 597 ASP A C 1
ATOM 4907 O O . ASP A 1 598 ? 27.690 115.939 -0.016 1.00 10.00 597 ASP A O 1
ATOM 4912 N N . GLY A 1 599 ? 29.470 115.408 -1.295 1.00 9.84 598 GLY A N 1
ATOM 4913 C CA . GLY A 1 599 ? 28.661 114.908 -2.419 1.00 10.10 598 GLY A CA 1
ATOM 4914 C C . GLY A 1 599 ? 27.773 113.749 -2.012 1.00 10.03 598 GLY A C 1
ATOM 4915 O O . GLY A 1 599 ? 26.543 113.794 -2.189 1.00 10.85 598 GLY A O 1
ATOM 4916 N N . GLN A 1 600 ? 28.376 112.691 -1.475 1.00 9.70 599 GLN A N 1
ATOM 4917 C CA . GLN A 1 600 ? 27.620 111.484 -1.155 1.00 9.90 599 GLN A CA 1
ATOM 4918 C C . GLN A 1 600 ? 26.614 111.693 -0.016 1.00 10.01 599 GLN A C 1
ATOM 4919 O O . GLN A 1 600 ? 25.478 111.217 -0.086 1.00 10.30 599 GLN A O 1
ATOM 4925 N N . ARG A 1 601 ? 27.001 112.408 1.032 1.00 10.18 600 ARG A N 1
ATOM 4926 C CA . ARG A 1 601 ? 26.066 112.670 2.125 1.00 10.16 600 ARG A CA 1
ATOM 4927 C C . ARG A 1 601 ? 24.935 113.606 1.661 1.00 11.08 600 ARG A C 1
ATOM 4928 O O . ARG A 1 601 ? 23.884 113.602 2.252 1.00 11.90 600 ARG A O 1
ATOM 4936 N N . GLY A 1 602 ? 25.196 114.405 0.632 1.00 12.03 601 GLY A N 1
ATOM 4937 C CA . GLY A 1 602 ? 24.166 115.218 -0.042 1.00 13.06 601 GLY A CA 1
ATOM 4938 C C . GLY A 1 602 ? 23.082 114.375 -0.678 1.00 13.06 601 GLY A C 1
ATOM 4939 O O . GLY A 1 602 ? 21.900 114.757 -0.656 1.00 15.42 601 GLY A O 1
ATOM 4940 N N . VAL A 1 603 ? 23.460 113.251 -1.256 1.00 13.13 602 VAL A N 1
ATOM 4941 C CA A VAL A 1 603 ? 22.532 112.291 -1.889 0.50 13.04 602 VAL A CA 1
ATOM 4942 C CA B VAL A 1 603 ? 22.458 112.370 -1.866 0.50 13.23 602 VAL A CA 1
ATOM 4943 C C . VAL A 1 603 ? 21.834 111.437 -0.839 1.00 13.64 602 VAL A C 1
ATOM 4944 O O . VAL A 1 603 ? 20.640 111.163 -0.919 1.00 13.96 602 VAL A O 1
ATOM 4951 N N . ASP A 1 604 ? 22.607 110.965 0.143 1.00 13.30 603 ASP A N 1
ATOM 4952 C CA . ASP A 1 604 ? 22.071 110.064 1.160 1.00 13.59 603 ASP A CA 1
ATOM 4953 C C . ASP A 1 604 ? 22.832 110.364 2.433 1.00 13.79 603 ASP A C 1
ATOM 4954 O O . ASP A 1 604 ? 23.966 109.902 2.622 1.00 12.13 603 ASP A O 1
ATOM 4959 N N . ASN A 1 605 ? 22.211 111.120 3.324 1.00 13.77 604 ASN A N 1
ATOM 4960 C CA . ASN A 1 605 ? 22.904 111.568 4.516 1.00 14.43 604 ASN A CA 1
ATOM 4961 C C . ASN A 1 605 ? 23.153 110.474 5.561 1.00 14.39 604 ASN A C 1
ATOM 4962 O O . ASN A 1 605 ? 23.963 110.684 6.480 1.00 14.24 604 ASN A O 1
ATOM 4967 N N . ASN A 1 606 ? 22.478 109.324 5.439 1.00 13.25 605 ASN A N 1
ATOM 4968 C CA . ASN A 1 606 ? 22.626 108.274 6.439 1.00 13.80 605 ASN A CA 1
ATOM 4969 C C . ASN A 1 606 ? 23.666 107.210 6.097 1.00 12.45 605 ASN A C 1
ATOM 4970 O O . ASN A 1 606 ? 24.118 106.524 6.981 1.00 12.43 605 ASN A O 1
ATOM 4975 N N . LYS A 1 607 ? 24.023 107.072 4.831 1.00 12.00 606 LYS A N 1
ATOM 4976 C CA . LYS A 1 607 ? 24.927 106.024 4.381 1.00 11.84 606 LYS A CA 1
ATOM 4977 C C . LYS A 1 607 ? 26.366 106.416 4.698 1.00 10.46 606 LYS A C 1
ATOM 4978 O O . LYS A 1 607 ? 26.789 107.520 4.373 1.00 10.68 606 LYS A O 1
ATOM 4984 N N . ARG A 1 608 ? 27.153 105.515 5.283 1.00 9.47 607 ARG A N 1
ATOM 4985 C CA . ARG A 1 608 ? 28.564 105.872 5.549 1.00 9.01 607 ARG A CA 1
ATOM 4986 C C . ARG A 1 608 ? 29.380 106.042 4.281 1.00 8.92 607 ARG A C 1
ATOM 4987 O O . ARG A 1 608 ? 29.108 105.418 3.250 1.00 9.07 607 ARG A O 1
ATOM 4995 N N . VAL A 1 609 ? 30.342 106.963 4.368 1.00 8.81 608 VAL A N 1
ATOM 4996 C CA . VAL A 1 609 ? 31.233 107.274 3.282 1.00 9.05 608 VAL A CA 1
ATOM 4997 C C . VAL A 1 609 ? 32.593 106.616 3.576 1.00 8.92 608 VAL A C 1
ATOM 4998 O O . VAL A 1 609 ? 33.051 106.605 4.730 1.00 9.25 608 VAL A O 1
ATOM 5002 N N . PHE A 1 610 ? 33.235 106.087 2.537 1.00 8.76 609 PHE A N 1
ATOM 5003 C CA . PHE A 1 610 ? 34.637 105.654 2.617 1.00 8.36 609 PHE A CA 1
ATOM 5004 C C . PHE A 1 610 ? 35.403 106.156 1.402 1.00 8.71 609 PHE A C 1
ATOM 5005 O O . PHE A 1 610 ? 35.039 105.832 0.280 1.00 8.08 609 PHE A O 1
ATOM 5013 N N . LEU A 1 611 ? 36.465 106.945 1.645 1.00 8.82 610 LEU A N 1
ATOM 5014 C CA . LEU A 1 611 ? 37.467 107.269 0.632 1.00 9.71 610 LEU A CA 1
ATOM 5015 C C . LEU A 1 611 ? 38.848 106.786 1.050 1.00 9.42 610 LEU A C 1
ATOM 5016 O O . LEU A 1 611 ? 39.215 106.893 2.228 1.00 9.13 610 LEU A O 1
ATOM 5021 N N . LEU A 1 612 ? 39.593 106.271 0.066 1.00 9.12 611 LEU A N 1
ATOM 5022 C CA . LEU A 1 612 ? 41.036 106.031 0.189 1.00 9.13 611 LEU A CA 1
ATOM 5023 C C . LEU A 1 612 ? 41.716 106.895 -0.859 1.00 9.10 611 LEU A C 1
ATOM 5024 O O . LEU A 1 612 ? 41.412 106.770 -2.039 1.00 9.11 611 LEU A O 1
ATOM 5029 N N . THR A 1 613 ? 42.645 107.756 -0.441 1.00 8.71 612 THR A N 1
ATOM 5030 C CA . THR A 1 613 ? 43.275 108.691 -1.350 1.00 8.99 612 THR A CA 1
ATOM 5031 C C . THR A 1 613 ? 44.825 108.662 -1.227 1.00 8.80 612 THR A C 1
ATOM 5032 O O . THR A 1 613 ? 45.380 108.263 -0.189 1.00 7.97 612 THR A O 1
ATOM 5036 N N . ARG A 1 614 ? 45.518 109.017 -2.309 1.00 8.95 613 ARG A N 1
ATOM 5037 C CA . ARG A 1 614 ? 46.987 108.834 -2.345 1.00 9.22 613 ARG A CA 1
ATOM 5038 C C . ARG A 1 614 ? 47.772 109.964 -1.696 1.00 9.24 613 ARG A C 1
ATOM 5039 O O . ARG A 1 614 ? 48.880 109.740 -1.218 1.00 10.34 613 ARG A O 1
ATOM 5047 N N . SER A 1 615 ? 47.211 111.169 -1.704 1.00 8.93 614 SER A N 1
ATOM 5048 C CA . SER A 1 615 ? 47.816 112.297 -1.004 1.00 8.42 614 SER A CA 1
ATOM 5049 C C . SER A 1 615 ? 47.024 112.550 0.298 1.00 8.39 614 SER A C 1
ATOM 5050 O O . SER A 1 615 ? 46.342 111.655 0.798 1.00 8.18 614 SER A O 1
ATOM 5053 N N . GLY A 1 616 ? 47.148 113.742 0.858 1.00 7.71 615 GLY A N 1
ATOM 5054 C CA . GLY A 1 616 ? 46.495 114.082 2.127 1.00 7.88 615 GLY A CA 1
ATOM 5055 C C . GLY A 1 616 ? 46.916 115.472 2.578 1.00 7.81 615 GLY A C 1
ATOM 5056 O O . GLY A 1 616 ? 47.778 116.098 1.971 1.00 8.16 615 GLY A O 1
ATOM 5057 N N . PHE A 1 617 ? 46.285 115.951 3.650 1.00 7.82 616 PHE A N 1
ATOM 5058 C CA . PHE A 1 617 ? 46.622 117.258 4.226 1.00 7.72 616 PHE A CA 1
ATOM 5059 C C . PHE A 1 617 ? 45.960 117.341 5.597 1.00 7.62 616 PHE A C 1
ATOM 5060 O O . PHE A 1 617 ? 45.169 116.474 5.960 1.00 7.12 616 PHE A O 1
ATOM 5068 N N . ALA A 1 618 ? 46.282 118.373 6.371 1.00 7.96 617 ALA A N 1
ATOM 5069 C CA . ALA A 1 618 ? 45.543 118.627 7.610 1.00 7.87 617 ALA A CA 1
ATOM 5070 C C . ALA A 1 618 ? 44.056 118.749 7.346 1.00 8.06 617 ALA A C 1
ATOM 5071 O O . ALA A 1 618 ? 43.647 119.299 6.315 1.00 8.21 617 ALA A O 1
ATOM 5073 N N . GLY A 1 619 ? 43.259 118.183 8.251 1.00 7.85 618 GLY A N 1
ATOM 5074 C CA . GLY A 1 619 ? 41.814 118.166 8.113 1.00 8.24 618 GLY A CA 1
ATOM 5075 C C . GLY A 1 619 ? 41.210 117.003 7.343 1.00 8.19 618 GLY A C 1
ATOM 5076 O O . GLY A 1 619 ? 39.990 116.841 7.340 1.00 8.21 618 GLY A O 1
ATOM 5077 N N . LEU A 1 620 ? 42.028 116.169 6.687 1.00 7.76 619 LEU A N 1
ATOM 5078 C CA . LEU A 1 620 ? 41.523 115.118 5.808 1.00 7.80 619 LEU A CA 1
ATOM 5079 C C . LEU A 1 620 ? 40.529 114.214 6.513 1.00 7.84 619 LEU A C 1
ATOM 5080 O O . LEU A 1 620 ? 39.545 113.763 5.928 1.00 7.83 619 LEU A O 1
ATOM 5085 N N . GLN A 1 621 ? 40.801 113.923 7.782 1.00 7.93 620 GLN A N 1
ATOM 5086 C CA . GLN A 1 621 ? 39.971 112.967 8.535 1.00 7.98 620 GLN A CA 1
ATOM 5087 C C . GLN A 1 621 ? 38.507 113.351 8.686 1.00 8.22 620 GLN A C 1
ATOM 5088 O O . GLN A 1 621 ? 37.661 112.480 8.912 1.00 8.19 620 GLN A O 1
ATOM 5094 N N . ARG A 1 622 ? 38.182 114.641 8.572 1.00 8.30 621 ARG A N 1
ATOM 5095 C CA . ARG A 1 622 ? 36.793 115.057 8.719 1.00 8.58 621 ARG A CA 1
ATOM 5096 C C . ARG A 1 622 ? 35.912 114.586 7.566 1.00 8.57 621 ARG A C 1
ATOM 5097 O O . ARG A 1 622 ? 34.681 114.652 7.688 1.00 8.75 621 ARG A O 1
ATOM 5105 N N . TYR A 1 623 ? 36.521 114.115 6.476 1.00 8.37 622 TYR A N 1
ATOM 5106 C CA . TYR A 1 623 ? 35.783 113.634 5.308 1.00 8.53 622 TYR A CA 1
ATOM 5107 C C . TYR A 1 623 ? 35.762 112.102 5.192 1.00 8.33 622 TYR A C 1
ATOM 5108 O O . TYR A 1 623 ? 35.590 111.576 4.090 1.00 8.25 622 TYR A O 1
ATOM 5117 N N . SER A 1 624 ? 35.902 111.398 6.325 1.00 8.43 623 SER A N 1
ATOM 5118 C CA . SER A 1 624 ? 35.899 109.934 6.358 1.00 8.47 623 SER A CA 1
ATOM 5119 C C . SER A 1 624 ? 36.816 109.371 5.269 1.00 8.84 623 SER A C 1
ATOM 5120 O O . SER A 1 624 ? 36.412 108.509 4.460 1.00 8.77 623 SER A O 1
ATOM 5123 N N . THR A 1 625 ? 38.050 109.878 5.267 1.00 8.65 624 THR A N 1
ATOM 5124 C CA . THR A 1 625 ? 39.012 109.636 4.190 1.00 8.86 624 THR A CA 1
ATOM 5125 C C . THR A 1 625 ? 40.301 109.136 4.834 1.00 8.81 624 THR A C 1
ATOM 5126 O O . THR A 1 625 ? 40.852 109.787 5.747 1.00 9.79 624 THR A O 1
ATOM 5130 N N . ALA A 1 626 ? 40.796 108.021 4.311 1.00 8.43 625 ALA A N 1
ATOM 5131 C CA . ALA A 1 626 ? 42.097 107.443 4.658 1.00 8.18 625 ALA A CA 1
ATOM 5132 C C . ALA A 1 626 ? 43.096 107.725 3.556 1.00 7.91 625 ALA A C 1
ATOM 5133 O O . ALA A 1 626 ? 42.714 107.954 2.392 1.00 7.60 625 ALA A O 1
ATOM 5135 N N . THR A 1 627 ? 44.386 107.658 3.924 1.00 7.85 626 THR A N 1
ATOM 5136 C CA . THR A 1 627 ? 45.483 107.726 2.968 1.00 8.11 626 THR A CA 1
ATOM 5137 C C . THR A 1 627 ? 46.150 106.357 2.872 1.00 7.79 626 THR A C 1
ATOM 5138 O O . THR A 1 627 ? 46.238 105.647 3.855 1.00 7.79 626 THR A O 1
ATOM 5142 N N . TRP A 1 628 ? 46.609 105.996 1.682 1.00 7.92 627 TRP A N 1
ATOM 5143 C CA . TRP A 1 628 ? 47.553 104.860 1.567 1.00 8.19 627 TRP A CA 1
ATOM 5144 C C . TRP A 1 628 ? 48.878 105.373 1.093 1.00 8.29 627 TRP A C 1
ATOM 5145 O O . TRP A 1 628 ? 48.970 106.412 0.449 1.00 8.62 627 TRP A O 1
ATOM 5156 N N . SER A 1 629 ? 49.921 104.622 1.442 1.00 8.09 628 SER A N 1
ATOM 5157 C CA . SER A 1 629 ? 51.288 105.114 1.273 1.00 8.49 628 SER A CA 1
ATOM 5158 C C . SER A 1 629 ? 51.852 105.023 -0.149 1.00 8.47 628 SER A C 1
ATOM 5159 O O . SER A 1 629 ? 53.045 105.276 -0.352 1.00 8.58 628 SER A O 1
ATOM 5162 N N . GLY A 1 630 ? 51.012 104.703 -1.139 1.00 8.40 629 GLY A N 1
ATOM 5163 C CA . GLY A 1 630 ? 51.354 104.870 -2.544 1.00 8.61 629 GLY A CA 1
ATOM 5164 C C . GLY A 1 630 ? 52.226 103.797 -3.174 1.00 8.67 629 GLY A C 1
ATOM 5165 O O . GLY A 1 630 ? 52.342 102.683 -2.675 1.00 8.72 629 GLY A O 1
ATOM 5166 N N . ASP A 1 631 ? 52.844 104.155 -4.302 1.00 8.71 630 ASP A N 1
ATOM 5167 C CA . ASP A 1 631 ? 53.573 103.179 -5.133 1.00 9.18 630 ASP A CA 1
ATOM 5168 C C . ASP A 1 631 ? 54.973 102.897 -4.623 1.00 9.25 630 ASP A C 1
ATOM 5169 O O . ASP A 1 631 ? 55.945 103.325 -5.220 1.00 10.80 630 ASP A O 1
ATOM 5174 N N . ILE A 1 632 ? 55.064 102.229 -3.478 1.00 8.64 631 ILE A N 1
ATOM 5175 C CA . ILE A 1 632 ? 56.316 101.803 -2.886 1.00 8.67 631 ILE A CA 1
ATOM 5176 C C . ILE A 1 632 ? 56.800 100.513 -3.554 1.00 8.41 631 ILE A C 1
ATOM 5177 O O . ILE A 1 632 ? 56.057 99.857 -4.299 1.00 8.78 631 ILE A O 1
ATOM 5182 N N . GLY A 1 633 ? 58.037 100.145 -3.281 1.00 7.98 632 GLY A N 1
ATOM 5183 C CA . GLY A 1 633 ? 58.651 98.942 -3.853 1.00 8.21 632 GLY A CA 1
ATOM 5184 C C . GLY A 1 633 ? 58.452 97.651 -3.071 1.00 8.03 632 GLY A C 1
ATOM 5185 O O . GLY A 1 633 ? 58.252 97.665 -1.832 1.00 7.86 632 GLY A O 1
ATOM 5186 N N . THR A 1 634 ? 58.606 96.537 -3.797 1.00 8.32 633 THR A N 1
ATOM 5187 C CA . THR A 1 634 ? 58.645 95.191 -3.192 1.00 8.40 633 THR A CA 1
ATOM 5188 C C . THR A 1 634 ? 60.020 94.980 -2.540 1.00 8.19 633 THR A C 1
ATOM 5189 O O . THR A 1 634 ? 60.872 94.239 -3.064 1.00 8.25 633 THR A O 1
ATOM 5193 N N . ARG A 1 635 ? 60.248 95.677 -1.422 1.00 7.67 634 ARG A N 1
ATOM 5194 C CA . ARG A 1 635 ? 61.579 95.770 -0.799 1.00 7.28 634 ARG A CA 1
ATOM 5195 C C . ARG A 1 635 ? 61.464 95.775 0.727 1.00 7.33 634 ARG A C 1
ATOM 5196 O O . ARG A 1 635 ? 60.582 96.410 1.301 1.00 7.30 634 ARG A O 1
ATOM 5204 N N . TRP A 1 636 ? 62.378 95.067 1.372 1.00 6.82 635 TRP A N 1
ATOM 5205 C CA . TRP A 1 636 ? 62.444 95.009 2.811 1.00 7.18 635 TRP A CA 1
ATOM 5206 C C . TRP A 1 636 ? 62.632 96.434 3.417 1.00 7.58 635 TRP A C 1
ATOM 5207 O O . TRP A 1 636 ? 62.032 96.769 4.466 1.00 7.64 635 TRP A O 1
ATOM 5218 N N . GLU A 1 637 ? 63.523 97.226 2.798 1.00 7.89 636 GLU A N 1
ATOM 5219 C CA . GLU A 1 637 ? 63.756 98.576 3.268 1.00 8.15 636 GLU A CA 1
ATOM 5220 C C . GLU A 1 637 ? 62.504 99.439 3.139 1.00 8.08 636 GLU A C 1
ATOM 5221 O O . GLU A 1 637 ? 62.288 100.321 3.971 1.00 7.96 636 GLU A O 1
ATOM 5227 N N . ASP A 1 638 ? 61.680 99.192 2.125 1.00 8.22 637 ASP A N 1
ATOM 5228 C CA . ASP A 1 638 ? 60.425 99.957 1.993 1.00 8.31 637 ASP A CA 1
ATOM 5229 C C . ASP A 1 638 ? 59.444 99.481 3.075 1.00 8.05 637 ASP A C 1
ATOM 5230 O O . ASP A 1 638 ? 58.698 100.294 3.634 1.00 7.71 637 ASP A O 1
ATOM 5235 N N . MET A 1 639 ? 59.426 98.187 3.386 1.00 8.03 638 MET A N 1
ATOM 5236 C CA A MET A 1 639 ? 58.565 97.656 4.451 0.50 7.88 638 MET A CA 1
ATOM 5237 C CA B MET A 1 639 ? 58.550 97.694 4.427 0.50 8.28 638 MET A CA 1
ATOM 5238 C C . MET A 1 639 ? 58.917 98.342 5.774 1.00 8.05 638 MET A C 1
ATOM 5239 O O . MET A 1 639 ? 58.034 98.827 6.482 1.00 7.87 638 MET A O 1
ATOM 5248 N N . LYS A 1 640 ? 60.209 98.382 6.098 1.00 7.80 639 LYS A N 1
ATOM 5249 C CA . LYS A 1 640 ? 60.692 99.041 7.320 1.00 7.88 639 LYS A CA 1
ATOM 5250 C C . LYS A 1 640 ? 60.226 100.521 7.335 1.00 7.60 639 LYS A C 1
ATOM 5251 O O . LYS A 1 640 ? 59.707 101.025 8.356 1.00 7.41 639 LYS A O 1
ATOM 5257 N N . ALA A 1 641 ? 60.439 101.212 6.216 1.00 7.36 640 ALA A N 1
ATOM 5258 C CA . ALA A 1 641 ? 60.060 102.642 6.118 1.00 7.53 640 ALA A CA 1
ATOM 5259 C C . ALA A 1 641 ? 58.564 102.862 6.323 1.00 7.38 640 ALA A C 1
ATOM 5260 O O . ALA A 1 641 ? 58.155 103.942 6.747 1.00 7.53 640 ALA A O 1
ATOM 5262 N N . GLN A 1 642 ? 57.728 101.871 6.017 1.00 7.13 641 GLN A N 1
ATOM 5263 C CA . GLN A 1 642 ? 56.279 102.078 6.213 1.00 7.27 641 GLN A CA 1
ATOM 5264 C C . GLN A 1 642 ? 55.900 102.067 7.676 1.00 7.31 641 GLN A C 1
ATOM 5265 O O . GLN A 1 642 ? 54.858 102.661 8.049 1.00 7.31 641 GLN A O 1
ATOM 5271 N N . ILE A 1 643 ? 56.713 101.454 8.532 1.00 7.30 642 ILE A N 1
ATOM 5272 C CA . ILE A 1 643 ? 56.398 101.480 9.970 1.00 7.28 642 ILE A CA 1
ATOM 5273 C C . ILE A 1 643 ? 56.534 102.919 10.480 1.00 7.29 642 ILE A C 1
ATOM 5274 O O . ILE A 1 643 ? 55.603 103.467 11.070 1.00 6.64 642 ILE A O 1
ATOM 5279 N N . SER A 1 644 ? 57.670 103.556 10.197 1.00 7.35 643 SER A N 1
ATOM 5280 C CA . SER A 1 644 ? 57.891 104.922 10.638 1.00 7.70 643 SER A CA 1
ATOM 5281 C C . SER A 1 644 ? 56.981 105.922 9.924 1.00 7.45 643 SER A C 1
ATOM 5282 O O . SER A 1 644 ? 56.508 106.876 10.554 1.00 7.47 643 SER A O 1
ATOM 5285 N N . ALA A 1 645 ? 56.737 105.713 8.626 1.00 7.44 644 ALA A N 1
ATOM 5286 C CA . ALA A 1 645 ? 55.801 106.560 7.872 1.00 7.27 644 ALA A CA 1
ATOM 5287 C C . ALA A 1 645 ? 54.408 106.509 8.487 1.00 7.07 644 ALA A C 1
ATOM 5288 O O . ALA A 1 645 ? 53.762 107.556 8.674 1.00 7.42 644 ALA A O 1
ATOM 5290 N N . GLY A 1 646 ? 53.931 105.299 8.789 1.00 7.03 645 GLY A N 1
ATOM 5291 C CA . GLY A 1 646 ? 52.614 105.133 9.361 1.00 6.94 645 GLY A CA 1
ATOM 5292 C C . GLY A 1 646 ? 52.481 105.796 10.720 1.00 7.06 645 GLY A C 1
ATOM 5293 O O . GLY A 1 646 ? 51.460 106.415 11.044 1.00 7.38 645 GLY A O 1
ATOM 5294 N N . LEU A 1 647 ? 53.506 105.684 11.536 1.00 7.11 646 LEU A N 1
ATOM 5295 C CA . LEU A 1 647 ? 53.472 106.248 12.903 1.00 7.29 646 LEU A CA 1
ATOM 5296 C C . LEU A 1 647 ? 53.512 107.761 12.864 1.00 7.31 646 LEU A C 1
ATOM 5297 O O . LEU A 1 647 ? 52.782 108.418 13.593 1.00 7.83 646 LEU A O 1
ATOM 5302 N N . ASN A 1 648 ? 54.330 108.336 11.990 1.00 7.42 647 ASN A N 1
ATOM 5303 C CA . ASN A 1 648 ? 54.286 109.787 11.786 1.00 7.18 647 ASN A CA 1
ATOM 5304 C C . ASN A 1 648 ? 52.931 110.250 11.267 1.00 7.19 647 ASN A C 1
ATOM 5305 O O . ASN A 1 648 ? 52.444 111.297 11.715 1.00 7.06 647 ASN A O 1
ATOM 5310 N N . PHE A 1 649 ? 52.336 109.507 10.331 1.00 7.06 648 PHE A N 1
ATOM 5311 C CA . PHE A 1 649 ? 51.033 109.905 9.764 1.00 7.18 648 PHE A CA 1
ATOM 5312 C C . PHE A 1 649 ? 49.971 109.902 10.883 1.00 7.41 648 PHE A C 1
ATOM 5313 O O . PHE A 1 649 ? 49.157 110.828 10.986 1.00 7.22 648 PHE A O 1
ATOM 5321 N N . ALA A 1 650 ? 49.963 108.860 11.710 1.00 7.61 649 ALA A N 1
ATOM 5322 C CA . ALA A 1 650 ? 49.049 108.808 12.870 1.00 7.87 649 ALA A CA 1
ATOM 5323 C C . ALA A 1 650 ? 49.229 110.023 13.811 1.00 8.11 649 ALA A C 1
ATOM 5324 O O . ALA A 1 650 ? 48.244 110.627 14.273 1.00 8.49 649 ALA A O 1
ATOM 5326 N N . MET A 1 651 ? 50.479 110.414 14.054 1.00 8.29 650 MET A N 1
ATOM 5327 C CA A MET A 1 651 ? 50.797 111.563 14.906 0.50 8.45 650 MET A CA 1
ATOM 5328 C CA B MET A 1 651 ? 50.780 111.561 14.909 0.50 8.60 650 MET A CA 1
ATOM 5329 C C . MET A 1 651 ? 50.459 112.893 14.226 1.00 8.55 650 MET A C 1
ATOM 5330 O O . MET A 1 651 ? 50.487 113.937 14.866 1.00 9.20 650 MET A O 1
ATOM 5339 N N . SER A 1 652 ? 50.156 112.856 12.924 1.00 8.37 651 SER A N 1
ATOM 5340 C CA . SER A 1 652 ? 49.693 114.020 12.171 1.00 8.22 651 SER A CA 1
ATOM 5341 C C . SER A 1 652 ? 48.173 114.205 12.292 1.00 8.02 651 SER A C 1
ATOM 5342 O O . SER A 1 652 ? 47.611 115.117 11.662 1.00 8.49 651 SER A O 1
ATOM 5345 N N . GLY A 1 653 ? 47.508 113.332 13.064 1.00 8.00 652 GLY A N 1
ATOM 5346 C CA . GLY A 1 653 ? 46.102 113.541 13.452 1.00 7.97 652 GLY A CA 1
ATOM 5347 C C . GLY A 1 653 ? 45.075 112.747 12.663 1.00 7.96 652 GLY A C 1
ATOM 5348 O O . GLY A 1 653 ? 43.865 112.888 12.919 1.00 7.98 652 GLY A O 1
ATOM 5349 N N . ILE A 1 654 ? 45.534 111.945 11.702 1.00 7.77 653 ILE A N 1
ATOM 5350 C CA . ILE A 1 654 ? 44.659 111.288 10.724 1.00 7.78 653 ILE A CA 1
ATOM 5351 C C . ILE A 1 654 ? 44.693 109.784 11.047 1.00 7.72 653 ILE A C 1
ATOM 5352 O O . ILE A 1 654 ? 45.732 109.157 10.875 1.00 7.76 653 ILE A O 1
ATOM 5357 N N . PRO A 1 655 ? 43.595 109.210 11.581 1.00 7.32 654 PRO A N 1
ATOM 5358 C CA . PRO A 1 655 ? 43.692 107.908 12.235 1.00 7.35 654 PRO A CA 1
ATOM 5359 C C . PRO A 1 655 ? 43.428 106.694 11.345 1.00 7.16 654 PRO A C 1
ATOM 5360 O O . PRO A 1 655 ? 43.558 105.556 11.829 1.00 7.45 654 PRO A O 1
ATOM 5364 N N . TYR A 1 656 ? 43.057 106.907 10.074 1.00 6.94 655 TYR A N 1
ATOM 5365 C CA . TYR A 1 656 ? 42.875 105.780 9.139 1.00 7.31 655 TYR A CA 1
ATOM 5366 C C . TYR A 1 656 ? 43.879 105.909 7.997 1.00 7.37 655 TYR A C 1
ATOM 5367 O O . TYR A 1 656 ? 43.962 106.946 7.340 1.00 7.67 655 TYR A O 1
ATOM 5376 N N . TRP A 1 657 ? 44.679 104.853 7.830 1.00 7.44 656 TRP A N 1
ATOM 5377 C CA . TRP A 1 657 ? 45.868 104.812 6.995 1.00 7.46 656 TRP A CA 1
ATOM 5378 C C . TRP A 1 657 ? 46.108 103.359 6.603 1.00 7.86 656 TRP A C 1
ATOM 5379 O O . TRP A 1 657 ? 45.743 102.444 7.344 1.00 7.91 656 TRP A O 1
ATOM 5390 N N . THR A 1 658 ? 46.738 103.171 5.451 1.00 8.09 657 THR A N 1
ATOM 5391 C CA . THR A 1 658 ? 47.083 101.838 4.980 1.00 8.33 657 THR A CA 1
ATOM 5392 C C . THR A 1 658 ? 48.243 101.893 3.995 1.00 8.22 657 THR A C 1
ATOM 5393 O O . THR A 1 658 ? 48.853 102.960 3.792 1.00 7.98 657 THR A O 1
ATOM 5397 N N . MET A 1 659 ? 48.609 100.714 3.486 1.00 7.85 658 MET A N 1
ATOM 5398 C CA . MET A 1 659 ? 49.769 100.545 2.616 1.00 7.89 658 MET A CA 1
ATOM 5399 C C . MET A 1 659 ? 49.501 99.348 1.736 1.00 7.75 658 MET A C 1
ATOM 5400 O O . MET A 1 659 ? 48.597 98.537 2.046 1.00 7.03 658 MET A O 1
ATOM 5405 N N . ASP A 1 660 ? 50.244 99.251 0.638 1.00 7.59 659 ASP A N 1
ATOM 5406 C CA . ASP A 1 660 ? 50.188 98.057 -0.219 1.00 7.88 659 ASP A CA 1
ATOM 5407 C C . ASP A 1 660 ? 50.980 96.935 0.429 1.00 7.80 659 ASP A C 1
ATOM 5408 O O . ASP A 1 660 ? 52.213 96.911 0.333 1.00 7.70 659 ASP A O 1
ATOM 5413 N N . ILE A 1 661 ? 50.310 95.990 1.085 1.00 7.62 660 ILE A N 1
ATOM 5414 C CA . ILE A 1 661 ? 51.034 94.829 1.627 1.00 7.63 660 ILE A CA 1
ATOM 5415 C C . ILE A 1 661 ? 51.713 94.112 0.456 1.00 7.62 660 ILE A C 1
ATOM 5416 O O . ILE A 1 661 ? 51.073 93.793 -0.546 1.00 7.69 660 ILE A O 1
ATOM 5421 N N . GLY A 1 662 ? 53.009 93.869 0.613 1.00 7.54 661 GLY A N 1
ATOM 5422 C CA . GLY A 1 662 ? 53.868 93.263 -0.380 1.00 7.74 661 GLY A CA 1
ATOM 5423 C C . GLY A 1 662 ? 54.636 94.258 -1.234 1.00 8.08 661 GLY A C 1
ATOM 5424 O O . GLY A 1 662 ? 55.618 93.875 -1.871 1.00 8.27 661 GLY A O 1
ATOM 5425 N N . GLY A 1 663 ? 54.173 95.508 -1.276 1.00 8.27 662 GLY A N 1
ATOM 5426 C CA . GLY A 1 663 ? 54.756 96.550 -2.130 1.00 8.33 662 GLY A CA 1
ATOM 5427 C C . GLY A 1 663 ? 54.022 96.649 -3.473 1.00 8.40 662 GLY A C 1
ATOM 5428 O O . GLY A 1 663 ? 53.376 95.685 -3.925 1.00 8.41 662 GLY A O 1
ATOM 5429 N N . PHE A 1 664 ? 54.099 97.821 -4.111 1.00 8.57 663 PHE A N 1
ATOM 5430 C CA . PHE A 1 664 ? 53.411 98.071 -5.391 1.00 8.49 663 PHE A CA 1
ATOM 5431 C C . PHE A 1 664 ? 54.240 97.679 -6.631 1.00 8.91 663 PHE A C 1
ATOM 5432 O O . PHE A 1 664 ? 53.799 96.850 -7.433 1.00 8.76 663 PHE A O 1
ATOM 5440 N N . CYS A 1 665 ? 55.400 98.329 -6.809 1.00 9.21 664 CYS A N 1
ATOM 5441 C CA A CYS A 1 665 ? 56.236 98.066 -7.975 0.50 9.28 664 CYS A CA 1
ATOM 5442 C CA B CYS A 1 665 ? 56.304 98.105 -7.954 0.50 9.68 664 CYS A CA 1
ATOM 5443 C C . CYS A 1 665 ? 57.197 96.915 -7.660 1.00 9.20 664 CYS A C 1
ATOM 5444 O O . CYS A 1 665 ? 57.810 96.879 -6.610 1.00 8.74 664 CYS A O 1
ATOM 5449 N N . VAL A 1 666 ? 57.305 95.990 -8.612 1.00 8.98 665 VAL A N 1
ATOM 5450 C CA . VAL A 1 666 ? 57.901 94.670 -8.386 1.00 8.75 665 VAL A CA 1
ATOM 5451 C C . VAL A 1 666 ? 59.234 94.473 -9.086 1.00 8.95 665 VAL A C 1
ATOM 5452 O O . VAL A 1 666 ? 59.374 94.791 -10.276 1.00 9.43 665 VAL A O 1
ATOM 5456 N N . GLU A 1 667 ? 60.207 93.946 -8.356 1.00 8.59 666 GLU A N 1
ATOM 5457 C CA . GLU A 1 667 ? 61.493 93.617 -8.983 1.00 9.13 666 GLU A CA 1
ATOM 5458 C C . GLU A 1 667 ? 61.280 92.601 -10.103 1.00 9.39 666 GLU A C 1
ATOM 5459 O O . GLU A 1 667 ? 60.459 91.680 -9.963 1.00 9.04 666 GLU A O 1
ATOM 5465 N N . ASN A 1 668 ? 62.010 92.754 -11.211 1.00 9.88 667 ASN A N 1
ATOM 5466 C CA . ASN A 1 668 ? 61.870 91.844 -12.365 1.00 10.66 667 ASN A CA 1
ATOM 5467 C C . ASN A 1 668 ? 62.067 90.391 -11.970 1.00 10.15 667 ASN A C 1
ATOM 5468 O O . ASN A 1 668 ? 61.327 89.499 -12.442 1.00 10.22 667 ASN A O 1
ATOM 5473 N N . ARG A 1 669 ? 63.010 90.146 -11.068 1.00 9.61 668 ARG A N 1
ATOM 5474 C CA . ARG A 1 669 ? 63.295 88.766 -10.615 1.00 9.31 668 ARG A CA 1
ATOM 5475 C C . ARG A 1 669 ? 62.097 88.072 -9.947 1.00 9.14 668 ARG A C 1
ATOM 5476 O O . ARG A 1 669 ? 61.945 86.851 -10.037 1.00 9.44 668 ARG A O 1
ATOM 5484 N N . TYR A 1 670 ? 61.234 88.852 -9.288 1.00 8.99 669 TYR A N 1
ATOM 5485 C CA . TYR A 1 670 ? 60.035 88.282 -8.673 1.00 8.97 669 TYR A CA 1
ATOM 5486 C C . TYR A 1 670 ? 58.981 87.884 -9.718 1.00 9.10 669 TYR A C 1
ATOM 5487 O O . TYR A 1 670 ? 58.327 86.842 -9.583 1.00 9.13 669 TYR A O 1
ATOM 5496 N N . VAL A 1 671 ? 58.810 88.703 -10.758 1.00 9.49 670 VAL A N 1
ATOM 5497 C CA . VAL A 1 671 ? 57.934 88.387 -11.870 1.00 9.74 670 VAL A CA 1
ATOM 5498 C C . VAL A 1 671 ? 58.414 87.084 -12.534 1.00 9.86 670 VAL A C 1
ATOM 5499 O O . VAL A 1 671 ? 57.617 86.179 -12.746 1.00 9.91 670 VAL A O 1
ATOM 5503 N N . ALA A 1 672 ? 59.717 86.987 -12.803 1.00 9.96 671 ALA A N 1
ATOM 5504 C CA . ALA A 1 672 ? 60.312 85.768 -13.366 1.00 10.26 671 ALA A CA 1
ATOM 5505 C C . ALA A 1 672 ? 60.090 84.535 -12.468 1.00 10.43 671 ALA A C 1
ATOM 5506 O O . ALA A 1 672 ? 59.809 83.438 -12.961 1.00 10.52 671 ALA A O 1
ATOM 5508 N N . GLY A 1 673 ? 60.203 84.721 -11.156 1.00 10.18 672 GLY A N 1
ATOM 5509 C CA . GLY A 1 673 ? 59.907 83.648 -10.197 1.00 9.76 672 GLY A CA 1
ATOM 5510 C C . GLY A 1 673 ? 58.490 83.132 -10.271 1.00 10.03 672 GLY A C 1
ATOM 5511 O O . GLY A 1 673 ? 58.245 81.920 -10.238 1.00 9.85 672 GLY A O 1
ATOM 5512 N N . GLN A 1 674 ? 57.541 84.060 -10.374 1.00 9.65 673 GLN A N 1
ATOM 5513 C CA . GLN A 1 674 ? 56.145 83.669 -10.525 1.00 10.46 673 GLN A CA 1
ATOM 5514 C C . GLN A 1 674 ? 55.868 82.919 -11.836 1.00 10.72 673 GLN A C 1
ATOM 5515 O O . GLN A 1 674 ? 55.108 81.925 -11.842 1.00 10.30 673 GLN A O 1
ATOM 5521 N N . LYS A 1 675 ? 56.418 83.427 -12.929 1.00 11.34 674 LYS A N 1
ATOM 5522 C CA A LYS A 1 675 ? 56.224 82.780 -14.232 0.50 11.74 674 LYS A CA 1
ATOM 5523 C CA B LYS A 1 675 ? 56.251 82.793 -14.253 0.50 11.63 674 LYS A CA 1
ATOM 5524 C C . LYS A 1 675 ? 56.808 81.368 -14.210 1.00 11.58 674 LYS A C 1
ATOM 5525 O O . LYS A 1 675 ? 56.211 80.443 -14.755 1.00 11.41 674 LYS A O 1
ATOM 5536 N N . GLN A 1 676 ? 57.940 81.196 -13.533 1.00 10.84 675 GLN A N 1
ATOM 5537 C CA . GLN A 1 676 ? 58.500 79.863 -13.347 1.00 10.85 675 GLN A CA 1
ATOM 5538 C C . GLN A 1 676 ? 57.582 78.968 -12.523 1.00 10.71 675 GLN A C 1
ATOM 5539 O O . GLN A 1 676 ? 57.401 77.793 -12.849 1.00 11.41 675 GLN A O 1
ATOM 5545 N N . TRP A 1 677 ? 57.013 79.500 -11.437 1.00 10.55 676 TRP A N 1
ATOM 5546 C CA . TRP A 1 677 ? 56.079 78.734 -10.622 1.00 10.71 676 TRP A CA 1
ATOM 5547 C C . TRP A 1 677 ? 54.852 78.310 -11.460 1.00 11.01 676 TRP A C 1
ATOM 5548 O O . TRP A 1 677 ? 54.405 77.147 -11.387 1.00 11.33 676 TRP A O 1
ATOM 5559 N N . ASN A 1 678 ? 54.324 79.235 -12.252 1.00 11.78 677 ASN A N 1
ATOM 5560 C CA . ASN A 1 678 ? 53.166 78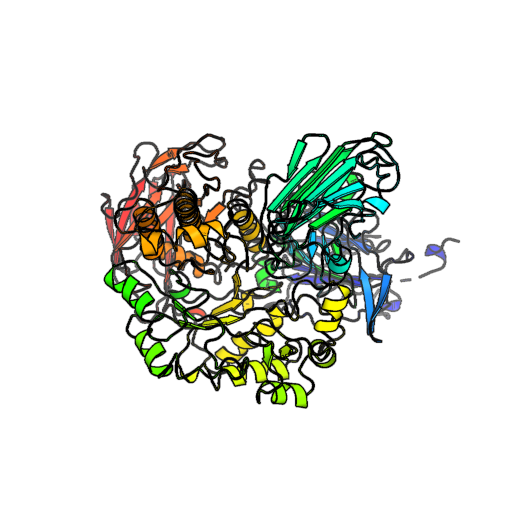.927 -13.102 1.00 13.26 677 ASN A CA 1
ATOM 5561 C C . ASN A 1 678 ? 53.435 77.772 -14.070 1.00 13.44 677 ASN A C 1
ATOM 5562 O O . ASN A 1 678 ? 52.573 76.896 -14.236 1.00 14.00 677 ASN A O 1
ATOM 5567 N N . ALA A 1 679 ? 54.613 77.787 -14.682 1.00 13.37 678 ALA A N 1
ATOM 5568 C CA . ALA A 1 679 ? 55.001 76.809 -15.702 1.00 13.80 678 ALA A CA 1
ATOM 5569 C C . ALA A 1 679 ? 55.420 75.434 -15.155 1.00 14.29 678 ALA A C 1
ATOM 5570 O O . ALA A 1 679 ? 55.180 74.419 -15.806 1.00 14.78 678 ALA A O 1
ATOM 5572 N N . THR A 1 680 ? 56.042 75.404 -13.973 1.00 13.27 679 THR A N 1
ATOM 5573 C CA . THR A 1 680 ? 56.730 74.198 -13.472 1.00 12.90 679 THR A CA 1
ATOM 5574 C C . THR A 1 680 ? 56.457 73.808 -12.019 1.00 12.48 679 THR A C 1
ATOM 5575 O O . THR A 1 680 ? 56.840 72.719 -11.618 1.00 11.94 679 THR A O 1
ATOM 5579 N N . LYS A 1 681 ? 55.842 74.682 -11.215 1.00 11.92 680 LYS A N 1
ATOM 5580 C CA . LYS A 1 681 ? 55.669 74.438 -9.797 1.00 12.37 680 LYS A CA 1
ATOM 5581 C C . LYS A 1 681 ? 56.988 74.122 -9.100 1.00 11.38 680 LYS A C 1
ATOM 5582 O O . LYS A 1 681 ? 57.044 73.288 -8.204 1.00 11.61 680 LYS A O 1
ATOM 5588 N N . THR A 1 682 ? 58.034 74.848 -9.510 1.00 10.87 681 THR A N 1
ATOM 5589 C CA . THR A 1 682 ? 59.320 74.850 -8.829 1.00 10.40 681 THR A CA 1
ATOM 5590 C C . THR A 1 682 ? 59.630 76.278 -8.401 1.00 9.99 681 THR A C 1
ATOM 5591 O O . THR A 1 682 ? 59.351 77.218 -9.128 1.00 10.34 681 THR A O 1
ATOM 5595 N N . GLU A 1 683 ? 60.213 76.391 -7.216 1.00 9.70 682 GLU A N 1
ATOM 5596 C CA . GLU A 1 683 ? 60.534 77.660 -6.557 1.00 9.65 682 GLU A CA 1
ATOM 5597 C C . GLU A 1 683 ? 62.019 77.957 -6.731 1.00 9.63 682 GLU A C 1
ATOM 5598 O O . GLU A 1 683 ? 62.861 77.211 -6.181 1.00 10.11 682 GLU A O 1
ATOM 5604 N N . ASN A 1 684 ? 62.342 79.041 -7.417 1.00 8.50 683 ASN A N 1
ATOM 5605 C CA . ASN A 1 684 ? 63.719 79.501 -7.486 1.00 8.48 683 ASN A CA 1
ATOM 5606 C C . ASN A 1 684 ? 64.061 80.382 -6.257 1.00 8.40 683 ASN A C 1
ATOM 5607 O O . ASN A 1 684 ? 63.190 80.666 -5.413 1.00 8.75 683 ASN A O 1
ATOM 5612 N N . ALA A 1 685 ? 65.315 80.805 -6.139 1.00 8.30 684 ALA A N 1
ATOM 5613 C CA . ALA A 1 685 ? 65.734 81.555 -4.951 1.00 8.33 684 ALA A CA 1
ATOM 5614 C C . ALA A 1 685 ? 64.987 82.879 -4.808 1.00 8.31 684 ALA A C 1
ATOM 5615 O O . ALA A 1 685 ? 64.694 83.312 -3.678 1.00 8.23 684 ALA A O 1
ATOM 5617 N N . ASP A 1 686 ? 64.708 83.526 -5.940 1.00 8.16 685 ASP A N 1
ATOM 5618 C CA . ASP A 1 686 ? 63.957 84.797 -5.907 1.00 8.55 685 ASP A CA 1
ATOM 5619 C C . ASP A 1 686 ? 62.520 84.568 -5.439 1.00 8.49 685 ASP A C 1
ATOM 5620 O O . ASP A 1 686 ? 61.987 85.351 -4.646 1.00 8.46 685 ASP A O 1
ATOM 5625 N N . TYR A 1 687 ? 61.898 83.506 -5.923 1.00 8.12 686 TYR A N 1
ATOM 5626 C CA . TYR A 1 687 ? 60.511 83.208 -5.538 1.00 8.26 686 TYR A CA 1
ATOM 5627 C C . TYR A 1 687 ? 60.386 82.839 -4.045 1.00 8.18 686 TYR A C 1
ATOM 5628 O O . TYR A 1 687 ? 59.384 83.170 -3.394 1.00 8.30 686 TYR A O 1
ATOM 5637 N N . LYS A 1 688 ? 61.397 82.170 -3.497 1.00 8.04 687 LYS A N 1
ATOM 5638 C CA . LYS A 1 688 ? 61.459 81.895 -2.070 1.00 8.13 687 LYS A CA 1
ATOM 5639 C C . LYS A 1 688 ? 61.454 83.213 -1.259 1.00 8.23 687 LYS A C 1
ATOM 5640 O O . LYS A 1 688 ? 60.690 83.368 -0.292 1.00 8.14 687 LYS A O 1
ATOM 5646 N N . GLU A 1 689 ? 62.262 84.175 -1.704 1.00 7.75 688 GLU A N 1
ATOM 5647 C CA . GLU A 1 689 ? 62.275 85.480 -1.063 1.00 7.92 688 GLU A CA 1
ATOM 5648 C C . GLU A 1 689 ? 60.924 86.222 -1.204 1.00 7.66 688 GLU A C 1
ATOM 5649 O O . GLU A 1 689 ? 60.445 86.818 -0.215 1.00 7.78 688 GLU A O 1
ATOM 5655 N N . TRP A 1 690 ? 60.310 86.160 -2.386 1.00 7.35 689 TRP A N 1
ATOM 5656 C CA . TRP A 1 690 ? 58.970 86.732 -2.607 1.00 7.39 689 TRP A CA 1
ATOM 5657 C C . TRP A 1 690 ? 57.973 86.250 -1.575 1.00 7.77 689 TRP A C 1
ATOM 5658 O O . TRP A 1 690 ? 57.213 87.050 -1.000 1.00 7.56 689 TRP A O 1
ATOM 5669 N N . ARG A 1 691 ? 57.954 84.944 -1.341 1.00 7.62 690 ARG A N 1
ATOM 5670 C CA . ARG A 1 691 ? 57.036 84.371 -0.343 1.00 7.70 690 ARG A CA 1
ATOM 5671 C C . ARG A 1 691 ? 57.298 84.856 1.096 1.00 7.67 690 ARG A C 1
ATOM 5672 O O . ARG A 1 691 ? 56.352 85.201 1.843 1.00 7.50 690 ARG A O 1
ATOM 5680 N N . GLU A 1 692 ? 58.572 84.963 1.465 1.00 7.63 691 GLU A N 1
ATOM 5681 C CA . GLU A 1 692 ? 58.938 85.443 2.801 1.00 7.84 691 GLU A CA 1
ATOM 5682 C C . GLU A 1 692 ? 58.628 86.938 2.995 1.00 7.58 691 GLU A C 1
ATOM 5683 O O . GLU A 1 692 ? 58.130 87.342 4.046 1.00 7.49 691 GLU A O 1
ATOM 5689 N N . LEU A 1 693 ? 58.930 87.731 1.976 1.00 7.57 692 LEU A N 1
ATOM 5690 C CA . LEU A 1 693 ? 58.600 89.175 1.969 1.00 7.74 692 LEU A CA 1
ATOM 5691 C C . LEU A 1 693 ? 57.108 89.378 2.174 1.00 7.70 692 LEU A C 1
ATOM 5692 O O . LEU A 1 693 ? 56.713 90.163 3.046 1.00 7.31 692 LEU A O 1
ATOM 5697 N N . ASN A 1 694 ? 56.300 88.678 1.386 1.00 7.61 693 ASN A N 1
ATOM 5698 C CA . ASN A 1 694 ? 54.848 88.814 1.537 1.00 8.05 693 ASN A CA 1
ATOM 5699 C C . ASN A 1 694 ? 54.352 88.300 2.902 1.00 7.72 693 ASN A C 1
ATOM 5700 O O . ASN A 1 694 ? 53.501 88.940 3.520 1.00 7.72 693 ASN A O 1
ATOM 5705 N N . THR A 1 695 ? 54.896 87.190 3.395 1.00 7.76 694 THR A N 1
ATOM 5706 C CA . THR A 1 695 ? 54.512 86.672 4.705 1.00 7.55 694 THR A CA 1
ATOM 57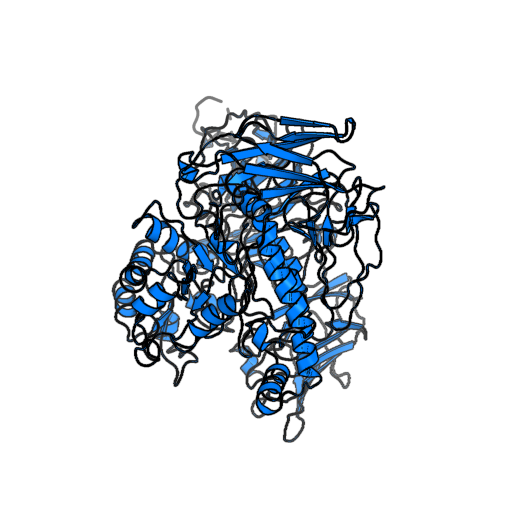07 C C . THR A 1 695 ? 54.747 87.709 5.815 1.00 7.38 694 THR A C 1
ATOM 5708 O O . THR A 1 695 ? 53.834 88.022 6.625 1.00 7.08 694 THR A O 1
ATOM 5712 N N . ARG A 1 696 ? 55.957 88.261 5.858 1.00 7.04 695 ARG A N 1
ATOM 5713 C CA . ARG A 1 696 ? 56.265 89.276 6.855 1.00 7.24 695 ARG A CA 1
ATOM 5714 C C . ARG A 1 696 ? 55.418 90.544 6.685 1.00 7.12 695 ARG A C 1
ATOM 5715 O O . ARG A 1 696 ? 55.033 91.178 7.678 1.00 7.36 695 ARG A O 1
ATOM 5723 N N . TRP A 1 697 ? 55.140 90.922 5.451 1.00 7.26 696 TRP A N 1
ATOM 5724 C CA . TRP A 1 697 ? 54.428 92.181 5.220 1.00 7.06 696 TRP A CA 1
ATOM 5725 C C . TRP A 1 697 ? 52.949 92.021 5.600 1.00 7.00 696 TRP A C 1
ATOM 5726 O O . TRP A 1 697 ? 52.371 92.937 6.170 1.00 7.01 696 TRP A O 1
ATOM 5737 N N . TYR A 1 698 ? 52.349 90.867 5.310 1.00 6.79 697 TYR A N 1
ATOM 5738 C CA . TYR A 1 698 ? 50.990 90.580 5.780 1.00 6.95 697 TYR A CA 1
ATOM 5739 C C . TYR A 1 698 ? 50.913 90.564 7.323 1.00 7.08 697 TYR A C 1
ATOM 5740 O O . TYR A 1 698 ? 49.921 91.038 7.902 1.00 7.29 697 TYR A O 1
ATOM 5749 N N . GLN A 1 699 ? 51.912 89.966 7.985 1.00 7.19 698 GLN A N 1
ATOM 5750 C CA . GLN A 1 699 ? 51.977 89.962 9.468 1.00 7.46 698 GLN A CA 1
ATOM 5751 C C . GLN A 1 699 ? 51.881 91.374 10.047 1.00 7.35 698 GLN A C 1
ATOM 5752 O O . GLN A 1 699 ? 51.122 91.623 10.982 1.00 7.85 698 GLN A O 1
ATOM 5758 N N . PHE A 1 700 ? 52.653 92.284 9.463 1.00 7.30 699 PHE A N 1
ATOM 5759 C CA . PHE A 1 700 ? 52.681 93.690 9.817 1.00 7.28 699 PHE A CA 1
ATOM 5760 C C . PHE A 1 700 ? 51.328 94.346 9.507 1.00 7.06 699 PHE A C 1
ATOM 5761 O O . PHE A 1 700 ? 50.715 94.984 10.391 1.00 7.36 699 PHE A O 1
ATOM 5769 N N . GLY A 1 701 ? 50.850 94.180 8.275 1.00 6.87 700 GLY A N 1
ATOM 5770 C CA . GLY A 1 701 ? 49.594 94.826 7.827 1.00 6.92 700 GLY A CA 1
ATOM 5771 C C . GLY A 1 701 ? 48.342 94.448 8.605 1.00 7.17 700 GLY A C 1
ATOM 5772 O O . GLY A 1 701 ? 47.429 95.253 8.705 1.00 7.04 700 GLY A O 1
ATOM 5773 N N . ALA A 1 702 ? 48.316 93.253 9.196 1.00 7.35 701 ALA A N 1
ATOM 5774 C CA . ALA A 1 702 ? 47.205 92.826 10.035 1.00 7.65 701 ALA A CA 1
ATOM 5775 C C . ALA A 1 702 ? 46.980 93.721 11.264 1.00 7.70 701 ALA A C 1
ATOM 5776 O O . ALA A 1 702 ? 45.908 93.691 11.873 1.00 7.65 701 ALA A O 1
ATOM 5778 N N . PHE A 1 703 ? 47.966 94.557 11.614 1.00 7.63 702 PHE A N 1
ATOM 5779 C CA . PHE A 1 703 ? 47.890 95.428 12.781 1.00 7.94 702 PHE A CA 1
ATOM 5780 C C . PHE A 1 703 ? 48.017 96.906 12.426 1.00 8.06 702 PHE A C 1
ATOM 5781 O O . PHE A 1 703 ? 48.380 97.700 13.286 1.00 8.36 702 PHE A O 1
ATOM 5789 N N . VAL A 1 704 ? 47.729 97.277 11.177 1.00 7.72 703 VAL A N 1
ATOM 5790 C CA . VAL A 1 704 ? 47.599 98.711 10.809 1.00 8.02 703 VAL A CA 1
ATOM 5791 C C . VAL A 1 704 ? 46.120 99.076 10.666 1.00 7.81 703 VAL A C 1
ATOM 5792 O O . VAL A 1 704 ? 45.268 98.187 10.693 1.00 7.98 703 VAL A O 1
ATOM 5796 N N . PRO A 1 705 ? 45.777 100.372 10.552 1.00 7.63 704 PRO A N 1
ATOM 5797 C CA . PRO A 1 705 ? 44.341 100.680 10.678 1.00 8.07 704 PRO A CA 1
ATOM 5798 C C . PRO A 1 705 ? 43.444 100.020 9.636 1.00 8.01 704 PRO A C 1
ATOM 5799 O O . PRO A 1 705 ? 42.370 99.517 10.003 1.00 8.11 704 PRO A O 1
ATOM 5803 N N . LEU A 1 706 ? 43.868 100.026 8.372 1.00 7.96 705 LEU A N 1
ATOM 5804 C CA . LEU A 1 706 ? 43.198 99.261 7.318 1.00 8.25 705 LEU A CA 1
ATOM 5805 C C . LEU A 1 706 ? 44.116 98.170 6.778 1.00 7.89 705 LEU A C 1
ATOM 5806 O O . LEU A 1 706 ? 45.240 98.454 6.382 1.00 8.00 705 LEU A O 1
ATOM 5811 N N . TYR A 1 707 ? 43.600 96.940 6.749 1.00 7.48 706 TYR A N 1
ATOM 5812 C CA . TYR A 1 707 ? 44.362 95.735 6.419 1.00 7.46 706 TYR A CA 1
ATOM 5813 C C . TYR A 1 707 ? 44.099 95.396 4.955 1.00 7.58 706 TYR A C 1
ATOM 5814 O O . TYR A 1 707 ? 42.992 94.948 4.631 1.00 7.64 706 TYR A O 1
ATOM 5823 N N . ARG A 1 708 ? 45.083 95.604 4.069 1.00 7.59 707 ARG A N 1
ATOM 5824 C CA . ARG A 1 708 ? 44.865 95.648 2.623 1.00 7.59 707 ARG A CA 1
ATOM 5825 C C . ARG A 1 708 ? 46.068 95.165 1.825 1.00 7.68 707 ARG A C 1
ATOM 5826 O O . ARG A 1 708 ? 47.171 95.685 2.026 1.00 7.00 707 ARG A O 1
ATOM 5834 N N . ALA A 1 709 ? 45.843 94.225 0.895 1.00 7.33 708 ALA A N 1
ATOM 5835 C CA . ALA A 1 709 ? 46.884 93.771 -0.060 1.00 7.60 708 ALA A CA 1
ATOM 5836 C C . ALA A 1 709 ? 46.628 94.351 -1.455 1.00 7.72 708 ALA A C 1
ATOM 5837 O O . ALA A 1 709 ? 45.494 94.304 -1.939 1.00 7.97 708 ALA A O 1
ATOM 5839 N N . HIS A 1 710 ? 47.674 94.890 -2.081 1.00 7.56 709 HIS A N 1
ATOM 5840 C CA . HIS A 1 710 ? 47.589 95.486 -3.414 1.00 7.82 709 HIS A CA 1
ATOM 5841 C C . HIS A 1 710 ? 48.966 95.506 -4.065 1.00 7.90 709 HIS A C 1
ATOM 5842 O O . HIS A 1 710 ? 49.968 95.520 -3.360 1.00 8.11 709 HIS A O 1
ATOM 5849 N N . GLY A 1 711 ? 48.999 95.500 -5.397 1.00 7.52 710 GLY A N 1
ATOM 5850 C CA . GLY A 1 711 ? 50.214 95.781 -6.139 1.00 8.03 710 GLY A CA 1
ATOM 5851 C C . GLY A 1 711 ? 50.181 95.190 -7.533 1.00 8.30 710 GLY A C 1
ATOM 5852 O O . GLY A 1 711 ? 49.204 94.549 -7.936 1.00 7.98 710 GLY A O 1
ATOM 5853 N N . GLN A 1 712 ? 51.258 95.429 -8.257 1.00 8.54 711 GLN A N 1
ATOM 5854 C CA . GLN A 1 712 ? 51.413 94.934 -9.618 1.00 8.95 711 GLN A CA 1
ATOM 5855 C C . GLN A 1 712 ? 51.780 93.448 -9.582 1.00 8.73 711 GLN A C 1
ATOM 5856 O O . GLN A 1 712 ? 52.147 92.890 -8.532 1.00 7.71 711 GLN A O 1
ATOM 5862 N N . TYR A 1 713 ? 51.655 92.821 -10.755 1.00 8.67 712 TYR A N 1
ATOM 5863 C CA . TYR A 1 713 ? 51.945 91.394 -10.936 1.00 9.20 712 TYR A CA 1
ATOM 5864 C C . TYR A 1 713 ? 53.284 90.996 -10.270 1.00 9.09 712 TYR A C 1
ATOM 5865 O O . TYR A 1 713 ? 54.272 91.728 -10.449 1.00 9.05 712 TYR A O 1
ATOM 5874 N N . PRO A 1 714 ? 53.378 89.886 -9.522 1.00 8.51 713 PRO A N 1
ATOM 5875 C CA . PRO A 1 714 ? 52.384 88.804 -9.363 1.00 8.76 713 PRO A CA 1
ATOM 5876 C C . PRO A 1 714 ? 51.053 89.135 -8.697 1.00 8.82 713 PRO A C 1
ATOM 5877 O O . PRO A 1 714 ? 50.943 90.122 -7.952 1.00 9.28 713 PRO A O 1
ATOM 5881 N N . PHE A 1 715 ? 50.073 88.260 -8.897 1.00 8.92 714 PHE A N 1
ATOM 5882 C CA . PHE A 1 715 ? 48.805 88.367 -8.176 1.00 8.79 714 PHE A CA 1
ATOM 5883 C C . PHE A 1 715 ? 49.063 88.211 -6.674 1.00 8.42 714 PHE A C 1
ATOM 5884 O O . PHE A 1 715 ? 49.992 87.504 -6.248 1.00 8.14 714 PHE A O 1
ATOM 5892 N N . ARG A 1 716 ? 48.201 88.823 -5.866 1.00 7.72 715 ARG A N 1
ATOM 5893 C CA . ARG A 1 716 ? 48.458 88.977 -4.434 1.00 7.72 715 ARG A CA 1
ATOM 5894 C C . ARG A 1 716 ? 47.498 88.241 -3.510 1.00 7.74 715 ARG A C 1
ATOM 5895 O O . ARG A 1 716 ? 47.666 88.284 -2.281 1.00 8.10 715 ARG A O 1
ATOM 5903 N N . GLU A 1 717 ? 46.529 87.507 -4.064 1.00 8.05 716 GLU A N 1
ATOM 5904 C CA . GLU A 1 717 ? 45.712 86.631 -3.223 1.00 8.26 716 GLU A CA 1
ATOM 5905 C C . GLU A 1 717 ? 46.622 85.564 -2.603 1.00 8.06 716 GLU A C 1
ATOM 5906 O O . GLU A 1 717 ? 47.536 85.054 -3.289 1.00 8.07 716 GLU A O 1
ATOM 5912 N N . ILE A 1 718 ? 46.412 85.226 -1.332 1.00 7.82 717 ILE A N 1
ATOM 5913 C CA . ILE A 1 718 ? 47.380 84.367 -0.641 1.00 8.15 717 ILE A CA 1
ATOM 5914 C C . ILE A 1 718 ? 47.636 83.037 -1.366 1.00 8.31 717 ILE A C 1
ATOM 5915 O O . ILE A 1 718 ? 48.787 82.577 -1.418 1.00 8.49 717 ILE A O 1
ATOM 5920 N N . TRP A 1 719 ? 46.598 82.431 -1.962 1.00 8.37 718 TRP A N 1
ATOM 5921 C CA . TRP A 1 719 ? 46.788 81.157 -2.677 1.00 8.94 718 TRP A CA 1
ATOM 5922 C C . TRP A 1 719 ? 47.609 81.269 -3.956 1.00 9.54 718 TRP A C 1
ATOM 5923 O O . TRP A 1 719 ? 48.074 80.247 -4.478 1.00 9.90 718 TRP A O 1
ATOM 5934 N N . GLU A 1 720 ? 47.774 82.486 -4.483 1.00 9.55 719 GLU A N 1
ATOM 5935 C CA . GLU A 1 720 ? 48.690 82.708 -5.603 1.00 10.17 719 GLU A CA 1
ATOM 5936 C C . GLU A 1 720 ? 50.144 82.786 -5.106 1.00 9.96 719 GLU A C 1
ATOM 5937 O O . GLU A 1 720 ? 51.046 82.338 -5.774 1.00 10.13 719 GLU A O 1
ATOM 5943 N N . ILE A 1 721 ? 50.359 83.340 -3.927 1.00 9.34 720 ILE A N 1
ATOM 5944 C CA . ILE A 1 721 ? 51.692 83.483 -3.350 1.00 9.51 720 ILE A CA 1
ATOM 5945 C C . ILE A 1 721 ? 52.264 82.127 -2.963 1.00 9.46 720 ILE A C 1
ATOM 5946 O O . ILE A 1 721 ? 53.437 81.875 -3.208 1.00 9.02 720 ILE A O 1
ATOM 5951 N N . ALA A 1 722 ? 51.446 81.280 -2.334 1.00 9.51 721 ALA A N 1
ATOM 5952 C CA . ALA A 1 722 ? 51.905 79.947 -1.913 1.00 9.61 721 ALA A CA 1
ATOM 5953 C C . ALA A 1 722 ? 50.685 79.061 -1.728 1.00 10.12 721 ALA A C 1
ATOM 5954 O O . ALA A 1 722 ? 49.632 79.557 -1.350 1.00 9.86 721 ALA A O 1
ATOM 5956 N N . PRO A 1 723 ? 50.829 77.745 -1.929 1.00 10.69 722 PRO A N 1
ATOM 5957 C CA . PRO A 1 723 ? 49.671 76.858 -1.792 1.00 11.09 722 PRO A CA 1
ATOM 5958 C C . PRO A 1 723 ? 49.316 76.481 -0.359 1.00 11.63 722 PRO A C 1
ATOM 5959 O O . PRO A 1 723 ? 50.122 76.612 0.546 1.00 11.27 722 PRO A O 1
ATOM 5963 N N . GLU A 1 724 ? 48.108 75.967 -0.185 1.00 12.70 723 GLU A N 1
ATOM 5964 C CA . GLU A 1 724 ? 47.646 75.477 1.111 1.00 14.89 723 GLU A CA 1
ATOM 5965 C C . GLU A 1 724 ? 48.660 74.522 1.693 1.00 14.26 723 GLU A C 1
ATOM 5966 O O . GLU A 1 724 ? 49.190 73.674 0.979 1.00 15.31 723 GLU A O 1
ATOM 5972 N N . GLY A 1 725 ? 48.942 74.671 2.977 1.00 13.98 724 GLY A N 1
ATOM 5973 C CA . GLY A 1 725 ? 49.961 73.868 3.638 1.00 14.01 724 GLY A CA 1
ATOM 5974 C C . GLY A 1 725 ? 51.356 74.457 3.688 1.00 13.68 724 GLY A C 1
ATOM 5975 O O . GLY A 1 725 ? 52.155 74.052 4.556 1.00 15.63 724 GLY A O 1
ATOM 5976 N N . HIS A 1 726 ? 51.686 75.358 2.755 1.00 11.80 725 HIS A N 1
ATOM 5977 C CA . HIS A 1 726 ? 52.991 76.008 2.742 1.00 10.86 725 HIS A CA 1
ATOM 5978 C C . HIS A 1 726 ? 52.991 76.991 3.911 1.00 10.64 725 HIS A C 1
ATOM 5979 O O . HIS A 1 726 ? 51.946 77.616 4.188 1.00 9.29 725 HIS A O 1
ATOM 5986 N N . PRO A 1 727 ? 54.130 77.145 4.608 1.00 9.98 726 PRO A N 1
ATOM 5987 C CA . PRO A 1 727 ? 54.215 78.066 5.749 1.00 10.03 726 PRO A CA 1
ATOM 5988 C C . PRO A 1 727 ? 53.694 79.507 5.511 1.00 9.55 726 PRO A C 1
ATOM 5989 O O . PRO A 1 727 ? 53.073 80.114 6.405 1.00 9.24 726 PRO A O 1
ATOM 5993 N N . ALA A 1 728 ? 53.982 80.065 4.342 1.00 8.97 727 ALA A N 1
ATOM 5994 C CA . ALA A 1 728 ? 53.441 81.381 3.956 1.00 8.65 727 ALA A CA 1
ATOM 5995 C C . ALA A 1 728 ? 51.928 81.428 3.936 1.00 8.87 727 ALA A C 1
ATOM 5996 O O . ALA A 1 728 ? 51.321 82.352 4.510 1.00 9.00 727 ALA A O 1
ATOM 5998 N N . TYR A 1 729 ? 51.297 80.440 3.295 1.00 8.63 728 TYR A N 1
ATOM 5999 C CA . TYR A 1 729 ? 49.840 80.359 3.310 1.00 8.89 728 TYR A CA 1
ATOM 6000 C C . TYR A 1 729 ? 49.294 80.191 4.735 1.00 9.03 728 TYR A C 1
ATOM 6001 O O . TYR A 1 729 ? 48.342 80.887 5.147 1.00 8.04 728 TYR A O 1
ATOM 6010 N N . GLN A 1 730 ? 49.884 79.280 5.492 1.00 9.53 729 GLN A N 1
ATOM 6011 C CA . GLN A 1 730 ? 49.418 79.026 6.849 1.00 10.38 729 GLN A CA 1
ATOM 6012 C C . GLN A 1 730 ? 49.495 80.287 7.722 1.00 9.57 729 GLN A C 1
ATOM 6013 O O . GLN A 1 730 ? 48.534 80.602 8.456 1.00 10.00 729 GLN A O 1
ATOM 6019 N N . SER A 1 731 ? 50.602 81.013 7.624 1.00 8.95 730 SER A N 1
ATOM 6020 C CA . SER A 1 731 ? 50.815 82.206 8.441 1.00 8.34 730 SER A CA 1
ATOM 6021 C C . SER A 1 731 ? 49.852 83.322 8.048 1.00 8.07 730 SER A C 1
ATOM 6022 O O . SER A 1 731 ? 49.196 83.924 8.909 1.00 7.91 730 SER A O 1
ATOM 6025 N N . VAL A 1 732 ? 49.754 83.598 6.750 1.00 7.69 731 VAL A N 1
ATOM 6026 C CA . VAL A 1 732 ? 48.903 84.692 6.294 1.00 7.91 731 VAL A CA 1
ATOM 6027 C C . VAL A 1 732 ? 47.433 84.385 6.628 1.00 8.09 731 VAL A C 1
ATOM 6028 O O . VAL A 1 732 ? 46.716 85.278 7.078 1.00 8.27 731 VAL A O 1
ATOM 6032 N N . VAL A 1 733 ? 46.970 83.152 6.407 1.00 8.23 732 VAL A N 1
ATOM 6033 C CA . VAL A 1 733 ? 45.587 82.786 6.794 1.00 8.60 732 VAL A CA 1
ATOM 6034 C C . VAL A 1 733 ? 45.360 82.914 8.313 1.00 8.42 732 VAL A C 1
ATOM 6035 O O . VAL A 1 733 ? 44.311 83.406 8.752 1.00 8.10 732 VAL A O 1
ATOM 6039 N N . TYR A 1 734 ? 46.355 82.527 9.118 1.00 7.98 733 TYR A N 1
ATOM 6040 C CA . TYR A 1 734 ? 46.288 82.708 10.565 1.00 8.18 733 TYR A CA 1
ATOM 6041 C C . TYR A 1 734 ? 46.021 84.184 10.910 1.00 7.69 733 TYR A C 1
ATOM 6042 O O . TYR A 1 734 ? 45.099 84.496 11.695 1.00 7.62 733 TYR A O 1
ATOM 6051 N N . TYR A 1 735 ? 46.816 85.096 10.342 1.00 7.78 734 TYR A N 1
ATOM 6052 C CA . TYR A 1 735 ? 46.663 86.519 10.656 1.00 7.65 734 TYR A CA 1
ATOM 6053 C C . TYR A 1 735 ? 45.388 87.136 10.103 1.00 7.80 734 TYR A C 1
ATOM 6054 O O . TYR A 1 735 ? 44.797 87.995 10.754 1.00 8.01 734 TYR A O 1
ATOM 6063 N N . THR A 1 736 ? 44.920 86.643 8.952 1.00 7.63 735 THR A N 1
ATOM 6064 C CA . THR A 1 736 ? 43.676 87.133 8.368 1.00 7.74 735 THR A CA 1
ATOM 6065 C C . THR A 1 736 ? 42.506 86.685 9.280 1.00 8.11 735 THR A C 1
ATOM 6066 O O . THR A 1 736 ? 41.654 87.493 9.634 1.00 8.26 735 THR A O 1
ATOM 6070 N N . LYS A 1 737 ? 42.516 85.435 9.714 1.00 8.37 736 LYS A N 1
ATOM 6071 C CA . LYS A 1 737 ? 41.529 84.961 10.703 1.00 8.80 736 LYS A CA 1
ATOM 6072 C C . LYS A 1 737 ? 41.617 85.745 12.028 1.00 8.21 736 LYS A C 1
ATOM 6073 O O . LYS A 1 737 ? 40.582 86.155 12.578 1.00 8.14 736 LYS A O 1
ATOM 6079 N N . LEU A 1 738 ? 42.823 86.020 12.514 1.00 7.62 737 LEU A N 1
ATOM 6080 C CA . LEU A 1 738 ? 43.002 86.694 13.807 1.00 7.79 737 LEU A CA 1
ATOM 6081 C C . LEU A 1 738 ? 42.424 88.102 13.764 1.00 7.33 737 LEU A C 1
ATOM 6082 O O . LEU A 1 738 ? 41.828 88.558 14.751 1.00 7.40 737 LEU A O 1
ATOM 6087 N N . ARG A 1 739 ? 42.586 88.783 12.624 1.00 7.26 738 ARG A N 1
ATOM 6088 C CA . ARG A 1 739 ? 41.990 90.114 12.430 1.00 7.12 738 ARG A CA 1
ATOM 6089 C C . ARG A 1 739 ? 40.510 90.055 12.735 1.00 7.29 738 ARG A C 1
ATOM 6090 O O . ARG A 1 739 ? 39.969 90.951 13.390 1.00 7.31 738 ARG A O 1
ATOM 6098 N N . TYR A 1 740 ? 39.854 88.983 12.295 1.00 7.36 739 TYR A N 1
ATOM 6099 C CA . TYR A 1 740 ? 38.421 88.819 12.552 1.00 7.40 739 TYR A CA 1
ATOM 6100 C C . TYR A 1 740 ? 38.070 88.377 13.987 1.00 7.60 739 TYR A C 1
ATOM 6101 O O . TYR A 1 740 ? 37.091 88.868 14.529 1.00 8.09 739 TYR A O 1
ATOM 6110 N N . ASN A 1 741 ? 38.860 87.508 14.603 1.00 7.97 740 ASN A N 1
ATOM 6111 C CA . ASN A 1 741 ? 38.687 87.220 16.037 1.00 8.39 740 ASN A CA 1
ATOM 6112 C C . ASN A 1 741 ? 38.870 88.489 16.903 1.00 8.74 740 ASN A C 1
ATOM 6113 O O . ASN A 1 741 ? 38.229 88.631 17.955 1.00 9.20 740 ASN A O 1
ATOM 6118 N N . MET A 1 742 ? 39.754 89.403 16.464 1.00 9.03 741 MET A N 1
ATOM 6119 C CA . MET A 1 742 ? 39.976 90.680 17.141 1.00 9.50 741 MET A CA 1
ATOM 6120 C C . MET A 1 742 ? 38.936 91.736 16.814 1.00 9.23 741 MET A C 1
ATOM 6121 O O . MET A 1 742 ? 39.035 92.835 17.322 1.00 8.96 741 MET A O 1
ATOM 6126 N N . MET A 1 743 ? 37.941 91.436 15.969 1.00 8.81 742 MET A N 1
ATOM 6127 C CA . MET A 1 743 ? 37.037 92.474 15.498 1.00 8.92 742 MET A CA 1
ATOM 6128 C C . MET A 1 743 ? 36.307 93.228 16.612 1.00 9.11 742 MET A C 1
ATOM 6129 O O . MET A 1 743 ? 36.133 94.448 16.499 1.00 8.66 742 MET A O 1
ATOM 6134 N N . PRO A 1 744 ? 35.888 92.551 17.705 1.00 9.32 743 PRO A N 1
ATOM 6135 C CA . PRO A 1 744 ? 35.233 93.357 18.770 1.00 8.80 743 PRO A CA 1
ATOM 6136 C C . PRO A 1 744 ? 36.158 94.449 19.350 1.00 8.26 743 PRO A C 1
ATOM 6137 O O . PRO A 1 744 ? 35.707 95.554 19.592 1.00 8.56 743 PRO A O 1
ATOM 6141 N N . TYR A 1 745 ? 37.440 94.123 19.506 1.00 7.90 744 TYR A N 1
ATOM 6142 C CA . TYR A 1 745 ? 38.466 95.092 19.917 1.00 7.60 744 TYR A CA 1
ATOM 6143 C C . TYR A 1 745 ? 38.698 96.155 18.843 1.00 7.60 744 TYR A C 1
ATOM 6144 O O . TYR A 1 745 ? 38.639 97.347 19.136 1.00 7.27 744 TYR A O 1
ATOM 6153 N N . ILE A 1 746 ? 38.952 95.709 17.608 1.00 7.35 745 ILE A N 1
ATOM 6154 C CA . ILE A 1 746 ? 39.270 96.639 16.504 1.00 7.49 745 ILE A CA 1
ATOM 6155 C C . ILE A 1 746 ? 38.147 97.650 16.254 1.00 7.45 745 ILE A C 1
ATOM 6156 O O . ILE A 1 746 ? 38.402 98.864 16.137 1.00 7.66 745 ILE A O 1
ATOM 6161 N N . TYR A 1 747 ? 36.906 97.169 16.190 1.00 7.40 746 TYR A N 1
ATOM 6162 C CA . TYR A 1 747 ? 35.809 98.085 15.917 1.00 7.45 746 TYR A CA 1
ATOM 6163 C C . TYR A 1 747 ? 35.554 99.031 17.091 1.00 7.71 746 TYR A C 1
ATOM 6164 O O . TYR A 1 747 ? 35.052 100.160 16.893 1.00 7.98 746 TYR A O 1
ATOM 6173 N N . SER A 1 748 ? 35.875 98.598 18.308 1.00 7.93 747 SER A N 1
ATOM 6174 C CA . SER A 1 748 ? 35.844 99.509 19.467 1.00 7.80 747 SER A CA 1
ATOM 6175 C C . SER A 1 748 ? 36.845 100.657 19.305 1.00 8.06 747 SER A C 1
ATOM 6176 O O . SER A 1 748 ? 36.529 101.805 19.637 1.00 8.30 747 SER A O 1
ATOM 6179 N N . LEU A 1 749 ? 38.018 100.362 18.750 1.00 7.96 748 LEU A N 1
ATOM 6180 C CA . LEU A 1 749 ? 39.002 101.438 18.441 1.00 8.18 748 LEU A CA 1
ATOM 6181 C C . LEU A 1 749 ? 38.428 102.412 17.413 1.00 8.19 748 LEU A C 1
ATOM 6182 O O . LEU A 1 749 ? 38.571 103.622 17.571 1.00 8.09 748 LEU A O 1
ATOM 6187 N N . ALA A 1 750 ? 37.762 101.877 16.378 1.00 8.16 749 ALA A N 1
ATOM 6188 C CA . ALA A 1 750 ? 37.082 102.713 15.378 1.00 8.36 749 ALA A CA 1
ATOM 6189 C C . ALA A 1 750 ? 36.021 103.621 16.031 1.00 8.52 749 ALA A C 1
ATOM 6190 O O . ALA A 1 750 ? 35.937 104.812 15.741 1.00 8.76 749 ALA A O 1
ATOM 6192 N N . GLY A 1 751 ? 35.218 103.071 16.932 1.00 8.55 750 GLY A N 1
ATOM 6193 C CA . GLY A 1 751 ? 34.279 103.929 17.667 1.00 9.25 750 GLY A CA 1
ATOM 6194 C C . GLY A 1 751 ? 34.978 105.036 18.415 1.00 9.72 750 GLY A C 1
ATOM 6195 O O . GLY A 1 751 ? 34.518 106.190 18.378 1.00 9.76 750 GLY A O 1
ATOM 6196 N N . MET A 1 752 ? 36.099 104.707 19.054 1.00 9.66 751 MET A N 1
ATOM 6197 C CA A MET A 1 752 ? 36.925 105.641 19.862 0.50 9.77 751 MET A CA 1
ATOM 6198 C CA B MET A 1 752 ? 36.782 105.719 19.855 0.50 10.88 751 MET A CA 1
ATOM 6199 C C . MET A 1 752 ? 37.474 106.792 19.010 1.00 9.94 751 MET A C 1
ATOM 6200 O O . MET A 1 752 ? 37.669 107.910 19.501 1.00 9.66 751 MET A O 1
ATOM 6209 N N . THR A 1 753 ? 37.748 106.524 17.728 1.00 9.78 752 THR A N 1
ATOM 6210 C CA . THR A 1 753 ? 38.257 107.612 16.861 1.00 9.36 752 THR A CA 1
ATOM 6211 C C . THR A 1 753 ? 37.317 108.822 16.862 1.00 9.32 752 THR A C 1
ATOM 6212 O O . THR A 1 753 ? 37.774 109.947 16.889 1.00 9.29 752 THR A O 1
ATOM 6216 N N . TRP A 1 754 ? 36.013 108.570 16.830 1.00 9.51 753 TRP A N 1
ATOM 6217 C CA . TRP A 1 754 ? 35.009 109.626 16.851 1.00 10.72 753 TRP A CA 1
ATOM 6218 C C . TRP A 1 754 ? 34.727 110.086 18.293 1.00 11.09 753 TRP A C 1
ATOM 6219 O O . TRP A 1 754 ? 34.817 111.282 18.592 1.00 11.44 753 TRP A O 1
ATOM 6230 N N . PHE A 1 755 ? 34.356 109.141 19.164 1.00 11.21 754 PHE A N 1
ATOM 6231 C CA . PHE A 1 755 ? 33.881 109.487 20.529 1.00 12.25 754 PHE A CA 1
ATOM 6232 C C . PHE A 1 755 ? 34.979 110.031 21.453 1.00 12.83 754 PHE A C 1
ATOM 6233 O O . PHE A 1 755 ? 34.700 110.884 22.304 1.00 14.62 754 PHE A O 1
ATOM 6241 N N . ASP A 1 756 ? 36.210 109.548 21.295 1.00 12.15 755 ASP A N 1
ATOM 6242 C CA . ASP A 1 756 ? 37.313 109.900 22.187 1.00 13.61 755 ASP A CA 1
ATOM 6243 C C . ASP A 1 756 ? 38.479 110.570 21.434 1.00 11.73 755 ASP A C 1
ATOM 6244 O O . ASP A 1 756 ? 39.566 110.696 22.008 1.00 11.83 755 ASP A O 1
ATOM 6249 N N . ASP A 1 757 ? 38.283 110.979 20.171 1.00 10.46 756 ASP A N 1
ATOM 6250 C CA . ASP A 1 757 ? 39.375 111.574 19.356 1.00 9.73 756 ASP A CA 1
ATOM 6251 C C . ASP A 1 757 ? 40.630 110.702 19.379 1.00 9.50 756 ASP A C 1
ATOM 6252 O O . ASP A 1 757 ? 41.741 111.195 19.544 1.00 9.62 756 ASP A O 1
ATOM 6257 N N . TYR A 1 758 ? 40.422 109.403 19.200 1.00 8.99 757 TYR A N 1
ATOM 6258 C CA . TYR A 1 758 ? 41.475 108.407 19.351 1.00 8.67 757 TYR A CA 1
ATOM 6259 C C . TYR A 1 758 ? 42.306 108.196 18.074 1.00 8.67 757 TYR A C 1
ATOM 6260 O O . TYR A 1 758 ? 41.955 108.666 16.984 1.00 9.00 757 TYR A O 1
ATOM 6269 N N . THR A 1 759 ? 43.421 107.486 18.266 1.00 8.54 758 THR A N 1
ATOM 6270 C CA . THR A 1 759 ? 44.421 107.157 17.249 1.00 8.48 758 THR A CA 1
ATOM 6271 C C . THR A 1 759 ? 44.685 105.662 17.390 1.00 8.59 758 THR A C 1
ATOM 6272 O O . THR A 1 759 ? 44.893 105.196 18.505 1.00 8.52 758 THR A O 1
ATOM 6276 N N . ILE A 1 760 ? 44.647 104.936 16.275 1.00 8.43 759 ILE A N 1
ATOM 6277 C CA . ILE A 1 760 ? 44.658 103.446 16.254 1.00 8.73 759 ILE A CA 1
ATOM 6278 C C . ILE A 1 760 ? 46.077 102.846 16.225 1.00 8.73 759 ILE A C 1
ATOM 6279 O O . ILE A 1 760 ? 46.435 102.003 17.064 1.00 8.38 759 ILE A O 1
ATOM 6284 N N . MET A 1 761 ? 46.885 103.320 15.282 1.00 8.52 760 MET A N 1
ATOM 6285 C CA . MET A 1 761 ? 48.277 102.860 15.118 1.00 8.67 760 MET A CA 1
ATOM 6286 C C . MET A 1 761 ? 49.164 103.900 15.793 1.00 8.71 760 MET A C 1
ATOM 6287 O O . MET A 1 761 ? 49.223 105.054 15.356 1.00 9.70 760 MET A O 1
ATOM 6292 N N . ARG A 1 762 ? 49.828 103.514 16.876 1.00 8.55 761 ARG A N 1
ATOM 6293 C CA . ARG A 1 762 ? 50.361 104.483 17.838 1.00 8.71 761 ARG A CA 1
ATOM 6294 C C . ARG A 1 762 ? 51.850 104.239 18.106 1.00 8.48 761 ARG A C 1
ATOM 6295 O O . ARG A 1 762 ? 52.227 103.139 18.506 1.00 8.74 761 ARG A O 1
ATOM 6303 N N . PRO A 1 763 ? 52.708 105.260 17.923 1.00 8.27 762 PRO A N 1
ATOM 6304 C CA . PRO A 1 763 ? 54.093 105.040 18.350 1.00 8.32 762 PRO A CA 1
ATOM 6305 C C . PRO A 1 763 ? 54.167 104.887 19.878 1.00 8.73 762 PRO A C 1
ATOM 6306 O O . PRO A 1 763 ? 53.293 105.377 20.580 1.00 8.59 762 PRO A O 1
ATOM 6310 N N . LEU A 1 764 ? 55.217 104.237 20.363 1.00 8.97 763 LEU A N 1
ATOM 6311 C CA . LEU A 1 764 ? 55.355 103.932 21.793 1.00 9.12 763 LEU A CA 1
ATOM 6312 C C . LEU A 1 764 ? 55.377 105.190 22.655 1.00 9.27 763 LEU A C 1
ATOM 6313 O O . LEU A 1 764 ? 54.938 105.160 23.801 1.00 9.76 763 LEU A O 1
ATOM 6318 N N . VAL A 1 765 ? 55.868 106.296 22.088 1.00 9.39 764 VAL A N 1
ATOM 6319 C CA . VAL A 1 765 ? 55.920 107.572 22.779 1.00 9.70 764 VAL A CA 1
ATOM 6320 C C . VAL A 1 765 ? 54.536 108.072 23.254 1.00 9.67 764 VAL A C 1
ATOM 6321 O O . VAL A 1 765 ? 54.468 108.842 24.224 1.00 9.70 764 VAL A O 1
ATOM 6325 N N . MET A 1 766 ? 53.444 107.623 22.620 1.00 9.77 765 MET A N 1
ATOM 6326 C CA . MET A 1 766 ? 52.099 108.089 23.034 1.00 10.59 765 MET A CA 1
ATOM 6327 C C . MET A 1 766 ? 51.706 107.571 24.420 1.00 11.09 765 MET A C 1
ATOM 6328 O O . MET A 1 766 ? 51.250 108.353 25.252 1.00 11.47 765 MET A O 1
ATOM 6333 N N . ASP A 1 767 ? 51.880 106.264 24.642 1.00 11.51 766 ASP A N 1
ATOM 6334 C CA A ASP A 1 767 ? 51.456 105.597 25.873 0.50 11.74 766 ASP A CA 1
ATOM 6335 C CA B ASP A 1 767 ? 51.473 105.665 25.916 0.50 12.24 766 ASP A CA 1
ATOM 6336 C C . ASP A 1 767 ? 52.597 105.525 26.915 1.00 11.77 766 ASP A C 1
ATOM 6337 O O . ASP A 1 767 ? 52.345 105.265 28.084 1.00 12.13 766 ASP A O 1
ATOM 6346 N N . PHE A 1 768 ? 53.845 105.751 26.479 1.00 11.38 767 PHE A N 1
ATOM 6347 C CA . PHE A 1 768 ? 55.032 105.567 27.332 1.00 11.85 767 PHE A CA 1
ATOM 6348 C C . PHE A 1 768 ? 55.937 106.795 27.258 1.00 12.12 767 PHE A C 1
ATOM 6349 O O . PHE A 1 768 ? 57.154 106.678 27.265 1.00 12.31 767 PHE A O 1
ATOM 6357 N N . THR A 1 769 ? 55.313 107.974 27.273 1.00 13.42 768 THR A N 1
ATOM 6358 C CA . THR A 1 769 ? 56.018 109.243 27.085 1.00 14.36 768 THR A CA 1
ATOM 6359 C C . THR A 1 769 ? 57.076 109.428 28.171 1.00 15.07 768 THR A C 1
ATOM 6360 O O . THR A 1 769 ? 58.154 109.972 27.912 1.00 15.93 768 THR A O 1
ATOM 6364 N N . ALA A 1 770 ? 56.784 108.935 29.380 1.00 14.95 769 ALA A N 1
ATOM 6365 C CA . ALA A 1 770 ? 57.705 109.046 30.518 1.00 16.27 769 ALA A CA 1
ATOM 6366 C C . ALA A 1 770 ? 58.966 108.200 30.379 1.00 15.85 769 ALA A C 1
ATOM 6367 O O . ALA A 1 770 ? 59.949 108.469 31.065 1.00 18.50 769 ALA A O 1
ATOM 6369 N N . ASP A 1 771 ? 58.954 107.189 29.520 1.00 14.27 770 ASP A N 1
ATOM 6370 C CA . ASP A 1 771 ? 60.146 106.365 29.258 1.00 13.21 770 ASP A CA 1
ATOM 6371 C C . ASP A 1 771 ? 60.859 106.886 28.013 1.00 12.92 770 ASP A C 1
ATOM 6372 O O . ASP A 1 771 ? 60.535 106.495 26.898 1.00 12.60 770 ASP A O 1
ATOM 6377 N N . ALA A 1 772 ? 61.871 107.743 28.200 1.00 12.78 771 ALA A N 1
ATOM 6378 C CA . ALA A 1 772 ? 62.576 108.338 27.044 1.00 12.93 771 ALA A CA 1
ATOM 6379 C C . ALA A 1 772 ? 63.320 107.348 26.128 1.00 12.22 771 ALA A C 1
ATOM 6380 O O . ALA A 1 772 ? 63.686 107.707 24.984 1.00 11.62 771 ALA A O 1
ATOM 6382 N N . GLU A 1 773 ? 63.532 106.115 26.598 1.00 12.06 772 GLU A N 1
ATOM 6383 C CA A GLU A 1 773 ? 64.128 105.078 25.752 0.50 12.39 772 GLU A CA 1
ATOM 6384 C CA B GLU A 1 773 ? 64.102 105.058 25.765 0.50 12.76 772 GLU A CA 1
ATOM 6385 C C . GLU A 1 773 ? 63.238 104.766 24.534 1.00 11.85 772 GLU A C 1
ATOM 6386 O O . GLU A 1 773 ? 63.727 104.254 23.535 1.00 11.69 772 GLU A O 1
ATOM 6397 N N . VAL A 1 774 ? 61.947 105.097 24.593 1.00 10.97 773 VAL A N 1
ATOM 6398 C CA . VAL A 1 774 ? 61.088 104.876 23.416 1.00 10.56 773 VAL A CA 1
ATOM 6399 C C . VAL A 1 774 ? 61.132 105.975 22.347 1.00 10.21 773 VAL A C 1
ATOM 6400 O O . VAL A 1 774 ? 60.569 105.796 21.280 1.00 10.22 773 VAL A O 1
ATOM 6404 N N . ASN A 1 775 ? 61.794 107.098 22.603 1.00 9.79 774 ASN A N 1
ATOM 6405 C CA . ASN A 1 775 ? 61.624 108.271 21.748 1.00 9.88 774 ASN A CA 1
ATOM 6406 C C . ASN A 1 775 ? 62.047 108.031 20.298 1.00 10.07 774 ASN A C 1
ATOM 6407 O O . ASN A 1 775 ? 61.461 108.592 19.374 1.00 9.71 774 ASN A O 1
ATOM 6412 N N . ASP A 1 776 ? 63.085 107.224 20.088 1.00 10.43 775 ASP A N 1
ATOM 6413 C CA . ASP A 1 776 ? 63.613 107.001 18.739 1.00 10.93 775 ASP A CA 1
ATOM 6414 C C . ASP A 1 776 ? 63.140 105.671 18.130 1.00 11.09 775 ASP A C 1
ATOM 6415 O O . ASP A 1 776 ? 63.607 105.305 17.030 1.00 11.35 775 ASP A O 1
ATOM 6420 N N . ILE A 1 777 ? 62.251 104.943 18.819 1.00 10.04 776 ILE A N 1
ATOM 6421 C CA . ILE A 1 777 ? 61.810 103.622 18.329 1.00 10.34 776 ILE A CA 1
ATOM 6422 C C . ILE A 1 777 ? 60.692 103.790 17.304 1.00 9.98 776 ILE A C 1
ATOM 6423 O O . ILE A 1 777 ? 59.571 104.148 17.667 1.00 10.30 776 ILE A O 1
ATOM 6428 N N . GLY A 1 778 ? 61.031 103.597 16.029 1.00 9.88 777 GLY A N 1
ATOM 6429 C CA . GLY A 1 778 ? 60.096 103.694 14.934 1.00 9.66 777 GLY A CA 1
ATOM 6430 C C . GLY A 1 778 ? 59.844 102.366 14.225 1.00 9.72 777 GLY A C 1
ATOM 6431 O O . GLY A 1 778 ? 59.290 102.376 13.125 1.00 9.55 777 GLY A O 1
ATOM 6432 N N . ASP A 1 779 ? 60.265 101.240 14.844 1.00 9.32 778 ASP A N 1
ATOM 6433 C CA . ASP A 1 779 ? 60.075 99.887 14.279 1.00 9.12 778 ASP A CA 1
ATOM 6434 C C . ASP A 1 779 ? 59.301 98.940 15.217 1.00 9.09 778 ASP A C 1
ATOM 6435 O O . ASP A 1 779 ? 59.308 97.728 15.034 1.00 9.04 778 ASP A O 1
ATOM 6440 N N . GLN A 1 780 ? 58.622 99.518 16.209 1.00 8.62 779 GLN A N 1
ATOM 6441 C CA . GLN A 1 780 ? 57.651 98.826 17.057 1.00 8.55 779 GLN A CA 1
ATOM 6442 C C . GLN A 1 780 ? 56.499 99.810 17.209 1.00 8.51 779 GLN A C 1
ATOM 6443 O O . GLN A 1 780 ? 56.714 101.008 17.086 1.00 8.25 779 GLN A O 1
ATOM 6449 N N . PHE A 1 781 ? 55.298 99.326 17.534 1.00 8.31 780 PHE A N 1
ATOM 6450 C CA . PHE A 1 781 ? 54.168 100.232 17.776 1.00 8.43 780 PHE A CA 1
ATOM 6451 C C . PHE A 1 781 ? 53.055 99.565 18.564 1.00 8.43 780 PHE A C 1
ATOM 6452 O O . PHE A 1 781 ? 53.052 98.340 18.727 1.00 8.89 780 PHE A O 1
ATOM 6460 N N . MET A 1 782 ? 52.122 100.377 19.066 1.00 8.46 781 MET A N 1
ATOM 6461 C CA . MET A 1 782 ? 50.939 99.839 19.713 1.00 8.59 781 MET A CA 1
ATOM 6462 C C . MET A 1 782 ? 49.776 99.832 18.712 1.00 8.48 781 MET A C 1
ATOM 6463 O O . MET A 1 782 ? 49.599 100.791 17.939 1.00 8.27 781 MET A O 1
ATOM 6468 N N . PHE A 1 783 ? 48.983 98.757 18.747 1.00 8.11 782 PHE A N 1
ATOM 6469 C CA . PHE A 1 783 ? 47.741 98.646 17.962 1.00 8.21 782 PHE A CA 1
ATOM 6470 C C . PHE A 1 783 ? 46.619 98.759 18.990 1.00 8.38 782 PHE A C 1
ATOM 6471 O O . PHE A 1 783 ? 46.345 97.812 19.721 1.00 8.13 782 PHE A O 1
ATOM 6479 N N . GLY A 1 784 ? 46.027 99.954 19.074 1.00 8.11 783 GLY A N 1
ATOM 6480 C CA . GLY A 1 784 ? 45.163 100.311 20.191 1.00 8.48 783 GLY A CA 1
ATOM 6481 C C . GLY A 1 784 ? 45.948 100.329 21.502 1.00 8.87 783 GLY A C 1
ATOM 6482 O O . GLY A 1 784 ? 47.174 100.450 21.504 1.00 9.16 783 GLY A O 1
ATOM 6483 N N . PRO A 1 785 ? 45.247 100.244 22.643 1.00 9.25 784 PRO A N 1
ATOM 6484 C CA . PRO A 1 785 ? 45.941 100.400 23.935 1.00 9.35 784 PRO A CA 1
ATOM 6485 C C . PRO A 1 785 ? 46.786 99.212 24.363 1.00 9.44 784 PRO A C 1
ATOM 6486 O O . PRO A 1 785 ? 47.665 99.387 25.218 1.00 9.99 784 PRO A O 1
ATOM 6490 N N . SER A 1 786 ? 46.500 98.019 23.825 1.00 9.18 785 SER A N 1
ATOM 6491 C CA . SER A 1 786 ? 46.941 96.782 24.468 1.00 9.34 785 SER A CA 1
ATOM 6492 C C . SER A 1 786 ? 47.995 95.944 23.755 1.00 9.01 785 SER A C 1
ATOM 6493 O O . SER A 1 786 ? 48.706 95.203 24.433 1.00 9.60 785 SER A O 1
ATOM 6496 N N . PHE A 1 787 ? 48.079 95.995 22.426 1.00 8.31 786 PHE A N 1
ATOM 6497 C CA . PHE A 1 787 ? 49.012 95.126 21.685 1.00 8.43 786 PHE A CA 1
ATOM 6498 C C . PHE A 1 787 ? 50.243 95.921 21.269 1.00 8.54 786 PHE A C 1
ATOM 6499 O O . PHE A 1 787 ? 50.084 96.969 20.639 1.00 8.49 786 PHE A O 1
ATOM 6507 N N . MET A 1 788 ? 51.439 95.403 21.578 1.00 8.45 787 MET A N 1
ATOM 6508 C CA . MET A 1 788 ? 52.697 95.930 21.036 1.00 8.69 787 MET A CA 1
ATOM 6509 C C . MET A 1 788 ? 53.161 95.002 19.918 1.00 8.53 787 MET A C 1
ATOM 6510 O O . MET A 1 788 ? 53.358 93.798 20.133 1.00 8.26 787 MET A O 1
ATOM 6515 N N . VAL A 1 789 ? 53.339 95.592 18.732 1.00 8.17 788 VAL A N 1
ATOM 6516 C CA . VAL A 1 789 ? 53.659 94.876 17.496 1.00 8.34 788 VAL A CA 1
ATOM 6517 C C . VAL A 1 789 ? 55.091 95.229 17.071 1.00 8.08 788 VAL A C 1
ATOM 6518 O O . VAL A 1 789 ? 55.434 96.399 17.019 1.00 7.89 788 VAL A O 1
ATOM 6522 N N . SER A 1 790 ? 55.911 94.220 16.751 1.00 8.08 789 SER A N 1
ATOM 6523 C CA . SER A 1 790 ? 57.325 94.430 16.393 1.00 8.20 789 SER A CA 1
ATOM 6524 C C . SER A 1 790 ? 57.652 93.659 15.100 1.00 8.10 789 SER A C 1
ATOM 6525 O O . SER A 1 790 ? 58.115 92.523 15.149 1.00 8.12 789 SER A O 1
ATOM 6528 N N . PRO A 1 791 ? 57.391 94.263 13.923 1.00 7.78 790 PRO A N 1
ATOM 6529 C CA . PRO A 1 791 ? 57.607 93.580 12.648 1.00 8.36 790 PRO A CA 1
ATOM 6530 C C . PRO A 1 791 ? 59.029 93.101 12.405 1.00 8.68 790 PRO A C 1
ATOM 6531 O O . PRO A 1 791 ? 59.990 93.768 12.825 1.00 8.28 790 PRO A O 1
ATOM 6535 N N . VAL A 1 792 ? 59.142 91.971 11.711 1.00 9.23 791 VAL A N 1
ATOM 6536 C CA . VAL A 1 792 ? 60.440 91.483 11.234 1.00 9.76 791 VAL A CA 1
ATOM 6537 C C . VAL A 1 792 ? 60.579 91.959 9.797 1.00 9.54 791 VAL A C 1
ATOM 6538 O O . VAL A 1 792 ? 59.700 91.694 8.974 1.00 9.78 791 VAL A O 1
ATOM 6542 N N . TYR A 1 793 ? 61.663 92.686 9.492 1.00 9.23 792 TYR A N 1
ATOM 6543 C CA . TYR A 1 793 ? 61.795 93.380 8.209 1.00 9.64 792 TYR A CA 1
ATOM 6544 C C . TYR A 1 793 ? 63.166 93.136 7.511 1.00 10.00 792 TYR A C 1
ATOM 6545 O O . TYR A 1 793 ? 63.638 93.958 6.718 1.00 9.93 792 TYR A O 1
ATOM 6554 N N . ARG A 1 794 ? 63.741 91.967 7.776 1.00 10.54 793 ARG A N 1
ATOM 6555 C CA A ARG A 1 794 ? 64.937 91.487 7.090 0.50 11.42 793 ARG A CA 1
ATOM 6556 C CA B ARG A 1 794 ? 64.930 91.490 7.073 0.50 11.28 793 ARG A CA 1
ATOM 6557 C C . ARG A 1 794 ? 64.716 90.035 6.666 1.00 10.88 793 ARG A C 1
ATOM 6558 O O . ARG A 1 794 ? 64.287 89.213 7.485 1.00 9.82 793 ARG A O 1
ATOM 6573 N N . TYR A 1 795 ? 65.017 89.737 5.402 1.00 9.81 794 TYR A N 1
ATOM 6574 C CA . TYR A 1 795 ? 64.994 88.366 4.896 1.00 9.58 794 TYR A CA 1
ATOM 6575 C C . TYR A 1 795 ? 65.932 87.427 5.679 1.00 9.67 794 TYR A C 1
ATOM 6576 O O . TYR A 1 795 ? 67.095 87.770 5.920 1.00 9.86 794 TYR A O 1
ATOM 6585 N N . GLY A 1 796 ? 65.425 86.261 6.061 1.00 10.05 795 GLY A N 1
ATOM 6586 C CA . GLY A 1 796 ? 66.198 85.254 6.797 1.00 10.56 795 GLY A CA 1
ATOM 6587 C C . GLY A 1 796 ? 66.227 85.437 8.300 1.00 11.37 795 GLY A C 1
ATOM 6588 O O . GLY A 1 796 ? 66.691 84.539 9.009 1.00 12.31 795 GLY A O 1
ATOM 6589 N N . ASP A 1 797 ? 65.742 86.563 8.835 1.00 11.51 796 ASP A N 1
ATOM 6590 C CA A ASP A 1 797 ? 65.834 86.692 10.270 0.50 11.96 796 ASP A CA 1
ATOM 6591 C CA B ASP A 1 797 ? 65.687 86.838 10.299 0.50 11.51 796 ASP A CA 1
ATOM 6592 C C . ASP A 1 797 ? 64.765 85.834 10.955 1.00 11.61 796 ASP A C 1
ATOM 6593 O O . ASP A 1 797 ? 63.606 85.692 10.484 1.00 11.59 796 ASP A O 1
ATOM 6602 N N . ARG A 1 798 ? 65.201 85.180 12.044 1.00 10.90 797 ARG A N 1
ATOM 6603 C CA . ARG A 1 798 ? 64.323 84.324 12.837 1.00 11.03 797 ARG A CA 1
ATOM 6604 C C . ARG A 1 798 ? 64.253 84.781 14.305 1.00 10.95 797 ARG A C 1
ATOM 6605 O O . ARG A 1 798 ? 63.807 84.050 15.177 1.00 11.82 797 ARG A O 1
ATOM 6613 N N . SER A 1 799 ? 64.662 86.027 14.520 1.00 11.26 798 SER A N 1
ATOM 6614 C CA . SER A 1 799 ? 64.581 86.732 15.782 1.00 11.04 798 SER A CA 1
ATOM 6615 C C . SER A 1 799 ? 64.785 88.229 15.503 1.00 10.80 798 SER A C 1
ATOM 6616 O O . SER A 1 799 ? 65.210 88.610 14.425 1.00 10.84 798 SER A O 1
ATOM 6619 N N . ARG A 1 800 ? 64.484 89.070 16.478 1.00 10.56 799 ARG A N 1
ATOM 6620 C CA . ARG A 1 800 ? 64.846 90.488 16.406 1.00 10.38 799 ARG A CA 1
ATOM 6621 C C . ARG A 1 800 ? 64.948 91.048 17.801 1.00 10.34 799 ARG A C 1
ATOM 6622 O O . ARG A 1 800 ? 64.390 90.490 18.731 1.00 10.41 799 ARG A O 1
ATOM 6630 N N . GLU A 1 801 ? 65.696 92.143 17.928 1.00 11.17 800 GLU A N 1
ATOM 6631 C CA A GLU A 1 801 ? 65.774 92.910 19.166 0.50 11.63 800 GLU A CA 1
ATOM 6632 C CA B GLU A 1 801 ? 65.752 92.892 19.186 0.50 11.53 800 GLU A CA 1
ATOM 6633 C C . GLU A 1 801 ? 64.467 93.683 19.376 1.00 11.10 800 GLU A C 1
ATOM 6634 O O . GLU A 1 801 ? 63.939 94.259 18.416 1.00 10.36 800 GLU A O 1
ATOM 6645 N N . ILE A 1 802 ? 63.943 93.656 20.602 1.00 10.12 801 ILE A N 1
ATOM 6646 C CA . ILE A 1 802 ? 62.749 94.393 21.002 1.00 9.82 801 ILE A CA 1
ATOM 6647 C C . ILE A 1 802 ? 63.023 95.102 22.324 1.00 10.41 801 ILE A C 1
ATOM 6648 O O . ILE A 1 802 ? 63.574 94.482 23.233 1.00 10.38 801 ILE A O 1
ATOM 6653 N N . TYR A 1 803 ? 62.652 96.382 22.417 1.00 10.17 802 TYR A N 1
ATOM 6654 C CA . TYR A 1 803 ? 62.636 97.111 23.672 1.00 10.71 802 TYR A CA 1
ATOM 6655 C C . TYR A 1 803 ? 61.226 97.068 24.264 1.00 10.38 802 TYR A C 1
ATOM 6656 O O . TYR A 1 803 ? 60.243 97.459 23.594 1.00 10.66 802 TYR A O 1
ATOM 6665 N N . PHE A 1 804 ? 61.135 96.598 25.510 1.00 9.97 803 PHE A N 1
ATOM 6666 C CA . PHE A 1 804 ? 59.865 96.559 26.245 1.00 10.52 803 PHE A CA 1
ATOM 6667 C C . PHE A 1 804 ? 59.772 97.799 27.132 1.00 10.76 803 PHE A C 1
ATOM 6668 O O . PHE A 1 804 ? 60.570 97.917 28.079 1.00 10.86 803 PHE A O 1
ATOM 6676 N N . PRO A 1 805 ? 58.819 98.717 26.841 1.00 10.70 804 PRO A N 1
ATOM 6677 C CA . PRO A 1 805 ? 58.684 99.921 27.658 1.00 10.61 804 PRO A CA 1
ATOM 6678 C C . PRO A 1 805 ? 58.493 99.614 29.145 1.00 10.97 804 PRO A C 1
ATOM 6679 O O . PRO A 1 805 ? 57.916 98.579 29.495 1.00 10.82 804 PRO A O 1
ATOM 6683 N N . GLN A 1 806 ? 58.960 100.530 29.980 1.00 11.98 805 GLN A N 1
ATOM 6684 C CA . GLN A 1 806 ? 58.693 100.481 31.418 1.00 13.94 805 GLN A CA 1
ATOM 6685 C C . GLN A 1 806 ? 57.175 100.386 31.675 1.00 13.72 805 GLN A C 1
ATOM 6686 O O . GLN A 1 806 ? 56.396 101.200 31.183 1.00 14.29 805 GLN A O 1
ATOM 6692 N N . ALA A 1 807 ? 56.789 99.375 32.435 1.00 13.69 806 ALA A N 1
ATOM 6693 C CA . ALA A 1 807 ? 55.409 99.023 32.683 1.00 13.87 806 ALA A CA 1
ATOM 6694 C C . ALA A 1 807 ? 55.412 97.911 33.715 1.00 13.51 806 ALA A C 1
ATOM 6695 O O . ALA A 1 807 ? 56.464 97.325 34.002 1.00 13.65 806 ALA A O 1
ATOM 6697 N N . GLU A 1 808 ? 54.238 97.606 34.261 1.00 13.72 807 GLU A N 1
ATOM 6698 C CA . GLU A 1 808 ? 54.133 96.522 35.252 1.00 14.38 807 GLU A CA 1
ATOM 6699 C C . GLU A 1 808 ? 54.528 95.191 34.643 1.00 14.64 807 GLU A C 1
ATOM 6700 O O . GLU A 1 808 ? 55.110 94.334 35.310 1.00 15.23 807 GLU A O 1
ATOM 6706 N 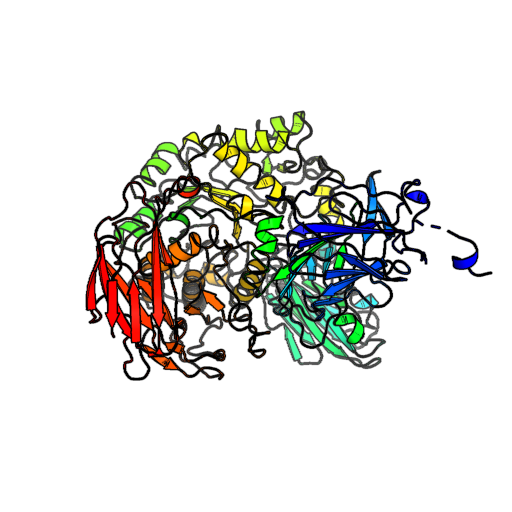N . GLY A 1 809 ? 54.237 95.018 33.354 1.00 13.29 808 GLY A N 1
ATOM 6707 C CA . GLY A 1 809 ? 54.703 93.833 32.654 1.00 13.02 808 GLY A CA 1
ATOM 6708 C C . GLY A 1 809 ? 54.103 93.697 31.267 1.00 11.66 808 GLY A C 1
ATOM 6709 O O . GLY A 1 809 ? 53.275 94.500 30.861 1.00 11.32 808 GLY A O 1
ATOM 6710 N N . TRP A 1 810 ? 54.555 92.671 30.576 1.00 10.80 809 TRP A N 1
ATOM 6711 C CA . TRP A 1 810 ? 54.141 92.330 29.225 1.00 10.44 809 TRP A CA 1
ATOM 6712 C C . TRP A 1 810 ? 53.938 90.817 29.137 1.00 10.61 809 TRP A C 1
ATOM 6713 O O . TRP A 1 810 ? 54.559 90.059 29.876 1.00 10.64 809 TRP A O 1
ATOM 6724 N N . TYR A 1 811 ? 53.078 90.375 28.234 1.00 10.19 810 TYR A N 1
ATOM 6725 C CA . TYR A 1 811 ? 52.838 88.959 28.017 1.00 10.29 810 TYR A CA 1
ATOM 6726 C C . TYR A 1 811 ? 52.939 88.619 26.538 1.00 10.54 810 TYR A C 1
ATOM 6727 O O . TYR A 1 811 ? 52.337 89.306 25.700 1.00 10.04 810 TYR A O 1
ATOM 6736 N N . ASP A 1 812 ? 53.687 87.578 26.208 1.00 10.52 811 ASP A N 1
ATOM 6737 C CA . ASP A 1 812 ? 53.686 87.053 24.839 1.00 11.63 811 ASP A CA 1
ATOM 6738 C C . ASP A 1 812 ? 52.249 86.608 24.500 1.00 10.72 811 ASP A C 1
ATOM 6739 O O . ASP A 1 812 ? 51.656 85.817 25.234 1.00 10.56 811 ASP A O 1
ATOM 6744 N N . PHE A 1 813 ? 51.685 87.137 23.410 1.00 10.11 812 PHE A N 1
ATOM 6745 C CA . PHE A 1 813 ? 50.293 86.828 23.044 1.00 10.32 812 PHE A CA 1
ATOM 6746 C C . PHE A 1 813 ? 50.089 85.349 22.819 1.00 10.24 812 PHE A C 1
ATOM 6747 O O . PHE A 1 813 ? 49.083 84.793 23.272 1.00 10.26 812 PHE A O 1
ATOM 6755 N N . TYR A 1 814 ? 51.030 84.696 22.134 1.00 10.28 813 TYR A N 1
ATOM 6756 C CA . TYR A 1 814 ? 50.801 83.326 21.657 1.00 10.75 813 TYR A CA 1
ATOM 6757 C C . TYR A 1 814 ? 50.865 82.334 22.818 1.00 11.50 813 TYR A C 1
ATOM 6758 O O . TYR A 1 814 ? 50.043 81.419 22.874 1.00 12.56 813 TYR A O 1
ATOM 6767 N N . SER A 1 815 ? 51.810 82.534 23.745 1.00 11.58 814 SER A N 1
ATOM 6768 C CA . SER A 1 815 ? 52.054 81.586 24.870 1.00 11.76 814 SER A CA 1
ATOM 6769 C C . SER A 1 815 ? 51.534 82.037 26.238 1.00 12.26 814 SER A C 1
ATOM 6770 O O . SER A 1 815 ? 51.391 81.208 27.160 1.00 11.27 814 SER A O 1
ATOM 6773 N N . GLY A 1 816 ? 51.282 83.343 26.374 1.00 11.81 815 GLY A N 1
ATOM 6774 C CA . GLY A 1 816 ? 50.954 83.957 27.660 1.00 12.58 815 GLY A CA 1
ATOM 6775 C C . GLY A 1 816 ? 52.119 84.147 28.629 1.00 12.76 815 GLY A C 1
ATOM 6776 O O . GLY A 1 816 ? 51.883 84.547 29.755 1.00 12.81 815 GLY A O 1
ATOM 6777 N N . LYS A 1 817 ? 53.357 83.882 28.193 1.00 13.77 816 LYS A N 1
ATOM 6778 C CA . LYS A 1 817 ? 54.548 83.976 29.040 1.00 15.51 816 LYS A CA 1
ATOM 6779 C C . LYS A 1 817 ? 54.907 85.427 29.380 1.00 14.96 816 LYS A C 1
ATOM 6780 O O . LYS A 1 817 ? 54.885 86.305 28.511 1.00 13.56 816 LYS A O 1
ATOM 6786 N N . PHE A 1 818 ? 55.247 85.649 30.644 1.00 14.19 817 PHE A N 1
ATOM 6787 C CA . PHE A 1 818 ? 55.548 86.980 31.171 1.00 13.97 817 PHE A CA 1
ATOM 6788 C C . PHE A 1 818 ? 56.903 87.508 30.720 1.00 13.02 817 PHE A C 1
ATOM 6789 O O . PHE A 1 818 ? 57.871 86.757 30.624 1.00 13.31 817 PHE A O 1
ATOM 6797 N N . GLN A 1 819 ? 56.948 88.815 30.460 1.00 12.41 818 GLN A N 1
ATOM 6798 C CA . GLN A 1 819 ? 58.170 89.542 30.108 1.00 12.13 818 GLN A CA 1
ATOM 6799 C C . GLN A 1 819 ? 58.199 90.843 30.900 1.00 11.83 818 GLN A C 1
ATOM 6800 O O . GLN A 1 819 ? 57.258 91.622 30.879 1.00 11.11 818 GLN A O 1
ATOM 6806 N N . ALA A 1 820 ? 59.295 91.103 31.604 1.00 12.62 819 ALA A N 1
ATOM 6807 C CA . ALA A 1 820 ? 59.436 92.318 32.410 1.00 13.24 819 ALA A CA 1
ATOM 6808 C C . ALA A 1 820 ? 59.526 93.567 31.535 1.00 13.00 819 ALA A C 1
ATOM 6809 O O . ALA A 1 820 ? 60.075 93.522 30.433 1.00 13.78 819 ALA A O 1
ATOM 6811 N N . GLY A 1 821 ? 59.011 94.677 32.050 1.00 13.49 820 GLY A N 1
ATOM 6812 C CA . GLY A 1 821 ? 59.149 95.975 31.403 1.00 13.94 820 GLY A CA 1
ATOM 6813 C C . GLY A 1 821 ? 60.537 96.558 31.620 1.00 14.52 820 GLY A C 1
ATOM 6814 O O . GLY A 1 821 ? 61.257 96.153 32.553 1.00 14.51 820 GLY A O 1
ATOM 6815 N N . GLY A 1 822 ? 60.921 97.490 30.756 1.00 14.00 821 GLY A N 1
ATOM 6816 C CA . GLY A 1 822 ? 62.147 98.277 30.924 1.00 14.56 821 GLY A CA 1
ATOM 6817 C C . GLY A 1 822 ? 63.415 97.572 30.517 1.00 15.73 821 GLY A C 1
ATOM 6818 O O . GLY A 1 822 ? 64.472 97.818 31.099 1.00 16.54 821 GLY A O 1
ATOM 6819 N N . GLU A 1 823 ? 63.343 96.682 29.529 1.00 16.15 822 GLU A N 1
ATOM 6820 C CA . GLU A 1 823 ? 64.550 96.032 29.042 1.00 16.84 822 GLU A CA 1
ATOM 6821 C C . GLU A 1 823 ? 64.477 95.719 27.552 1.00 16.07 822 GLU A C 1
ATOM 6822 O O . GLU A 1 823 ? 63.369 95.643 26.974 1.00 13.17 822 GLU A O 1
ATOM 6828 N N . ARG A 1 824 ? 65.666 95.616 26.959 1.00 15.87 823 ARG A N 1
ATOM 6829 C CA A ARG A 1 824 ? 65.824 95.265 25.554 0.50 16.46 823 ARG A CA 1
ATOM 6830 C CA B ARG A 1 824 ? 65.839 95.266 25.554 0.50 17.01 823 ARG A CA 1
ATOM 6831 C C . ARG A 1 824 ? 66.399 93.861 25.452 1.00 17.02 823 ARG A C 1
ATOM 6832 O O . ARG A 1 824 ? 67.364 93.517 26.161 1.00 17.44 823 ARG A O 1
ATOM 6847 N N . LYS A 1 825 ? 65.830 93.049 24.565 1.00 16.02 824 LYS A N 1
ATOM 6848 C CA . LYS A 1 825 ? 66.382 91.732 24.320 1.00 17.38 824 LYS A CA 1
ATOM 6849 C C . LYS A 1 825 ? 66.027 91.143 22.977 1.00 15.22 824 LYS A C 1
ATOM 6850 O O . LYS A 1 825 ? 65.135 91.634 22.295 1.00 13.93 824 LYS A O 1
ATOM 6856 N N . VAL A 1 826 ? 66.744 90.075 22.646 1.00 14.04 825 VAL A N 1
ATOM 6857 C CA . VAL A 1 826 ? 66.539 89.317 21.429 1.00 13.44 825 VAL A CA 1
ATOM 6858 C C . VAL A 1 826 ? 65.402 88.338 21.637 1.00 13.03 825 VAL A C 1
ATOM 6859 O O . VAL A 1 826 ? 65.448 87.486 22.535 1.00 12.64 825 VAL A O 1
ATOM 6863 N N . ILE A 1 827 ? 64.376 88.468 20.779 1.00 11.72 826 ILE A N 1
ATOM 6864 C CA . ILE A 1 827 ? 63.122 87.706 20.862 1.00 12.12 826 ILE A CA 1
ATOM 6865 C C . ILE A 1 827 ? 62.949 86.834 19.616 1.00 12.51 826 ILE A C 1
ATOM 6866 O O . ILE A 1 827 ? 63.140 87.295 18.490 1.00 11.83 826 ILE A O 1
ATOM 6871 N N . GLU A 1 828 ? 62.546 85.584 19.821 1.00 13.41 827 GLU A N 1
ATOM 6872 C CA . GLU A 1 828 ? 62.352 84.670 18.713 1.00 15.05 827 GLU A CA 1
ATOM 6873 C C . GLU A 1 828 ? 61.195 85.127 17.807 1.00 12.90 827 GLU A C 1
ATOM 6874 O O . GLU A 1 828 ? 60.187 85.657 18.272 1.00 12.46 827 GLU A O 1
ATOM 6880 N N . ALA A 1 829 ? 61.385 84.912 16.513 1.00 11.44 828 ALA A N 1
ATOM 6881 C CA . ALA A 1 829 ? 60.423 85.348 15.490 1.00 10.71 828 ALA A CA 1
ATOM 6882 C C . ALA A 1 829 ? 60.500 84.346 14.342 1.00 10.32 828 ALA A C 1
ATOM 6883 O O . ALA A 1 829 ? 61.114 84.617 13.313 1.00 9.99 828 ALA A O 1
ATOM 6885 N N . PRO A 1 830 ? 59.887 83.165 14.535 1.00 10.48 829 PRO A N 1
ATOM 6886 C CA . PRO A 1 830 ? 59.836 82.193 13.428 1.00 10.22 829 PRO A CA 1
ATOM 6887 C C . PRO A 1 830 ? 59.164 82.765 12.190 1.00 9.84 829 PRO A C 1
ATOM 6888 O O . PRO A 1 830 ? 58.396 83.728 12.293 1.00 9.34 829 PRO A O 1
ATOM 6892 N N . TYR A 1 831 ? 59.462 82.172 11.035 1.00 9.56 830 TYR A N 1
ATOM 6893 C CA . TYR A 1 831 ? 58.863 82.562 9.750 1.00 9.83 830 TYR A CA 1
ATOM 6894 C C . TYR A 1 831 ? 57.370 82.895 9.876 1.00 10.08 830 TYR A C 1
ATOM 6895 O O . TYR A 1 831 ? 56.934 83.932 9.370 1.00 10.09 830 TYR A O 1
ATOM 6904 N N . GLU A 1 832 ? 56.601 82.015 10.530 1.00 10.19 831 GLU A N 1
ATOM 6905 C CA . GLU A 1 832 ? 55.143 82.160 10.581 1.00 11.03 831 GLU A CA 1
ATOM 6906 C C . GLU A 1 832 ? 54.585 83.135 11.625 1.00 10.27 831 GLU A C 1
ATOM 6907 O O . GLU A 1 832 ? 53.366 83.329 11.660 1.00 9.87 831 GLU A O 1
ATOM 6913 N N . ARG A 1 833 ? 55.441 83.760 12.440 1.00 9.78 832 ARG A N 1
ATOM 6914 C CA . ARG A 1 833 ? 54.965 84.603 13.540 1.00 10.43 832 ARG A CA 1
ATOM 6915 C C . ARG A 1 833 ? 55.633 85.952 13.632 1.00 9.42 832 ARG A C 1
ATOM 6916 O O . ARG A 1 833 ? 56.856 86.059 13.521 1.00 9.36 832 ARG A O 1
ATOM 6924 N N . ILE A 1 834 ? 54.808 86.991 13.807 1.00 8.65 833 ILE A N 1
ATOM 6925 C CA . ILE A 1 834 ? 55.289 88.324 14.203 1.00 8.60 833 ILE A CA 1
ATOM 6926 C C . ILE A 1 834 ? 55.298 88.458 15.741 1.00 8.54 833 ILE A C 1
ATOM 6927 O O . ILE A 1 834 ? 54.299 88.123 16.394 1.00 8.15 833 ILE A O 1
ATOM 6932 N N . PRO A 1 835 ? 56.417 88.951 16.327 1.00 8.10 834 PRO A N 1
ATOM 6933 C CA . PRO A 1 835 ? 56.427 89.164 17.765 1.00 8.20 834 PRO A CA 1
ATOM 6934 C C . PRO A 1 835 ? 55.316 90.102 18.195 1.00 8.38 834 PRO A C 1
ATOM 6935 O O . PRO A 1 835 ? 55.198 91.218 17.665 1.00 8.44 834 PRO A O 1
ATOM 6939 N N . LEU A 1 836 ? 54.510 89.637 19.150 1.00 8.49 835 LEU A N 1
ATOM 6940 C CA . LEU A 1 836 ? 53.301 90.333 19.557 1.00 8.79 835 LEU A CA 1
ATOM 6941 C C . LEU A 1 836 ? 53.119 90.146 21.065 1.00 8.86 835 LEU A C 1
ATOM 6942 O O . LEU A 1 836 ? 53.015 89.013 21.530 1.00 8.50 835 LEU A O 1
ATOM 6947 N N . TYR A 1 837 ? 53.071 91.257 21.799 1.00 8.70 836 TYR A N 1
ATOM 6948 C CA . TYR A 1 837 ? 52.951 91.255 23.251 1.00 8.86 836 TYR A CA 1
ATOM 6949 C C . TYR A 1 837 ? 51.746 92.058 23.681 1.00 8.84 836 TYR A C 1
ATOM 6950 O O . TYR A 1 837 ? 51.278 92.953 22.960 1.00 9.31 836 TYR A O 1
ATOM 6959 N N . VAL A 1 838 ? 51.237 91.731 24.864 1.00 8.84 837 VAL A N 1
ATOM 6960 C CA . VAL A 1 838 ? 50.084 92.392 25.458 1.00 9.23 837 VAL A CA 1
ATOM 6961 C C . VAL A 1 838 ? 50.502 93.071 26.772 1.00 9.84 837 VAL A C 1
ATOM 6962 O O . VAL A 1 838 ? 51.181 92.466 27.598 1.00 9.60 837 VAL A O 1
ATOM 6966 N N . ARG A 1 839 ? 50.066 94.311 26.942 1.00 10.41 838 ARG A N 1
ATOM 6967 C CA A ARG A 1 839 ? 50.386 95.101 28.121 0.67 11.43 838 ARG A CA 1
ATOM 6968 C CA B ARG A 1 839 ? 50.368 95.130 28.119 0.33 10.79 838 ARG A CA 1
ATOM 6969 C C . ARG A 1 839 ? 49.623 94.605 29.358 1.00 11.08 838 ARG A C 1
ATOM 6970 O O . ARG A 1 839 ? 48.423 94.364 29.295 1.00 11.18 838 ARG A O 1
ATOM 6985 N N . ALA A 1 840 ? 50.310 94.468 30.499 1.00 10.77 839 ALA A N 1
ATOM 6986 C CA . ALA A 1 840 ? 49.592 94.226 31.757 1.00 10.68 839 ALA A CA 1
ATOM 6987 C C . ALA A 1 840 ? 48.505 95.283 31.969 1.00 10.80 839 ALA A C 1
ATOM 6988 O O . ALA A 1 840 ? 48.732 96.474 31.738 1.00 10.56 839 ALA A O 1
ATOM 6990 N N . GLY A 1 841 ? 47.322 94.833 32.398 1.00 10.32 840 GLY A N 1
ATOM 6991 C CA . GLY A 1 841 ? 46.150 95.668 32.563 1.00 10.36 840 GLY A CA 1
ATOM 6992 C C . GLY A 1 841 ? 45.202 95.599 31.378 1.00 10.60 840 GLY A C 1
ATOM 6993 O O . GLY A 1 841 ? 44.102 96.182 31.437 1.00 11.17 840 GLY A O 1
ATOM 6994 N N . ALA A 1 842 ? 45.592 94.906 30.294 1.00 10.13 841 ALA A N 1
ATOM 6995 C CA . ALA A 1 842 ? 44.722 94.843 29.110 1.00 10.14 841 ALA A CA 1
ATOM 6996 C C . ALA A 1 842 ? 43.431 94.071 29.392 1.00 10.24 841 ALA A C 1
ATOM 6997 O O . ALA A 1 842 ? 43.472 92.993 30.008 1.00 11.09 841 ALA A O 1
ATOM 6999 N N . ILE A 1 843 ? 42.322 94.629 28.910 1.00 9.81 842 ILE A N 1
ATOM 7000 C CA . ILE A 1 843 ? 41.053 93.929 28.813 1.00 10.15 842 ILE A CA 1
ATOM 7001 C C . ILE A 1 843 ? 40.729 93.839 27.315 1.00 10.21 842 ILE A C 1
ATOM 7002 O O . ILE A 1 843 ? 40.512 94.868 26.681 1.00 10.47 842 ILE A O 1
ATOM 7007 N N . ILE A 1 844 ? 40.696 92.628 26.752 1.00 9.75 843 ILE A N 1
ATOM 7008 C CA . ILE A 1 844 ? 40.573 92.461 25.296 1.00 9.74 843 ILE A CA 1
ATOM 7009 C C . ILE A 1 844 ? 39.446 91.510 24.930 1.00 9.44 843 ILE A C 1
ATOM 7010 O O . ILE A 1 844 ? 39.494 90.332 25.314 1.00 10.53 843 ILE A O 1
ATOM 7015 N N . PRO A 1 845 ? 38.446 92.001 24.168 1.00 9.44 844 PRO A N 1
ATOM 7016 C CA . PRO A 1 845 ? 37.371 91.141 23.733 1.00 9.36 844 PRO A CA 1
ATOM 7017 C C . PRO A 1 845 ? 37.676 90.464 22.396 1.00 9.65 844 PRO A C 1
ATOM 7018 O O . PRO A 1 845 ? 38.007 91.159 21.409 1.00 10.67 844 PRO A O 1
ATOM 7022 N N . PHE A 1 846 ? 37.563 89.139 22.358 1.00 9.45 845 PHE A N 1
ATOM 7023 C CA . PHE A 1 846 ? 37.757 88.350 21.134 1.00 9.67 845 PHE A CA 1
ATOM 7024 C C . PHE A 1 846 ? 36.457 87.641 20.782 1.00 10.01 845 PHE A C 1
ATOM 7025 O O . PHE A 1 846 ? 35.741 87.128 21.675 1.00 10.94 845 PHE A O 1
ATOM 7033 N N . GLY A 1 847 ? 36.149 87.595 19.491 1.00 9.91 846 GLY A N 1
ATOM 7034 C CA . GLY A 1 847 ? 34.960 86.879 19.025 1.00 10.48 846 GLY A CA 1
ATOM 7035 C C . GLY A 1 847 ? 35.288 85.621 18.259 1.00 10.62 846 GLY A C 1
ATOM 7036 O O . GLY A 1 847 ? 36.458 85.345 17.937 1.00 10.25 846 GLY A O 1
ATOM 7037 N N . ASP A 1 848 ? 34.235 84.870 17.935 1.00 11.12 847 ASP A N 1
ATOM 7038 C CA . ASP A 1 848 ? 34.348 83.663 17.114 1.00 11.51 847 ASP A CA 1
ATOM 7039 C C . ASP A 1 848 ? 34.732 83.927 15.652 1.00 10.64 847 ASP A C 1
ATOM 7040 O O . ASP A 1 848 ? 34.582 85.035 15.146 1.00 9.46 847 ASP A O 1
ATOM 7045 N N . ASP A 1 849 ? 35.163 82.876 14.969 1.00 10.67 848 ASP A N 1
ATOM 7046 C CA . ASP A 1 849 ? 35.469 82.960 13.551 1.00 10.95 848 ASP A CA 1
ATOM 7047 C C . ASP A 1 849 ? 34.248 83.432 12.764 1.00 10.47 848 ASP A C 1
ATOM 7048 O O . ASP A 1 849 ? 33.124 82.939 12.969 1.00 10.44 848 ASP A O 1
ATOM 7053 N N . ILE A 1 850 ? 34.471 84.390 11.885 1.00 9.34 849 ILE A N 1
ATOM 7054 C CA . ILE A 1 850 ? 33.468 84.887 10.940 1.00 9.35 849 ILE A CA 1
ATOM 7055 C C . ILE A 1 850 ? 34.111 85.065 9.575 1.00 9.23 849 ILE A C 1
ATOM 7056 O O . ILE A 1 850 ? 35.334 85.296 9.489 1.00 8.97 849 ILE A O 1
ATOM 7061 N N . GLN A 1 851 ? 33.316 84.986 8.509 1.00 8.97 850 GLN A N 1
ATOM 7062 C CA . GLN A 1 851 ? 33.820 85.171 7.133 1.00 9.31 850 GLN A CA 1
ATOM 7063 C C . GLN A 1 851 ? 33.908 86.631 6.657 1.00 8.73 850 GLN A C 1
ATOM 7064 O O . GLN A 1 851 ? 34.572 86.927 5.678 1.00 8.83 850 GLN A O 1
ATOM 7070 N N . TYR A 1 852 ? 33.182 87.506 7.331 1.00 8.49 851 TYR A N 1
ATOM 7071 C CA . TYR A 1 852 ? 33.118 88.939 7.041 1.00 8.84 851 TYR A CA 1
ATOM 7072 C C . TYR A 1 852 ? 32.554 89.633 8.272 1.00 8.60 851 TYR A C 1
ATOM 7073 O O . TYR A 1 852 ? 31.976 88.970 9.147 1.00 8.57 851 TYR A O 1
ATOM 7082 N N . THR A 1 853 ? 32.708 90.959 8.350 1.00 8.80 852 THR A N 1
ATOM 7083 C CA . THR A 1 853 ? 32.236 91.684 9.528 1.00 9.23 852 THR A CA 1
ATOM 7084 C C . THR A 1 853 ? 30.735 91.438 9.734 1.00 9.91 852 THR A C 1
ATOM 7085 O O . THR A 1 853 ? 29.974 91.418 8.774 1.00 10.61 852 THR A O 1
ATOM 7089 N N . ASP A 1 854 ? 30.351 91.182 10.976 1.00 10.44 853 ASP A N 1
ATOM 7090 C CA . ASP A 1 854 ? 28.957 90.923 11.339 1.00 11.16 853 ASP A CA 1
ATOM 7091 C C . ASP A 1 854 ? 28.303 89.775 10.542 1.00 10.45 853 ASP A C 1
ATOM 7092 O O . ASP A 1 854 ? 27.086 89.762 10.335 1.00 10.71 853 ASP A O 1
ATOM 7097 N N . GLU A 1 855 ? 29.085 88.774 10.133 1.00 9.38 854 GLU A N 1
ATOM 7098 C CA . GLU A 1 855 ? 28.471 87.571 9.549 1.00 8.95 854 GLU A CA 1
ATOM 7099 C C . GLU A 1 855 ? 27.464 86.983 10.535 1.00 9.27 854 GLU A C 1
ATOM 7100 O O . GLU A 1 855 ? 26.378 86.530 10.143 1.00 8.69 854 GLU A O 1
ATOM 7106 N N . LYS A 1 856 ? 27.871 86.953 11.797 1.00 9.57 855 LYS A N 1
ATOM 7107 C CA . LYS A 1 856 ? 27.067 86.469 12.893 1.00 10.26 855 LYS A CA 1
ATOM 7108 C C . LYS A 1 856 ? 27.183 87.487 14.010 1.00 11.07 855 LYS A C 1
ATOM 7109 O O . LYS A 1 856 ? 28.216 88.161 14.121 1.00 11.37 855 LYS A O 1
ATOM 7115 N N . PRO A 1 857 ? 26.133 87.646 14.829 1.00 11.81 856 PRO A N 1
ATOM 7116 C CA . PRO A 1 857 ? 26.259 88.466 16.032 1.00 11.76 856 PRO A CA 1
ATOM 7117 C C . PRO A 1 857 ? 27.374 87.953 16.944 1.00 11.54 856 PRO A C 1
ATOM 7118 O O . PRO A 1 857 ? 27.600 86.740 17.005 1.00 11.38 856 PRO A O 1
ATOM 7122 N N . ALA A 1 858 ? 28.031 88.855 17.676 1.00 11.25 857 ALA A N 1
ATOM 7123 C CA . ALA A 1 858 ? 29.131 88.466 18.575 1.00 11.23 857 ALA A CA 1
ATOM 7124 C C . ALA A 1 858 ? 28.548 87.976 19.907 1.00 10.84 857 ALA A C 1
ATOM 7125 O O . ALA A 1 858 ? 28.800 88.562 20.961 1.00 10.77 857 ALA A O 1
ATOM 7127 N N . GLU A 1 859 ? 27.744 86.914 19.851 1.00 10.89 858 GLU A N 1
ATOM 7128 C CA . GLU A 1 859 ? 27.006 86.426 21.015 1.00 11.52 858 GLU A CA 1
ATOM 7129 C C . GLU A 1 859 ? 27.925 85.931 22.119 1.00 11.22 858 GLU A C 1
ATOM 7130 O O . GLU A 1 859 ? 27.642 86.165 23.297 1.00 11.16 858 GLU A O 1
ATOM 7136 N N . HIS A 1 860 ? 28.999 85.236 21.743 1.00 10.92 859 HIS A N 1
ATOM 7137 C CA . HIS A 1 860 ? 29.981 84.755 22.699 1.00 11.35 859 HIS A CA 1
ATOM 7138 C C . HIS A 1 860 ? 31.328 85.441 22.486 1.00 11.00 859 HIS A C 1
ATOM 7139 O O . HIS A 1 860 ? 31.986 85.208 21.487 1.00 11.19 859 HIS A O 1
ATOM 7146 N N . ILE A 1 861 ? 31.709 86.273 23.450 1.00 10.39 860 ILE A N 1
ATOM 7147 C CA . ILE A 1 861 ? 32.996 86.990 23.441 1.00 10.29 860 ILE A CA 1
ATOM 7148 C C . ILE A 1 861 ? 33.839 86.414 24.566 1.00 11.21 860 ILE A C 1
ATOM 7149 O O . ILE A 1 861 ? 33.365 86.232 25.699 1.00 10.91 860 ILE A O 1
ATOM 7154 N N . ARG A 1 862 ? 35.113 86.190 24.265 1.00 11.65 861 ARG A N 1
ATOM 7155 C CA . ARG A 1 862 ? 36.079 85.851 25.294 1.00 12.51 861 ARG A CA 1
ATOM 7156 C C . ARG A 1 862 ? 36.695 87.166 25.749 1.00 12.39 861 ARG A C 1
ATOM 7157 O O . ARG A 1 862 ? 37.331 87.863 24.935 1.00 12.97 861 ARG A O 1
ATOM 7165 N N . LEU A 1 863 ? 36.541 87.494 27.028 1.00 12.03 862 LEU A N 1
ATOM 7166 C CA . LEU A 1 863 ? 37.161 88.693 27.624 1.00 12.14 862 LEU A CA 1
ATOM 7167 C C . LEU A 1 863 ? 38.448 88.278 28.315 1.00 11.20 862 LEU A C 1
ATOM 7168 O O . LEU A 1 863 ? 38.411 87.698 29.422 1.00 11.16 862 LEU A O 1
ATOM 7173 N N . TYR A 1 864 ? 39.582 88.531 27.643 1.00 10.51 863 TYR A N 1
ATOM 7174 C CA . TYR A 1 864 ? 40.895 88.234 28.185 1.00 10.86 863 TYR A CA 1
ATOM 7175 C C . TYR A 1 864 ? 41.314 89.366 29.106 1.00 11.22 863 TYR A C 1
ATOM 7176 O O . TYR A 1 864 ? 41.279 90.542 28.708 1.00 11.04 863 TYR A O 1
ATOM 7185 N N . ILE A 1 865 ? 41.695 89.009 30.324 1.00 10.98 864 ILE A N 1
ATOM 7186 C CA . ILE A 1 865 ? 42.172 89.958 31.315 1.00 11.66 864 ILE A CA 1
ATOM 7187 C C . ILE A 1 865 ? 43.631 89.644 31.575 1.00 11.40 864 ILE A C 1
ATOM 7188 O O . ILE A 1 865 ? 43.941 88.631 32.193 1.00 11.83 864 ILE A O 1
ATOM 7193 N N . TYR A 1 866 ? 44.524 90.510 31.095 1.00 11.18 865 TYR A N 1
ATOM 7194 C CA . TYR A 1 866 ? 45.960 90.365 31.320 1.00 11.14 865 TYR A CA 1
ATOM 7195 C C . TYR A 1 866 ? 46.304 91.091 32.627 1.00 11.53 865 TYR A C 1
ATOM 7196 O O . TYR A 1 866 ? 46.319 92.318 32.681 1.00 11.15 865 TYR A O 1
ATOM 7205 N N . GLN A 1 867 ? 46.526 90.312 33.686 1.00 11.96 866 GLN A N 1
ATOM 7206 C CA . GLN A 1 867 ? 46.603 90.855 35.043 1.00 12.77 866 GLN A CA 1
ATOM 7207 C C . GLN A 1 867 ? 47.978 91.477 35.347 1.00 12.72 866 GLN A C 1
ATOM 7208 O O . GLN A 1 867 ? 48.918 91.346 34.579 1.00 13.02 866 GLN A O 1
ATOM 7214 N N . GLY A 1 868 ? 48.057 92.167 36.476 1.00 12.78 867 GLY A N 1
ATOM 7215 C CA . GLY A 1 868 ? 49.294 92.794 36.941 1.00 12.96 867 GLY A CA 1
ATOM 7216 C C . GLY A 1 868 ? 49.262 94.303 37.019 1.00 13.17 867 GLY A C 1
ATOM 7217 O O . GLY A 1 868 ? 50.204 94.922 37.550 1.00 13.96 867 GLY A O 1
ATOM 7218 N N . ALA A 1 869 ? 48.217 94.911 36.462 1.00 12.87 868 ALA A N 1
ATOM 7219 C CA . ALA A 1 869 ? 47.988 96.352 36.508 1.00 12.67 868 ALA A CA 1
ATOM 7220 C C . ALA A 1 869 ? 46.506 96.629 36.320 1.00 12.56 868 ALA A C 1
ATOM 7221 O O . ALA A 1 869 ? 45.764 95.748 35.846 1.00 12.49 868 ALA A O 1
ATOM 7223 N N . ASP A 1 870 ? 46.078 97.826 36.701 1.00 12.04 869 ASP A N 1
ATOM 7224 C CA . ASP A 1 870 ? 44.705 98.279 36.480 1.00 13.08 869 ASP A CA 1
ATOM 7225 C C . ASP A 1 870 ? 44.453 98.448 34.979 1.00 12.91 869 ASP A C 1
ATOM 7226 O O . ASP A 1 870 ? 45.388 98.716 34.223 1.00 13.85 869 ASP A O 1
ATOM 7231 N N . GLY A 1 871 ? 43.199 98.301 34.563 1.00 12.84 870 GLY A N 1
ATOM 7232 C CA . GLY A 1 871 ? 42.827 98.453 33.151 1.00 12.89 870 GLY A CA 1
ATOM 7233 C C . GLY A 1 871 ? 41.405 98.890 32.961 1.00 13.30 870 GLY A C 1
ATOM 7234 O O . GLY A 1 871 ? 40.574 98.746 33.873 1.00 12.65 870 GLY A O 1
ATOM 7235 N N . GLU A 1 872 ? 41.142 99.468 31.782 1.00 13.24 871 GLU A N 1
ATOM 7236 C CA . GLU A 1 872 ? 39.799 99.834 31.348 1.00 15.07 871 GLU A CA 1
ATOM 7237 C C . GLU A 1 872 ? 39.666 99.617 29.858 1.00 13.37 871 GLU A C 1
ATOM 7238 O O . GLU A 1 872 ? 40.649 99.748 29.133 1.00 13.89 871 GLU A O 1
ATOM 7244 N N . PHE A 1 873 ? 38.463 99.279 29.419 1.00 11.63 872 PHE A N 1
ATOM 7245 C CA A PHE A 1 873 ? 38.139 99.107 28.010 0.50 11.48 872 PHE A CA 1
ATOM 7246 C CA B PHE A 1 873 ? 38.138 99.187 27.991 0.50 11.67 872 PHE A CA 1
ATOM 7247 C C . PHE A 1 873 ? 36.628 99.240 27.836 1.00 11.49 872 PHE A C 1
ATOM 7248 O O . PHE A 1 873 ? 35.894 98.693 28.649 1.00 11.75 872 PHE A O 1
ATOM 7263 N N . THR A 1 874 ? 36.173 99.923 26.784 1.00 11.20 873 THR A N 1
ATOM 7264 C CA . THR A 1 874 ? 34.746 99.989 26.467 1.00 11.23 873 THR A CA 1
ATOM 7265 C C . THR A 1 874 ? 34.447 99.248 25.162 1.00 10.90 873 THR A C 1
ATOM 7266 O O . THR A 1 874 ? 34.955 99.605 24.107 1.00 11.27 873 THR A O 1
ATOM 7270 N N . LEU A 1 875 ? 33.600 98.223 25.242 1.00 10.78 874 LEU A N 1
ATOM 7271 C CA . LEU A 1 875 ? 33.141 97.509 24.056 1.00 10.86 874 LEU A CA 1
ATOM 7272 C C . LEU A 1 875 ? 32.089 98.382 23.370 1.00 10.68 874 LEU A C 1
ATOM 7273 O O . LEU A 1 875 ? 31.060 98.696 23.971 1.00 11.25 874 LEU A O 1
ATOM 7278 N N . TYR A 1 876 ? 32.359 98.793 22.131 1.00 9.64 875 TYR A N 1
ATOM 7279 C CA . TYR A 1 876 ? 31.464 99.644 21.349 1.00 9.51 875 TYR A CA 1
ATOM 7280 C C . TYR A 1 876 ? 30.828 98.858 20.192 1.00 9.77 875 TYR A C 1
ATOM 7281 O O . TYR A 1 876 ? 31.525 98.143 19.481 1.00 9.42 875 TYR A O 1
ATOM 7290 N N . GLU A 1 877 ? 29.517 99.023 19.995 1.00 9.76 876 GLU A N 1
ATOM 7291 C CA . GLU A 1 877 ? 28.773 98.425 18.893 1.00 10.12 876 GLU A CA 1
ATOM 7292 C C . GLU A 1 877 ? 27.722 99.394 18.385 1.00 10.05 876 GLU A C 1
ATOM 7293 O O . GLU A 1 877 ? 27.266 100.272 19.115 1.00 10.15 876 GLU A O 1
ATOM 7299 N N . ASP A 1 878 ? 27.410 99.252 17.102 1.00 9.31 877 ASP A N 1
ATOM 7300 C CA . ASP A 1 878 ? 26.363 100.038 16.455 1.00 9.21 877 ASP A CA 1
ATOM 7301 C C . ASP A 1 878 ? 25.935 99.309 15.173 1.00 9.50 877 ASP A C 1
ATOM 7302 O O . ASP A 1 878 ? 26.301 98.151 14.968 1.00 9.63 877 ASP A O 1
ATOM 7307 N N . GLU A 1 879 ? 25.165 99.972 14.316 1.00 9.87 878 GLU A N 1
ATOM 7308 C CA . GLU A 1 879 ? 24.676 99.344 13.093 1.00 10.31 878 GLU A CA 1
ATOM 7309 C C . GLU A 1 879 ? 25.713 99.192 11.984 1.00 10.31 878 GLU A C 1
ATOM 7310 O O . GLU A 1 879 ? 25.418 98.574 10.951 1.00 10.42 878 GLU A O 1
ATOM 7316 N N . GLY A 1 880 ? 26.880 99.833 12.131 1.00 10.05 879 GLY A N 1
ATOM 7317 C CA . GLY A 1 880 ? 28.024 99.539 11.286 1.00 10.42 879 GLY A CA 1
ATOM 7318 C C . GLY A 1 880 ? 28.070 100.252 9.949 1.00 10.13 879 GLY A C 1
ATOM 7319 O O . GLY A 1 880 ? 29.145 100.564 9.463 1.00 9.76 879 GLY A O 1
ATOM 7320 N N . VAL A 1 881 ? 26.908 100.509 9.344 1.00 9.66 880 VAL A N 1
ATOM 7321 C CA . VAL A 1 881 ? 26.813 100.895 7.932 1.00 9.98 880 VAL A CA 1
ATOM 7322 C C . VAL A 1 881 ? 26.210 102.278 7.683 1.00 9.43 880 VAL A C 1
ATOM 7323 O O . VAL A 1 881 ? 26.232 102.745 6.560 1.00 9.34 880 VAL A O 1
ATOM 7327 N N . ASN A 1 882 ? 25.689 102.916 8.724 1.00 9.44 881 ASN A N 1
ATOM 7328 C CA . ASN A 1 882 ? 24.971 104.183 8.601 1.00 9.36 881 ASN A CA 1
ATOM 7329 C C . ASN A 1 882 ? 25.420 105.140 9.707 1.00 9.77 881 ASN A C 1
ATOM 7330 O O . ASN A 1 882 ? 26.165 104.727 10.603 1.00 9.56 881 ASN A O 1
ATOM 7335 N N . TYR A 1 883 ? 24.980 106.401 9.640 1.00 9.51 882 TYR A N 1
ATOM 7336 C CA . TYR A 1 883 ? 25.410 107.432 10.595 1.00 10.27 882 TYR A CA 1
ATOM 7337 C C . TYR A 1 883 ? 24.477 107.577 11.799 1.00 10.60 882 TYR A C 1
ATOM 7338 O O . TYR A 1 883 ? 24.510 108.589 12.467 1.00 11.12 882 TYR A O 1
ATOM 7347 N N . ASN A 1 884 ? 23.675 106.550 12.087 1.00 10.71 883 ASN A N 1
ATOM 7348 C CA . ASN A 1 884 ? 22.748 106.622 13.222 1.00 10.76 883 ASN A CA 1
ATOM 7349 C C . ASN A 1 884 ? 23.422 106.839 14.576 1.00 10.36 883 ASN A C 1
ATOM 7350 O O . ASN A 1 884 ? 22.811 107.401 15.496 1.00 10.14 883 ASN A O 1
ATOM 7355 N N . TYR A 1 885 ? 24.698 106.453 14.709 1.00 9.68 884 TYR A N 1
ATOM 7356 C CA . TYR A 1 885 ? 25.426 106.744 15.946 1.00 9.78 884 TYR A CA 1
ATOM 7357 C C . TYR A 1 885 ? 25.517 108.241 16.272 1.00 10.08 884 TYR A C 1
ATOM 7358 O O . TYR A 1 885 ? 25.621 108.611 17.447 1.00 10.15 884 TYR A O 1
ATOM 7367 N N . GLU A 1 886 ? 25.479 109.086 15.232 1.00 10.63 885 GLU A N 1
ATOM 7368 C CA . GLU A 1 886 ? 25.460 110.541 15.384 1.00 11.41 885 GLU A CA 1
ATOM 7369 C C . GLU A 1 886 ? 24.222 111.048 16.121 1.00 12.83 885 GLU A C 1
ATOM 7370 O O . GLU A 1 886 ? 24.275 112.132 16.702 1.00 13.13 885 GLU A O 1
ATOM 7376 N N . GLN A 1 887 ? 23.139 110.266 16.073 1.00 14.08 886 GLN A N 1
ATOM 7377 C CA . GLN A 1 887 ? 21.874 110.582 16.774 1.00 16.18 886 GLN A CA 1
ATOM 7378 C C . GLN A 1 887 ? 21.699 109.776 18.065 1.00 16.75 886 GLN A C 1
ATOM 7379 O O . GLN A 1 887 ? 20.579 109.728 18.611 1.00 17.67 886 GLN A O 1
ATOM 7385 N N . GLY A 1 888 ? 22.774 109.156 18.566 1.00 14.63 887 GLY A N 1
ATOM 7386 C CA . GLY A 1 888 ? 22.734 108.431 19.830 1.00 14.36 887 GLY A CA 1
ATOM 7387 C C . GLY A 1 888 ? 22.380 106.955 19.729 1.00 13.92 887 GLY A C 1
ATOM 7388 O O . GLY A 1 888 ? 22.249 106.302 20.757 1.00 14.30 887 GLY A O 1
ATOM 7389 N N . MET A 1 889 ? 22.263 106.419 18.509 1.00 13.12 888 MET A N 1
ATOM 7390 C CA . MET A 1 889 ? 21.952 104.995 18.314 1.00 13.28 888 MET A CA 1
ATOM 7391 C C . MET A 1 889 ? 23.25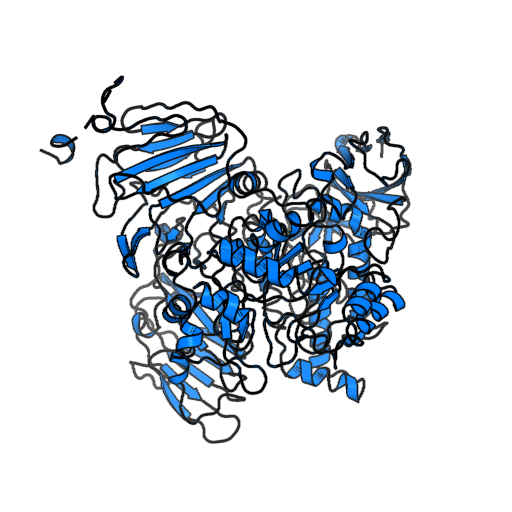2 104.184 18.270 1.00 12.61 888 MET A C 1
ATOM 7392 O O . MET A 1 889 ? 23.826 103.934 17.213 1.00 11.76 888 MET A O 1
ATOM 7397 N N . TYR A 1 890 ? 23.708 103.802 19.454 1.00 11.75 889 TYR A N 1
ATOM 7398 C CA . TYR A 1 890 ? 24.882 102.937 19.613 1.00 11.90 889 TYR A CA 1
ATOM 7399 C C . TYR A 1 890 ? 24.850 102.391 21.017 1.00 11.87 889 TYR A C 1
ATOM 7400 O O . TYR A 1 890 ? 24.049 102.872 21.829 1.00 12.67 889 TYR A O 1
ATOM 7409 N N . ALA A 1 891 ? 25.714 101.418 21.313 1.00 11.45 890 ALA A N 1
ATOM 7410 C CA . ALA A 1 891 ? 25.848 100.924 22.688 1.00 11.45 890 ALA A CA 1
ATOM 7411 C C . ALA A 1 891 ? 27.296 100.800 23.133 1.00 11.66 890 ALA A C 1
ATOM 7412 O O . ALA A 1 891 ? 28.160 100.367 22.355 1.00 11.84 890 ALA A O 1
ATOM 7414 N N . MET A 1 892 ? 27.533 101.152 24.395 1.00 11.70 891 MET A N 1
ATOM 7415 C CA . MET A 1 892 ? 28.820 100.992 25.051 1.00 11.59 891 MET A CA 1
ATOM 7416 C C . MET A 1 892 ? 28.687 100.106 26.299 1.00 11.66 891 MET A C 1
ATOM 7417 O O . MET A 1 892 ? 27.762 100.297 27.107 1.00 10.92 891 MET A O 1
ATOM 7422 N N . ILE A 1 893 ? 29.603 99.151 26.446 1.00 10.52 892 ILE A N 1
ATOM 7423 C CA . ILE A 1 893 ? 29.712 98.325 27.651 1.00 11.07 892 ILE A CA 1
ATOM 7424 C C . ILE A 1 893 ? 31.069 98.642 28.261 1.00 11.02 892 ILE A C 1
ATOM 7425 O O . ILE A 1 893 ? 32.080 98.106 27.817 1.00 10.68 892 ILE A O 1
ATOM 7430 N N . PRO A 1 894 ? 31.108 99.518 29.284 1.00 11.68 893 PRO A N 1
ATOM 7431 C CA . PRO A 1 894 ? 32.400 99.846 29.919 1.00 12.07 893 PRO A CA 1
ATOM 7432 C C . PRO A 1 894 ? 32.862 98.769 30.886 1.00 13.00 893 PRO A C 1
ATOM 7433 O O . PRO A 1 894 ? 32.066 98.237 31.663 1.00 12.98 893 PRO A O 1
ATOM 7437 N N . MET A 1 895 ? 34.151 98.461 30.842 1.00 12.59 894 MET A N 1
ATOM 7438 C CA . MET A 1 895 ? 34.736 97.437 31.689 1.00 13.53 894 MET A CA 1
ATOM 7439 C C . MET A 1 895 ? 35.911 98.024 32.417 1.00 13.59 894 MET A C 1
ATOM 7440 O O . MET A 1 895 ? 36.676 98.821 31.819 1.00 13.37 894 MET A O 1
ATOM 7445 N N . LYS A 1 896 ? 36.082 97.624 33.683 1.00 12.10 895 LYS A N 1
ATOM 7446 C CA . LYS A 1 896 ? 37.161 98.126 34.523 1.00 12.17 895 LYS A CA 1
ATOM 7447 C C . LYS A 1 896 ? 37.739 97.005 35.377 1.00 12.04 895 LYS A C 1
ATOM 7448 O O . LYS A 1 896 ? 36.969 96.217 35.961 1.00 12.30 895 LYS A O 1
ATOM 7450 N N . TYR A 1 897 ? 39.066 96.949 35.467 1.00 11.97 896 TYR A N 1
ATOM 7451 C CA . TYR A 1 897 ? 39.797 95.924 36.206 1.00 11.98 896 TYR A CA 1
ATOM 7452 C C . TYR A 1 897 ? 40.720 96.583 37.211 1.00 12.70 896 TYR A C 1
ATOM 7453 O O . TYR A 1 897 ? 41.495 97.467 36.859 1.00 12.36 896 TYR A O 1
ATOM 7462 N N . ASP A 1 898 ? 40.610 96.145 38.467 1.00 13.10 897 ASP A N 1
ATOM 7463 C CA . ASP A 1 898 ? 41.411 96.651 39.594 1.00 14.17 897 ASP A CA 1
ATOM 7464 C C . ASP A 1 898 ? 42.372 95.545 40.031 1.00 14.41 897 ASP A C 1
ATOM 7465 O O . ASP A 1 898 ? 41.933 94.475 40.483 1.00 15.09 897 ASP A O 1
ATOM 7470 N N . GLU A 1 899 ? 43.668 95.781 39.887 1.00 14.06 898 GLU A N 1
ATOM 7471 C CA . GLU A 1 899 ? 44.659 94.766 40.191 1.00 14.37 898 GLU A CA 1
ATOM 7472 C C . GLU A 1 899 ? 44.743 94.463 41.688 1.00 14.61 898 GLU A C 1
ATOM 7473 O O . GLU A 1 899 ? 44.914 93.308 42.048 1.00 14.92 898 GLU A O 1
ATOM 7479 N N . ALA A 1 900 ? 44.620 95.480 42.534 1.00 15.58 899 ALA A N 1
ATOM 7480 C CA . ALA A 1 900 ? 44.830 95.293 43.978 1.00 16.88 899 ALA A CA 1
ATOM 7481 C C . ALA A 1 900 ? 43.859 94.281 44.563 1.00 17.86 899 ALA A C 1
ATOM 7482 O O . ALA A 1 900 ? 44.255 93.478 45.397 1.00 19.36 899 ALA A O 1
ATOM 7484 N N . THR A 1 901 ? 42.612 94.306 44.089 1.00 17.80 900 THR A N 1
ATOM 7485 C CA . THR A 1 901 ? 41.553 93.373 44.530 1.00 18.29 900 THR A CA 1
ATOM 7486 C C . THR A 1 901 ? 41.205 92.265 43.507 1.00 18.40 900 THR A C 1
ATOM 7487 O O . THR A 1 901 ? 40.313 91.453 43.756 1.00 17.78 900 THR A O 1
ATOM 7491 N N . LYS A 1 902 ? 41.898 92.227 42.358 1.00 16.66 901 LYS A N 1
ATOM 7492 C CA . LYS A 1 902 ? 41.624 91.257 41.284 1.00 16.53 901 LYS A CA 1
ATOM 7493 C C . LYS A 1 902 ? 40.134 91.260 40.917 1.00 14.66 901 LYS A C 1
ATOM 7494 O O . LYS A 1 902 ? 39.512 90.204 40.785 1.00 15.17 901 LYS A O 1
ATOM 7500 N N . THR A 1 903 ? 39.579 92.445 40.747 1.00 13.84 902 THR A N 1
ATOM 7501 C CA . THR A 1 903 ? 38.151 92.616 40.459 1.00 13.78 902 THR A CA 1
ATOM 7502 C C . THR A 1 903 ? 37.902 93.164 39.055 1.00 13.17 902 THR A C 1
ATOM 7503 O O . THR A 1 903 ? 38.483 94.189 38.696 1.00 12.47 902 THR A O 1
ATOM 7507 N N . LEU A 1 904 ? 37.024 92.499 38.307 1.00 11.88 903 LEU A N 1
ATOM 7508 C CA . LEU A 1 904 ? 36.523 93.003 37.008 1.00 11.80 903 LEU A CA 1
ATOM 7509 C C . LEU A 1 904 ? 35.065 93.411 37.156 1.00 11.61 903 LEU A C 1
ATOM 7510 O O . LEU A 1 904 ? 34.239 92.592 37.603 1.00 12.38 903 LEU A O 1
ATOM 7515 N N . VAL A 1 905 ? 34.741 94.641 36.749 1.00 11.55 904 VAL A N 1
ATOM 7516 C CA . VAL A 1 905 ? 33.361 95.102 36.626 1.00 11.83 904 VAL A CA 1
ATOM 7517 C C . VAL A 1 905 ? 33.007 95.163 35.139 1.00 12.35 904 VAL A C 1
ATOM 7518 O O . VAL A 1 905 ? 33.695 95.848 34.365 1.00 12.28 904 VAL A O 1
ATOM 7522 N N . ILE A 1 906 ? 31.964 94.439 34.748 1.00 11.70 905 ILE A N 1
ATOM 7523 C CA . ILE A 1 906 ? 31.355 94.550 33.427 1.00 12.08 905 ILE A CA 1
ATOM 7524 C C . ILE A 1 906 ? 30.193 95.495 33.650 1.00 12.07 905 ILE A C 1
ATOM 7525 O O . ILE A 1 906 ? 29.197 95.129 34.297 1.00 11.53 905 ILE A O 1
ATOM 7530 N N . GLY A 1 907 ? 30.320 96.725 33.158 1.00 11.81 906 GLY A N 1
ATOM 7531 C CA . GLY A 1 907 ? 29.388 97.781 33.497 1.00 11.76 906 GLY A CA 1
ATOM 7532 C C . GLY A 1 907 ? 28.028 97.667 32.866 1.00 11.94 906 GLY A C 1
ATOM 7533 O O . GLY A 1 907 ? 27.830 96.940 31.903 1.00 12.06 906 GLY A O 1
ATOM 7534 N N . GLU A 1 908 ? 27.096 98.432 33.421 1.00 12.95 907 GLU A N 1
ATOM 7535 C CA . GLU A 1 908 ? 25.778 98.604 32.851 1.00 13.64 907 GLU A CA 1
ATOM 7536 C C . GLU A 1 908 ? 25.903 99.140 31.423 1.00 12.60 907 GLU A C 1
ATOM 7537 O O . GLU A 1 908 ? 26.682 100.075 31.189 1.00 12.37 907 GLU A O 1
ATOM 7543 N N . ARG A 1 909 ? 25.184 98.533 30.488 1.00 12.61 908 ARG A N 1
ATOM 7544 C CA . ARG A 1 909 ? 25.227 98.953 29.067 1.00 12.53 908 ARG A CA 1
ATOM 7545 C C . ARG A 1 909 ? 24.601 100.339 28.904 1.00 13.03 908 ARG A C 1
ATOM 7546 O O . ARG A 1 909 ? 23.578 100.633 29.523 1.00 12.64 908 ARG A O 1
ATOM 7554 N N . GLN A 1 910 ? 25.229 101.192 28.102 1.00 13.14 909 GLN A N 1
ATOM 7555 C CA . GLN A 1 910 ? 24.750 102.546 27.862 1.00 14.67 909 GLN A CA 1
ATOM 7556 C C . GLN A 1 910 ? 24.353 102.640 26.386 1.00 14.01 909 GLN A C 1
ATOM 7557 O O . GLN A 1 910 ? 25.208 102.450 25.524 1.00 14.10 909 GLN A O 1
ATOM 7563 N N . GLY A 1 911 ? 23.084 102.945 26.114 1.00 13.65 910 GLY A N 1
ATOM 7564 C CA . GLY A 1 911 ? 22.546 103.125 24.757 1.00 14.34 910 GLY A CA 1
ATOM 7565 C C . GLY A 1 911 ? 21.986 101.854 24.160 1.00 14.12 910 GLY A C 1
ATOM 7566 O O . GLY A 1 911 ? 22.186 100.765 24.707 1.00 14.17 910 GLY A O 1
ATOM 7567 N N . GLU A 1 912 ? 21.226 101.990 23.082 1.00 14.48 911 GLU A N 1
ATOM 7568 C CA . GLU A 1 912 ? 20.791 100.841 22.291 1.00 15.73 911 GLU A CA 1
ATOM 7569 C C . GLU A 1 912 ? 20.690 101.226 20.819 1.00 14.94 911 GLU A C 1
ATOM 7570 O O . GLU A 1 912 ? 20.776 102.411 20.464 1.00 14.73 911 GLU A O 1
ATOM 7576 N N . PHE A 1 913 ? 20.533 100.220 19.970 1.00 13.82 912 PHE A N 1
ATOM 7577 C CA . PHE A 1 913 ? 20.371 100.444 18.550 1.00 14.40 912 PHE A CA 1
ATOM 7578 C C . PHE A 1 913 ? 19.685 99.255 17.892 1.00 14.91 912 PHE A C 1
ATOM 7579 O O . PHE A 1 913 ? 19.707 98.141 18.442 1.00 15.17 912 PHE A O 1
ATOM 7587 N N . PRO A 1 914 ? 19.099 99.460 16.701 1.00 15.45 913 PRO A N 1
ATOM 7588 C CA . PRO A 1 914 ? 18.408 98.361 16.023 1.00 16.20 913 PRO A CA 1
ATOM 7589 C C . PRO A 1 914 ? 19.328 97.193 15.703 1.00 16.11 913 PRO A C 1
ATOM 7590 O O . PRO A 1 914 ? 20.395 97.396 15.102 1.00 15.94 913 PRO A O 1
ATOM 7594 N N . GLY A 1 915 ? 18.938 95.986 16.132 1.00 15.19 914 GLY A N 1
ATOM 7595 C CA . GLY A 1 915 ? 19.728 94.777 15.909 1.00 15.28 914 GLY A CA 1
ATOM 7596 C C . GLY A 1 915 ? 20.757 94.443 16.985 1.00 14.33 914 GLY A C 1
ATOM 7597 O O . GLY A 1 915 ? 21.455 93.433 16.869 1.00 15.88 914 GLY A O 1
ATOM 7598 N N . MET A 1 916 ? 20.834 95.275 18.016 1.00 14.10 915 MET A N 1
ATOM 7599 C CA . MET A 1 916 ? 21.741 95.060 19.154 1.00 14.34 915 MET A CA 1
ATOM 7600 C C . MET A 1 916 ? 21.387 93.764 19.891 1.00 13.99 915 MET A C 1
ATOM 7601 O O . MET A 1 916 ? 20.202 93.451 20.083 1.00 14.39 915 MET A O 1
ATOM 7606 N N . LEU A 1 917 ? 22.402 93.010 20.284 1.00 13.64 916 LEU A N 1
ATOM 7607 C CA . LEU A 1 917 ? 22.196 91.894 21.224 1.00 14.29 916 LEU A CA 1
ATOM 7608 C C . LEU A 1 917 ? 21.731 92.418 22.583 1.00 14.10 916 LEU A C 1
ATOM 7609 O O . LEU A 1 917 ? 22.464 93.142 23.235 1.00 14.42 916 LEU A O 1
ATOM 7614 N N . LYS A 1 918 ? 20.532 92.048 23.029 1.00 14.51 917 LYS A N 1
ATOM 7615 C CA . LYS A 1 918 ? 20.127 92.397 24.394 1.00 15.36 917 LYS A CA 1
ATOM 7616 C C . LYS A 1 918 ? 20.777 91.484 25.421 1.00 14.66 917 LYS A C 1
ATOM 7617 O O . LYS A 1 918 ? 21.194 91.951 26.481 1.00 14.20 917 LYS A O 1
ATOM 7623 N N . GLU A 1 919 ? 20.837 90.191 25.097 1.00 13.97 918 GLU A N 1
ATOM 7624 C CA . GLU A 1 919 ? 21.472 89.180 25.922 1.00 14.96 918 GLU A CA 1
ATOM 7625 C C . GLU A 1 919 ? 22.634 88.545 25.173 1.00 13.86 918 GLU A C 1
ATOM 7626 O O . GLU A 1 919 ? 22.545 88.315 23.974 1.00 13.98 918 GLU A O 1
ATOM 7632 N N . ARG A 1 920 ? 23.720 88.267 25.887 1.00 12.77 919 ARG A N 1
ATOM 7633 C CA . ARG A 1 920 ? 24.916 87.695 25.290 1.00 12.06 919 ARG A CA 1
ATOM 7634 C C . ARG A 1 920 ? 25.736 86.998 26.373 1.00 12.00 919 ARG A C 1
ATOM 7635 O O . ARG A 1 920 ? 25.365 87.010 27.552 1.00 12.59 919 ARG A O 1
ATOM 7643 N N . THR A 1 921 ? 26.850 86.415 25.976 1.00 11.57 920 THR A N 1
ATOM 7644 C CA . THR A 1 921 ? 27.683 85.615 26.852 1.00 11.53 920 THR A CA 1
ATOM 7645 C C . THR A 1 921 ? 29.121 86.134 26.809 1.00 11.32 920 THR A C 1
ATOM 7646 O O . THR A 1 921 ? 29.639 86.412 25.725 1.00 10.37 920 THR A O 1
ATOM 7650 N N . PHE A 1 922 ? 29.754 86.243 27.980 1.00 10.70 921 PHE A N 1
ATOM 7651 C CA . PHE A 1 922 ? 31.189 86.488 28.084 1.00 12.02 921 PHE A CA 1
ATOM 7652 C C . PHE A 1 922 ? 31.844 85.324 28.801 1.00 12.86 921 PHE A C 1
ATOM 7653 O O . PHE A 1 922 ? 31.314 84.845 29.809 1.00 14.27 921 PHE A O 1
ATOM 7661 N N . THR A 1 923 ? 32.978 84.866 28.297 1.00 12.50 922 THR A N 1
ATOM 7662 C CA . THR A 1 923 ? 33.854 83.977 29.043 1.00 12.56 922 THR A CA 1
ATOM 7663 C C . THR A 1 923 ? 35.083 84.778 29.436 1.00 12.12 922 THR A C 1
ATOM 7664 O O . THR A 1 923 ? 35.855 85.228 28.569 1.00 11.49 922 THR A O 1
ATOM 7668 N N . VAL A 1 924 ? 35.251 84.954 30.742 1.00 11.44 923 VAL A N 1
ATOM 7669 C CA . VAL A 1 924 ? 36.334 85.761 31.291 1.00 11.42 923 VAL A CA 1
ATOM 7670 C C . VAL A 1 924 ? 37.547 84.857 31.568 1.00 12.49 923 VAL A C 1
ATOM 7671 O O . VAL A 1 924 ? 37.489 83.932 32.411 1.00 12.78 923 VAL A O 1
ATOM 7675 N N . VAL A 1 925 ? 38.652 85.168 30.880 1.00 11.72 924 VAL A N 1
ATOM 7676 C CA . VAL A 1 925 ? 39.887 84.376 30.891 1.00 11.65 924 VAL A CA 1
ATOM 7677 C C . VAL A 1 925 ? 41.028 85.225 31.426 1.00 11.85 924 VAL A C 1
ATOM 7678 O O . VAL A 1 925 ? 41.268 86.327 30.904 1.00 12.21 924 VAL A O 1
ATOM 7682 N N . THR A 1 926 ? 41.753 84.733 32.443 1.00 11.43 925 THR A N 1
ATOM 7683 C CA . THR A 1 926 ? 42.897 85.462 32.984 1.00 12.00 925 THR A CA 1
ATOM 7684 C C . THR A 1 926 ? 44.237 84.944 32.497 1.00 11.68 925 THR A C 1
ATOM 7685 O O . THR A 1 926 ? 44.409 83.753 32.236 1.00 11.56 925 THR A O 1
ATOM 7689 N N . VAL A 1 927 ? 45.174 85.883 32.377 1.00 11.36 926 VAL A N 1
ATOM 7690 C CA . VAL A 1 927 ? 46.571 85.640 32.065 1.00 12.01 926 VAL A CA 1
ATOM 7691 C C . VAL A 1 927 ? 47.345 86.381 33.154 1.00 12.39 926 VAL A C 1
ATOM 7692 O O . VAL A 1 927 ? 47.058 87.529 33.440 1.00 12.18 926 VAL A O 1
ATOM 7696 N N . ASN A 1 928 ? 48.281 85.709 33.818 1.00 13.73 927 ASN A N 1
ATOM 7697 C CA . ASN A 1 928 ? 49.079 86.384 34.869 1.00 14.76 927 ASN A CA 1
ATOM 7698 C C . ASN A 1 928 ? 50.476 85.788 35.004 1.00 15.99 927 ASN A C 1
ATOM 7699 O O . ASN A 1 928 ? 50.790 84.803 34.342 1.00 16.35 927 ASN A O 1
ATOM 7704 N N . LYS A 1 929 ? 51.315 86.400 35.830 1.00 17.99 928 LYS A N 1
ATOM 7705 C CA . LYS A 1 929 ? 52.709 85.956 35.971 1.00 20.82 928 LYS A CA 1
ATOM 7706 C C . LYS A 1 929 ? 52.842 84.479 36.378 1.00 22.70 928 LYS A C 1
ATOM 7707 O O . LYS A 1 929 ? 53.816 83.825 35.992 1.00 24.56 928 LYS A O 1
ATOM 7713 N N . GLU A 1 930 ? 51.851 83.935 37.098 1.00 22.57 929 GLU A N 1
ATOM 7714 C CA . GLU A 1 930 ? 51.853 82.525 37.515 1.00 25.47 929 GLU A CA 1
ATOM 7715 C C . GLU A 1 930 ? 50.958 81.645 36.637 1.00 23.76 929 GLU A C 1
ATOM 7716 O O . GLU A 1 930 ? 50.691 80.491 36.961 1.00 23.79 929 GLU A O 1
ATOM 7722 N N . LYS A 1 931 ? 50.494 82.184 35.512 1.00 21.75 930 LYS A N 1
ATOM 7723 C CA . LYS A 1 931 ? 49.517 81.496 34.677 1.00 20.09 930 LYS A CA 1
ATOM 7724 C C . LYS A 1 931 ? 49.693 81.939 33.221 1.00 18.31 930 LYS A C 1
ATOM 7725 O O . LYS A 1 931 ? 48.997 82.854 32.744 1.00 17.52 930 LYS A O 1
ATOM 7731 N N . ALA A 1 932 ? 50.614 81.261 32.537 1.00 17.43 931 ALA A N 1
ATOM 7732 C CA . ALA A 1 932 ? 50.920 81.542 31.126 1.00 16.32 931 ALA A CA 1
ATOM 7733 C C . ALA A 1 932 ? 49.850 80.868 30.275 1.00 15.99 931 ALA A C 1
ATOM 7734 O O . ALA A 1 932 ? 50.000 79.717 29.857 1.00 16.83 931 ALA A O 1
ATOM 7736 N N . GLN A 1 933 ? 48.760 81.590 30.051 1.00 14.54 932 GLN A N 1
ATOM 7737 C CA . GLN A 1 933 ? 47.649 81.107 29.247 1.00 14.09 932 GLN A CA 1
ATOM 7738 C C . GLN A 1 933 ? 47.853 81.479 27.763 1.00 13.79 932 GLN A C 1
ATOM 7739 O O . GLN A 1 933 ? 47.779 82.664 27.428 1.00 13.26 932 GLN A O 1
ATOM 7745 N N . PRO A 1 934 ? 48.080 80.493 26.868 1.00 13.29 933 PRO A N 1
ATOM 7746 C CA A PRO A 1 934 ? 48.190 80.821 25.433 0.50 13.05 933 PRO A CA 1
ATOM 7747 C CA B PRO A 1 934 ? 48.188 80.815 25.431 0.50 13.24 933 PRO A CA 1
ATOM 7748 C C . PRO A 1 934 ? 46.878 81.370 24.886 1.00 12.99 933 PRO A C 1
ATOM 7749 O O . PRO A 1 934 ? 45.814 81.038 25.402 1.00 12.97 933 PRO A O 1
ATOM 7756 N N . PHE A 1 935 ? 46.938 82.228 23.868 1.00 12.05 934 PHE A N 1
ATOM 7757 C CA . PHE A 1 935 ? 45.689 82.659 23.250 1.00 12.09 934 PHE A CA 1
ATOM 7758 C C . PHE A 1 935 ? 44.939 81.417 22.729 1.00 11.88 934 PHE A C 1
ATOM 7759 O O . PHE A 1 935 ? 45.509 80.604 22.014 1.00 11.30 934 PHE A O 1
ATOM 7767 N N . ASP A 1 936 ? 43.671 81.299 23.098 1.00 12.22 935 ASP A N 1
ATOM 7768 C CA . ASP A 1 936 ? 42.864 80.108 22.817 1.00 13.24 935 ASP A CA 1
ATOM 7769 C C . ASP A 1 936 ? 41.410 80.495 22.997 1.00 13.37 935 ASP A C 1
ATOM 7770 O O . ASP A 1 936 ? 40.986 80.864 24.100 1.00 12.45 935 ASP A O 1
ATOM 7775 N N . LEU A 1 937 ? 40.652 80.452 21.904 1.00 13.75 936 LEU A N 1
ATOM 7776 C CA . LEU A 1 937 ? 39.210 80.688 21.991 1.00 14.83 936 LEU A CA 1
ATOM 7777 C C . LEU A 1 937 ? 38.518 79.729 22.945 1.00 15.28 936 LEU A C 1
ATOM 7778 O O . LEU A 1 937 ? 37.522 80.098 23.549 1.00 15.13 936 LEU A O 1
ATOM 7783 N N . ASN A 1 938 ? 39.049 78.516 23.089 1.00 15.76 937 ASN A N 1
ATOM 7784 C CA . ASN A 1 938 ? 38.472 77.548 24.026 1.00 16.59 937 ASN A CA 1
ATOM 7785 C C . ASN A 1 938 ? 39.102 77.548 25.426 1.00 16.35 937 ASN A C 1
ATOM 7786 O O . ASN A 1 938 ? 38.912 76.586 26.186 1.00 16.87 937 ASN A O 1
ATOM 7791 N N . ALA A 1 939 ? 39.828 78.613 25.800 1.00 15.17 938 ALA A N 1
ATOM 7792 C CA . ALA A 1 939 ? 40.444 78.663 27.129 1.00 15.68 938 ALA A CA 1
ATOM 7793 C C . ALA A 1 939 ? 39.391 78.573 28.236 1.00 15.80 938 ALA A C 1
ATOM 7794 O O . ALA A 1 939 ? 38.259 79.093 28.104 1.00 15.04 938 ALA A O 1
ATOM 7796 N N . LYS A 1 940 ? 39.783 77.919 29.327 1.00 16.39 939 LYS A N 1
ATOM 7797 C CA . LYS A 1 940 ? 38.948 77.817 30.510 1.00 18.46 939 LYS A CA 1
ATOM 7798 C C . LYS A 1 940 ? 38.758 79.192 31.141 1.00 16.50 939 LYS A C 1
ATOM 7799 O O . LYS A 1 940 ? 39.719 79.926 31.314 1.00 16.39 939 LYS A O 1
ATOM 7805 N N . GLY A 1 941 ? 37.533 79.537 31.512 1.00 16.56 940 GLY A N 1
ATOM 7806 C CA . GLY A 1 941 ? 37.304 80.799 32.228 1.00 15.91 940 GLY A CA 1
ATOM 7807 C C . GLY A 1 941 ? 35.969 80.835 32.937 1.00 16.12 940 GLY A C 1
ATOM 7808 O O . GLY A 1 941 ? 35.341 79.790 33.121 1.00 17.30 940 GLY A O 1
ATOM 7809 N N . VAL A 1 942 ? 35.535 82.023 33.338 1.00 16.03 941 VAL A N 1
ATOM 7810 C CA . VAL A 1 942 ? 34.269 82.195 34.067 1.00 16.35 941 VAL A CA 1
ATOM 7811 C C . VAL A 1 942 ? 33.187 82.648 33.095 1.00 15.84 941 VAL A C 1
ATOM 7812 O O . VAL A 1 942 ? 33.361 83.674 32.432 1.00 15.13 941 VAL A O 1
ATOM 7816 N N . THR A 1 943 ? 32.086 81.890 33.021 1.00 15.92 942 THR A N 1
ATOM 7817 C CA . THR A 1 943 ? 30.944 82.207 32.153 1.00 16.15 942 THR A CA 1
ATOM 7818 C C . THR A 1 943 ? 30.025 83.234 32.784 1.00 16.38 942 THR A C 1
ATOM 7819 O O . THR A 1 943 ? 29.557 83.043 33.918 1.00 17.97 942 THR A O 1
ATOM 7823 N N . VAL A 1 944 ? 29.720 84.294 32.036 1.00 15.07 943 VAL A N 1
ATOM 7824 C CA . VAL A 1 944 ? 28.823 85.363 32.453 1.00 14.82 943 VAL A CA 1
ATOM 7825 C C . VAL A 1 944 ? 27.711 85.458 31.410 1.00 14.36 943 VAL A C 1
ATOM 7826 O O . VAL A 1 944 ? 27.981 85.629 30.222 1.00 13.64 943 VAL A O 1
ATOM 7830 N N . LYS A 1 945 ? 26.462 85.340 31.852 1.00 14.27 944 LYS A N 1
ATOM 7831 C CA . LYS A 1 945 ? 25.301 85.601 30.999 1.00 14.49 944 LYS A CA 1
ATOM 7832 C C . LYS A 1 945 ? 24.852 87.043 31.267 1.00 13.75 944 LYS A C 1
ATOM 7833 O O . LYS A 1 945 ? 24.379 87.372 32.360 1.00 13.51 944 LYS A O 1
ATOM 7839 N N . TYR A 1 946 ? 25.063 87.922 30.284 1.00 12.94 945 TYR A N 1
ATOM 7840 C CA . TYR A 1 946 ? 24.910 89.363 30.436 1.00 12.34 945 TYR A CA 1
ATOM 7841 C C . TYR A 1 946 ? 23.678 89.834 29.692 1.00 12.26 945 TYR A C 1
ATOM 7842 O O . TYR A 1 946 ? 23.483 89.452 28.536 1.00 12.39 945 TYR A O 1
ATOM 7851 N N . ASN A 1 947 ? 22.868 90.676 30.352 1.00 12.44 946 ASN A N 1
ATOM 7852 C CA . ASN A 1 947 ? 21.647 91.248 29.776 1.00 12.99 946 ASN A CA 1
ATOM 7853 C C . ASN A 1 947 ? 21.603 92.776 29.784 1.00 12.88 946 ASN A C 1
ATOM 7854 O O . ASN A 1 947 ? 20.535 93.370 29.658 1.00 12.91 946 ASN A O 1
ATOM 7859 N N . GLY A 1 948 ? 22.762 93.416 29.959 1.00 12.73 947 GLY A N 1
ATOM 7860 C CA . GLY A 1 948 ? 22.844 94.869 30.070 1.00 12.57 947 GLY A CA 1
ATOM 7861 C C . GLY A 1 948 ? 23.043 95.386 31.479 1.00 12.54 947 GLY A C 1
ATOM 7862 O O . GLY A 1 948 ? 23.436 96.527 31.652 1.00 12.57 947 GLY A O 1
ATOM 7863 N N . SER A 1 949 ? 22.789 94.550 32.489 1.00 12.72 948 SER A N 1
ATOM 7864 C CA A SER A 1 949 ? 22.942 94.937 33.899 0.50 12.46 948 SER A CA 1
ATOM 7865 C CA B SER A 1 949 ? 22.951 94.976 33.884 0.50 13.18 948 SER A CA 1
ATOM 7866 C C . SER A 1 949 ? 24.381 94.683 34.347 1.00 12.52 948 SER A C 1
ATOM 7867 O O . SER A 1 949 ? 25.002 93.688 33.950 1.00 12.36 948 SER A O 1
ATOM 7872 N N . GLU A 1 950 ? 24.887 95.552 35.201 1.00 12.55 949 GLU A N 1
ATOM 7873 C CA . GLU A 1 950 ? 26.239 95.448 35.734 1.00 13.43 949 GLU A CA 1
ATOM 7874 C C . GLU A 1 950 ? 26.452 94.123 36.457 1.00 13.23 949 GLU A C 1
ATOM 7875 O O . GLU A 1 950 ? 25.576 93.671 37.216 1.00 13.53 949 GLU A O 1
ATOM 7881 N N . GLN A 1 951 ? 27.611 93.516 36.241 1.00 12.76 950 GLN A N 1
ATOM 7882 C CA . GLN A 1 951 ? 28.074 92.379 37.047 1.00 13.19 950 GLN A CA 1
ATOM 7883 C C . GLN A 1 951 ? 29.503 92.591 37.493 1.00 13.60 950 GLN A C 1
ATOM 7884 O O . GLN A 1 951 ? 30.304 93.247 36.793 1.00 13.72 950 GLN A O 1
ATOM 7890 N N . THR A 1 952 ? 29.838 92.021 38.652 1.00 13.76 951 THR A N 1
ATOM 7891 C CA . THR A 1 952 ? 31.182 92.135 39.219 1.00 13.58 951 THR A CA 1
ATOM 7892 C C . THR A 1 952 ? 31.773 90.762 39.489 1.00 13.83 951 THR A C 1
ATOM 7893 O O . THR A 1 952 ? 31.107 89.894 40.053 1.00 12.63 951 THR A O 1
ATOM 7897 N N . LEU A 1 953 ? 33.013 90.562 39.066 1.00 12.90 952 LEU A N 1
ATOM 7898 C CA . LEU A 1 953 ? 33.723 89.295 39.261 1.00 13.65 952 LEU A CA 1
ATOM 7899 C C . LEU A 1 953 ? 34.946 89.505 40.118 1.00 14.25 952 LEU A C 1
ATOM 7900 O O . LEU A 1 953 ? 35.732 90.443 39.884 1.00 14.23 952 LEU A O 1
ATOM 7905 N N . LYS A 1 954 ? 35.114 88.632 41.102 1.00 13.92 953 LYS A N 1
ATOM 7906 C CA . LYS A 1 954 ? 36.324 88.560 41.894 1.00 15.21 953 LYS A CA 1
ATOM 7907 C C . LYS A 1 954 ? 37.115 87.404 41.352 1.00 16.32 953 LYS A C 1
ATOM 7908 O O . LYS A 1 954 ? 36.698 86.239 41.453 1.00 17.05 953 LYS A O 1
ATOM 7914 N N . LEU A 1 955 ? 38.241 87.726 40.744 1.00 16.63 954 LEU A N 1
ATOM 7915 C CA . LEU A 1 955 ? 39.105 86.745 40.158 1.00 18.70 954 LEU A CA 1
ATOM 7916 C C . LEU A 1 955 ? 40.236 86.446 41.169 1.00 19.63 954 LEU A C 1
ATOM 7917 O O . LEU A 1 955 ? 41.007 85.508 40.918 1.00 24.73 954 LEU A O 1
#

Foldseek 3Di:
DDPLVVDVDDDQVVDQWDDDQFKIKGAARADDDQAWGIWMWGDQEQFKTKIWTFNDPDFPDDDFPFFDHFDDRFDWDWDDDPQKIWIHGQFKIWIAGNHQRWIFMDTPVRHGLWGWDPSAAKGWDWDADPNDIFTWMKTWTADDPLKWKFFQAFAQQLAFTCQLHKDKAADDFLDFGAQKMAILSFKIKHWRFQFTKMKFDRDDFAFQLVFWFWADPVRHTQFYKKWKAAPDDDIDIDTHNTQWFFFPVNVCVPDDPGFQAQMKMKTKTKIAGQAWFKKKKKKKWAAWKWKDKQNHRQRDIDHDHQVDIHMYMGIDTDHHGDIIIIMMIGRQNHSDIGIHMTIDDDDDSSRSSITMMIGGGDRITIMMMGGAPFLLRNLVNLCSTRHFFAQFFLQQLAEEEAEPAQQALCSQLVLLVVCVVVVQFHAEYEHEPDQPPLQWQPQLAGPCVRYVDLLVSQVSCVVSNHAYEYEHEQKTFCPHPLVVVCVVVVFWQCPQVVVQAFDDGDPTTRMTGGFLLDPVSLQSSLVSCCVRPVVSPHQAYEYECQSVCGDPRHDPVVLQSRRDDHPVGGCNRNVNCRLQSNLCSNQVSVCVVPVWFDYEYEYAYDYRSSSNSNYEYESGQFELALSSLQSVLLSLQSNLSSNRAHYYYAQRGAHYDPVCLVQLVCCVVPVDGDPSLVQSLLSNLLSQQVLLQGLGRYHYYHPDRNSQCSSDHPPPLSSVLNSVSSQQSQQQSLVSSLQSVCSRVVVHHFWHQPCRVQVVQSVRSRDSQWTDGPPWKIWHGDRDPPDQKDKDAFAAAQWKAFQAFLAIDHHGDIDIGGHHSRGTGMITGAQDWGWTADGDNGPPNDPRQEIETEHEHRAKYKGKRKAAPSTTDCVVVQAIKIFIWIAHRVQRKIKRAQIDHHHPPDDQKGKYFYHYRYNVHRDGDDPPDHGDIDIDRRHMDMDGD

Organism: Bacteroides ovatus (strain ATCC 8483 / DSM 1896 / JCM 5824 / BCRC 10623 / CCUG 4943 / NCTC 11153) (NCBI:txid411476)

Sequence (945 aa):
GSSHHHHFQGPASNKVYEKTGDSSVVIIVKVQHHKKETGGPRLVRLQVMGDKLIHVSATADSKFADPQSLIVVPQKKQTSFAVVQQNGDTITVSSTEEEVVKASVLASTGEVWFTDKNGEELILQENKGGGKTTFTPIEVEGTKGYTVCCQVFESPEDEAFYGLGQHHQADEFNYKGKKNEELFQYNTKVSVPFVVSNKNYGILLDSYSFFCRFGNPNDDYSQQLNRIFKKLYDKTGQEGALTGTYVPKKGETLVRREDSIYFENLKTIENLPKKLPLMGAKKVTYEGEIEPAQTGEFKFILYYAGYVKVYLNNEPVVPERWRTAAWWNPNSYKFAAHLEAGKRVVPLKIEWQPDGGQQSYCGLRALTPVNPEEQGKQSSWWSEMTKQLDYYFMAGENMMDDVIISGYRSLTGKSPVMPKWAMGFWQSREKYNTQEEMMLGALKGFRDRKIPLDNIVLDWNHWPENAWGSHEFDKARFPDPKAMVDSIHHAMHARRMMISVVWPKFYVTTEEHFKEFDENGWMMYQQSVKDSLKDWVGPGYHYGFYDAYDPDARKLFWKQMYEEHYYPLGIDAWWMDASEPNVRRDCTDLEYRKALCGPTALGSSTEFFNAYALMNAEEAIYDGQRGVVDNNKRVFLLTRSGFAGLQRYSTATWSGDIGTRWEDMMKAQISAGLNFAMMSGIPYWTMDIGGFCCVENRYVAGQKKQWNATKTENADYKEWRELNTRWYQFGAFVPLYRAHGQYPFREIWEIAPEGHPAYQSVVYYTKLRYNMMPYIYSLAGMMTWFDDYTIMRPLVMDDFTADAEEVNDIGDQFMFGPSFMVSPVYRRYGDDRSREEIYFPQAEGWYDFYSGKFQAGGERRKVIEAPYERIPLYVRRAGAIIPFGDDIQYTDEKPAEHIRLYIYQGADGEFFTLYEDEGVNYNYEQGMYAMIPMKYDEATKTLVIGERQGEFPGMLKERTFTVVTVNKEKAQPPFDLNAKGVTVKYNGSSEQTLKL

GO terms:
  GO:0004553 hydrolase activity, hydrolyzing O-glycosyl compounds (F, IDA)
  GO:2000899 xyloglucan catabolic process (P, IDA)
  GO:0085030 symbiotic process benefiting host (P, IDA)

Solvent-accessible surface area: 34049 Å² total; per-residue (Å²): 94,71,91,70,83,117,186,252,102,43,94,31,96,117,69,50,57,67,120,47,72,64,6,0,35,0,53,17,84,105,82,109,149,28,7,12,109,17,0,22,0,36,10,33,12,69,65,14,0,14,0,0,0,2,24,64,87,146,25,60,73,65,152,25,30,0,16,37,132,55,115,77,110,29,94,45,56,41,92,85,116,63,61,36,0,24,1,21,14,128,52,1,69,0,7,0,38,6,33,38,0,16,1,58,1,13,45,108,120,42,116,104,33,5,45,1,26,142,51,25,10,14,66,7,71,108,42,109,32,123,65,48,151,10,37,24,3,31,4,32,1,45,20,71,176,88,5,1,2,0,0,0,0,0,10,10,10,35,28,20,17,4,46,21,74,12,14,26,2,39,11,30,7,5,31,0,1,0,5,0,0,0,0,20,77,40,0,0,1,0,6,15,3,24,0,10,2,19,5,8,14,58,92,74,19,36,66,0,72,197,30,11,110,5,22,12,130,113,32,112,102,51,2,0,8,0,28,0,67,13,169,87,70,90,71,66,93,68,122,6,104,14,0,53,6,21,12,64,119,24,15,100,91,10,16,165,103,18,96,17,97,44,1,95,0,21,1,27,11,55,0,25,3,97,81,80,14,84,1,44,1,18,0,40,0,0,0,39,1,78,1,70,4,74,123,103,80,37,1,89,70,17,3,1,26,16,96,1,6,13,34,45,30,24,49,24,130,6,40,41,45,128,106,18,44,4,80,0,41,2,82,0,35,10,60,102,1,4,0,0,0,31,0,11,52,23,59,98,113,71,90,21,14,38,0,19,6,34,3,29,0,15,74,4,4,17,3,10,0,0,8,16,85,69,0,39,34,0,0,30,7,0,1,48,0,0,10,81,1,5,0,1,0,27,14,0,0,0,4,3,0,0,18,33,64,2,54,33,24,125,60,0,34,36,7,0,115,6,2,41,91,105,143,2,2,0,4,0,0,0,0,4,41,21,1,5,48,84,90,17,3,1,21,8,80,12,31,116,98,46,0,89,72,12,94,40,0,0,65,40,0,64,78,47,107,3,66,0,1,0,0,3,10,1,3,0,2,39,97,11,145,18,8,108,61,0,56,146,77,64,46,8,8,87,47,2,47,164,59,69,21,105,13,144,16,58,106,11,45,69,6,0,1,0,10,0,5,22,62,75,0,32,140,16,0,18,103,2,0,85,110,48,1,36,80,27,25,0,5,1,0,3,2,9,0,0,9,18,20,10,64,44,8,8,36,56,132,49,43,31,39,2,9,11,94,12,53,73,18,3,9,12,10,16,13,4,0,2,1,2,18,1,2,37,6,0,23,67,15,1,32,68,58,52,89,90,52,4,0,0,0,1,2,8,1,0,1,0,0,0,3,43,24,2,2,0,0,4,0,0,11,0,0,1,24,29,33,3,0,52,1,0,0,1,1,1,0,3,0,6,0,0,0,1,2,6,4,0,0,0,2,0,0,8,2,16,1,89,68,2,40,57,0,7,115,63,45,80,86,76,124,70,72,42,84,43,0,98,23,0,6,1,0,1,1,2,0,3,1,0,0,3,2,0,2,2,0,2,0,3,1,48,62,0,70,0,1,4,49,57,0,1,60,144,54,47,56,0,16,82,0,2,24,65,0,3,80,6,3,2,9,2,4,15,0,0,3,0,0,0,1,41,0,58,58,91,10,18,0,0,2,1,0,0,1,9,46,10,38,108,9,70,88,1,20,104,16,8,26,5,0,0,0,0,43,6,0,0,0,1,0,5,28,138,82,44,57,97,36,29,98,0,11,0,0,113,30,111,0,0,3,28,0,49,44,0,141,52,13,43,24,36,69,103,87,100,22,128,0,71,37,58,67,0,8,0,14,0,69,6,7,7,3,0,0,0,4,65,63,21,41,33,16,78,59,120,98,30,76,55,0,14,0,0,0,0,10,31,10,98,12,147,14,48,2,6,29,12,45,1,66,28,5,34,5,62,142,43,62,48,4,38,4,41,4,44,6,56,40,90,80,83,12,0,45,0,8,117,38,104,44,108,24,78,84,23,37,128,126,5,8,0,16,3,2,20,0,36,136,154,74,61,27,63,37,58,40,134,12,183,36,73,89,7,145,2,80,10,65,106,64,74,17,149,67

InterPro domains:
  IPR000322 Glycoside hydrolase family 31, TIM barrel domain [PF01055] (399-748)
  IPR011013 Galactose mutarotase-like domain superfamily [SSF74650] (44-210)
  IPR013780 Glycosyl hydrolase, all-beta [G3DSA:2.60.40.1180] (760-841)
  IPR013780 Glycosyl hydrolase, all-beta [G3DSA:2.60.40.1180] (842-954)
  IPR017853 Glycoside hydrolase superfamily [SSF51445] (386-752)
  IPR025887 Glycoside hydrolase family 31, N-terminal domain [PF13802] (48-207)
  IPR033403 Domain of unknown function DUF5110 [PF17137] (860-927)
  IPR037524 PA14/GLEYA domain [PS51820] (227-366)
  IPR048395 Glycosyl hydrolase family 31, C-terminal domain [PF21365] (757-843)
  IPR051816 Glycosyl Hydrolase Family 31 [PTHR43863] (52-916)